Protein AF-0000000083511026 (afdb_homodimer)

Sequence (800 aa):
MAATLNYILPLWMIVLVFVGSARCKPVNGKTSGVQKQLQTSEDESTMEEDIHIDLNPFLENMKQEFLRSLNLSRVPHEHNKADPPQFMLELYNRYTTDKSSMPQSNIARSFNVEDTIMSKGTDSEKQHLLLFNISIPSHEEITMAELRLYTFLENDTNDVQARIKVYDVENNKDGSTLHFLASKEVNKKQNSWETFEVTKAIKRWVKSSQTTNTLQVQIDRMGGMPLEGGSLDVSVSFKNNSLPVLIIFSDDLRNEKKDELKEMTLHEEESVFMEEGNTDYNEDKPPSRRKRSTKPDFCQRRSLRVDFKEIGWDWIVAPKEYEAYECKGVCSYPLGDNLTPSKHALVQTLVHFKNPKKTAKPCCVPTKLDSISILYYDEKGQPTFQYKYEGMQVAKCGCRMAATLNYILPLWMIVLVFVGSARCKPVNGKTSGVQKQLQTSEDESTMEEDIHIDLNPFLENMKQEFLRSLNLSRVPHEHNKADPPQFMLELYNRYTTDKSSMPQSNIARSFNVEDTIMSKGTDSEKQHLLLFNISIPSHEEITMAELRLYTFLENDTNDVQARIKVYDVENNKDGSTLHFLASKEVNKKQNSWETFEVTKAIKRWVKSSQTTNTLQVQIDRMGGMPLEGGSLDVSVSFKNNSLPVLIIFSDDLRNEKKDELKEMTLHEEESVFMEEGNTDYNEDKPPSRRKRSTKPDFCQRRSLRVDFKEIGWDWIVAPKEYEAYECKGVCSYPLGDNLTPSKHALVQTLVHFKNPKKTAKPCCVPTKLDSISILYYDEKGQPTFQYKYEGMQVAKCGCR

Secondary structure (DSSP, 8-state):
-------------------------------------------------------HHHHHHHHHHHHHHTT-SS-------PPPPHHHHHHHHHHHH-TT---S-SEEEEEE-SEEEEEEEETTEEEEEEEEE----TTEEEEEEEEEEEEEESSSSS-EEEEEEEEEEEEETTEEEEEEEEEEEEEESS-EEEEEE-HHHHHHHHHHT-SEEEEEEEEEEESSS--SPPPEEE---GGGT---EEEEEEEEHHHHHHHHHHHHHHHHHHHHHHHHTT-------------------BSEEE--EEETTTTT-TTEEE-SEEE--EEESB--SS--GGG---HHHHHHHHHHHH-TTT-PPP-EEEEEEEEEEEEEE-TTS-EEEEEEEEEEEEEEEEE-/------------------------------------------------------HHHHHHHHHHHHHHHTT-SS-------PPPPHHHHHHHHHHHH-TT---S-SEEEEEE-SEEEEEEEETTEEEEEEEEE----TTEEEEEEEEEEEEEESSSSS-EEEEEEEEEEEEETTEEEEEEEEEEEEEESS-EEEEEE-HHHHHHHHHHT-SEEEEEEEEEEESSS--SPPPEEE---GGGT---EEEEEEEEHHHHHHHHHHHHHHHHHHHHHHHHTT-------------------BSEEE--EEETTTTT-TTEEE-SEEE--EEESB--SS--GGG---HHHHHHHHHHHH-TTT-PPP-EEEEEEEEEEEEEE-TTS-EEEEEEEEEEEEEEEEE-

Organism: Acipenser ruthenus (NCBI:txid7906)

Structure (mmCIF, N/CA/C/O backbone):
data_AF-0000000083511026-model_v1
#
loop_
_entity.id
_entity.type
_entity.pdbx_description
1 polymer Dorsalin-1
#
loop_
_atom_site.group_PDB
_atom_site.id
_atom_site.type_symbol
_atom_site.label_atom_id
_atom_site.label_alt_id
_atom_site.label_comp_id
_atom_site.label_asym_id
_atom_site.label_entity_id
_atom_site.label_seq_id
_atom_site.pdbx_PDB_ins_code
_atom_site.Cartn_x
_atom_site.Cartn_y
_atom_site.Cartn_z
_atom_site.occupancy
_atom_site.B_iso_or_equiv
_atom_site.auth_seq_id
_atom_site.auth_comp_id
_atom_site.auth_asym_id
_atom_site.auth_atom_id
_atom_site.pdbx_PDB_model_num
ATOM 1 N N . MET A 1 1 ? 0.386 -75 52.312 1 18.64 1 MET A N 1
ATOM 2 C CA . MET A 1 1 ? -0.903 -75.625 51.969 1 18.64 1 MET A CA 1
ATOM 3 C C . MET A 1 1 ? -1.78 -74.562 51.219 1 18.64 1 MET A C 1
ATOM 5 O O . MET A 1 1 ? -1.542 -73.375 51.312 1 18.64 1 MET A O 1
ATOM 9 N N . ALA A 1 2 ? -3.227 -74.75 50.938 1 19.52 2 ALA A N 1
ATOM 10 C CA . ALA A 1 2 ? -4.227 -74.688 49.875 1 19.52 2 ALA A CA 1
ATOM 11 C C . ALA A 1 2 ? -4.922 -73.375 49.812 1 19.52 2 ALA A C 1
ATOM 13 O O . ALA A 1 2 ? -5.238 -72.75 50.844 1 19.52 2 ALA A O 1
ATOM 14 N N . ALA A 1 3 ? -5.07 -72.5 48.562 1 21.03 3 ALA A N 1
ATOM 15 C CA . ALA A 1 3 ? -5.293 -71.25 47.875 1 21.03 3 ALA A CA 1
ATOM 16 C C . ALA A 1 3 ? -6.773 -70.875 47.844 1 21.03 3 ALA A C 1
ATOM 18 O O . ALA A 1 3 ? -7.16 -69.875 47.281 1 21.03 3 ALA A O 1
ATOM 19 N N . THR A 1 4 ? -7.836 -71.688 48.25 1 19.64 4 THR A N 1
ATOM 20 C CA . THR A 1 4 ? -9.008 -71.875 47.406 1 19.64 4 THR A CA 1
ATOM 21 C C . THR A 1 4 ? -9.938 -70.688 47.438 1 19.64 4 THR A C 1
ATOM 23 O O . THR A 1 4 ? -10.406 -70.25 46.375 1 19.64 4 THR A O 1
ATOM 26 N N . LEU A 1 5 ? -10.93 -70.375 48.375 1 20.48 5 LEU A N 1
ATOM 27 C CA . LEU A 1 5 ? -12.375 -70.438 48.219 1 20.48 5 LEU A CA 1
ATOM 28 C C . LEU A 1 5 ? -12.977 -69.125 47.875 1 20.48 5 LEU A C 1
ATOM 30 O O . LEU A 1 5 ? -12.664 -68.062 48.531 1 20.48 5 LEU A O 1
ATOM 34 N N . ASN A 1 6 ? -13.867 -68.812 46.719 1 21.48 6 ASN A N 1
ATOM 35 C CA . ASN A 1 6 ? -14.602 -68.062 45.688 1 21.48 6 ASN A CA 1
ATOM 36 C C . ASN A 1 6 ? -15.82 -67.375 46.281 1 21.48 6 ASN A C 1
ATOM 38 O O . ASN A 1 6 ? -16.641 -66.812 45.531 1 21.48 6 ASN A O 1
ATOM 42 N N . TYR A 1 7 ? -16.344 -67.25 47.562 1 20.69 7 TYR A N 1
ATOM 43 C CA . TYR A 1 7 ? -17.781 -67.312 47.75 1 20.69 7 TYR A CA 1
ATOM 44 C C . TYR A 1 7 ? -18.391 -65.938 47.375 1 20.69 7 TYR A C 1
ATOM 46 O O . TYR A 1 7 ? -17.891 -64.875 47.812 1 20.69 7 TYR A O 1
ATOM 54 N N . ILE A 1 8 ? -19.438 -65.75 46.344 1 22.94 8 ILE A N 1
ATOM 55 C CA . ILE A 1 8 ? -20.234 -64.938 45.406 1 22.94 8 ILE A CA 1
ATOM 56 C C . ILE A 1 8 ? -21.359 -64.25 46.156 1 22.94 8 ILE A C 1
ATOM 58 O O . ILE A 1 8 ? -22.109 -63.438 45.562 1 22.94 8 ILE A O 1
ATOM 62 N N . LEU A 1 9 ? -21.75 -64 47.438 1 23.06 9 LEU A N 1
ATOM 63 C CA . LEU A 1 9 ? -23.172 -63.938 47.781 1 23.06 9 LEU A CA 1
ATOM 64 C C . LEU A 1 9 ? -23.734 -62.562 47.406 1 23.06 9 LEU A C 1
ATOM 66 O O . LEU A 1 9 ? -23.047 -61.562 47.5 1 23.06 9 LEU A O 1
ATOM 70 N N . PRO A 1 10 ? -25.062 -62.406 46.75 1 25.3 10 PRO A N 1
ATOM 71 C CA . PRO A 1 10 ? -26.016 -61.594 46 1 25.3 10 PRO A CA 1
ATOM 72 C C . PRO A 1 10 ? -26.703 -60.531 46.844 1 25.3 10 PRO A C 1
ATOM 74 O O . PRO A 1 10 ? -27.422 -60.875 47.781 1 25.3 10 PRO A O 1
ATOM 77 N N . LEU A 1 11 ? -26.25 -59.344 47.156 1 21.39 11 LEU A N 1
ATOM 78 C CA . LEU A 1 11 ? -26.766 -58.438 48.219 1 21.39 11 LEU A CA 1
ATOM 79 C C . LEU A 1 11 ? -28.047 -57.781 47.75 1 21.39 11 LEU A C 1
ATOM 81 O O . LEU A 1 11 ? -28.156 -57.312 46.625 1 21.39 11 LEU A O 1
ATOM 85 N N . TRP A 1 12 ? -29.266 -57.781 48.469 1 21.7 12 TRP A N 1
ATOM 86 C CA . TRP A 1 12 ? -30.719 -57.656 48.625 1 21.7 12 TRP A CA 1
ATOM 87 C C . TRP A 1 12 ? -31.125 -56.188 48.656 1 21.7 12 TRP A C 1
ATOM 89 O O . TRP A 1 12 ? -32.281 -55.875 48.938 1 21.7 12 TRP A O 1
ATOM 99 N N . MET A 1 13 ? -30.469 -55.031 48.156 1 22.28 13 MET A N 1
ATOM 100 C CA . MET A 1 13 ? -30.844 -53.812 48.875 1 22.28 13 MET A CA 1
ATOM 101 C C . MET A 1 13 ? -32.219 -53.344 48.469 1 22.28 13 MET A C 1
ATOM 103 O O . MET A 1 13 ? -32.562 -53.344 47.281 1 22.28 13 MET A O 1
ATOM 107 N N . ILE A 1 14 ? -33.219 -52.875 49.312 1 22.56 14 ILE A N 1
ATOM 108 C CA . ILE A 1 14 ? -34.594 -52.688 49.719 1 22.56 14 ILE A CA 1
ATOM 109 C C . ILE A 1 14 ? -35.094 -51.312 49.281 1 22.56 14 ILE A C 1
ATOM 111 O O . ILE A 1 14 ? -35.188 -50.375 50.094 1 22.56 14 ILE A O 1
ATOM 115 N N . VAL A 1 15 ? -34.781 -50.531 48.125 1 23.17 15 VAL A N 1
ATOM 116 C CA . VAL A 1 15 ? -34.969 -49.094 48.188 1 23.17 15 VAL A CA 1
ATOM 117 C C . VAL A 1 15 ? -36.438 -48.75 48.125 1 23.17 15 VAL A C 1
ATOM 119 O O . VAL A 1 15 ? -37.156 -49.219 47.25 1 23.17 15 VAL A O 1
ATOM 122 N N . LEU A 1 16 ? -37 -47.938 49.062 1 21.08 16 LEU A N 1
ATOM 123 C CA . LEU A 1 16 ? -38.281 -47.531 49.656 1 21.08 16 LEU A CA 1
ATOM 124 C C . LEU A 1 16 ? -38.969 -46.469 48.781 1 21.08 16 LEU A C 1
ATOM 126 O O . LEU A 1 16 ? -38.469 -45.344 48.656 1 21.08 16 LEU A O 1
ATOM 130 N N . VAL A 1 17 ? -39.625 -46.719 47.656 1 24.34 17 VAL A N 1
ATOM 131 C CA . VAL A 1 17 ? -40.219 -45.844 46.656 1 24.34 17 VAL A CA 1
ATOM 132 C C . VAL A 1 17 ? -41.469 -45.156 47.25 1 24.34 17 VAL A C 1
ATOM 134 O O . VAL A 1 17 ? -42.438 -45.812 47.594 1 24.34 17 VAL A O 1
ATOM 137 N N . PHE A 1 18 ? -41.281 -43.938 47.938 1 22.88 18 PHE A N 1
ATOM 138 C CA . PHE A 1 18 ? -42.312 -43.188 48.656 1 22.88 18 PHE A CA 1
ATOM 139 C C . PHE A 1 18 ? -43.375 -42.625 47.719 1 22.88 18 PHE A C 1
ATOM 141 O O . PHE A 1 18 ? -43.031 -41.938 46.75 1 22.88 18 PHE A O 1
ATOM 148 N N . VAL A 1 19 ? -44.625 -43 47.625 1 23.97 19 VAL A N 1
ATOM 149 C CA . VAL A 1 19 ? -45.844 -42.938 46.812 1 23.97 19 VAL A CA 1
ATOM 150 C C . VAL A 1 19 ? -46.625 -41.656 47.125 1 23.97 19 VAL A C 1
ATOM 152 O O . VAL A 1 19 ? -47.75 -41.5 46.688 1 23.97 19 VAL A O 1
ATOM 155 N N . GLY A 1 20 ? -46 -40.406 47.531 1 21.25 20 GLY A N 1
ATOM 156 C CA . GLY A 1 20 ? -46.969 -39.562 48.25 1 21.25 20 G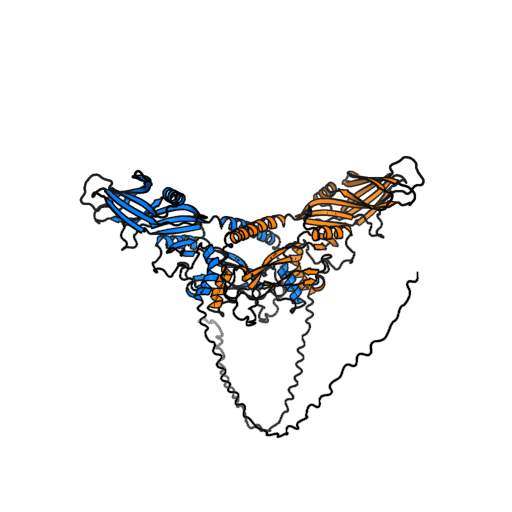LY A CA 1
ATOM 157 C C . GLY A 1 20 ? -48.062 -39.031 47.344 1 21.25 20 GLY A C 1
ATOM 158 O O . GLY A 1 20 ? -47.938 -39.031 46.125 1 21.25 20 GLY A O 1
ATOM 159 N N . SER A 1 21 ? -49.281 -38.562 47.875 1 22.66 21 SER A N 1
ATOM 160 C CA . SER A 1 21 ? -50.719 -38.469 47.75 1 22.66 21 SER A CA 1
ATOM 161 C C . SER A 1 21 ? -51.125 -37.125 47.188 1 22.66 21 SER A C 1
ATOM 163 O O . SER A 1 21 ? -52.281 -36.656 47.406 1 22.66 21 SER A O 1
ATOM 165 N N . ALA A 1 22 ? -50.375 -36.406 46.344 1 22.38 22 ALA A N 1
ATOM 166 C CA . ALA A 1 22 ? -50.688 -35 46.219 1 22.38 22 ALA A CA 1
ATOM 167 C C . ALA A 1 22 ? -52.094 -34.75 45.719 1 22.38 22 ALA A C 1
ATOM 169 O O . ALA A 1 22 ? -52.531 -35.406 44.75 1 22.38 22 ALA A O 1
ATOM 170 N N . ARG A 1 23 ? -52.875 -33.906 46.438 1 21.58 23 ARG A N 1
ATOM 171 C CA . ARG A 1 23 ? -54.281 -33.531 46.594 1 21.58 23 ARG A CA 1
ATOM 172 C C . ARG A 1 23 ? -54.75 -32.656 45.438 1 21.58 23 ARG A C 1
ATOM 174 O O . ARG A 1 23 ? -54.094 -31.656 45.125 1 21.58 23 ARG A O 1
ATOM 181 N N . CYS A 1 24 ? -55.719 -32.969 44.562 1 20.53 24 CYS A N 1
ATOM 182 C CA . CYS A 1 24 ? -56.312 -32.625 43.281 1 20.53 24 CYS A CA 1
ATOM 183 C C . CYS A 1 24 ? -57.25 -31.422 43.438 1 20.53 24 CYS A C 1
ATOM 185 O O . CYS A 1 24 ? -58.469 -31.578 43.281 1 20.53 24 CYS A O 1
ATOM 187 N N . LYS A 1 25 ? -56.875 -30.359 44.281 1 21 25 LYS A N 1
ATOM 188 C CA . LYS A 1 25 ? -58.094 -29.609 44.531 1 21 25 LYS A CA 1
ATOM 189 C C . LYS A 1 25 ? -58.688 -29.031 43.25 1 21 25 LYS A C 1
ATOM 191 O O . LYS A 1 25 ? -57.938 -28.688 42.344 1 21 25 LYS A O 1
ATOM 196 N N . PRO A 1 26 ? -60.031 -28.906 43.125 1 22.81 26 PRO A N 1
ATOM 197 C CA . PRO A 1 26 ? -61.031 -28.828 42.031 1 22.81 26 PRO A CA 1
ATOM 198 C C . PRO A 1 26 ? -61.25 -27.406 41.531 1 22.81 26 PRO A C 1
ATOM 200 O O . PRO A 1 26 ? -62.125 -27.156 40.75 1 22.81 26 PRO A O 1
ATOM 203 N N . VAL A 1 27 ? -60.188 -26.578 41.344 1 22.2 27 VAL A N 1
ATOM 204 C CA . VAL A 1 27 ? -60.469 -25.156 41.281 1 22.2 27 VAL A CA 1
ATOM 205 C C . VAL A 1 27 ? -61.469 -24.875 40.156 1 22.2 27 VAL A C 1
ATOM 207 O O . VAL A 1 27 ? -61.312 -25.375 39.031 1 22.2 27 VAL A O 1
ATOM 210 N N . ASN A 1 28 ? -62.531 -24.281 40.5 1 21.06 28 ASN A N 1
ATOM 211 C CA . ASN A 1 28 ? -63.812 -23.844 39.938 1 21.06 28 ASN A CA 1
ATOM 212 C C . ASN A 1 28 ? -63.656 -22.891 38.781 1 21.06 28 ASN A C 1
ATOM 214 O O . ASN A 1 28 ? -62.656 -22.156 38.719 1 21.06 28 ASN A O 1
ATOM 218 N N . GLY A 1 29 ? -64.5 -22.953 37.656 1 19.08 29 GLY A N 1
ATOM 219 C CA . GLY A 1 29 ? -64.688 -22.719 36.219 1 19.08 29 GLY A CA 1
ATOM 220 C C . GLY A 1 29 ? -64.938 -21.266 35.875 1 19.08 29 GLY A C 1
ATOM 221 O O . GLY A 1 29 ? -65.188 -20.938 34.719 1 19.08 29 GLY A O 1
ATOM 222 N N . LYS A 1 30 ? -65.25 -20.391 36.906 1 23.06 30 LYS A N 1
ATOM 223 C CA . LYS A 1 30 ? -66.25 -19.422 36.406 1 23.06 30 LYS A CA 1
ATOM 224 C C . LYS A 1 30 ? -65.625 -18.562 35.312 1 23.06 30 LYS A C 1
ATOM 226 O O . LYS A 1 30 ? -64.5 -18.141 35.375 1 23.06 30 LYS A O 1
ATOM 231 N N . THR A 1 31 ? -66.312 -18.453 34.125 1 20.62 31 THR A N 1
ATOM 232 C CA . THR A 1 31 ? -66.188 -18.078 32.719 1 20.62 31 THR A CA 1
ATOM 233 C C . THR A 1 31 ? -66.125 -16.562 32.562 1 20.62 31 THR A C 1
ATOM 235 O O . THR A 1 31 ? -66 -16.047 31.438 1 20.62 31 THR A O 1
ATOM 238 N N . SER A 1 32 ? -66.188 -15.734 33.688 1 22.12 32 SER A N 1
ATOM 239 C CA . SER A 1 32 ? -66.812 -14.453 33.375 1 22.12 32 SER A CA 1
ATOM 240 C C . SER A 1 32 ? -66 -13.719 32.281 1 22.12 32 SER A C 1
ATOM 242 O O . SER A 1 32 ? -64.812 -13.812 32.188 1 22.12 32 SER A O 1
ATOM 244 N N . GLY A 1 33 ? -66.75 -13.242 31.188 1 21.39 33 GLY A N 1
ATOM 245 C CA . GLY A 1 33 ? -66.562 -12.711 29.844 1 21.39 33 GLY A CA 1
ATOM 246 C C . GLY A 1 33 ? -65.938 -11.336 29.828 1 21.39 33 GLY A C 1
ATOM 247 O O . GLY A 1 33 ? -65.938 -10.664 28.797 1 21.39 33 GLY A O 1
ATOM 248 N N . VAL A 1 34 ? -65.062 -10.992 30.859 1 21.92 34 VAL A N 1
ATOM 249 C CA . VAL A 1 34 ? -64.812 -9.555 30.953 1 21.92 34 VAL A CA 1
ATOM 250 C C . VAL A 1 34 ? -64.25 -9.039 29.656 1 21.92 34 VAL A C 1
ATOM 252 O O . VAL A 1 34 ? -63.219 -9.531 29.188 1 21.92 34 VAL A O 1
ATOM 255 N N . GLN A 1 35 ? -65.062 -8.344 28.828 1 21.78 35 GLN A N 1
ATOM 256 C CA . GLN A 1 35 ? -64.938 -7.621 27.562 1 21.78 35 GLN A CA 1
ATOM 257 C C . GLN A 1 35 ? -63.875 -6.531 27.672 1 21.78 35 GLN A C 1
ATOM 259 O O . GLN A 1 35 ? -64.188 -5.398 28.062 1 21.78 35 GLN A O 1
ATOM 264 N N . LYS A 1 36 ? -62.781 -6.684 28.484 1 22.41 36 LYS A N 1
ATOM 265 C CA . LYS A 1 36 ? -62 -5.453 28.672 1 22.41 36 LYS A CA 1
ATOM 266 C C . LYS A 1 36 ? -61.562 -4.863 27.328 1 22.41 36 LYS A C 1
ATOM 268 O O . LYS A 1 36 ? -60.969 -5.562 26.516 1 22.41 36 LYS A O 1
ATOM 273 N N . GLN A 1 37 ? -62.219 -3.789 26.969 1 22.83 37 GLN A N 1
ATOM 274 C CA . GLN A 1 37 ? -62.062 -2.826 25.875 1 22.83 37 GLN A CA 1
ATOM 275 C C . GLN A 1 37 ? -60.594 -2.361 25.781 1 22.83 37 GLN A C 1
ATOM 277 O O . GLN A 1 37 ? -60.094 -1.715 26.703 1 22.83 37 GLN A O 1
ATOM 282 N N . LEU A 1 38 ? -59.688 -3.162 25.297 1 22.42 38 LEU A N 1
ATOM 283 C CA . LEU A 1 38 ? -58.281 -2.832 25.156 1 22.42 38 LEU A CA 1
ATOM 284 C C . LEU A 1 38 ? -58.094 -1.549 24.359 1 22.42 38 LEU A C 1
ATOM 286 O O . LEU A 1 38 ? -58.375 -1.521 23.156 1 22.42 38 LEU A O 1
ATOM 290 N N . GLN A 1 39 ? -58.5 -0.434 24.953 1 23.45 39 GLN A N 1
ATOM 291 C CA . GLN A 1 39 ? -58.188 0.817 24.281 1 23.45 39 GLN A CA 1
ATOM 292 C C . GLN A 1 39 ? -56.688 0.898 23.969 1 23.45 39 GLN A C 1
ATOM 294 O O . GLN A 1 39 ? -55.844 0.801 24.875 1 23.45 39 GLN A O 1
ATOM 299 N N . THR A 1 40 ? -56.219 0.356 22.891 1 25.14 40 THR A N 1
ATOM 300 C CA . THR A 1 40 ? -54.844 0.402 22.406 1 25.14 40 THR A CA 1
ATOM 301 C C . THR A 1 40 ? -54.344 1.841 22.344 1 25.14 40 THR A C 1
ATOM 303 O O . THR A 1 40 ? -54.844 2.654 21.578 1 25.14 40 THR A O 1
ATOM 306 N N . SER A 1 41 ? -54.156 2.482 23.516 1 25.25 41 SER A N 1
ATOM 307 C CA . SER A 1 41 ? -53.562 3.812 23.422 1 25.25 41 SER A CA 1
ATOM 308 C C . SER A 1 41 ? -52.312 3.797 22.547 1 25.25 41 SER A C 1
ATOM 310 O O . SER A 1 41 ? -51.406 2.994 22.781 1 25.25 41 SER A O 1
ATOM 312 N N . GLU A 1 42 ? -52.281 4.207 21.297 1 25.89 42 GLU A N 1
ATOM 313 C CA . GLU A 1 42 ? -51.344 4.445 20.203 1 25.89 42 GLU A CA 1
ATOM 314 C C . GLU A 1 42 ? -50.219 5.352 20.656 1 25.89 42 GLU A C 1
ATOM 316 O O . GLU A 1 42 ? -49.375 5.73 19.844 1 25.89 42 GLU A O 1
ATOM 321 N N . ASP A 1 43 ? -50.312 6 21.828 1 28.08 43 ASP A N 1
ATOM 322 C CA . ASP A 1 43 ? -49.375 7.109 21.906 1 28.08 43 ASP A CA 1
ATOM 323 C C . ASP A 1 43 ? -47.938 6.605 22.016 1 28.08 43 ASP A C 1
ATOM 325 O O . ASP A 1 43 ? -47.438 6.387 23.109 1 28.08 43 ASP A O 1
ATOM 329 N N . GLU A 1 44 ? -47.469 5.551 21.562 1 29.28 44 GLU A N 1
ATOM 330 C CA . GLU A 1 44 ? -46.062 5.301 21.812 1 29.28 44 GLU A CA 1
ATOM 331 C C . GLU A 1 44 ? -45.219 6.473 21.344 1 29.28 44 GLU A C 1
ATOM 333 O O . GLU A 1 44 ? -45.031 6.68 20.141 1 29.28 44 GLU A O 1
ATOM 338 N N . SER A 1 45 ? -45.25 7.602 22.047 1 31 45 SER A N 1
ATOM 339 C CA . SER A 1 45 ? -44.219 8.625 21.891 1 31 45 SER A CA 1
ATOM 340 C C . SER A 1 45 ? -42.812 8.008 21.953 1 31 45 SER A C 1
ATOM 342 O O . SER A 1 45 ? -42.406 7.461 22.984 1 31 45 SER A O 1
ATOM 344 N N . THR A 1 46 ? -42.344 7.363 20.969 1 30.7 46 THR A N 1
ATOM 345 C CA . THR A 1 46 ? -40.938 7.031 20.859 1 30.7 46 THR A CA 1
ATOM 346 C C . THR A 1 46 ? -40.062 8.188 21.344 1 30.7 46 THR A C 1
ATOM 348 O O . THR A 1 46 ? -40.031 9.25 20.734 1 30.7 46 THR A O 1
ATOM 351 N N . MET A 1 47 ? -40 8.453 22.656 1 29.48 47 MET A N 1
ATOM 352 C CA . MET A 1 47 ? -38.906 9.273 23.219 1 29.48 47 MET A CA 1
ATOM 353 C C . MET A 1 47 ? -37.594 8.969 22.547 1 29.48 47 MET A C 1
ATOM 355 O O . MET A 1 47 ? -37 7.91 22.766 1 29.48 47 MET A O 1
ATOM 359 N N . GLU A 1 48 ? -37.406 9.375 21.359 1 33.97 48 GLU A N 1
ATOM 360 C CA . GLU A 1 48 ? -36.031 9.609 20.922 1 33.97 48 GLU A CA 1
ATOM 361 C C . GLU A 1 48 ? -35.25 10.383 21.969 1 33.97 48 GLU A C 1
ATOM 363 O O . GLU A 1 48 ? -35.406 11.594 22.109 1 33.97 48 GLU A O 1
ATOM 368 N N . GLU A 1 49 ? -35.25 9.93 23.234 1 33.78 49 GLU A N 1
ATOM 369 C CA . GLU A 1 49 ? -34.219 10.547 24.078 1 33.78 49 GLU A CA 1
ATOM 370 C C . GLU A 1 49 ? -32.938 10.82 23.297 1 33.78 49 GLU A C 1
ATOM 372 O O . GLU A 1 49 ? -32.344 9.906 22.75 1 33.78 49 GLU A O 1
ATOM 377 N N . ASP A 1 50 ? -32.812 12.023 22.859 1 36.31 50 ASP A N 1
ATOM 378 C CA . ASP A 1 50 ? -31.562 12.633 22.453 1 36.31 50 ASP A CA 1
ATOM 379 C C . ASP A 1 50 ? -30.453 12.297 23.453 1 36.31 50 ASP A C 1
ATOM 381 O O . ASP A 1 50 ? -30.391 12.875 24.531 1 36.31 50 ASP A O 1
ATOM 385 N N . ILE A 1 51 ? -30.297 11.039 23.828 1 35.75 51 ILE A N 1
ATOM 386 C CA . ILE A 1 51 ? -29.031 10.82 24.531 1 35.75 51 ILE A CA 1
ATOM 387 C C . ILE A 1 51 ? -27.984 11.789 24 1 35.75 51 ILE A C 1
ATOM 389 O O . ILE A 1 51 ? -27.516 11.648 22.875 1 35.75 51 ILE A O 1
ATOM 393 N N . HIS A 1 52 ? -28.078 13.062 24.391 1 37.31 52 HIS A N 1
ATOM 394 C CA . HIS A 1 52 ? -26.906 13.914 24.281 1 37.31 52 HIS A CA 1
ATOM 395 C C . HIS A 1 52 ? -25.641 13.18 24.719 1 37.31 52 HIS A C 1
ATOM 397 O O . HIS A 1 52 ? -25.344 13.109 25.906 1 37.31 52 HIS A O 1
ATOM 403 N N . ILE A 1 53 ? -25.5 11.938 24.188 1 39.06 53 ILE A N 1
ATOM 404 C CA . ILE A 1 53 ? -24.156 11.398 24.391 1 39.06 53 ILE A CA 1
ATOM 405 C C . ILE A 1 53 ? -23.141 12.531 24.344 1 39.06 53 ILE A C 1
ATOM 407 O O . ILE A 1 53 ? -23.016 13.227 23.328 1 39.06 53 ILE A O 1
ATOM 411 N N . ASP A 1 54 ? -22.875 13.141 25.484 1 42 54 ASP A N 1
ATOM 412 C CA . ASP A 1 54 ? -21.703 14 25.562 1 42 54 ASP A CA 1
ATOM 413 C C . ASP A 1 54 ? -20.547 13.422 24.781 1 42 54 ASP A C 1
ATOM 415 O O . ASP A 1 54 ? -19.953 12.414 25.188 1 42 54 ASP A O 1
ATOM 419 N N . LEU A 1 55 ? -20.578 13.555 23.609 1 45.25 55 LEU A N 1
ATOM 420 C CA . LEU A 1 55 ? -19.656 13.086 22.578 1 45.25 55 LEU A CA 1
ATOM 421 C C . LEU A 1 55 ? -18.219 13.453 22.953 1 45.25 55 LEU A C 1
ATOM 423 O O . LEU A 1 55 ? -17.266 13.008 22.297 1 45.25 55 LEU A O 1
ATOM 427 N N . ASN A 1 56 ? -18.078 14.367 24.047 1 49.72 56 ASN A N 1
ATOM 428 C CA . ASN A 1 56 ? -16.781 14.992 24.312 1 49.72 56 ASN A CA 1
ATOM 429 C C . ASN A 1 56 ? -15.703 13.953 24.594 1 49.72 56 ASN A C 1
ATOM 431 O O . ASN A 1 56 ? -14.617 14.008 24.016 1 49.72 56 ASN A O 1
ATOM 435 N N . PRO A 1 57 ? -15.977 13.18 25.516 1 48.75 57 PRO A N 1
ATOM 436 C CA . PRO A 1 57 ? -14.883 12.25 25.797 1 48.75 57 PRO A CA 1
ATOM 437 C C . PRO A 1 57 ? -14.555 11.336 24.625 1 48.75 57 PRO A C 1
ATOM 439 O O . PRO A 1 57 ? -13.391 10.984 24.422 1 48.75 57 PRO A O 1
ATOM 442 N N . PHE A 1 58 ? -15.562 10.898 23.969 1 47.47 58 PHE A N 1
ATOM 443 C CA . PHE A 1 58 ? -15.469 9.906 22.906 1 47.47 58 PHE A CA 1
ATOM 444 C C . PHE A 1 58 ? -14.773 10.484 21.672 1 47.47 58 PHE A C 1
ATOM 446 O O . PHE A 1 58 ? -13.945 9.812 21.047 1 47.47 58 PHE A O 1
ATOM 453 N N . LEU A 1 59 ? -15.172 11.711 21.375 1 53.19 59 LEU A N 1
ATOM 454 C CA . LEU A 1 59 ? -14.469 12.414 20.312 1 53.19 59 LEU A CA 1
ATOM 455 C C . LEU A 1 59 ? -12.977 12.508 20.609 1 53.19 59 LEU A C 1
ATOM 457 O O . LEU A 1 59 ? -12.156 12.492 19.688 1 53.19 59 LEU A O 1
ATOM 461 N N . GLU A 1 60 ? -12.719 12.383 21.859 1 54.53 60 GLU A N 1
ATOM 462 C CA . GLU A 1 60 ? -11.336 12.539 22.281 1 54.53 60 GLU A CA 1
ATOM 463 C C . GLU A 1 60 ? -10.484 11.344 21.859 1 54.53 60 GLU A C 1
ATOM 465 O O . GLU A 1 60 ? -9.344 11.516 21.422 1 54.53 60 GLU A O 1
ATOM 470 N N . ASN A 1 61 ? -11.148 10.156 21.938 1 53.03 61 ASN A N 1
ATOM 471 C CA . ASN A 1 61 ? -10.32 8.992 21.609 1 53.03 61 ASN A CA 1
ATOM 472 C C . ASN A 1 61 ? -10.086 8.875 20.109 1 53.03 61 ASN A C 1
ATOM 474 O O . ASN A 1 61 ? -8.977 8.547 19.672 1 53.03 61 ASN A O 1
ATOM 478 N N . MET A 1 62 ? -11.117 8.906 19.359 1 54.34 62 MET A N 1
ATOM 479 C CA . MET A 1 62 ? -11 8.82 17.906 1 54.34 62 MET A CA 1
ATOM 480 C C . MET A 1 62 ? -10 9.836 17.375 1 54.34 62 MET A C 1
ATOM 482 O O . MET A 1 62 ? -9.25 9.547 16.438 1 54.34 62 MET A O 1
ATOM 486 N N . LYS A 1 63 ? -9.906 10.914 18.219 1 60.38 63 LYS A N 1
ATOM 487 C CA . LYS A 1 63 ? -9.055 12.039 17.844 1 60.38 63 LYS A CA 1
ATOM 488 C C . LYS A 1 63 ? -7.578 11.703 18.062 1 60.38 63 LYS A C 1
ATOM 490 O O . LYS A 1 63 ? -6.707 12.25 17.391 1 60.38 63 LYS A O 1
ATOM 495 N N . GLN A 1 64 ? -7.543 10.523 18.656 1 62.38 64 GLN A N 1
ATOM 496 C CA . GLN A 1 64 ? -6.16 10.391 19.109 1 62.38 64 GLN A CA 1
ATOM 497 C C . GLN A 1 64 ? -5.242 10.008 17.953 1 62.38 64 GLN A C 1
ATOM 499 O O . GLN A 1 64 ? -4.141 10.547 17.812 1 62.38 64 GLN A O 1
ATOM 504 N N . GLU A 1 65 ? -5.777 9.055 17.062 1 62.03 65 GLU A N 1
ATOM 505 C CA . GLU A 1 65 ? -4.902 8.695 15.945 1 62.03 65 GLU A CA 1
ATOM 506 C C . GLU A 1 65 ? -4.719 9.875 14.984 1 62.03 65 GLU A C 1
ATOM 508 O O . GLU A 1 65 ? -3.617 10.102 14.484 1 62.03 65 GLU A O 1
ATOM 513 N N . PHE A 1 66 ? -5.805 10.453 14.867 1 68.06 66 PHE A N 1
ATOM 514 C CA . PHE A 1 66 ? -5.734 11.648 14.031 1 68.06 66 PHE A CA 1
ATOM 515 C C . PHE A 1 66 ? -4.781 12.672 14.625 1 68.06 66 PHE A C 1
ATOM 517 O O . PHE A 1 66 ? -3.916 13.203 13.922 1 68.06 66 PHE A O 1
ATOM 524 N N . LEU A 1 67 ? -4.945 12.711 15.781 1 71.31 67 LEU A N 1
ATOM 525 C CA . LEU A 1 67 ? -4.148 13.703 16.5 1 71.31 67 LEU A CA 1
ATOM 526 C C . LEU A 1 67 ? -2.672 13.32 16.484 1 71.31 67 LEU A C 1
ATOM 528 O O . LEU A 1 67 ? -1.803 14.18 16.312 1 71.31 67 LEU A O 1
ATOM 532 N N . ARG A 1 68 ? -2.531 12.086 16.594 1 68.62 68 ARG A N 1
ATOM 533 C CA . ARG A 1 68 ? -1.15 11.625 16.641 1 68.62 68 ARG A CA 1
ATOM 534 C C . ARG A 1 68 ? -0.42 11.93 15.336 1 68.62 68 ARG A C 1
ATOM 536 O O . ARG A 1 68 ? 0.748 12.328 15.352 1 68.62 68 ARG A O 1
ATOM 543 N N . SER A 1 69 ? -1.138 11.852 14.266 1 68.5 69 SER A N 1
ATOM 544 C CA . SER A 1 69 ? -0.497 12.109 12.984 1 68.5 69 SER A CA 1
ATOM 545 C C . SER A 1 69 ? -0.198 13.602 12.805 1 68.5 69 SER A C 1
ATOM 547 O O . SER A 1 69 ? 0.624 13.977 11.969 1 68.5 69 SER A O 1
ATOM 549 N N . LEU A 1 70 ? -0.891 14.297 13.555 1 68.19 70 LEU A N 1
ATOM 550 C CA . LEU A 1 70 ? -0.632 15.734 13.547 1 68.19 70 LEU A CA 1
ATOM 551 C C . LEU A 1 70 ? 0.254 16.141 14.719 1 68.19 70 LEU A C 1
ATOM 553 O O . LEU A 1 70 ? 0.425 17.328 15 1 68.19 70 LEU A O 1
ATOM 557 N N . ASN A 1 71 ? 0.795 15.016 15.289 1 63.84 71 ASN A N 1
ATOM 558 C CA . ASN A 1 71 ? 1.654 15.203 16.453 1 63.84 71 ASN A CA 1
ATOM 559 C C . ASN A 1 71 ? 0.91 15.891 17.594 1 63.84 71 ASN A C 1
ATOM 561 O O . ASN A 1 71 ? 1.463 16.766 18.266 1 63.84 71 ASN A O 1
ATOM 565 N N . LEU A 1 72 ? -0.365 15.531 17.641 1 70.44 72 LEU A N 1
ATOM 566 C CA . LEU A 1 72 ? -1.188 16.047 18.719 1 70.44 72 LEU A CA 1
ATOM 567 C C . LEU A 1 72 ? -1.565 14.93 19.688 1 70.44 72 LEU A C 1
ATOM 569 O O . LEU A 1 72 ? -1.839 13.805 19.266 1 70.44 72 LEU A O 1
ATOM 573 N N . SER A 1 73 ? -1.307 15.211 20.875 1 67.06 73 SER A N 1
ATOM 574 C CA . SER A 1 73 ? -1.698 14.219 21.875 1 67.06 73 SER A CA 1
ATOM 575 C C . SER A 1 73 ? -3.123 14.461 22.359 1 67.06 73 SER A C 1
ATOM 577 O O . SER A 1 73 ? -3.777 13.547 22.859 1 67.06 73 SER A O 1
ATOM 579 N N . ARG A 1 74 ? -3.514 15.727 22.328 1 69.69 74 ARG A N 1
ATOM 580 C CA . ARG A 1 74 ? -4.859 16.125 22.734 1 69.69 74 ARG A CA 1
ATOM 581 C C . ARG A 1 74 ? -5.395 17.234 21.844 1 69.69 74 ARG A C 1
ATOM 583 O O . ARG A 1 74 ? -4.629 17.906 21.141 1 69.69 74 ARG A O 1
ATOM 590 N N . VAL A 1 75 ? -6.684 17.219 21.766 1 69.62 75 VAL A N 1
ATOM 591 C CA . VAL A 1 75 ? -7.316 18.312 21.031 1 69.62 75 VAL A CA 1
ATOM 592 C C . VAL A 1 75 ? -6.891 19.656 21.625 1 69.62 75 VAL A C 1
ATOM 594 O O . VAL A 1 75 ? -6.941 19.844 22.844 1 69.62 75 VAL A O 1
ATOM 597 N N . PRO A 1 76 ? -6.312 20.359 20.797 1 70.44 76 PRO A N 1
ATOM 598 C CA . PRO A 1 76 ? -5.926 21.672 21.312 1 70.44 76 PRO A CA 1
ATOM 599 C C . PRO A 1 76 ? -7.109 22.438 21.891 1 70.44 76 PRO A C 1
ATOM 601 O O . PRO A 1 76 ? -8.234 22.312 21.406 1 70.44 76 PRO A O 1
ATOM 604 N N . HIS A 1 77 ? -7.113 22.703 23.234 1 59.78 77 HIS A N 1
ATOM 605 C CA . HIS A 1 77 ? -8.172 23.453 23.906 1 59.78 77 HIS A CA 1
ATOM 606 C C . HIS A 1 77 ? -8.5 24.734 23.172 1 59.78 77 HIS A C 1
ATOM 608 O O . HIS A 1 77 ? -7.645 25.297 22.484 1 59.78 77 HIS A O 1
ATOM 614 N N . GLU A 1 78 ? -9.836 25 23 1 55.09 78 GLU A N 1
ATOM 615 C CA . GLU A 1 78 ? -10.352 26.234 22.422 1 55.09 78 GLU A CA 1
ATOM 616 C C . GLU A 1 78 ? -9.461 27.422 22.766 1 55.09 78 GLU A C 1
ATOM 618 O O . GLU A 1 78 ? -9.539 27.953 23.891 1 55.09 78 GLU A O 1
ATOM 623 N N . HIS A 1 79 ? -8.219 27.297 22.734 1 51.28 79 HIS A N 1
ATOM 624 C CA . HIS A 1 79 ? -7.562 28.547 23.094 1 51.28 79 HIS A CA 1
ATOM 625 C C . HIS A 1 79 ? -8.156 29.734 22.344 1 51.28 79 HIS A C 1
ATOM 627 O O . HIS A 1 79 ? -8.875 29.531 21.344 1 51.28 79 HIS A O 1
ATOM 633 N N . ASN A 1 80 ? -7.578 30.938 22.812 1 49.69 80 ASN A N 1
ATOM 634 C CA . ASN A 1 80 ? -7.797 32.312 22.375 1 49.69 80 ASN A CA 1
ATOM 635 C C . ASN A 1 80 ? -7.746 32.438 20.844 1 49.69 80 ASN A C 1
ATOM 637 O O . ASN A 1 80 ? -6.82 31.922 20.219 1 49.69 80 ASN A O 1
ATOM 641 N N . LYS A 1 81 ? -8.922 32.312 20.219 1 57.41 81 LYS A N 1
ATOM 642 C CA . LYS A 1 81 ? -9.359 32.688 18.875 1 57.41 81 LYS A CA 1
ATOM 643 C C . LYS A 1 81 ? -8.375 33.656 18.203 1 57.41 81 LYS A C 1
ATOM 645 O O . LYS A 1 81 ? -8.766 34.5 17.406 1 57.41 81 LYS A O 1
ATOM 650 N N . ALA A 1 82 ? -7.191 33.688 18.641 1 63.56 82 ALA A N 1
ATOM 651 C CA . ALA A 1 82 ? -6.445 34.656 17.859 1 63.56 82 ALA A CA 1
ATOM 652 C C . ALA A 1 82 ? -6.105 34.156 16.469 1 63.56 82 ALA A C 1
ATOM 654 O O . ALA A 1 82 ? -5.922 32.938 16.281 1 63.56 82 ALA A O 1
ATOM 655 N N . ASP A 1 83 ? -6.332 34.938 15.523 1 78.19 83 ASP A N 1
ATOM 656 C CA . ASP A 1 83 ? -5.992 34.656 14.133 1 78.19 83 ASP A CA 1
ATOM 657 C C . ASP A 1 83 ? -4.504 34.344 13.984 1 78.19 83 ASP A C 1
ATOM 659 O O . ASP A 1 83 ? -3.664 34.969 14.641 1 78.19 83 ASP A O 1
ATOM 663 N N . PRO A 1 84 ? -4.223 33.25 13.281 1 86.38 84 PRO A N 1
ATOM 664 C CA . PRO A 1 84 ? -2.807 33 13.023 1 86.38 84 PRO A CA 1
ATOM 665 C C . PRO A 1 84 ? -2.104 34.156 12.336 1 86.38 84 PRO A C 1
ATOM 667 O O . PRO A 1 84 ? -2.76 35 11.742 1 86.38 84 PRO A O 1
ATOM 670 N N . PRO A 1 85 ? -0.823 34.156 12.562 1 87.38 85 PRO A N 1
ATOM 671 C CA . PRO A 1 85 ? -0.083 35.188 11.844 1 87.38 85 PRO A CA 1
ATOM 672 C C . PRO A 1 85 ? -0.351 35.188 10.336 1 87.38 85 PRO A C 1
ATOM 674 O O . PRO A 1 85 ? -0.552 34.094 9.758 1 87.38 85 PRO A O 1
ATOM 677 N N . GLN A 1 86 ? -0.365 36.375 9.797 1 86 86 GLN A N 1
ATOM 678 C CA . GLN A 1 86 ? -0.685 36.531 8.383 1 86 86 GLN A CA 1
ATOM 679 C C . GLN A 1 86 ? 0.24 35.688 7.504 1 86 86 GLN A C 1
ATOM 681 O O . GLN A 1 86 ? -0.19 35.156 6.488 1 86 86 GLN A O 1
ATOM 686 N N . PHE A 1 87 ? 1.416 35.656 7.91 1 88.06 87 PHE A N 1
ATOM 687 C CA . PHE A 1 87 ? 2.387 34.906 7.121 1 88.06 87 PHE A CA 1
ATOM 688 C C . PHE A 1 87 ? 1.955 33.438 6.98 1 88.06 87 PHE A C 1
ATOM 690 O O . PHE A 1 87 ? 2.109 32.844 5.914 1 88.06 87 PHE A O 1
ATOM 697 N N . MET A 1 88 ? 1.477 32.875 8.016 1 92.81 88 MET A N 1
ATOM 698 C CA . MET A 1 88 ? 1.055 31.484 7.992 1 92.81 88 MET A CA 1
ATOM 699 C C . MET A 1 88 ? -0.116 31.281 7.035 1 92.81 88 MET A C 1
ATOM 701 O O . MET A 1 88 ? -0.183 30.266 6.328 1 92.81 88 MET A O 1
ATOM 705 N N . LEU A 1 89 ? -0.975 32.25 7.035 1 92.06 89 LEU A N 1
ATOM 706 C CA . LEU A 1 89 ? -2.104 32.188 6.113 1 92.06 89 LEU A CA 1
ATOM 707 C C . LEU A 1 89 ? -1.63 32.312 4.668 1 92.06 89 LEU A C 1
ATOM 709 O O . LEU A 1 89 ? -2.143 31.609 3.783 1 92.06 89 LEU A O 1
ATOM 713 N N . GLU A 1 90 ? -0.671 33.188 4.531 1 90.06 90 GLU A N 1
ATOM 714 C CA . GLU A 1 90 ? -0.098 33.312 3.197 1 90.06 90 GLU A CA 1
ATOM 715 C C . GLU A 1 90 ? 0.596 32.031 2.748 1 90.06 90 GLU A C 1
ATOM 717 O O . GLU A 1 90 ? 0.503 31.656 1.58 1 90.06 90 GLU A O 1
ATOM 722 N N . LEU A 1 91 ? 1.27 31.516 3.658 1 89.69 91 LEU A N 1
ATOM 723 C CA . LEU A 1 91 ? 1.941 30.25 3.377 1 89.69 91 LEU A CA 1
ATOM 724 C C . LEU A 1 91 ? 0.937 29.172 2.965 1 89.69 91 LEU A C 1
ATOM 726 O O . LEU A 1 91 ? 1.137 28.484 1.965 1 89.69 91 LEU A O 1
ATOM 730 N N . TYR A 1 92 ? -0.106 29.016 3.664 1 93.06 92 TYR A N 1
ATOM 731 C CA . TYR A 1 92 ? -1.167 28.062 3.359 1 93.06 92 TYR A CA 1
ATOM 732 C C . TYR A 1 92 ? -1.738 28.297 1.968 1 93.06 92 TYR A C 1
ATOM 734 O O . TYR A 1 92 ? -1.865 27.375 1.17 1 93.06 92 TYR A O 1
ATOM 742 N N . ASN A 1 93 ? -2.059 29.547 1.704 1 92.06 93 ASN A N 1
ATOM 743 C CA . ASN A 1 93 ? -2.664 29.891 0.424 1 92.06 93 ASN A CA 1
ATOM 744 C C . ASN A 1 93 ? -1.708 29.641 -0.737 1 92.06 93 ASN A C 1
ATOM 746 O O . ASN A 1 93 ? -2.125 29.172 -1.797 1 92.06 93 ASN A O 1
ATOM 750 N N . ARG A 1 94 ? -0.51 29.969 -0.474 1 89 94 ARG A N 1
ATOM 751 C CA . ARG A 1 94 ? 0.5 29.797 -1.514 1 89 94 ARG A CA 1
ATOM 752 C C . ARG A 1 94 ? 0.61 28.328 -1.935 1 89 94 ARG A C 1
ATOM 754 O O . ARG A 1 94 ? 0.596 28.016 -3.127 1 89 94 ARG A O 1
ATOM 761 N N . TYR A 1 95 ? 0.554 27.469 -0.966 1 88.62 95 TYR A N 1
ATOM 762 C CA . TYR A 1 95 ? 0.847 26.078 -1.275 1 88.62 95 TYR A CA 1
ATOM 763 C C . TYR A 1 95 ? -0.433 25.297 -1.555 1 88.62 95 TYR A C 1
ATOM 765 O O . TYR A 1 95 ? -0.385 24.156 -2.004 1 88.62 95 TYR A O 1
ATOM 773 N N . THR A 1 96 ? -1.48 25.766 -1.286 1 87.19 96 THR A N 1
ATOM 774 C CA . THR A 1 96 ? -2.744 25.125 -1.628 1 87.19 96 THR A CA 1
ATOM 775 C C . THR A 1 96 ? -3.211 25.547 -3.016 1 87.19 96 THR A C 1
ATOM 777 O O . THR A 1 96 ? -3.877 24.781 -3.717 1 87.19 96 THR A O 1
ATOM 780 N N . THR A 1 97 ? -2.986 26.828 -3.357 1 80 97 THR A N 1
ATOM 781 C CA . THR A 1 97 ? -3.447 27.359 -4.633 1 80 97 THR A CA 1
ATOM 782 C C . THR A 1 97 ? -2.484 26.984 -5.758 1 80 97 THR A C 1
ATOM 784 O O . THR A 1 97 ? -2.912 26.641 -6.859 1 80 97 THR A O 1
ATOM 787 N N . ASP A 1 98 ? -1.196 27.188 -5.453 1 71 98 ASP A N 1
ATOM 788 C CA . ASP A 1 98 ? -0.186 26.922 -6.477 1 71 98 ASP A CA 1
ATOM 789 C C . ASP A 1 98 ? 0.331 25.5 -6.379 1 71 98 ASP A C 1
ATOM 791 O O . ASP A 1 98 ? 1.214 25.203 -5.57 1 71 98 ASP A O 1
ATOM 795 N N . LYS A 1 99 ? -0.151 24.625 -7.199 1 68.44 99 LYS A N 1
ATOM 796 C CA . LYS A 1 99 ? 0.23 23.219 -7.164 1 68.44 99 LYS A CA 1
ATOM 797 C C . LYS A 1 99 ? 1.652 23.016 -7.684 1 68.44 99 LYS A C 1
ATOM 799 O O . LYS A 1 99 ? 2.266 21.984 -7.445 1 68.44 99 LYS A O 1
ATOM 804 N N . SER A 1 100 ? 2.191 24.078 -8.25 1 71.25 100 SER A N 1
ATOM 805 C CA . SER A 1 100 ? 3.52 23.938 -8.836 1 71.25 100 SER A CA 1
ATOM 806 C C . SER A 1 100 ? 4.609 24.266 -7.824 1 71.25 100 SER A C 1
ATOM 808 O O . SER A 1 100 ? 5.773 23.922 -8.023 1 71.25 100 SER A O 1
ATOM 810 N N . SER A 1 101 ? 4.184 24.781 -6.715 1 72.56 101 SER A N 1
ATOM 811 C CA . SER A 1 101 ? 5.164 25.156 -5.703 1 72.56 101 SER A CA 1
ATOM 812 C C . SER A 1 101 ? 5.219 24.125 -4.582 1 72.56 101 SER A C 1
ATOM 814 O O . SER A 1 101 ? 4.184 23.625 -4.141 1 72.56 101 SER A O 1
ATOM 816 N N . MET A 1 102 ? 6.355 23.516 -4.418 1 72.44 102 MET A N 1
ATOM 817 C CA . MET A 1 102 ? 6.543 22.594 -3.301 1 72.44 102 MET A CA 1
ATOM 818 C C . MET A 1 102 ? 7.414 23.219 -2.219 1 72.44 102 MET A C 1
ATOM 820 O O . MET A 1 102 ? 8.445 23.828 -2.516 1 72.44 102 MET A O 1
ATOM 824 N N . PRO A 1 103 ? 6.723 23.109 -1.047 1 79.69 103 PRO A N 1
ATOM 825 C CA . PRO A 1 103 ? 7.555 23.641 0.032 1 79.69 103 PRO A CA 1
ATOM 826 C C . PRO A 1 103 ? 8.812 22.828 0.275 1 79.69 103 PRO A C 1
ATOM 828 O O . PRO A 1 103 ? 8.867 21.641 -0.09 1 79.69 103 PRO A O 1
ATOM 831 N N . GLN A 1 104 ? 9.75 23.453 0.812 1 80 104 GLN A N 1
ATOM 832 C CA . GLN A 1 104 ? 11 22.781 1.146 1 80 104 GLN A CA 1
ATOM 833 C C . GLN A 1 104 ? 10.82 21.844 2.334 1 80 104 GLN A C 1
ATOM 835 O O . GLN A 1 104 ? 11.578 20.891 2.494 1 80 104 GLN A O 1
ATOM 840 N N . SER A 1 105 ? 9.828 22.203 3.107 1 89.5 105 SER A N 1
ATOM 841 C CA . SER A 1 105 ? 9.508 21.391 4.281 1 89.5 105 SER A CA 1
ATOM 842 C C . SER A 1 105 ? 8.008 21.125 4.379 1 89.5 105 SER A C 1
ATOM 844 O O . SER A 1 105 ? 7.199 21.938 3.928 1 89.5 105 SER A O 1
ATOM 846 N N . ASN A 1 106 ? 7.762 20.031 5.02 1 89.69 106 ASN A N 1
ATOM 847 C CA . ASN A 1 106 ? 6.352 19.656 5.043 1 89.69 106 ASN A CA 1
ATOM 848 C C . ASN A 1 106 ? 5.637 20.25 6.254 1 89.69 106 ASN A C 1
ATOM 850 O O . ASN A 1 106 ? 4.406 20.25 6.316 1 89.69 106 ASN A O 1
ATOM 854 N N . ILE A 1 107 ? 6.391 20.75 7.148 1 93.38 107 ILE A N 1
ATOM 855 C CA . ILE A 1 107 ? 5.785 21.344 8.336 1 93.38 107 ILE A CA 1
ATOM 856 C C . ILE A 1 107 ? 6.359 22.734 8.57 1 93.38 107 ILE A C 1
ATOM 858 O O . ILE A 1 107 ? 7.559 22.969 8.383 1 93.38 107 ILE A O 1
ATOM 862 N N . ALA A 1 108 ? 5.555 23.688 8.852 1 94.56 108 ALA A N 1
ATOM 863 C CA . ALA A 1 108 ? 5.941 25.031 9.266 1 94.56 108 ALA A CA 1
ATOM 864 C C . ALA A 1 108 ? 5.227 25.438 10.555 1 94.56 108 ALA A C 1
ATOM 866 O O . ALA A 1 108 ? 4.004 25.281 10.664 1 94.56 108 ALA A O 1
ATOM 867 N N . ARG A 1 109 ? 5.949 25.906 11.5 1 94.88 109 ARG A N 1
ATOM 868 C CA . ARG A 1 109 ? 5.387 26.312 12.781 1 94.88 109 ARG A CA 1
ATOM 869 C C . ARG A 1 109 ? 5.77 27.75 13.117 1 94.88 109 ARG A C 1
ATOM 871 O O . ARG A 1 109 ? 6.902 28.172 12.875 1 94.88 109 ARG A O 1
ATOM 878 N N . SER A 1 110 ? 4.773 28.406 13.617 1 94.81 110 SER A N 1
ATOM 879 C CA . SER A 1 110 ? 5.012 29.797 14.023 1 94.81 110 SER A CA 1
ATOM 880 C C . SER A 1 110 ? 5.066 29.922 15.547 1 94.81 110 SER A C 1
ATOM 882 O O . SER A 1 110 ? 4.199 29.391 16.25 1 94.81 110 SER A O 1
ATOM 884 N N . PHE A 1 111 ? 6.121 30.609 16.031 1 93.31 111 PHE A N 1
ATOM 885 C CA . PHE A 1 111 ? 6.277 30.859 17.453 1 93.31 111 PHE A CA 1
ATOM 886 C C . PHE A 1 111 ? 6.277 32.344 17.75 1 93.31 111 PHE A C 1
ATOM 888 O O . PHE A 1 111 ? 7.031 33.094 17.141 1 93.31 111 PHE A O 1
ATOM 895 N N . ASN A 1 112 ? 5.434 32.656 18.625 1 89.06 112 ASN A N 1
ATOM 896 C CA . ASN A 1 112 ? 5.422 34.062 19.062 1 89.06 112 ASN A CA 1
ATOM 897 C C . ASN A 1 112 ? 6.473 34.312 20.141 1 89.06 112 ASN A C 1
ATOM 899 O O . ASN A 1 112 ? 6.848 33.406 20.891 1 89.06 112 ASN A O 1
ATOM 903 N N . VAL A 1 113 ? 6.891 35.562 20.141 1 90.75 113 VAL A N 1
ATOM 904 C CA . VAL A 1 113 ? 7.844 35.969 21.172 1 90.75 113 VAL A CA 1
ATOM 905 C C . VAL A 1 113 ? 7.176 35.906 22.547 1 90.75 113 VAL A C 1
ATOM 907 O O . VAL A 1 113 ? 6.016 36.281 22.688 1 90.75 113 VAL A O 1
ATOM 910 N N . GLU A 1 114 ? 7.855 35.344 23.5 1 87.69 114 GLU A N 1
ATOM 911 C CA . GLU A 1 114 ? 7.312 35.219 24.859 1 87.69 114 GLU A CA 1
ATOM 912 C C . GLU A 1 114 ? 7.523 36.531 25.656 1 87.69 114 GLU A C 1
ATOM 914 O O . GLU A 1 114 ? 6.633 36.938 26.391 1 87.69 114 GLU A O 1
ATOM 919 N N . ASP A 1 115 ? 8.68 36.969 25.5 1 86.75 115 ASP A N 1
ATOM 920 C CA . ASP A 1 115 ? 9.039 38.156 26.234 1 86.75 115 ASP A CA 1
ATOM 921 C C . ASP A 1 115 ? 10.078 38.969 25.469 1 86.75 115 ASP A C 1
ATOM 923 O O . ASP A 1 115 ? 10.828 38.438 24.656 1 86.75 115 ASP A O 1
ATOM 927 N N . THR A 1 116 ? 9.875 40.281 25.609 1 82.69 116 THR A N 1
ATOM 928 C CA . THR A 1 116 ? 10.828 41.188 24.984 1 82.69 116 THR A CA 1
ATOM 929 C C . THR A 1 116 ? 11.438 42.125 26.031 1 82.69 116 THR A C 1
ATOM 931 O O . THR A 1 116 ? 10.734 42.625 26.906 1 82.69 116 THR A O 1
ATOM 934 N N . ILE A 1 117 ? 12.68 42.125 26.031 1 76.5 117 ILE A N 1
ATOM 935 C CA . ILE A 1 117 ? 13.375 43.031 26.922 1 76.5 117 ILE A CA 1
ATOM 936 C C . ILE A 1 117 ? 14.141 44.062 26.078 1 76.5 117 ILE A C 1
ATOM 938 O O . ILE A 1 117 ? 14.906 43.719 25.188 1 76.5 117 ILE A O 1
ATOM 942 N N . MET A 1 118 ? 13.516 45.312 26.141 1 69.56 118 MET A N 1
ATOM 943 C CA . MET A 1 118 ? 14.266 46.375 25.516 1 69.56 118 MET A CA 1
ATOM 944 C C . MET A 1 118 ? 15.445 46.812 26.375 1 69.56 118 MET A C 1
ATOM 946 O O . MET A 1 118 ? 15.281 47.062 27.578 1 69.56 118 MET A O 1
ATOM 950 N N . SER A 1 119 ? 16.594 46.375 26.109 1 63.62 119 SER A N 1
ATOM 951 C CA . SER A 1 119 ? 17.703 46.656 27.031 1 63.62 119 SER A CA 1
ATOM 952 C C . SER A 1 119 ? 18.141 48.094 26.938 1 63.62 119 SER A C 1
ATOM 954 O O . SER A 1 119 ? 18.312 48.781 27.969 1 63.62 119 SER A O 1
ATOM 956 N N . LYS A 1 120 ? 19.172 48.438 25.906 1 61.66 120 LYS A N 1
ATOM 957 C CA . LYS A 1 120 ? 20.062 49.594 25.938 1 61.66 120 LYS A CA 1
ATOM 958 C C . LYS A 1 120 ? 20.156 50.25 24.578 1 61.66 120 LYS A C 1
ATOM 960 O O . LYS A 1 120 ? 20.094 49.594 23.547 1 61.66 120 LYS A O 1
ATOM 965 N N . GLY A 1 121 ? 19.594 51.5 24.344 1 60.16 121 GLY A N 1
ATOM 966 C CA . GLY A 1 121 ? 20.125 52.062 23.125 1 60.16 121 GLY A CA 1
ATOM 967 C C . GLY A 1 121 ? 20.219 53.594 23.172 1 60.16 121 GLY A C 1
ATOM 968 O O . GLY A 1 121 ? 19.594 54.219 24.016 1 60.16 121 GLY A O 1
ATOM 969 N N . THR A 1 122 ? 21.359 54 22.766 1 63.88 122 THR A N 1
ATOM 970 C CA . THR A 1 122 ? 21.453 55.375 22.344 1 63.88 122 THR A CA 1
ATOM 971 C C . THR A 1 122 ? 20.594 55.625 21.109 1 63.88 122 THR A C 1
ATOM 973 O O . THR A 1 122 ? 20.062 54.688 20.516 1 63.88 122 THR A O 1
ATOM 976 N N . ASP A 1 123 ? 20.312 56.875 20.875 1 63.28 123 ASP A N 1
ATOM 977 C CA . ASP A 1 123 ? 19.531 57.25 19.719 1 63.28 123 ASP A CA 1
ATOM 978 C C . ASP A 1 123 ? 20.047 56.594 18.453 1 63.28 123 ASP A C 1
ATOM 980 O O . ASP A 1 123 ? 19.281 56.375 17.5 1 63.28 123 ASP A O 1
ATOM 984 N N . SER A 1 124 ? 21.297 56.156 18.453 1 74.31 124 SER A N 1
ATOM 985 C CA . SER A 1 124 ? 21.875 55.625 17.219 1 74.31 124 SER A CA 1
ATOM 986 C C . SER A 1 124 ? 21.891 54.094 17.234 1 74.31 124 SER A C 1
ATOM 988 O O . SER A 1 124 ? 22.016 53.469 16.172 1 74.31 124 SER A O 1
ATOM 990 N N . GLU A 1 125 ? 21.797 53.531 18.438 1 82.38 125 GLU A N 1
ATOM 991 C CA . GLU A 1 125 ? 21.844 52.094 18.531 1 82.38 125 GLU A CA 1
ATOM 992 C C . GLU A 1 125 ? 20.75 51.562 19.453 1 82.38 125 GLU A C 1
ATOM 994 O O . GLU A 1 125 ? 20.672 51.938 20.625 1 82.38 125 GLU A O 1
ATOM 999 N N . LYS A 1 126 ? 19.906 50.781 18.891 1 86.81 126 LYS A N 1
ATOM 1000 C CA . LYS A 1 126 ? 18.859 50.156 19.688 1 86.81 126 LYS A CA 1
ATOM 1001 C C . LYS A 1 126 ? 19.062 48.656 19.75 1 86.81 126 LYS A C 1
ATOM 1003 O O . LYS A 1 126 ? 19.516 48.031 18.781 1 86.81 126 LYS A O 1
ATOM 1008 N N . GLN A 1 127 ? 18.734 48.125 20.938 1 90.31 127 GLN A N 1
ATOM 1009 C CA . GLN A 1 127 ? 18.891 46.688 21.125 1 90.31 127 GLN A CA 1
ATOM 1010 C C . GLN A 1 127 ? 17.641 46.094 21.766 1 90.31 127 GLN A C 1
ATOM 1012 O O . GLN A 1 127 ? 17.062 46.656 22.688 1 90.31 127 GLN A O 1
ATOM 1017 N N . HIS A 1 128 ? 17.203 44.969 21.203 1 91.81 128 HIS A N 1
ATOM 1018 C CA . HIS A 1 128 ? 16.062 44.25 21.766 1 91.81 128 HIS A CA 1
ATOM 1019 C C . HIS A 1 128 ? 16.438 42.781 22 1 91.81 128 HIS A C 1
ATOM 1021 O O . HIS A 1 128 ? 17.094 42.156 21.172 1 91.81 128 HIS A O 1
ATOM 1027 N N . LEU A 1 129 ? 16.109 42.281 23.203 1 93.06 129 LEU A N 1
ATOM 1028 C CA . LEU A 1 129 ? 16.234 40.875 23.484 1 93.06 129 LEU A CA 1
ATOM 1029 C C . LEU A 1 129 ? 14.883 40.156 23.344 1 93.06 129 LEU A C 1
ATOM 1031 O O . LEU A 1 129 ? 13.891 40.562 23.953 1 93.06 129 LEU A O 1
ATOM 1035 N N . LEU A 1 130 ? 14.898 39.188 22.531 1 94.06 130 LEU A N 1
ATOM 1036 C CA . LEU A 1 130 ? 13.672 38.469 22.266 1 94.06 130 LEU A CA 1
ATOM 1037 C C . LEU A 1 130 ? 13.742 37.062 22.844 1 94.06 130 LEU A C 1
ATOM 1039 O O . LEU A 1 130 ? 14.609 36.25 22.469 1 94.06 130 LEU A O 1
ATOM 1043 N N . LEU A 1 131 ? 12.812 36.75 23.672 1 93.75 131 LEU A N 1
ATOM 1044 C CA . LEU A 1 131 ? 12.758 35.438 24.312 1 93.75 131 LEU A CA 1
ATOM 1045 C C . LEU A 1 131 ? 11.727 34.562 23.625 1 93.75 131 LEU A C 1
ATOM 1047 O O . LEU A 1 131 ? 10.57 34.938 23.469 1 93.75 131 LEU A O 1
ATOM 1051 N N . PHE A 1 132 ? 12.195 33.344 23.25 1 94 132 PHE A N 1
ATOM 1052 C CA . PHE A 1 132 ? 11.312 32.406 22.594 1 94 132 PHE A CA 1
ATOM 1053 C C . PHE A 1 132 ? 11.289 31.078 23.359 1 94 132 PHE A C 1
ATOM 1055 O O . PHE A 1 132 ? 12.32 30.625 23.859 1 94 132 PHE A O 1
ATOM 1062 N N . ASN A 1 133 ? 10.117 30.516 23.453 1 92 133 ASN A N 1
ATOM 1063 C CA . ASN A 1 133 ? 9.914 29.156 23.938 1 92 133 ASN A CA 1
ATOM 1064 C C . ASN A 1 133 ? 9.5 28.203 22.812 1 92 133 ASN A C 1
ATOM 1066 O O . ASN A 1 133 ? 8.367 28.25 22.344 1 92 133 ASN A O 1
ATOM 1070 N N . ILE A 1 134 ? 10.438 27.328 22.453 1 91.75 134 ILE A N 1
ATOM 1071 C CA . ILE A 1 134 ? 10.172 26.516 21.281 1 91.75 134 ILE A CA 1
ATOM 1072 C C . ILE A 1 134 ? 10.188 25.031 21.672 1 91.75 134 ILE A C 1
ATOM 1074 O O . ILE A 1 134 ? 10.977 24.625 22.516 1 91.75 134 ILE A O 1
ATOM 1078 N N . SER A 1 135 ? 9.234 24.328 21.141 1 86 135 SER A N 1
ATOM 1079 C CA . SER A 1 135 ? 9.156 22.875 21.297 1 86 135 SER A CA 1
ATOM 1080 C C . SER A 1 135 ? 8.898 22.188 19.969 1 86 135 SER A C 1
ATOM 1082 O O . SER A 1 135 ? 7.859 22.391 19.344 1 86 135 SER A O 1
ATOM 1084 N N . ILE A 1 136 ? 9.867 21.422 19.562 1 87.75 136 ILE A N 1
ATOM 1085 C CA . ILE A 1 136 ? 9.766 20.688 18.312 1 87.75 136 ILE A CA 1
ATOM 1086 C C . ILE A 1 136 ? 9.891 19.188 18.578 1 87.75 136 ILE A C 1
ATOM 1088 O O . ILE A 1 136 ? 10.781 18.75 19.297 1 87.75 136 ILE A O 1
ATOM 1092 N N . PRO A 1 137 ? 9 18.453 17.984 1 85.19 137 PRO A N 1
ATOM 1093 C CA . PRO A 1 137 ? 9.109 17 18.172 1 85.19 137 PRO A CA 1
ATOM 1094 C C . PRO A 1 137 ? 10.461 16.453 17.734 1 85.19 137 PRO A C 1
ATOM 1096 O O . PRO A 1 137 ? 11.023 16.906 16.734 1 85.19 137 PRO A O 1
ATOM 1099 N N . SER A 1 138 ? 10.875 15.438 18.328 1 83.44 138 SER A N 1
ATOM 1100 C CA . SER A 1 138 ? 12.219 14.906 18.141 1 83.44 138 SER A CA 1
ATOM 1101 C C . SER A 1 138 ? 12.352 14.211 16.781 1 83.44 138 SER A C 1
ATOM 1103 O O . SER A 1 138 ? 13.453 14.125 16.234 1 83.44 138 SER A O 1
ATOM 1105 N N . HIS A 1 139 ? 11.281 13.703 16.25 1 84.69 139 HIS A N 1
ATOM 1106 C CA . HIS A 1 139 ? 11.367 12.953 15 1 84.69 139 HIS A CA 1
ATOM 1107 C C . HIS A 1 139 ? 11.344 13.883 13.797 1 84.69 139 HIS A C 1
ATOM 1109 O O . HIS A 1 139 ? 11.43 13.43 12.656 1 84.69 139 HIS A O 1
ATOM 1115 N N . GLU A 1 140 ? 11.242 15.102 14.055 1 88.88 140 GLU A N 1
ATOM 1116 C CA . GLU A 1 140 ? 11.266 16.078 12.969 1 88.88 140 GLU A CA 1
ATOM 1117 C C . GLU A 1 140 ? 12.664 16.656 12.773 1 88.88 140 GLU A C 1
ATOM 1119 O O . GLU A 1 140 ? 13.406 16.859 13.742 1 88.88 140 GLU A O 1
ATOM 1124 N N . GLU A 1 141 ? 12.953 16.828 11.547 1 92.31 141 GLU A N 1
ATOM 1125 C CA . GLU A 1 141 ? 14.227 17.453 11.219 1 92.31 141 GLU A CA 1
ATOM 1126 C C . GLU A 1 141 ? 14.039 18.922 10.797 1 92.31 141 GLU A C 1
ATOM 1128 O O . GLU A 1 141 ? 13.32 19.203 9.836 1 92.31 141 GLU A O 1
ATOM 1133 N N . ILE A 1 142 ? 14.742 19.797 11.445 1 94.56 142 ILE A N 1
ATOM 1134 C CA . ILE A 1 142 ? 14.633 21.219 11.148 1 94.56 142 ILE A CA 1
ATOM 1135 C C . ILE A 1 142 ? 15.383 21.531 9.859 1 94.56 142 ILE A C 1
ATOM 1137 O O . ILE A 1 142 ? 16.562 21.188 9.719 1 94.56 142 ILE A O 1
ATOM 1141 N N . THR A 1 143 ? 14.75 22.141 8.953 1 95.12 143 THR A N 1
ATOM 1142 C CA . THR A 1 143 ? 15.359 22.469 7.672 1 95.12 143 THR A CA 1
ATOM 1143 C C . THR A 1 143 ? 15.719 23.938 7.594 1 95.12 143 THR A C 1
ATOM 1145 O O . THR A 1 143 ? 16.781 24.312 7.078 1 95.12 143 THR A O 1
ATOM 1148 N N . MET A 1 144 ? 14.875 24.734 8.078 1 95.94 144 MET A N 1
ATOM 1149 C CA . MET A 1 144 ? 15.07 26.188 8.008 1 95.94 144 MET A CA 1
ATOM 1150 C C . MET A 1 144 ? 14.305 26.891 9.117 1 95.94 144 MET A C 1
ATOM 1152 O O . MET A 1 144 ? 13.281 26.391 9.586 1 95.94 144 MET A O 1
ATOM 1156 N N . ALA A 1 145 ? 14.828 28 9.523 1 97.06 145 ALA A N 1
ATOM 1157 C CA . ALA A 1 145 ? 14.156 28.859 10.492 1 97.06 145 ALA A CA 1
ATOM 1158 C C . ALA A 1 145 ? 14.336 30.328 10.133 1 97.06 145 ALA A C 1
ATOM 1160 O O . ALA A 1 145 ? 15.414 30.75 9.711 1 97.06 145 ALA A O 1
ATOM 1161 N N . GLU A 1 146 ? 13.258 31.047 10.305 1 96.69 146 GLU A N 1
ATOM 1162 C CA . GLU A 1 146 ? 13.273 32.469 9.953 1 96.69 146 GLU A CA 1
ATOM 1163 C C . GLU A 1 146 ? 12.672 33.312 11.062 1 96.69 146 GLU A C 1
ATOM 1165 O O . GLU A 1 146 ? 11.664 32.938 11.664 1 96.69 146 GLU A O 1
ATOM 1170 N N . LEU A 1 147 ? 13.352 34.406 11.344 1 96.81 147 LEU A N 1
ATOM 1171 C CA . LEU A 1 147 ? 12.82 35.438 12.234 1 96.81 147 LEU A CA 1
ATOM 1172 C C . LEU A 1 147 ? 12.219 36.594 11.445 1 96.81 147 LEU A C 1
ATOM 1174 O O . LEU A 1 147 ? 12.875 37.156 10.555 1 96.81 147 LEU A O 1
ATOM 1178 N N . ARG A 1 148 ? 11.031 36.906 11.773 1 94.06 148 ARG A N 1
ATOM 1179 C CA . ARG A 1 148 ? 10.367 38 11.094 1 94.06 148 ARG A CA 1
ATOM 1180 C C . ARG A 1 148 ? 10.141 39.188 12.039 1 94.06 148 ARG A C 1
ATOM 1182 O O . ARG A 1 148 ? 9.555 39 13.109 1 94.06 148 ARG A O 1
ATOM 1189 N N . LEU A 1 149 ? 10.586 40.375 11.531 1 93.06 149 LEU A N 1
ATOM 1190 C CA . LEU A 1 149 ? 10.492 41.594 12.336 1 93.06 149 LEU A CA 1
ATOM 1191 C C . LEU A 1 149 ? 9.766 42.688 11.578 1 93.06 149 LEU A C 1
ATOM 1193 O O . LEU A 1 149 ? 10.023 42.906 10.391 1 93.06 149 LEU A O 1
ATOM 1197 N N . TYR A 1 150 ? 8.844 43.281 12.289 1 90.5 150 TYR A N 1
ATOM 1198 C CA . TYR A 1 150 ? 8.195 44.469 11.719 1 90.5 150 TYR A CA 1
ATOM 1199 C C . TYR A 1 150 ? 8.992 45.719 12.023 1 90.5 150 TYR A C 1
ATOM 1201 O O . TYR A 1 150 ? 9.133 46.094 13.188 1 90.5 150 TYR A O 1
ATOM 1209 N N . THR A 1 151 ? 9.508 46.344 10.984 1 88.75 151 THR A N 1
ATOM 1210 C CA . THR A 1 151 ? 10.305 47.562 11.148 1 88.75 151 THR A CA 1
ATOM 1211 C C . THR A 1 151 ? 9.469 48.812 10.852 1 88.75 151 THR A C 1
ATOM 1213 O O . THR A 1 151 ? 8.672 48.812 9.906 1 88.75 151 THR A O 1
ATOM 1216 N N . PHE A 1 152 ? 9.609 49.75 11.703 1 85.44 152 PHE A N 1
ATOM 1217 C CA . PHE A 1 152 ? 8.859 51 11.492 1 85.44 152 PHE A CA 1
ATOM 1218 C C . PHE A 1 152 ? 9.734 52.188 11.781 1 85.44 152 PHE A C 1
ATOM 1220 O O . PHE A 1 152 ? 10.727 52.094 12.508 1 85.44 152 PHE A O 1
ATOM 1227 N N . LEU A 1 153 ? 9.227 53.312 11.125 1 80.38 153 LEU A N 1
ATOM 1228 C CA . LEU A 1 153 ? 9.914 54.562 11.344 1 80.38 153 LEU A CA 1
ATOM 1229 C C . LEU A 1 153 ? 9.234 55.375 12.438 1 80.38 153 LEU A C 1
ATOM 1231 O O . LEU A 1 153 ? 8.008 55.531 12.445 1 80.38 153 LEU A O 1
ATOM 1235 N N . GLU A 1 154 ? 9.898 55.688 13.453 1 73.81 154 GLU A N 1
ATOM 1236 C CA . GLU A 1 154 ? 9.312 56.469 14.555 1 73.81 154 GLU A CA 1
ATOM 1237 C C . GLU A 1 154 ? 8.914 57.844 14.102 1 73.81 154 GLU A C 1
ATOM 1239 O O . GLU A 1 154 ? 7.887 58.375 14.531 1 73.81 154 GLU A O 1
ATOM 1244 N N . ASN A 1 155 ? 9.742 58.531 13.375 1 67.56 155 ASN A N 1
ATOM 1245 C CA . ASN A 1 155 ? 9.414 59.875 12.914 1 67.56 155 ASN A CA 1
ATOM 1246 C C . ASN A 1 155 ? 9.422 59.969 11.391 1 67.56 155 ASN A C 1
ATOM 1248 O O . ASN A 1 155 ? 10.203 59.281 10.727 1 67.56 155 ASN A O 1
ATOM 1252 N N . ASP A 1 156 ? 8.227 60.188 10.734 1 58.41 156 ASP A N 1
ATOM 1253 C CA . ASP A 1 156 ? 7.844 60.156 9.328 1 58.41 156 ASP A CA 1
ATOM 1254 C C . ASP A 1 156 ? 8.844 60.938 8.477 1 58.41 156 ASP A C 1
ATOM 1256 O O . ASP A 1 156 ? 8.641 61.125 7.277 1 58.41 156 ASP A O 1
ATOM 1260 N N . THR A 1 157 ? 9.727 61.562 9.062 1 58.75 157 THR A N 1
ATOM 1261 C CA . THR A 1 157 ? 10.133 62.625 8.18 1 58.75 157 THR A CA 1
ATOM 1262 C C . THR A 1 157 ? 11.141 62.125 7.148 1 58.75 157 THR A C 1
ATOM 1264 O O . THR A 1 157 ? 11.156 62.594 6.008 1 58.75 157 THR A O 1
ATOM 1267 N N . ASN A 1 158 ? 12.344 61.469 7.543 1 61.84 158 ASN A N 1
ATOM 1268 C CA . ASN A 1 158 ? 13.414 61.312 6.57 1 61.84 158 ASN A CA 1
ATOM 1269 C C . ASN A 1 158 ? 13.789 59.844 6.383 1 61.84 158 ASN A C 1
ATOM 1271 O O . ASN A 1 158 ? 13.453 59 7.215 1 61.84 158 ASN A O 1
ATOM 1275 N N . ASP A 1 159 ? 14.281 59.625 5.219 1 67.88 159 ASP A N 1
ATOM 1276 C CA . ASP A 1 159 ? 14.875 58.344 4.855 1 67.88 159 ASP A CA 1
ATOM 1277 C C . ASP A 1 159 ? 15.969 57.938 5.844 1 67.88 159 ASP A C 1
ATOM 1279 O O . ASP A 1 159 ? 16.828 58.75 6.184 1 67.88 159 ASP A O 1
ATOM 1283 N N . VAL A 1 160 ? 15.641 56.906 6.539 1 75.06 160 VAL A N 1
ATOM 1284 C CA . VAL A 1 160 ? 16.656 56.438 7.48 1 75.06 160 VAL A CA 1
ATOM 1285 C C . VAL A 1 160 ? 17.281 55.125 6.98 1 75.06 160 VAL A C 1
ATOM 1287 O O . VAL A 1 160 ? 16.578 54.25 6.473 1 75.06 160 VAL A O 1
ATOM 1290 N N . GLN A 1 161 ? 18.625 55.188 6.934 1 81.69 161 GLN A N 1
ATOM 1291 C CA . GLN A 1 161 ? 19.359 53.969 6.648 1 81.69 161 GLN A CA 1
ATOM 1292 C C . GLN A 1 161 ? 19.859 53.312 7.938 1 81.69 161 GLN A C 1
ATOM 1294 O O . GLN A 1 161 ? 20.438 53.969 8.797 1 81.69 161 GLN A O 1
ATOM 1299 N N . ALA A 1 162 ? 19.438 52.062 8.055 1 86.31 162 ALA A N 1
ATOM 1300 C CA . ALA A 1 162 ? 19.828 51.344 9.258 1 86.31 162 ALA A CA 1
ATOM 1301 C C . ALA A 1 162 ? 20.219 49.906 8.945 1 86.31 162 ALA A C 1
ATOM 1303 O O . ALA A 1 162 ? 19.859 49.375 7.895 1 86.31 162 ALA A O 1
ATOM 1304 N N . ARG A 1 163 ? 21.062 49.406 9.812 1 90.88 163 ARG A N 1
ATOM 1305 C CA . ARG A 1 163 ? 21.438 48 9.734 1 90.88 163 ARG A CA 1
ATOM 1306 C C . ARG A 1 163 ? 20.891 47.219 10.922 1 90.88 163 ARG A C 1
ATOM 1308 O O . ARG A 1 163 ? 21.062 47.625 12.078 1 90.88 163 ARG A O 1
ATOM 1315 N N . ILE A 1 164 ? 20.234 46.188 10.555 1 92.94 164 ILE A N 1
ATOM 1316 C CA . ILE A 1 164 ? 19.688 45.312 11.594 1 92.94 164 ILE A CA 1
ATOM 1317 C C . ILE A 1 164 ? 20.5 44.031 11.695 1 92.94 164 ILE A C 1
ATOM 1319 O O . ILE A 1 164 ? 20.719 43.344 10.688 1 92.94 164 ILE A O 1
ATOM 1323 N N . LYS A 1 165 ? 21 43.75 12.891 1 96 165 LYS A N 1
ATOM 1324 C CA . LYS A 1 165 ? 21.781 42.562 13.148 1 96 165 LYS A CA 1
ATOM 1325 C C . LYS A 1 165 ? 21.078 41.656 14.156 1 96 165 LYS A C 1
ATOM 1327 O O . LYS A 1 165 ? 20.484 42.125 15.125 1 96 165 LYS A O 1
ATOM 1332 N N . VAL A 1 166 ? 21.109 40.344 13.852 1 97.25 166 VAL A N 1
ATOM 1333 C CA . VAL A 1 166 ? 20.484 39.375 14.742 1 97.25 166 VAL A CA 1
ATOM 1334 C C . VAL A 1 166 ? 21.562 38.438 15.297 1 97.25 166 VAL A C 1
ATOM 1336 O O . VAL A 1 166 ? 22.406 37.906 14.547 1 97.25 166 VAL A O 1
ATOM 1339 N N . TYR A 1 167 ? 21.5 38.219 16.625 1 96.81 167 TYR A N 1
ATOM 1340 C CA . TYR A 1 167 ? 22.469 37.375 17.312 1 96.81 167 TYR A CA 1
ATOM 1341 C C . TYR A 1 167 ? 21.781 36.312 18.125 1 96.81 167 TYR A C 1
ATOM 1343 O O . TYR A 1 167 ? 20.703 36.531 18.672 1 96.81 167 TYR A O 1
ATOM 1351 N N . ASP A 1 168 ? 22.422 35.125 18.203 1 96.62 168 ASP A N 1
ATOM 1352 C CA . ASP A 1 168 ? 22.031 34.094 19.156 1 96.62 168 ASP A CA 1
ATOM 1353 C C . ASP A 1 168 ? 22.75 34.281 20.484 1 96.62 168 ASP A C 1
ATOM 1355 O O . ASP A 1 168 ? 23.969 34.344 20.547 1 96.62 168 ASP A O 1
ATOM 1359 N N . VAL A 1 169 ? 21.953 34.375 21.484 1 94.19 169 VAL A N 1
ATOM 1360 C CA . VAL A 1 169 ? 22.531 34.594 22.797 1 94.19 169 VAL A CA 1
ATOM 1361 C C . VAL A 1 169 ? 22.688 33.25 23.516 1 94.19 169 VAL A C 1
ATOM 1363 O O . VAL A 1 169 ? 21.703 32.594 23.812 1 94.19 169 VAL A O 1
ATOM 1366 N N . GLU A 1 170 ? 23.859 32.844 23.734 1 91.38 170 GLU A N 1
ATOM 1367 C CA . GLU A 1 170 ? 24.141 31.625 24.484 1 91.38 170 GLU A CA 1
ATOM 1368 C C . GLU A 1 170 ? 24.594 31.938 25.922 1 91.38 170 GLU A C 1
ATOM 1370 O O . GLU A 1 170 ? 25.625 32.594 26.109 1 91.38 170 GLU A O 1
ATOM 1375 N N . ASN A 1 171 ? 23.797 31.531 26.828 1 84.69 171 ASN A N 1
ATOM 1376 C CA . ASN A 1 171 ? 24.141 31.75 28.219 1 84.69 171 ASN A CA 1
ATOM 1377 C C . ASN A 1 171 ? 24.969 30.594 28.781 1 84.69 171 ASN A C 1
ATOM 1379 O O . ASN A 1 171 ? 24.531 29.453 28.734 1 84.69 171 ASN A O 1
ATOM 1383 N N . ASN A 1 172 ? 26.172 30.922 29.031 1 78.5 172 ASN A N 1
ATOM 1384 C CA . ASN A 1 172 ? 27.047 29.953 29.672 1 78.5 172 ASN A CA 1
ATOM 1385 C C . ASN A 1 172 ? 27.359 30.359 31.109 1 78.5 172 ASN A C 1
ATOM 1387 O O . ASN A 1 172 ? 26.891 31.391 31.594 1 78.5 172 ASN A O 1
ATOM 1391 N N . LYS A 1 173 ? 28.062 29.531 31.938 1 81.19 173 LYS A N 1
ATOM 1392 C CA . LYS A 1 173 ? 28.422 29.781 33.344 1 81.19 173 LYS A CA 1
ATOM 1393 C C . LYS A 1 173 ? 29.219 31.062 33.469 1 81.19 173 LYS A C 1
ATOM 1395 O O . LYS A 1 173 ? 29.078 31.797 34.469 1 81.19 173 LYS A O 1
ATOM 1400 N N . ASP A 1 174 ? 30 31.406 32.5 1 79.06 174 ASP A N 1
ATOM 1401 C CA . ASP A 1 174 ? 30.922 32.531 32.562 1 79.06 174 ASP A CA 1
ATOM 1402 C C . ASP A 1 174 ? 30.328 33.781 31.953 1 79.06 174 ASP A C 1
ATOM 1404 O O . ASP A 1 174 ? 30.969 34.812 31.891 1 79.06 174 ASP A O 1
ATOM 1408 N N . GLY A 1 175 ? 29.078 33.656 31.453 1 83.25 175 GLY A N 1
ATOM 1409 C CA . GLY A 1 175 ? 28.453 34.812 30.844 1 83.25 175 GLY A CA 1
ATOM 1410 C C . GLY A 1 175 ? 27.688 34.469 29.578 1 83.25 175 GLY A C 1
ATOM 1411 O O . GLY A 1 175 ? 27.391 33.312 29.312 1 83.25 175 GLY A O 1
ATOM 1412 N N . SER A 1 176 ? 27.266 35.656 28.922 1 87.44 176 SER A N 1
ATOM 1413 C CA . SER A 1 176 ? 26.5 35.5 27.688 1 87.44 176 SER A CA 1
ATOM 1414 C C . SER A 1 176 ? 27.375 35.656 26.453 1 87.44 176 SER A C 1
ATOM 1416 O O . SER A 1 176 ? 28.219 36.562 26.406 1 87.44 176 SER A O 1
ATOM 1418 N N . THR A 1 177 ? 27.438 34.625 25.578 1 91.12 177 THR A N 1
ATOM 1419 C CA . THR A 1 177 ? 28.141 34.688 24.297 1 91.12 177 THR A CA 1
ATOM 1420 C C . THR A 1 177 ? 27.172 34.969 23.156 1 91.12 177 THR A C 1
ATOM 1422 O O . THR A 1 177 ? 26.109 34.344 23.062 1 91.12 177 THR A O 1
ATOM 1425 N N . LEU A 1 178 ? 27.531 36 22.328 1 93.38 178 LEU A N 1
ATOM 1426 C CA . LEU A 1 178 ? 26.719 36.344 21.188 1 93.38 178 LEU A CA 1
ATOM 1427 C C . LEU A 1 178 ? 27.234 35.688 19.906 1 93.38 178 LEU A C 1
ATOM 1429 O O . LEU A 1 178 ? 28.422 35.781 19.594 1 93.38 178 LEU A O 1
ATOM 1433 N N . HIS A 1 179 ? 26.406 34.969 19.234 1 95.44 179 HIS A N 1
ATOM 1434 C CA . HIS A 1 179 ? 26.734 34.375 17.938 1 95.44 179 HIS A CA 1
ATOM 1435 C C . HIS A 1 179 ? 26 35.094 16.812 1 95.44 179 HIS A C 1
ATOM 1437 O O . HIS A 1 179 ? 24.766 35.125 16.781 1 95.44 179 HIS A O 1
ATOM 1443 N N . PHE A 1 180 ? 26.75 35.688 15.859 1 96.5 180 PHE A N 1
ATOM 1444 C CA . PHE A 1 180 ? 26.172 36.406 14.742 1 96.5 180 PHE A CA 1
ATOM 1445 C C . PHE A 1 180 ? 25.391 35.469 13.836 1 96.5 180 PHE A C 1
ATOM 1447 O O . PHE A 1 180 ? 25.891 34.406 13.477 1 96.5 180 PHE A O 1
ATOM 1454 N N . LEU A 1 181 ? 24.219 35.812 13.461 1 97.25 181 LEU A N 1
ATOM 1455 C CA . LEU A 1 181 ? 23.391 34.969 12.617 1 97.25 181 LEU A CA 1
ATOM 1456 C C . LEU A 1 181 ? 23.156 35.625 11.25 1 97.25 181 LEU A C 1
ATOM 1458 O O . LEU A 1 181 ? 23.453 35 10.219 1 97.25 181 LEU A O 1
ATOM 1462 N N . ALA A 1 182 ? 22.594 36.781 11.242 1 96.62 182 ALA A N 1
ATOM 1463 C CA . ALA A 1 182 ? 22.266 37.438 9.984 1 96.62 182 ALA A CA 1
ATOM 1464 C C . ALA A 1 182 ? 22.219 38.969 10.156 1 96.62 182 ALA A C 1
ATOM 1466 O O . ALA A 1 182 ? 22.078 39.469 11.281 1 96.62 182 ALA A O 1
ATOM 1467 N N . SER A 1 183 ? 22.391 39.688 9.047 1 95.12 183 SER A N 1
ATOM 1468 C CA . SER A 1 183 ? 22.297 41.156 9.023 1 95.12 183 SER A CA 1
ATOM 1469 C C . SER A 1 183 ? 21.688 41.656 7.719 1 95.12 183 SER A C 1
ATOM 1471 O O . SER A 1 183 ? 21.844 41.031 6.672 1 95.12 183 SER A O 1
ATOM 1473 N N . LYS A 1 184 ? 20.906 42.656 7.84 1 92.88 184 LYS A N 1
ATOM 1474 C CA . LYS A 1 184 ? 20.281 43.281 6.668 1 92.88 184 LYS A CA 1
ATOM 1475 C C . LYS A 1 184 ? 20.312 44.812 6.762 1 92.88 184 LYS A C 1
ATOM 1477 O O . LYS A 1 184 ? 20.109 45.375 7.84 1 92.88 184 LYS A O 1
ATOM 1482 N N . GLU A 1 185 ? 20.641 45.375 5.602 1 89 185 GLU A N 1
ATOM 1483 C CA . GLU A 1 185 ? 20.547 46.844 5.52 1 89 185 GLU A CA 1
ATOM 1484 C C . GLU A 1 185 ? 19.172 47.281 5.02 1 89 185 GLU A C 1
ATOM 1486 O O . GLU A 1 185 ? 18.688 46.781 4.004 1 89 185 GLU A O 1
ATOM 1491 N N . VAL A 1 186 ? 18.562 48.031 5.848 1 82.94 186 VAL A N 1
ATOM 1492 C CA . VAL A 1 186 ? 17.219 48.469 5.492 1 82.94 186 VAL A CA 1
ATOM 1493 C C . VAL A 1 186 ? 17.203 49.969 5.219 1 82.94 186 VAL A C 1
ATOM 1495 O O . VAL A 1 186 ? 17.797 50.75 5.965 1 82.94 186 VAL A O 1
ATOM 1498 N N . ASN A 1 187 ? 16.891 50.281 3.961 1 74 187 ASN A N 1
ATOM 1499 C CA . ASN A 1 187 ? 16.656 51.688 3.602 1 74 187 ASN A CA 1
ATOM 1500 C C . ASN A 1 187 ? 15.172 52 3.51 1 74 187 ASN A C 1
ATOM 1502 O O . ASN A 1 187 ? 14.469 51.5 2.637 1 74 187 ASN A O 1
ATOM 1506 N N . LYS A 1 188 ? 14.648 52.375 4.664 1 66.19 188 LYS A N 1
ATOM 1507 C CA . LYS A 1 188 ? 13.219 52.219 4.43 1 66.19 188 LYS A CA 1
ATOM 1508 C C . LYS A 1 188 ? 12.484 53.531 4.656 1 66.19 188 LYS A C 1
ATOM 1510 O O . LYS A 1 188 ? 12.812 54.281 5.582 1 66.19 188 LYS A O 1
ATOM 1515 N N . LYS A 1 189 ? 11.742 53.906 3.682 1 65.31 189 LYS A N 1
ATOM 1516 C CA . LYS A 1 189 ? 10.75 54.969 3.736 1 65.31 189 LYS A CA 1
ATOM 1517 C C . LYS A 1 189 ? 9.438 54.469 4.332 1 65.31 189 LYS A C 1
ATOM 1519 O O . LYS A 1 189 ? 8.602 55.25 4.77 1 65.31 189 LYS A O 1
ATOM 1524 N N . GLN A 1 190 ? 9.344 53.125 4.449 1 72.25 190 GLN A N 1
ATOM 1525 C CA . GLN A 1 190 ? 8.039 52.656 4.887 1 72.25 190 GLN A CA 1
ATOM 1526 C C . GLN A 1 190 ? 8.18 51.438 5.824 1 72.25 190 GLN A C 1
ATOM 1528 O O . GLN A 1 190 ? 9.219 50.781 5.84 1 72.25 190 GLN A O 1
ATOM 1533 N N . ASN A 1 191 ? 7.109 51.281 6.637 1 80.25 191 ASN A N 1
ATOM 1534 C CA . ASN A 1 191 ? 6.984 50.125 7.52 1 80.25 191 ASN A CA 1
ATOM 1535 C C . ASN A 1 191 ? 6.887 48.844 6.727 1 80.25 191 ASN A C 1
ATOM 1537 O O . ASN A 1 191 ? 6.219 48.781 5.695 1 80.25 191 ASN A O 1
ATOM 1541 N N . SER A 1 192 ? 7.75 47.875 7.117 1 86.06 192 SER A N 1
ATOM 1542 C CA . SER A 1 192 ? 7.715 46.625 6.395 1 86.06 192 SER A CA 1
ATOM 1543 C C . SER A 1 192 ? 8.195 45.469 7.273 1 86.06 192 SER A C 1
ATOM 1545 O O . SER A 1 192 ? 8.836 45.688 8.305 1 86.06 192 SER A O 1
ATOM 1547 N N . TRP A 1 193 ? 7.812 44.312 6.797 1 88.94 193 TRP A N 1
ATOM 1548 C CA . TRP A 1 193 ? 8.32 43.094 7.43 1 88.94 193 TRP A CA 1
ATOM 1549 C C . TRP A 1 193 ? 9.664 42.688 6.836 1 88.94 193 TRP A C 1
ATOM 1551 O O . TRP A 1 193 ? 9.859 42.75 5.617 1 88.94 193 TRP A O 1
ATOM 1561 N N . GLU A 1 194 ? 10.602 42.438 7.793 1 92.44 194 GLU A N 1
ATOM 1562 C CA . GLU A 1 194 ? 11.906 41.938 7.383 1 92.44 194 GLU A CA 1
ATOM 1563 C C . GLU A 1 194 ? 12.156 40.531 7.926 1 92.44 194 GLU A C 1
ATOM 1565 O O . GLU A 1 194 ? 11.812 40.219 9.07 1 92.44 194 GLU A O 1
ATOM 1570 N N . THR A 1 195 ? 12.711 39.688 7.074 1 94.62 195 THR A N 1
ATOM 1571 C CA . THR A 1 195 ? 12.945 38.281 7.449 1 94.62 195 THR A CA 1
ATOM 1572 C C . THR A 1 195 ? 14.438 38 7.59 1 94.62 195 THR A C 1
ATOM 1574 O O . THR A 1 195 ? 15.242 38.469 6.773 1 94.62 195 THR A O 1
ATOM 1577 N N . PHE A 1 196 ? 14.836 37.312 8.633 1 96.94 196 PHE A N 1
ATOM 1578 C CA . PHE A 1 196 ? 16.219 36.938 8.891 1 96.94 196 PHE A CA 1
ATOM 1579 C C . PHE A 1 196 ? 16.359 35.438 9.078 1 96.94 196 PHE A C 1
ATOM 1581 O O . PHE A 1 196 ? 15.555 34.812 9.789 1 96.94 196 PHE A O 1
ATOM 1588 N N . GLU A 1 197 ? 17.312 34.812 8.484 1 96.88 197 GLU A N 1
ATOM 1589 C CA . GLU A 1 197 ? 17.562 33.375 8.648 1 96.88 197 GLU A CA 1
ATOM 1590 C C . GLU A 1 197 ? 18.281 33.094 9.969 1 96.88 197 GLU A C 1
ATOM 1592 O O . GLU A 1 197 ? 19.344 33.656 10.234 1 96.88 197 GLU A O 1
ATOM 1597 N N . VAL A 1 198 ? 17.688 32.281 10.75 1 97.56 198 VAL A N 1
ATOM 1598 C CA . VAL A 1 198 ? 18.266 32 12.062 1 97.56 198 VAL A CA 1
ATOM 1599 C C . VAL A 1 198 ? 18.328 30.5 12.289 1 97.56 198 VAL A C 1
ATOM 1601 O O . VAL A 1 198 ? 18.172 30.016 13.414 1 97.56 198 VAL A O 1
ATOM 1604 N N . THR A 1 199 ? 18.5 29.672 11.297 1 97.06 199 THR A N 1
ATOM 1605 C CA . THR A 1 199 ? 18.5 28.203 11.336 1 97.06 199 THR A CA 1
ATOM 1606 C C . THR A 1 199 ? 19.547 27.672 12.297 1 97.06 199 THR A C 1
ATOM 1608 O O . THR A 1 199 ? 19.297 26.766 13.07 1 97.06 199 THR A O 1
ATOM 1611 N N . LYS A 1 200 ? 20.703 28.25 12.266 1 96.25 200 LYS A N 1
ATOM 1612 C CA . LYS A 1 200 ? 21.812 27.797 13.102 1 96.25 200 LYS A CA 1
ATOM 1613 C C . LYS A 1 200 ? 21.469 27.906 14.586 1 96.25 200 LYS A C 1
ATOM 1615 O O . LYS A 1 200 ? 21.766 27 15.367 1 96.25 200 LYS A O 1
ATOM 1620 N N . ALA A 1 201 ? 20.844 28.969 14.914 1 96.31 201 ALA A N 1
ATOM 1621 C CA . ALA A 1 201 ? 20.469 29.156 16.312 1 96.31 201 ALA A CA 1
ATOM 1622 C C . ALA A 1 201 ? 19.453 28.109 16.766 1 96.31 201 ALA A C 1
ATOM 1624 O O . ALA A 1 201 ? 19.609 27.516 17.828 1 96.31 201 ALA A O 1
ATOM 1625 N N . ILE A 1 202 ? 18.484 27.891 15.945 1 95.62 202 ILE A N 1
ATOM 1626 C CA . ILE A 1 202 ? 17.406 26.969 16.312 1 95.62 202 ILE A CA 1
ATOM 1627 C C . ILE A 1 202 ? 17.969 25.547 16.438 1 95.62 202 ILE A C 1
ATOM 1629 O O . ILE A 1 202 ? 17.594 24.828 17.359 1 95.62 202 ILE A O 1
ATOM 1633 N N . LYS A 1 203 ? 18.781 25.156 15.578 1 94.56 203 LYS A N 1
ATOM 1634 C CA . LYS A 1 203 ? 19.391 23.828 15.648 1 94.56 203 LYS A CA 1
ATOM 1635 C C . LYS A 1 203 ? 20.203 23.672 16.938 1 94.56 203 LYS A C 1
ATOM 1637 O O . LYS A 1 203 ? 20.156 22.625 17.578 1 94.56 203 LYS A O 1
ATOM 1642 N N . ARG A 1 204 ? 20.875 24.688 17.25 1 93.19 204 ARG A N 1
ATOM 1643 C CA . ARG A 1 204 ? 21.625 24.656 18.516 1 93.19 204 ARG A CA 1
ATOM 1644 C C . ARG A 1 204 ? 20.672 24.531 19.703 1 93.19 204 ARG A C 1
ATOM 1646 O O . ARG A 1 204 ? 20.922 23.781 20.641 1 93.19 204 ARG A O 1
ATOM 1653 N N . TRP A 1 205 ? 19.609 25.344 19.703 1 93.75 205 TRP A N 1
ATOM 1654 C CA . TRP A 1 205 ? 18.641 25.344 20.781 1 93.75 205 TRP A CA 1
ATOM 1655 C C . TRP A 1 205 ? 18.094 23.938 21.016 1 93.75 205 TRP A C 1
ATOM 1657 O O . TRP A 1 205 ? 18 23.484 22.156 1 93.75 205 TRP A O 1
ATOM 1667 N N . VAL A 1 206 ? 17.703 23.25 19.953 1 91.56 206 VAL A N 1
ATOM 1668 C CA . VAL A 1 206 ? 17.078 21.938 20.031 1 91.56 206 VAL A CA 1
ATOM 1669 C C . VAL A 1 206 ? 18.078 20.922 20.547 1 91.56 206 VAL A C 1
ATOM 1671 O O . VAL A 1 206 ? 17.734 20.031 21.328 1 91.56 206 VAL A O 1
ATOM 1674 N N . LYS A 1 207 ? 19.266 21.031 20.078 1 88.25 207 LYS A N 1
ATOM 1675 C CA . LYS A 1 207 ? 20.312 20.125 20.531 1 88.25 207 LYS A CA 1
ATOM 1676 C C . LYS A 1 207 ? 20.609 20.297 22.016 1 88.25 207 LYS A C 1
ATOM 1678 O O . LYS A 1 207 ? 20.906 19.328 22.703 1 88.25 207 LYS A O 1
ATOM 1683 N N . SER A 1 208 ? 20.5 21.469 22.453 1 85.81 208 SER A N 1
ATOM 1684 C CA . SER A 1 208 ? 20.812 21.766 23.844 1 85.81 208 SER A CA 1
ATOM 1685 C C . SER A 1 208 ? 19.656 21.391 24.766 1 85.81 208 SER A C 1
ATOM 1687 O O . SER A 1 208 ? 19.812 21.391 26 1 85.81 208 SER A O 1
ATOM 1689 N N . SER A 1 209 ? 18.5 21.047 24.266 1 79.75 209 SER A N 1
ATOM 1690 C CA . SER A 1 209 ? 17.297 20.656 24.984 1 79.75 209 SER A CA 1
ATOM 1691 C C . SER A 1 209 ? 16.781 21.797 25.844 1 79.75 209 SER A C 1
ATOM 1693 O O . SER A 1 209 ? 16.031 21.578 26.797 1 79.75 209 SER A O 1
ATOM 1695 N N . GLN A 1 210 ? 17.297 22.984 25.531 1 78.56 210 GLN A N 1
ATOM 1696 C CA . GLN A 1 210 ? 16.75 24.156 26.219 1 78.56 210 GLN A CA 1
ATOM 1697 C C . GLN A 1 210 ? 15.445 24.609 25.562 1 78.56 210 GLN A C 1
ATOM 1699 O O . GLN A 1 210 ? 15.367 24.734 24.344 1 78.56 210 GLN A O 1
ATOM 1704 N N . THR A 1 211 ? 14.438 24.875 26.312 1 77.25 211 THR A N 1
ATOM 1705 C CA . THR A 1 211 ? 13.141 25.25 25.766 1 77.25 211 THR A CA 1
ATOM 1706 C C . THR A 1 211 ? 13.07 26.766 25.531 1 77.25 211 THR A C 1
ATOM 1708 O O . THR A 1 211 ? 12.453 27.219 24.562 1 77.25 211 THR A O 1
ATOM 1711 N N . THR A 1 212 ? 13.734 27.469 26.453 1 86.31 212 THR A N 1
ATOM 1712 C CA . THR A 1 212 ? 13.695 28.922 26.312 1 86.31 212 THR A CA 1
ATOM 1713 C C . THR A 1 212 ? 15.047 29.453 25.859 1 86.31 212 THR A C 1
ATOM 1715 O O . THR A 1 212 ? 16.078 29.125 26.453 1 86.31 212 THR A O 1
ATOM 1718 N N . ASN A 1 213 ? 14.992 30.141 24.781 1 92.06 213 ASN A N 1
ATOM 1719 C CA . ASN A 1 213 ? 16.203 30.703 24.188 1 92.06 213 ASN A CA 1
ATOM 1720 C C . ASN A 1 213 ? 16 32.156 23.781 1 92.06 213 ASN A C 1
ATOM 1722 O O . ASN A 1 213 ? 14.875 32.656 23.734 1 92.06 213 ASN A O 1
ATOM 1726 N N . THR A 1 214 ? 17.109 32.812 23.594 1 94 214 THR A N 1
ATOM 1727 C CA . THR A 1 214 ? 17.031 34.25 23.391 1 94 214 THR A CA 1
ATOM 1728 C C . THR A 1 214 ? 17.75 34.656 22.109 1 94 214 THR A C 1
ATOM 1730 O O . THR A 1 214 ? 18.828 34.156 21.812 1 94 214 THR A O 1
ATOM 1733 N N . LEU A 1 215 ? 17.062 35.5 21.375 1 95.75 215 LEU A N 1
ATOM 1734 C CA . LEU A 1 215 ? 17.688 36.188 20.25 1 95.75 215 LEU A CA 1
ATOM 1735 C C . LEU A 1 215 ? 17.859 37.656 20.547 1 95.75 215 LEU A C 1
ATOM 1737 O O . LEU A 1 215 ? 16.984 38.281 21.156 1 95.75 215 LEU A O 1
ATOM 1741 N N . GLN A 1 216 ? 18.953 38.219 20.109 1 95.31 216 GLN A N 1
ATOM 1742 C CA . GLN A 1 216 ? 19.188 39.656 20.25 1 95.31 216 GLN A CA 1
ATOM 1743 C C . GLN A 1 216 ? 19.125 40.344 18.891 1 95.31 216 GLN A C 1
ATOM 1745 O O . GLN A 1 216 ? 19.75 39.906 17.922 1 95.31 216 GLN A O 1
ATOM 1750 N N . VAL A 1 217 ? 18.406 41.406 18.828 1 94.88 217 VAL A N 1
ATOM 1751 C CA . VAL A 1 217 ? 18.297 42.219 17.641 1 94.88 217 VAL A CA 1
ATOM 1752 C C . VAL A 1 217 ? 18.938 43.594 17.891 1 94.88 217 VAL A C 1
ATOM 1754 O O . VAL A 1 217 ? 18.578 44.281 18.844 1 94.88 217 VAL A O 1
ATOM 1757 N N . GLN A 1 218 ? 19.844 43.875 17.031 1 93.06 218 GLN A N 1
ATOM 1758 C CA . GLN A 1 218 ? 20.531 45.188 17.125 1 93.06 218 GLN A CA 1
ATOM 1759 C C . GLN A 1 218 ? 20.25 46.031 15.891 1 93.06 218 GLN A C 1
ATOM 1761 O O . GLN A 1 218 ? 20.375 45.562 14.758 1 93.06 218 GLN A O 1
ATOM 1766 N N . ILE A 1 219 ? 19.891 47.25 16.125 1 90.31 219 ILE A N 1
ATOM 1767 C CA . ILE A 1 219 ? 19.641 48.188 15.047 1 90.31 219 ILE A CA 1
ATOM 1768 C C . ILE A 1 219 ? 20.672 49.312 15.109 1 90.31 219 ILE A C 1
ATOM 1770 O O . ILE A 1 219 ? 20.719 50.062 16.078 1 90.31 219 ILE A O 1
ATOM 1774 N N . ASP A 1 220 ? 21.438 49.375 14.016 1 87.56 220 ASP A N 1
ATOM 1775 C CA . ASP A 1 220 ? 22.453 50.438 13.914 1 87.56 220 ASP A CA 1
ATOM 1776 C C . ASP A 1 220 ? 22.109 51.438 12.82 1 87.56 220 ASP A C 1
ATOM 1778 O O . ASP A 1 220 ? 21.953 51.062 11.656 1 87.56 220 ASP A O 1
ATOM 1782 N N . ARG A 1 221 ? 21.953 52.594 13.148 1 82.62 221 ARG A N 1
ATOM 1783 C CA . ARG A 1 221 ? 21.734 53.625 12.156 1 82.62 221 ARG A CA 1
ATOM 1784 C C . ARG A 1 221 ? 23 53.906 11.367 1 82.62 221 ARG A C 1
ATOM 1786 O O . ARG A 1 221 ? 24.094 53.969 11.938 1 82.62 221 ARG A O 1
ATOM 1793 N N . MET A 1 222 ? 22.703 53.719 10.008 1 75.88 222 MET A N 1
ATOM 1794 C CA . MET A 1 222 ? 23.828 54 9.125 1 75.88 222 MET A CA 1
ATOM 1795 C C . MET A 1 222 ? 23.812 55.469 8.672 1 75.88 222 MET A C 1
ATOM 1797 O O . MET A 1 222 ? 22.75 56.031 8.43 1 75.88 222 MET A O 1
ATOM 1801 N N . GLY A 1 223 ? 24.953 56.312 8.867 1 66.12 223 GLY A N 1
ATOM 1802 C CA . GLY A 1 223 ? 25.109 57.688 8.414 1 66.12 223 GLY A CA 1
ATOM 1803 C C . GLY A 1 223 ? 25.219 58.656 9.555 1 66.12 223 GLY A C 1
ATOM 1804 O O . GLY A 1 223 ? 24.797 58.375 10.68 1 66.12 223 GLY A O 1
ATOM 1805 N N . GLY A 1 224 ? 26.281 59.344 9.766 1 56.06 224 GLY A N 1
ATOM 1806 C CA . GLY A 1 224 ? 26.938 60.281 10.672 1 56.06 224 GLY A CA 1
ATOM 1807 C C . GLY A 1 224 ? 25.984 61.281 11.289 1 56.06 224 GLY A C 1
ATOM 1808 O O . GLY A 1 224 ? 26.297 61.875 12.32 1 56.06 224 GLY A O 1
ATOM 1809 N N . MET A 1 225 ? 25.234 62.094 10.5 1 51.78 225 MET A N 1
ATOM 1810 C CA . MET A 1 225 ? 24.75 63.312 11.148 1 51.78 225 MET A CA 1
ATOM 1811 C C . MET A 1 225 ? 23.578 63 12.078 1 51.78 225 MET A C 1
ATOM 1813 O O . MET A 1 225 ? 22.672 62.25 11.719 1 51.78 225 MET A O 1
ATOM 1817 N N . PRO A 1 226 ? 23.781 63.156 13.375 1 50.22 226 PRO A N 1
ATOM 1818 C CA . PRO A 1 226 ? 22.656 63.156 14.305 1 50.22 226 PRO A CA 1
ATOM 1819 C C . PRO A 1 226 ? 21.375 63.719 13.68 1 50.22 226 PRO A C 1
ATOM 1821 O O . PRO A 1 226 ? 21.188 64.938 13.664 1 50.22 226 PRO A O 1
ATOM 1824 N N . LEU A 1 227 ? 21.188 63.562 12.445 1 48.25 227 LEU A N 1
ATOM 1825 C CA . LEU A 1 227 ? 20.047 64.375 11.961 1 48.25 227 LEU A CA 1
ATOM 1826 C C . LEU A 1 227 ? 18.812 64.062 12.789 1 48.25 227 LEU A C 1
ATOM 1828 O O . LEU A 1 227 ? 18.688 62.969 13.367 1 48.25 227 LEU A O 1
ATOM 1832 N N . GLU A 1 228 ? 18.078 65.062 13.25 1 50.25 228 GLU A N 1
ATOM 1833 C CA . GLU A 1 228 ? 16.734 65.188 13.82 1 50.25 228 GLU A CA 1
ATOM 1834 C C . GLU A 1 228 ? 15.836 64.062 13.328 1 50.25 228 GLU A C 1
ATOM 1836 O O . GLU A 1 228 ? 14.625 64.062 13.57 1 50.25 228 GLU A O 1
ATOM 1841 N N . GLY A 1 229 ? 16.344 63.219 12.406 1 51.91 229 GLY A N 1
ATOM 1842 C CA . GLY A 1 229 ? 15.383 62.375 11.711 1 51.91 229 GLY A CA 1
ATOM 1843 C C . GLY A 1 229 ? 14.977 61.156 12.516 1 51.91 229 GLY A C 1
ATOM 1844 O O . GLY A 1 229 ? 15.477 60.938 13.617 1 51.91 229 GLY A O 1
ATOM 1845 N N . GLY A 1 230 ? 13.875 60.469 12.062 1 59.97 230 GLY A N 1
ATOM 1846 C CA . GLY A 1 230 ? 13.125 59.375 12.633 1 59.97 230 GLY A CA 1
ATOM 1847 C C . GLY A 1 230 ? 13.961 58.094 12.812 1 59.97 230 GLY A C 1
ATOM 1848 O O . GLY A 1 230 ? 15.016 57.969 12.18 1 59.97 230 GLY A O 1
ATOM 1849 N N . SER A 1 231 ? 14.156 57.5 14 1 73.5 231 SER A N 1
ATOM 1850 C CA . SER A 1 231 ? 14.859 56.281 14.328 1 73.5 231 SER A CA 1
ATOM 1851 C C . SER A 1 231 ? 14.055 55.062 13.906 1 73.5 231 SER A C 1
ATOM 1853 O O . SER A 1 231 ? 12.82 55.062 13.898 1 73.5 231 SER A O 1
ATOM 1855 N N . LEU A 1 232 ? 14.836 54.188 13.141 1 81.75 232 LEU A N 1
ATOM 1856 C CA . LEU A 1 232 ? 14.25 52.875 12.805 1 81.75 232 LEU A CA 1
ATOM 1857 C C . LEU A 1 232 ? 14.18 51.969 14.039 1 81.75 232 LEU A C 1
ATOM 1859 O O . LEU A 1 232 ? 15.117 51.938 14.836 1 81.75 232 LEU A O 1
ATOM 1863 N N . ASP A 1 233 ? 13.008 51.406 14.172 1 86.38 233 ASP A N 1
ATOM 1864 C CA . ASP A 1 233 ? 12.859 50.438 15.266 1 86.38 233 ASP A CA 1
ATOM 1865 C C . ASP A 1 233 ? 12.031 49.219 14.828 1 86.38 233 ASP A C 1
ATOM 1867 O O . ASP A 1 233 ? 11.484 49.219 13.727 1 86.38 233 ASP A O 1
ATOM 1871 N N . VAL A 1 234 ? 12.172 48.25 15.641 1 87.25 234 VAL A N 1
ATOM 1872 C CA . VAL A 1 234 ? 11.367 47.062 15.422 1 87.25 234 VAL A CA 1
ATOM 1873 C C . VAL A 1 234 ? 10.211 47 16.422 1 87.25 234 VAL A C 1
ATOM 1875 O O . VAL A 1 234 ? 10.375 47.375 17.578 1 87.25 234 VAL A O 1
ATOM 1878 N N . SER A 1 235 ? 9.141 46.562 15.859 1 85.56 235 SER A N 1
ATOM 1879 C CA . SER A 1 235 ? 7.961 46.5 16.719 1 85.56 235 SER A CA 1
ATOM 1880 C C . SER A 1 235 ? 8.062 45.344 17.703 1 85.56 235 SER A C 1
ATOM 1882 O O . SER A 1 235 ? 8.234 44.188 17.297 1 85.56 235 SER A O 1
ATOM 1884 N N . VAL A 1 236 ? 8.016 45.688 18.953 1 80.06 236 VAL A N 1
ATOM 1885 C CA . VAL A 1 236 ? 8.055 44.656 20 1 80.06 236 VAL A CA 1
ATOM 1886 C C . VAL A 1 236 ? 6.824 44.781 20.891 1 80.06 236 VAL A C 1
ATOM 1888 O O . VAL A 1 236 ? 6.766 44.156 21.953 1 80.06 236 VAL A O 1
ATOM 1891 N N . SER A 1 237 ? 5.836 45.594 20.406 1 73.44 237 SER A N 1
ATOM 1892 C CA . SER A 1 237 ? 4.645 45.781 21.219 1 73.44 237 SER A CA 1
ATOM 1893 C C . SER A 1 237 ? 3.549 44.781 20.875 1 73.44 237 SER A C 1
ATOM 1895 O O . SER A 1 237 ? 3.42 44.375 19.719 1 73.44 237 SER A O 1
ATOM 1897 N N . PHE A 1 238 ? 2.889 44.375 21.859 1 65.12 238 PHE A N 1
ATOM 1898 C CA . PHE A 1 238 ? 1.824 43.375 21.734 1 65.12 238 PHE A CA 1
ATOM 1899 C C . PHE A 1 238 ? 0.588 44 21.078 1 65.12 238 PHE A C 1
ATOM 1901 O O . PHE A 1 238 ? -0.297 43.281 20.625 1 65.12 238 PHE A O 1
ATOM 1908 N N . LYS A 1 239 ? 0.531 45.281 20.938 1 61.22 239 LYS A N 1
ATOM 1909 C CA . LYS A 1 239 ? -0.707 45.969 20.578 1 61.22 239 LYS A CA 1
ATOM 1910 C C . LYS A 1 239 ? -1.036 45.75 19.094 1 61.22 239 LYS A C 1
ATOM 1912 O O . LYS A 1 239 ? -2.207 45.688 18.719 1 61.22 239 LYS A O 1
ATOM 1917 N N . ASN A 1 240 ? -0.038 45.719 18.219 1 60.97 240 ASN A N 1
ATOM 1918 C CA . ASN A 1 240 ? -0.4 45.812 16.812 1 60.97 240 ASN A CA 1
ATOM 1919 C C . ASN A 1 240 ? -0.063 44.562 16.047 1 60.97 240 ASN A C 1
ATOM 1921 O O . ASN A 1 240 ? 0.162 44.594 14.828 1 60.97 240 ASN A O 1
ATOM 1925 N N . ASN A 1 241 ? -0.285 43.375 16.578 1 71.38 241 ASN A N 1
ATOM 1926 C CA . ASN A 1 241 ? 0.024 42.156 15.859 1 71.38 241 ASN A CA 1
ATOM 1927 C C . ASN A 1 241 ? 1.33 42.281 15.086 1 71.38 241 ASN A C 1
ATOM 1929 O O . ASN A 1 241 ? 1.434 41.781 13.961 1 71.38 241 ASN A O 1
ATOM 1933 N N . SER A 1 242 ? 2.143 43.031 15.422 1 81.44 242 SER A N 1
ATOM 1934 C CA . SER A 1 242 ? 3.418 43.25 14.75 1 81.44 242 SER A CA 1
ATOM 1935 C C . SER A 1 242 ? 4.582 42.719 15.586 1 81.44 242 SER A C 1
ATOM 1937 O O . SER A 1 242 ? 5.699 43.219 15.484 1 81.44 242 SER A O 1
ATOM 1939 N N . LEU A 1 243 ? 4.176 41.75 16.391 1 87.06 243 LEU A N 1
ATOM 1940 C CA . LEU A 1 243 ? 5.223 41.156 17.219 1 87.06 243 LEU A CA 1
ATOM 1941 C C . LEU A 1 243 ? 6.16 40.281 16.375 1 87.06 243 LEU A C 1
ATOM 1943 O O . LEU A 1 243 ? 5.758 39.75 15.344 1 87.06 243 LEU A O 1
ATOM 1947 N N . PRO A 1 244 ? 7.406 40.25 16.859 1 92.19 244 PRO A N 1
ATOM 1948 C CA . PRO A 1 244 ? 8.328 39.344 16.172 1 92.19 244 PRO A CA 1
ATOM 1949 C C . PRO A 1 244 ? 7.848 37.906 16.156 1 92.19 244 PRO A C 1
ATOM 1951 O O . PRO A 1 244 ? 7.285 37.406 17.156 1 92.19 244 PRO A O 1
ATOM 1954 N N . VAL A 1 245 ? 8.055 37.281 15.062 1 93 245 VAL A N 1
ATOM 1955 C CA . VAL A 1 245 ? 7.594 35.906 14.914 1 93 245 VAL A CA 1
ATOM 1956 C C . VAL A 1 245 ? 8.734 35.031 14.398 1 93 245 VAL A C 1
ATOM 1958 O O . VAL A 1 245 ? 9.492 35.438 13.516 1 93 245 VAL A O 1
ATOM 1961 N N . LEU A 1 246 ? 8.828 33.906 15.055 1 95.81 246 LEU A N 1
ATOM 1962 C CA . LEU A 1 246 ? 9.789 32.906 14.617 1 95.81 246 LEU A CA 1
ATOM 1963 C C . LEU A 1 246 ? 9.102 31.781 13.852 1 95.81 246 LEU A C 1
ATOM 1965 O O . LEU A 1 246 ? 8.195 31.141 14.375 1 95.81 246 LEU A O 1
ATOM 1969 N N . ILE A 1 247 ? 9.492 31.578 12.602 1 95.69 247 ILE A N 1
ATOM 1970 C CA . ILE A 1 247 ? 8.938 30.516 11.781 1 95.69 247 ILE A CA 1
ATOM 1971 C C . ILE A 1 247 ? 9.961 29.391 11.633 1 95.69 247 ILE A C 1
ATOM 1973 O O . ILE A 1 247 ? 11.086 29.625 11.18 1 95.69 247 ILE A O 1
ATOM 1977 N N . ILE A 1 248 ? 9.531 28.219 11.992 1 96.31 248 ILE A N 1
ATOM 1978 C CA . ILE A 1 248 ? 10.422 27.062 11.898 1 96.31 248 ILE A CA 1
ATOM 1979 C C . ILE A 1 248 ? 9.875 26.062 10.891 1 96.31 248 ILE A C 1
ATOM 1981 O O . ILE A 1 248 ? 8.711 25.672 10.969 1 96.31 248 ILE A O 1
ATOM 1985 N N . PHE A 1 249 ? 10.727 25.719 9.945 1 95.31 249 PHE A N 1
ATOM 1986 C CA . PHE A 1 249 ? 10.398 24.719 8.93 1 95.31 249 PHE A CA 1
ATOM 1987 C C . PHE A 1 249 ? 11.078 23.391 9.242 1 95.31 249 PHE A C 1
ATOM 1989 O O . PHE A 1 249 ? 12.281 23.344 9.484 1 95.31 249 PHE A O 1
ATOM 1996 N N . SER A 1 250 ? 10.242 22.359 9.266 1 93.88 250 SER A N 1
ATOM 1997 C CA . SER A 1 250 ? 10.773 21.047 9.594 1 93.88 250 SER A CA 1
ATOM 1998 C C . SER A 1 250 ? 10.133 19.953 8.742 1 93.88 250 SER A C 1
ATOM 2000 O O . SER A 1 250 ? 9.133 20.203 8.062 1 93.88 250 SER A O 1
ATOM 2002 N N . ASP A 1 251 ? 10.789 18.719 8.68 1 91.19 251 ASP A N 1
ATOM 2003 C CA . ASP A 1 251 ? 10.273 17.562 7.973 1 91.19 251 ASP A CA 1
ATOM 2004 C C . ASP A 1 251 ? 10.07 16.375 8.922 1 91.19 251 ASP A C 1
ATOM 2006 O O . ASP A 1 251 ? 10.938 16.078 9.742 1 91.19 251 ASP A O 1
ATOM 2010 N N . ASP A 1 252 ? 8.891 15.969 8.766 1 82.56 252 ASP A N 1
ATOM 2011 C CA . ASP A 1 252 ? 8.625 14.75 9.523 1 82.56 252 ASP A CA 1
ATOM 2012 C C . ASP A 1 252 ? 9.242 13.531 8.844 1 82.56 252 ASP A C 1
ATOM 2014 O O . ASP A 1 252 ? 8.828 13.148 7.742 1 82.56 252 ASP A O 1
ATOM 2018 N N . LEU A 1 253 ? 10.133 12.914 9.328 1 73.5 253 LEU A N 1
ATOM 2019 C CA . LEU A 1 253 ? 10.883 11.812 8.742 1 73.5 253 LEU A CA 1
ATOM 2020 C C . LEU A 1 253 ? 10.055 10.531 8.727 1 73.5 253 LEU A C 1
ATOM 2022 O O . LEU A 1 253 ? 10.359 9.594 7.984 1 73.5 253 LEU A O 1
ATOM 2026 N N . ARG A 1 254 ? 9.047 10.547 9.359 1 63.59 254 ARG A N 1
ATOM 2027 C CA . ARG A 1 254 ? 8.219 9.344 9.406 1 63.59 254 ARG A CA 1
ATOM 2028 C C . ARG A 1 254 ? 7.398 9.203 8.125 1 63.59 254 ARG A C 1
ATOM 2030 O O . ARG A 1 254 ? 7.141 8.086 7.668 1 63.59 254 ARG A O 1
ATOM 2037 N N . ASN A 1 255 ? 6.902 10.289 7.547 1 58.75 255 ASN A N 1
ATOM 2038 C CA . ASN A 1 255 ? 6.027 10.328 6.379 1 58.75 255 ASN A CA 1
ATOM 2039 C C . ASN A 1 255 ? 6.801 10.086 5.086 1 58.75 255 ASN A C 1
ATOM 2041 O O . ASN A 1 255 ? 6.266 9.516 4.137 1 58.75 255 ASN A O 1
ATOM 2045 N N . GLU A 1 256 ? 7.926 10.688 4.848 1 52.41 256 GLU A N 1
ATOM 2046 C CA . GLU A 1 256 ? 8.688 10.555 3.609 1 52.41 256 GLU A CA 1
ATOM 2047 C C . GLU A 1 256 ? 8.906 9.094 3.252 1 52.41 256 GLU A C 1
ATOM 2049 O O . GLU A 1 256 ? 8.828 8.711 2.082 1 52.41 256 GLU A O 1
ATOM 2054 N N . LYS A 1 257 ? 9.047 8.414 4.062 1 47.59 257 LYS A N 1
ATOM 2055 C CA . LYS A 1 257 ? 9.266 6.996 3.768 1 47.59 257 LYS A CA 1
ATOM 2056 C C . LYS A 1 257 ? 7.977 6.332 3.297 1 47.59 257 LYS A C 1
ATOM 2058 O O . LYS A 1 257 ? 8 5.469 2.418 1 47.59 257 LYS A O 1
ATOM 2063 N N . LYS A 1 258 ? 6.953 6.926 3.801 1 51.59 258 LYS A N 1
ATOM 2064 C CA . LYS A 1 258 ? 5.648 6.398 3.418 1 51.59 258 LYS A CA 1
ATOM 2065 C C . LYS A 1 258 ? 5.332 6.723 1.959 1 51.59 258 LYS A C 1
ATOM 2067 O O . LYS A 1 258 ? 4.812 5.875 1.229 1 51.59 258 LYS A O 1
ATOM 2072 N N . ASP A 1 259 ? 5.535 7.949 1.494 1 50 259 ASP A N 1
ATOM 2073 C CA . ASP A 1 259 ? 5.27 8.398 0.131 1 50 259 ASP A CA 1
ATOM 2074 C C . ASP A 1 259 ? 6.113 7.617 -0.877 1 50 259 ASP A C 1
ATOM 2076 O O . ASP A 1 259 ? 5.621 7.238 -1.942 1 50 259 ASP A O 1
ATOM 2080 N N . GLU A 1 260 ? 7.254 7.578 -0.569 1 43.94 260 GLU A N 1
ATOM 2081 C CA . GLU A 1 260 ? 8.125 6.84 -1.476 1 43.94 260 GLU A CA 1
ATOM 2082 C C . GLU A 1 260 ? 7.656 5.398 -1.647 1 43.94 260 GLU A C 1
ATOM 2084 O O . GLU A 1 260 ? 7.691 4.855 -2.754 1 43.94 260 GLU A O 1
ATOM 2089 N N . LEU A 1 261 ? 7.211 4.992 -0.655 1 44.78 261 LEU A N 1
ATOM 2090 C CA . LEU A 1 261 ? 6.754 3.605 -0.68 1 44.78 261 LEU A CA 1
ATOM 2091 C C . LEU A 1 261 ? 5.426 3.482 -1.421 1 44.78 261 LEU A C 1
ATOM 2093 O O . LEU A 1 261 ? 5.227 2.543 -2.195 1 44.78 261 LEU A O 1
ATOM 2097 N N . LYS A 1 262 ? 4.5 4.492 -1.122 1 48.44 262 LYS A N 1
ATOM 2098 C CA . LYS A 1 262 ? 3.221 4.531 -1.821 1 48.44 262 LYS A CA 1
ATOM 2099 C C . LYS A 1 262 ? 3.416 4.762 -3.316 1 48.44 262 LYS A C 1
ATOM 2101 O O . LYS A 1 262 ? 2.744 4.141 -4.141 1 48.44 262 LYS A O 1
ATOM 2106 N N . GLU A 1 263 ? 4.164 5.777 -3.666 1 44.69 263 GLU A N 1
ATOM 2107 C CA . GLU A 1 263 ? 4.438 6.047 -5.074 1 44.69 263 GLU A CA 1
ATOM 2108 C C . GLU A 1 263 ? 4.992 4.809 -5.773 1 44.69 263 GLU A C 1
ATOM 2110 O O . GLU A 1 263 ? 4.641 4.527 -6.922 1 44.69 263 GLU A O 1
ATOM 2115 N N . MET A 1 264 ? 5.727 4.207 -5.109 1 40.94 264 MET A N 1
ATOM 2116 C CA . MET A 1 264 ? 6.309 3.01 -5.715 1 40.94 264 MET A CA 1
ATOM 2117 C C . MET A 1 264 ? 5.266 1.908 -5.859 1 40.94 264 MET A C 1
ATOM 2119 O O . MET A 1 264 ? 5.258 1.18 -6.852 1 40.94 264 MET A O 1
ATOM 2123 N N . THR A 1 265 ? 4.332 1.861 -4.953 1 40.97 265 THR A N 1
ATOM 2124 C CA . THR A 1 265 ? 3.273 0.86 -5.031 1 40.97 265 THR A CA 1
ATOM 2125 C C . THR A 1 265 ? 2.242 1.243 -6.09 1 40.97 265 THR A C 1
ATOM 2127 O O . THR A 1 265 ? 1.756 0.385 -6.828 1 40.97 265 THR A O 1
ATOM 2130 N N . LEU A 1 266 ? 1.808 2.57 -6.121 1 41.19 266 LEU A N 1
ATOM 2131 C CA . LEU A 1 266 ? 0.848 3.053 -7.105 1 41.19 266 LEU A CA 1
ATOM 2132 C C . LEU A 1 266 ? 1.396 2.895 -8.523 1 41.19 266 LEU A C 1
ATOM 2134 O O . LEU A 1 266 ? 0.662 2.512 -9.438 1 41.19 266 LEU A O 1
ATOM 2138 N N . HIS A 1 267 ? 2.541 3.348 -8.797 1 40.31 267 HIS A N 1
ATOM 2139 C CA . HIS A 1 267 ? 3.092 3.229 -10.141 1 40.31 267 HIS A CA 1
ATOM 2140 C C . HIS A 1 267 ? 3.135 1.771 -10.594 1 40.31 267 HIS A C 1
ATOM 2142 O O . HIS A 1 267 ? 2.9 1.473 -11.766 1 40.31 267 HIS A O 1
ATOM 2148 N N . GLU A 1 268 ? 3.375 1.022 -9.805 1 38.19 268 GLU A N 1
ATOM 2149 C CA . GLU A 1 268 ? 3.494 -0.368 -10.234 1 38.19 268 GLU A CA 1
ATOM 2150 C C . GLU A 1 268 ? 2.121 -0.993 -10.469 1 38.19 268 GLU A C 1
ATOM 2152 O O . GLU A 1 268 ? 1.951 -1.803 -11.383 1 38.19 268 GLU A O 1
ATOM 2157 N N . GLU A 1 269 ? 1.147 -0.568 -9.727 1 40.66 269 GLU A N 1
ATOM 2158 C CA . GLU A 1 269 ? -0.214 -1.001 -10.031 1 40.66 269 GLU A CA 1
ATOM 2159 C C . GLU A 1 269 ? -0.705 -0.396 -11.344 1 40.66 269 GLU A C 1
ATOM 2161 O O . GLU A 1 269 ? -1.382 -1.065 -12.133 1 40.66 269 GLU A O 1
ATOM 2166 N N . GLU A 1 270 ? -0.514 0.878 -11.555 1 38.22 270 GLU A N 1
ATOM 2167 C CA . GLU A 1 270 ? -0.945 1.525 -12.789 1 38.22 270 GLU A CA 1
ATOM 2168 C C . GLU A 1 270 ? -0.214 0.949 -14 1 38.22 270 GLU A C 1
ATOM 2170 O O . GLU A 1 270 ? -0.788 0.843 -15.086 1 38.22 270 GLU A O 1
ATOM 2175 N N . SER A 1 271 ? 1.007 0.751 -13.984 1 35.47 271 SER A N 1
ATOM 2176 C CA . SER A 1 271 ? 1.716 0.28 -15.164 1 35.47 271 SER A CA 1
ATOM 2177 C C . SER A 1 271 ? 1.184 -1.073 -15.625 1 35.47 271 SER A C 1
ATOM 2179 O O . SER A 1 271 ? 1.115 -1.344 -16.828 1 35.47 271 SER A O 1
ATOM 2181 N N . VAL A 1 272 ? 0.777 -1.877 -14.711 1 35.56 272 VAL A N 1
ATOM 2182 C CA . VAL A 1 272 ? 0.264 -3.158 -15.188 1 35.56 272 VAL A CA 1
ATOM 2183 C C . VAL A 1 272 ? -1.104 -2.957 -15.836 1 35.56 272 VAL A C 1
ATOM 2185 O O . VAL A 1 272 ? -1.443 -3.641 -16.797 1 35.56 272 VAL A O 1
ATOM 2188 N N . PHE A 1 273 ? -1.884 -1.915 -15.367 1 32.56 273 PHE A N 1
ATOM 2189 C CA . PHE A 1 273 ? -3.193 -1.674 -15.961 1 32.56 273 PHE A CA 1
ATOM 2190 C C . PHE A 1 273 ? -3.059 -0.967 -17.297 1 32.56 273 PHE A C 1
ATOM 2192 O O . PHE A 1 273 ? -3.834 -1.222 -18.219 1 32.56 273 PHE A O 1
ATOM 2199 N N . MET A 1 274 ? -2.137 0.01 -17.484 1 31.44 274 MET A N 1
ATOM 2200 C CA . MET A 1 274 ? -2.182 0.831 -18.688 1 31.44 274 MET A CA 1
ATOM 2201 C C . MET A 1 274 ? -1.888 -0.007 -19.922 1 31.44 274 MET A C 1
ATOM 2203 O O . MET A 1 274 ? -2.104 0.445 -21.047 1 31.44 274 MET A O 1
ATOM 2207 N N . GLU A 1 275 ? -1.057 -0.979 -19.781 1 30.62 275 GLU A N 1
ATOM 2208 C CA . GLU A 1 275 ? -0.693 -1.437 -21.125 1 30.62 275 GLU A CA 1
ATOM 2209 C C . GLU A 1 275 ? -1.887 -2.066 -21.828 1 30.62 275 GLU A C 1
ATOM 2211 O O . GLU A 1 275 ? -2.029 -1.938 -23.047 1 30.62 275 GLU A O 1
ATOM 2216 N N . GLU A 1 276 ? -2.666 -2.947 -21.234 1 32.12 276 GLU A N 1
ATOM 2217 C CA . GLU A 1 276 ? -3.391 -3.816 -22.156 1 32.12 276 GLU A CA 1
ATOM 2218 C C . GLU A 1 276 ? -4.734 -3.209 -22.547 1 32.12 276 GLU A C 1
ATOM 2220 O O . GLU A 1 276 ? -5.547 -3.857 -23.203 1 32.12 276 GLU A O 1
ATOM 2225 N N . GLY A 1 277 ? -5.168 -2.088 -21.922 1 29.09 277 GLY A N 1
ATOM 2226 C CA . GLY A 1 277 ? -6.578 -1.802 -22.141 1 29.09 277 GLY A CA 1
ATOM 2227 C C . GLY A 1 277 ? -6.875 -1.272 -23.531 1 29.09 277 GLY A C 1
ATOM 2228 O O . GLY A 1 277 ? -7.977 -0.782 -23.797 1 29.09 277 GLY A O 1
ATOM 2229 N N . ASN A 1 278 ? -5.891 -1.057 -24.391 1 27.17 278 ASN A N 1
ATOM 2230 C CA . ASN A 1 278 ? -6.438 -0.269 -25.5 1 27.17 278 ASN A CA 1
ATOM 2231 C C . ASN A 1 278 ? -7.336 -1.113 -26.391 1 27.17 278 ASN A C 1
ATOM 2233 O O . ASN A 1 278 ? -7.465 -0.83 -27.594 1 27.17 278 ASN A O 1
ATOM 2237 N N . THR A 1 279 ? -7.617 -2.383 -26.125 1 25.52 279 THR A N 1
ATOM 2238 C CA . THR A 1 279 ? -8.32 -2.865 -27.312 1 25.52 279 THR A CA 1
ATOM 2239 C C . THR A 1 279 ? -9.727 -2.268 -27.391 1 25.52 279 THR A C 1
ATOM 2241 O O . THR A 1 279 ? -10.492 -2.352 -26.422 1 25.52 279 THR A O 1
ATOM 2244 N N . ASP A 1 280 ? -9.984 -1.304 -28.266 1 26.86 280 ASP A N 1
ATOM 2245 C CA . ASP A 1 280 ? -11.156 -0.592 -28.766 1 26.86 280 ASP A CA 1
ATOM 2246 C C . ASP A 1 280 ? -12.227 -1.568 -29.25 1 26.86 280 ASP A C 1
ATOM 2248 O O . ASP A 1 280 ? -12.125 -2.098 -30.359 1 26.86 280 ASP A O 1
ATOM 2252 N N . TYR A 1 281 ? -12.688 -2.564 -28.484 1 25.52 281 TYR A N 1
ATOM 2253 C CA . TYR A 1 281 ? -13.805 -3.258 -29.109 1 25.52 281 TYR A CA 1
ATOM 2254 C C . TYR A 1 281 ? -14.977 -2.311 -29.344 1 25.52 281 TYR A C 1
ATOM 2256 O O . TYR A 1 281 ? -15.492 -1.715 -28.391 1 25.52 281 TYR A O 1
ATOM 2264 N N . ASN A 1 282 ? -15.008 -1.663 -30.516 1 26.06 282 ASN A N 1
ATOM 2265 C CA . ASN A 1 282 ? -16.078 -0.884 -31.125 1 26.06 282 ASN A CA 1
ATOM 2266 C C . ASN A 1 282 ? -17.359 -1.696 -31.25 1 26.06 282 ASN A C 1
ATOM 2268 O O . ASN A 1 282 ? -17.562 -2.404 -32.25 1 26.06 282 ASN A O 1
ATOM 2272 N N . GLU A 1 283 ? -17.812 -2.529 -30.344 1 28.41 283 GLU A N 1
ATOM 2273 C CA . GLU A 1 283 ? -19.094 -3.119 -30.75 1 28.41 283 GLU A CA 1
ATOM 2274 C C . GLU A 1 283 ? -20.172 -2.055 -30.891 1 28.41 283 GLU A C 1
ATOM 2276 O O . GLU A 1 283 ? -20.375 -1.241 -29.984 1 28.41 283 GLU A O 1
ATOM 2281 N N . ASP A 1 284 ? -20.531 -1.747 -32.094 1 29.06 284 ASP A N 1
ATOM 2282 C CA . ASP A 1 284 ? -21.703 -1.022 -32.562 1 29.06 284 ASP A CA 1
ATOM 2283 C C . ASP A 1 284 ? -23 -1.593 -31.984 1 29.06 284 ASP A C 1
ATOM 2285 O O . ASP A 1 284 ? -23.516 -2.588 -32.5 1 29.06 284 ASP A O 1
ATOM 2289 N N . LYS A 1 285 ? -23.219 -1.739 -30.719 1 30.27 285 LYS A N 1
ATOM 2290 C CA . LYS A 1 285 ? -24.547 -2.205 -30.328 1 30.27 285 LYS A CA 1
ATOM 2291 C C . LYS A 1 285 ? -25.609 -1.191 -30.703 1 30.27 285 LYS A C 1
ATOM 2293 O O . LYS A 1 285 ? -25.438 0.014 -30.516 1 30.27 285 LYS A O 1
ATOM 2298 N N . PRO A 1 286 ? -26.656 -1.676 -31.391 1 30.91 286 PRO A N 1
ATOM 2299 C CA . PRO A 1 286 ? -27.781 -0.838 -31.828 1 30.91 286 PRO A CA 1
ATOM 2300 C C . PRO A 1 286 ? -28.484 -0.142 -30.656 1 30.91 286 PRO A C 1
ATOM 2302 O O . PRO A 1 286 ? -28.422 -0.615 -29.531 1 30.91 286 PRO A O 1
ATOM 2305 N N . PRO A 1 287 ? -29.031 1.142 -30.859 1 29.89 287 PRO A N 1
ATOM 2306 C CA . PRO A 1 287 ? -29.625 2.055 -29.875 1 29.89 287 PRO A CA 1
ATOM 2307 C C . PRO A 1 287 ? -30.875 1.475 -29.203 1 29.89 287 PRO A C 1
ATOM 2309 O O . PRO A 1 287 ? -31.969 1.603 -29.734 1 29.89 287 PRO A O 1
ATOM 2312 N N . SER A 1 288 ? -31.031 0.19 -28.812 1 29.08 288 SER A N 1
ATOM 2313 C CA . SER A 1 288 ? -32.406 -0.142 -28.391 1 29.08 288 SER A CA 1
ATOM 2314 C C . SER A 1 288 ? -32.906 0.858 -27.359 1 29.08 288 SER A C 1
ATOM 2316 O O . SER A 1 288 ? -32.125 1.535 -26.688 1 29.08 288 SER A O 1
ATOM 2318 N N . ARG A 1 289 ? -34.25 1.021 -27.203 1 32.72 289 ARG A N 1
ATOM 2319 C CA . ARG A 1 289 ? -35.094 1.918 -26.422 1 32.72 289 ARG A CA 1
ATOM 2320 C C . ARG A 1 289 ? -34.688 1.909 -24.953 1 32.72 289 ARG A C 1
ATOM 2322 O O . ARG A 1 289 ? -34.562 0.843 -24.344 1 32.72 289 ARG A O 1
ATOM 2329 N N . ARG A 1 290 ? -34.25 3.039 -24.453 1 30.95 290 ARG A N 1
ATOM 2330 C CA . ARG A 1 290 ? -33.656 3.406 -23.172 1 30.95 290 ARG A CA 1
ATOM 2331 C C . ARG A 1 290 ? -34.625 3.127 -22.016 1 30.95 290 ARG A C 1
ATOM 2333 O O . ARG A 1 290 ? -35.562 3.883 -21.781 1 30.95 290 ARG A O 1
ATOM 2340 N N . LYS A 1 291 ? -35.312 1.973 -21.953 1 33.19 291 LYS A N 1
ATOM 2341 C CA . LYS A 1 291 ? -36.094 1.868 -20.703 1 33.19 291 LYS A CA 1
ATOM 2342 C C . LYS A 1 291 ? -35.281 2.445 -19.531 1 3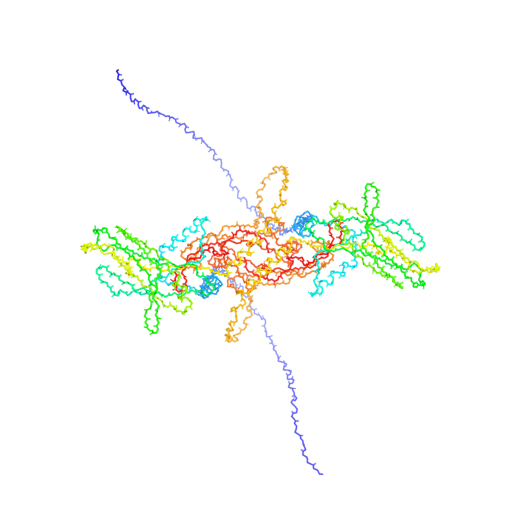3.19 291 LYS A C 1
ATOM 2344 O O . LYS A 1 291 ? -34.094 2.238 -19.422 1 33.19 291 LYS A O 1
ATOM 2349 N N . ARG A 1 292 ? -35.719 3.498 -18.922 1 35.72 292 ARG A N 1
ATOM 2350 C CA . ARG A 1 292 ? -35.219 4.27 -17.781 1 35.72 292 ARG A CA 1
ATOM 2351 C C . ARG A 1 292 ? -34.812 3.355 -16.641 1 35.72 292 ARG A C 1
ATOM 2353 O O . ARG A 1 292 ? -35.594 3.121 -15.711 1 35.72 292 ARG A O 1
ATOM 2360 N N . SER A 1 293 ? -34.562 2.068 -16.797 1 37.66 293 SER A N 1
ATOM 2361 C CA . SER A 1 293 ? -34.25 1.146 -15.711 1 37.66 293 SER A CA 1
ATOM 2362 C C . SER A 1 293 ? -33.188 1.73 -14.781 1 37.66 293 SER A C 1
ATOM 2364 O O . SER A 1 293 ? -32.219 2.309 -15.242 1 37.66 293 SER A O 1
ATOM 2366 N N . THR A 1 294 ? -33.594 2.146 -13.531 1 44.5 294 THR A N 1
ATOM 2367 C CA . THR A 1 294 ? -32.719 2.637 -12.477 1 44.5 294 THR A CA 1
ATOM 2368 C C . THR A 1 294 ? -31.375 1.879 -12.469 1 44.5 294 THR A C 1
ATOM 2370 O O . THR A 1 294 ? -31.359 0.662 -12.273 1 44.5 294 THR A O 1
ATOM 2373 N N . LYS A 1 295 ? -30.641 2.045 -13.227 1 49.47 295 LYS A N 1
ATOM 2374 C CA . LYS A 1 295 ? -29.266 1.521 -13.281 1 49.47 295 LYS A CA 1
ATOM 2375 C C . LYS A 1 295 ? -28.703 1.297 -11.883 1 49.47 295 LYS A C 1
ATOM 2377 O O . LYS A 1 295 ? -28.797 2.18 -11.023 1 49.47 295 LYS A O 1
ATOM 2382 N N . PRO A 1 296 ? -28.594 0.005 -11.398 1 60.81 296 PRO A N 1
ATOM 2383 C CA . PRO A 1 296 ? -28.016 -0.204 -10.062 1 60.81 296 PRO A CA 1
ATOM 2384 C C . PRO A 1 296 ? -26.844 0.73 -9.773 1 60.81 296 PRO A C 1
ATOM 2386 O O . PRO A 1 296 ? -26.047 1.006 -10.656 1 60.81 296 PRO A O 1
ATOM 2389 N N . ASP A 1 297 ? -26.922 1.57 -8.766 1 81.12 297 ASP A N 1
ATOM 2390 C CA . ASP A 1 297 ? -25.906 2.504 -8.273 1 81.12 297 ASP A CA 1
ATOM 2391 C C . ASP A 1 297 ? -24.641 1.766 -7.848 1 81.12 297 ASP A C 1
ATOM 2393 O O . ASP A 1 297 ? -24.5 1.399 -6.68 1 81.12 297 ASP A O 1
ATOM 2397 N N . PHE A 1 298 ? -23.812 1.479 -8.82 1 88.38 298 PHE A N 1
ATOM 2398 C CA . PHE A 1 298 ? -22.562 0.771 -8.562 1 88.38 298 PHE A CA 1
ATOM 2399 C C . PHE A 1 298 ? -21.594 1.649 -7.773 1 88.38 298 PHE A C 1
ATOM 2401 O O . PHE A 1 298 ? -21.766 2.869 -7.719 1 88.38 298 PHE A O 1
ATOM 2408 N N . CYS A 1 299 ? -20.719 1.012 -7.191 1 93.69 299 CYS A N 1
ATOM 2409 C CA . CYS A 1 299 ? -19.688 1.655 -6.367 1 93.69 299 CYS A CA 1
ATOM 2410 C C . CYS A 1 299 ? -19.016 2.795 -7.125 1 93.69 299 CYS A C 1
ATOM 2412 O O . CYS A 1 299 ? -18.5 2.594 -8.219 1 93.69 299 CYS A O 1
ATOM 2414 N N . GLN A 1 300 ? -19.125 3.949 -6.535 1 93.88 300 GLN A N 1
ATOM 2415 C CA . GLN A 1 300 ? -18.516 5.117 -7.172 1 93.88 300 GLN A CA 1
ATOM 2416 C C . GLN A 1 300 ? -18.203 6.203 -6.145 1 93.88 300 GLN A C 1
ATOM 2418 O O . GLN A 1 300 ? -18.719 6.168 -5.02 1 93.88 300 GLN A O 1
ATOM 2423 N N . ARG A 1 301 ? -17.375 7.109 -6.59 1 95.62 301 ARG A N 1
ATOM 2424 C CA . ARG A 1 301 ? -17.031 8.258 -5.766 1 95.62 301 ARG A CA 1
ATOM 2425 C C . ARG A 1 301 ? -18.125 9.32 -5.816 1 95.62 301 ARG A C 1
ATOM 2427 O O . ARG A 1 301 ? -18.609 9.672 -6.895 1 95.62 301 ARG A O 1
ATOM 2434 N N . ARG A 1 302 ? -18.578 9.781 -4.695 1 96.75 302 ARG A N 1
ATOM 2435 C CA . ARG A 1 302 ? -19.609 10.812 -4.578 1 96.75 302 ARG A CA 1
ATOM 2436 C C . ARG A 1 302 ? -19.125 11.961 -3.701 1 96.75 302 ARG A C 1
ATOM 2438 O O . ARG A 1 302 ? -18.172 11.812 -2.938 1 96.75 302 ARG A O 1
ATOM 2445 N N . SER A 1 303 ? -19.812 13.047 -3.803 1 97.19 303 SER A N 1
ATOM 2446 C CA . SER A 1 303 ? -19.422 14.242 -3.053 1 97.19 303 SER A CA 1
ATOM 2447 C C . SER A 1 303 ? -19.781 14.102 -1.577 1 97.19 303 SER A C 1
ATOM 2449 O O . SER A 1 303 ? -20.844 13.555 -1.238 1 97.19 303 SER A O 1
ATOM 2451 N N . LEU A 1 304 ? -18.859 14.539 -0.742 1 97.75 304 LEU A N 1
ATOM 2452 C CA . LEU A 1 304 ? -19.062 14.68 0.696 1 97.75 304 LEU A CA 1
ATOM 2453 C C . LEU A 1 304 ? -18.328 15.898 1.235 1 97.75 304 LEU A C 1
ATOM 2455 O O . LEU A 1 304 ? -17.125 15.836 1.5 1 97.75 304 LEU A O 1
ATOM 2459 N N . ARG A 1 305 ? -19.031 16.875 1.411 1 97.25 305 ARG A N 1
ATOM 2460 C CA . ARG A 1 305 ? -18.438 18.094 1.947 1 97.25 305 ARG A CA 1
ATOM 2461 C C . ARG A 1 305 ? -18.375 18.062 3.471 1 97.25 305 ARG A C 1
ATOM 2463 O O . ARG A 1 305 ? -19.391 17.812 4.129 1 97.25 305 ARG A O 1
ATOM 2470 N N . VAL A 1 306 ? -17.188 18.328 3.994 1 96.5 306 VAL A N 1
ATOM 2471 C CA . VAL A 1 306 ? -16.984 18.234 5.434 1 96.5 306 VAL A CA 1
ATOM 2472 C C . VAL A 1 306 ? -16.625 19.609 5.996 1 96.5 306 VAL A C 1
ATOM 2474 O O . VAL A 1 306 ? -15.727 20.281 5.48 1 96.5 306 VAL A O 1
ATOM 2477 N N . ASP A 1 307 ? -17.328 19.938 6.996 1 94.88 307 ASP A N 1
ATOM 2478 C CA . ASP A 1 307 ? -17.031 21.141 7.785 1 94.88 307 ASP A CA 1
ATOM 2479 C C . ASP A 1 307 ? -16.359 20.766 9.109 1 94.88 307 ASP A C 1
ATOM 2481 O O . ASP A 1 307 ? -16.969 20.109 9.953 1 94.88 307 ASP A O 1
ATOM 2485 N N . PHE A 1 308 ? -15.164 21.25 9.328 1 90.5 308 PHE A N 1
ATOM 2486 C CA . PHE A 1 308 ? -14.406 20.875 10.508 1 90.5 308 PHE A CA 1
ATOM 2487 C C . PHE A 1 308 ? -15.102 21.344 11.781 1 90.5 308 PHE A C 1
ATOM 2489 O O . PHE A 1 308 ? -15.047 20.688 12.812 1 90.5 308 PHE A O 1
ATOM 2496 N N . LYS A 1 309 ? -15.727 22.406 11.703 1 87.81 309 LYS A N 1
ATOM 2497 C CA . LYS A 1 309 ? -16.453 22.922 12.859 1 87.81 309 LYS A CA 1
ATOM 2498 C C . LYS A 1 309 ? -17.609 22 13.242 1 87.81 309 LYS A C 1
ATOM 2500 O O . LYS A 1 309 ? -17.844 21.766 14.43 1 87.81 309 LYS A O 1
ATOM 2505 N N . GLU A 1 310 ? -18.266 21.531 12.266 1 87.56 310 GLU A N 1
ATOM 2506 C CA . GLU A 1 310 ? -19.438 20.672 12.492 1 87.56 310 GLU A CA 1
ATOM 2507 C C . GLU A 1 310 ? -19.031 19.375 13.188 1 87.56 310 GLU A C 1
ATOM 2509 O O . GLU A 1 310 ? -19.812 18.812 13.945 1 87.56 310 GLU A O 1
ATOM 2514 N N . ILE A 1 311 ? -17.828 18.984 12.961 1 86 311 ILE A N 1
ATOM 2515 C CA . ILE A 1 311 ? -17.422 17.719 13.562 1 86 311 ILE A CA 1
ATOM 2516 C C . ILE A 1 311 ? -16.594 17.984 14.82 1 86 311 ILE A C 1
ATOM 2518 O O . ILE A 1 311 ? -15.93 17.078 15.336 1 86 311 ILE A O 1
ATOM 2522 N N . GLY A 1 312 ? -16.469 19.172 15.156 1 80.81 312 GLY A N 1
ATOM 2523 C CA . GLY A 1 312 ? -15.852 19.547 16.422 1 80.81 312 GLY A CA 1
ATOM 2524 C C . GLY A 1 312 ? -14.367 19.828 16.297 1 80.81 312 GLY A C 1
ATOM 2525 O O . GLY A 1 312 ? -13.648 19.828 17.297 1 80.81 312 GLY A O 1
ATOM 2526 N N . TRP A 1 313 ? -13.906 19.938 15.086 1 82.31 313 TRP A N 1
ATOM 2527 C CA . TRP A 1 313 ? -12.492 20.219 14.867 1 82.31 313 TRP A CA 1
ATOM 2528 C C . TRP A 1 313 ? -12.273 21.719 14.609 1 82.31 313 TRP A C 1
ATOM 2530 O O . TRP A 1 313 ? -11.695 22.094 13.586 1 82.31 313 TRP A O 1
ATOM 2540 N N . ASP A 1 314 ? -12.562 22.453 15.586 1 83.25 314 ASP A N 1
ATOM 2541 C CA . ASP A 1 314 ? -12.477 23.906 15.477 1 83.25 314 ASP A CA 1
ATOM 2542 C C . ASP A 1 314 ? -11.023 24.375 15.547 1 83.25 314 ASP A C 1
ATOM 2544 O O . ASP A 1 314 ? -10.727 25.531 15.234 1 83.25 314 ASP A O 1
ATOM 2548 N N . TRP A 1 315 ? -10.219 23.531 15.891 1 83.38 315 TRP A N 1
ATOM 2549 C CA . TRP A 1 315 ? -8.797 23.844 16 1 83.38 315 TRP A CA 1
ATOM 2550 C C . TRP A 1 315 ? -8.148 23.891 14.625 1 83.38 315 TRP A C 1
ATOM 2552 O O . TRP A 1 315 ? -7.012 24.344 14.477 1 83.38 315 TRP A O 1
ATOM 2562 N N . ILE A 1 316 ? -8.789 23.406 13.641 1 89.38 316 ILE A N 1
ATOM 2563 C CA . ILE A 1 316 ? -8.32 23.562 12.266 1 89.38 316 ILE A CA 1
ATOM 2564 C C . ILE A 1 316 ? -8.68 24.953 11.75 1 89.38 316 ILE A C 1
ATOM 2566 O O . ILE A 1 316 ? -9.852 25.328 11.711 1 89.38 316 ILE A O 1
ATOM 2570 N N . VAL A 1 317 ? -7.676 25.719 11.406 1 92.19 317 VAL A N 1
ATOM 2571 C CA . VAL A 1 317 ? -7.859 27.094 10.953 1 92.19 317 VAL A CA 1
ATOM 2572 C C . VAL A 1 317 ? -8.242 27.109 9.477 1 92.19 317 VAL A C 1
ATOM 2574 O O . VAL A 1 317 ? -9.172 27.812 9.078 1 92.19 317 VAL A O 1
ATOM 2577 N N . ALA A 1 318 ? -7.441 26.406 8.727 1 93.12 318 ALA A N 1
ATOM 2578 C CA . ALA A 1 318 ? -7.691 26.312 7.289 1 93.12 318 ALA A CA 1
ATOM 2579 C C . ALA A 1 318 ? -7.312 24.922 6.758 1 93.12 318 ALA A C 1
ATOM 2581 O O . ALA A 1 318 ? -6.277 24.375 7.141 1 93.12 318 ALA A O 1
ATOM 2582 N N . PRO A 1 319 ? -8.117 24.344 5.855 1 94.69 319 PRO A N 1
ATOM 2583 C CA . PRO A 1 319 ? -9.383 24.922 5.41 1 94.69 319 PRO A CA 1
ATOM 2584 C C . PRO A 1 319 ? -10.508 24.75 6.438 1 94.69 319 PRO A C 1
ATOM 2586 O O . PRO A 1 319 ? -10.43 23.875 7.301 1 94.69 319 PRO A O 1
ATOM 2589 N N . LYS A 1 320 ? -11.539 25.625 6.316 1 94 320 LYS A N 1
ATOM 2590 C CA . LYS A 1 320 ? -12.703 25.469 7.176 1 94 320 LYS A CA 1
ATOM 2591 C C . LYS A 1 320 ? -13.562 24.297 6.723 1 94 320 LYS A C 1
ATOM 2593 O O . LYS A 1 320 ? -14.125 23.578 7.551 1 94 320 LYS A O 1
ATOM 2598 N N . GLU A 1 321 ? -13.648 24.203 5.434 1 96.31 321 GLU A N 1
ATOM 2599 C CA . GLU A 1 321 ? -14.367 23.109 4.805 1 96.31 321 GLU A CA 1
ATOM 2600 C C . GLU A 1 321 ? -13.578 22.516 3.635 1 96.31 321 GLU A C 1
ATOM 2602 O O . GLU A 1 321 ? -12.742 23.203 3.045 1 96.31 321 GLU A O 1
ATOM 2607 N N . TYR A 1 322 ? -13.844 21.266 3.393 1 96.06 322 TYR A N 1
ATOM 2608 C CA . TYR A 1 322 ? -13.18 20.641 2.248 1 96.06 322 TYR A CA 1
ATOM 2609 C C . TYR A 1 322 ? -14.008 19.5 1.679 1 96.06 322 TYR A C 1
ATOM 2611 O O . TYR A 1 322 ? -14.969 19.047 2.312 1 96.06 322 TYR A O 1
ATOM 2619 N N . GLU A 1 323 ? -13.719 19.234 0.47 1 97.5 323 GLU A N 1
ATOM 2620 C CA . GLU A 1 323 ? -14.383 18.109 -0.189 1 97.5 323 GLU A CA 1
ATOM 2621 C C . GLU A 1 323 ? -13.672 16.797 0.111 1 97.5 323 GLU A C 1
ATOM 2623 O O . GLU A 1 323 ? -12.633 16.5 -0.484 1 97.5 323 GLU A O 1
ATOM 2628 N N . ALA A 1 324 ? -14.25 15.992 0.955 1 97.62 324 ALA A N 1
ATOM 2629 C CA . ALA A 1 324 ? -13.656 14.719 1.345 1 97.62 324 ALA A CA 1
ATOM 2630 C C . ALA A 1 324 ? -14.039 13.609 0.37 1 97.62 324 ALA A C 1
ATOM 2632 O O . ALA A 1 324 ? -13.328 12.617 0.235 1 97.62 324 ALA A O 1
ATOM 2633 N N . TYR A 1 325 ? -15.172 13.734 -0.273 1 98.19 325 TYR A N 1
ATOM 2634 C CA . TYR A 1 325 ? -15.781 12.703 -1.104 1 98.19 325 TYR A CA 1
ATOM 2635 C C . TYR A 1 325 ? -16.062 11.438 -0.292 1 98.19 325 TYR A C 1
ATOM 2637 O O . TYR A 1 325 ? -15.68 11.344 0.874 1 98.19 325 TYR A O 1
ATOM 2645 N N . GLU A 1 326 ? -16.859 10.609 -0.768 1 97.75 326 GLU A N 1
ATOM 2646 C CA . GLU A 1 326 ? -17.172 9.32 -0.158 1 97.75 326 GLU A CA 1
ATOM 2647 C C . GLU A 1 326 ? -17.422 8.25 -1.221 1 97.75 326 GLU A C 1
ATOM 2649 O O . GLU A 1 326 ? -17.641 8.57 -2.389 1 97.75 326 GLU A O 1
ATOM 2654 N N . CYS A 1 327 ? -17.188 7.012 -0.87 1 96.25 327 CYS A N 1
ATOM 2655 C CA . CYS A 1 327 ? -17.469 5.883 -1.746 1 96.25 327 CYS A CA 1
ATOM 2656 C C . CYS A 1 327 ? -18.828 5.277 -1.42 1 96.25 327 CYS A C 1
ATOM 2658 O O . CYS A 1 327 ? -19.078 4.844 -0.29 1 96.25 327 CYS A O 1
ATOM 2660 N N . LYS A 1 328 ? -19.688 5.316 -2.43 1 93.5 328 LYS A N 1
ATOM 2661 C CA . LYS A 1 328 ? -21.062 4.816 -2.262 1 93.5 328 LYS A CA 1
ATOM 2662 C C . LYS A 1 328 ? -21.469 3.941 -3.441 1 93.5 328 LYS A C 1
ATOM 2664 O O . LYS A 1 328 ? -20.984 4.125 -4.559 1 93.5 328 LYS A O 1
ATOM 2669 N N . GLY A 1 329 ? -22.406 3.01 -3.098 1 92.38 329 GLY A N 1
ATOM 2670 C CA . GLY A 1 329 ? -22.922 2.127 -4.137 1 92.38 329 GLY A CA 1
ATOM 2671 C C . GLY A 1 329 ? -22.766 0.657 -3.795 1 92.38 329 GLY A C 1
ATOM 2672 O O . GLY A 1 329 ? -22.266 0.309 -2.729 1 92.38 329 GLY A O 1
ATOM 2673 N N . VAL A 1 330 ? -23.203 -0.183 -4.734 1 90.62 330 VAL A N 1
ATOM 2674 C CA . VAL A 1 330 ? -23.234 -1.615 -4.457 1 90.62 330 VAL A CA 1
ATOM 2675 C C . VAL A 1 330 ? -22.109 -2.318 -5.223 1 90.62 330 VAL A C 1
ATOM 2677 O O . VAL A 1 330 ? -21.797 -1.94 -6.352 1 90.62 330 VAL A O 1
ATOM 2680 N N . CYS A 1 331 ? -21.5 -3.246 -4.473 1 90.5 331 CYS A N 1
ATOM 2681 C CA . CYS A 1 331 ? -20.531 -4.152 -5.082 1 90.5 331 CYS A CA 1
ATOM 2682 C C . CYS A 1 331 ? -21.172 -5.512 -5.363 1 90.5 331 CYS A C 1
ATOM 2684 O O . CYS A 1 331 ? -21.156 -6.395 -4.508 1 90.5 331 CYS A O 1
ATOM 2686 N N . SER A 1 332 ? -21.859 -5.555 -6.395 1 82.56 332 SER A N 1
ATOM 2687 C CA . SER A 1 332 ? -22.562 -6.789 -6.746 1 82.56 332 SER A CA 1
ATOM 2688 C C . SER A 1 332 ? -22.078 -7.332 -8.086 1 82.56 332 SER A C 1
ATOM 2690 O O . SER A 1 332 ? -21.516 -6.59 -8.906 1 82.56 332 SER A O 1
ATOM 2692 N N . TYR A 1 333 ? -22.312 -8.531 -8.164 1 76.12 333 TYR A N 1
ATOM 2693 C CA . TYR A 1 333 ? -21.938 -9.211 -9.398 1 76.12 333 TYR A CA 1
ATOM 2694 C C . TYR A 1 333 ? -22.766 -8.703 -10.57 1 76.12 333 TYR A C 1
ATOM 2696 O O . TYR A 1 333 ? -23.984 -8.508 -10.445 1 76.12 333 TYR A O 1
ATOM 2704 N N . PRO A 1 334 ? -22.109 -8.328 -11.711 1 73.62 334 PRO A N 1
ATOM 2705 C CA . PRO A 1 334 ? -20.672 -8.438 -12.023 1 73.62 334 PRO A CA 1
ATOM 2706 C C . PRO A 1 334 ? -19.891 -7.191 -11.625 1 73.62 334 PRO A C 1
ATOM 2708 O O . PRO A 1 334 ? -20.375 -6.07 -11.805 1 73.62 334 PRO A O 1
ATOM 2711 N N . LEU A 1 335 ? -18.766 -7.555 -11.023 1 74.25 335 LEU A N 1
ATOM 2712 C CA . LEU A 1 335 ? -17.891 -6.434 -10.68 1 74.25 335 LEU A CA 1
ATOM 2713 C C . LEU A 1 335 ? -17.109 -5.969 -11.898 1 74.25 335 LEU A C 1
ATOM 2715 O O . LEU A 1 335 ? -16.359 -6.75 -12.484 1 74.25 335 LEU A O 1
ATOM 2719 N N . GLY A 1 336 ? -17.422 -4.816 -12.43 1 65.75 336 GLY A N 1
ATOM 2720 C CA . GLY A 1 336 ? -16.641 -4.293 -13.539 1 65.75 336 GLY A CA 1
ATOM 2721 C C . GLY A 1 336 ? -15.211 -3.936 -13.156 1 65.75 336 GLY A C 1
ATOM 2722 O O . GLY A 1 336 ? -14.906 -3.77 -11.969 1 65.75 336 GLY A O 1
ATOM 2723 N N . ASP A 1 337 ? -14.328 -3.895 -14.188 1 66.62 337 ASP A N 1
ATOM 2724 C CA . ASP A 1 337 ? -12.914 -3.586 -14.008 1 66.62 337 ASP A CA 1
ATOM 2725 C C . ASP A 1 337 ? -12.727 -2.213 -13.367 1 66.62 337 ASP A C 1
ATOM 2727 O O . ASP A 1 337 ? -11.742 -1.981 -12.664 1 66.62 337 ASP A O 1
ATOM 2731 N N . ASN A 1 338 ? -13.672 -1.441 -13.523 1 73 338 ASN A N 1
ATOM 2732 C CA . ASN A 1 338 ? -13.555 -0.088 -12.992 1 73 338 ASN A CA 1
ATOM 2733 C C . ASN A 1 338 ? -13.633 -0.077 -11.469 1 73 338 ASN A C 1
ATOM 2735 O O . ASN A 1 338 ? -13.227 0.898 -10.828 1 73 338 ASN A O 1
ATOM 2739 N N . LEU A 1 339 ? -14.062 -1.267 -10.969 1 81.5 339 LEU A N 1
ATOM 2740 C CA . LEU A 1 339 ? -14.227 -1.348 -9.516 1 81.5 339 LEU A CA 1
ATOM 2741 C C . LEU A 1 339 ? -12.984 -1.945 -8.867 1 81.5 339 LEU A C 1
ATOM 2743 O O . LEU A 1 339 ? -12.891 -2.004 -7.637 1 81.5 339 LEU A O 1
ATOM 2747 N N . THR A 1 340 ? -12.055 -2.316 -9.648 1 78.75 340 THR A N 1
ATOM 2748 C CA . THR A 1 340 ? -10.758 -2.83 -9.211 1 78.75 340 THR A CA 1
ATOM 2749 C C . THR A 1 340 ? -10.914 -3.717 -7.98 1 78.75 340 THR A C 1
ATOM 2751 O O . THR A 1 340 ? -10.289 -3.467 -6.949 1 78.75 340 THR A O 1
ATOM 2754 N N . PRO A 1 341 ? -11.695 -4.734 -8.094 1 86.31 341 PRO A N 1
ATOM 2755 C CA . PRO A 1 341 ? -11.891 -5.602 -6.926 1 86.31 341 PRO A CA 1
ATOM 2756 C C . PRO A 1 341 ? -10.633 -6.387 -6.562 1 86.31 341 PRO A C 1
ATOM 2758 O O . PRO A 1 341 ? -9.859 -6.77 -7.449 1 86.31 341 PRO A O 1
ATOM 2761 N N . SER A 1 342 ? -10.414 -6.516 -5.242 1 86.88 342 SER A N 1
ATOM 2762 C CA . SER A 1 342 ? -9.375 -7.453 -4.824 1 86.88 342 SER A CA 1
ATOM 2763 C C . SER A 1 342 ? -9.742 -8.883 -5.188 1 86.88 342 SER A C 1
ATOM 2765 O O . SER A 1 342 ? -10.906 -9.18 -5.473 1 86.88 342 SER A O 1
ATOM 2767 N N . LYS A 1 343 ? -8.781 -9.742 -5.219 1 86.25 343 LYS A N 1
ATOM 2768 C CA . LYS A 1 343 ? -9.047 -11.156 -5.477 1 86.25 343 LYS A CA 1
ATOM 2769 C C . LYS A 1 343 ? -10.016 -11.727 -4.449 1 86.25 343 LYS A C 1
ATOM 2771 O O . LYS A 1 343 ? -10.938 -12.477 -4.801 1 86.25 343 LYS A O 1
ATOM 2776 N N . HIS A 1 344 ? -9.781 -11.359 -3.232 1 93.31 344 HIS A N 1
ATOM 2777 C CA . HIS A 1 344 ? -10.695 -11.797 -2.182 1 93.31 344 HIS A CA 1
ATOM 2778 C C . HIS A 1 344 ? -12.109 -11.297 -2.441 1 93.31 344 HIS A C 1
ATOM 2780 O O . HIS A 1 344 ? -13.078 -12.031 -2.248 1 93.31 344 HIS A O 1
ATOM 2786 N N . ALA A 1 345 ? -12.195 -10.031 -2.85 1 92.25 345 ALA A N 1
ATOM 2787 C CA . ALA A 1 345 ? -13.508 -9.445 -3.123 1 92.25 345 ALA A CA 1
ATOM 2788 C C . ALA A 1 345 ? -14.211 -10.188 -4.258 1 92.25 345 ALA A C 1
ATOM 2790 O O . ALA A 1 345 ? -15.43 -10.359 -4.23 1 92.25 345 ALA A O 1
ATOM 2791 N N . LEU A 1 346 ? -13.5 -10.57 -5.219 1 87.88 346 LEU A N 1
ATOM 2792 C CA . LEU A 1 346 ? -14.062 -11.336 -6.328 1 87.88 346 LEU A CA 1
ATOM 2793 C C . LEU A 1 346 ? -14.633 -12.664 -5.84 1 87.88 346 LEU A C 1
ATOM 2795 O O . LEU A 1 346 ? -15.758 -13.031 -6.191 1 87.88 346 LEU A O 1
ATOM 2799 N N . VAL A 1 347 ? -13.844 -13.352 -5.035 1 90.5 347 VAL A N 1
ATOM 2800 C CA . VAL A 1 347 ? -14.273 -14.633 -4.492 1 90.5 347 VAL A CA 1
ATOM 2801 C C . VAL A 1 347 ? -15.516 -14.438 -3.629 1 90.5 347 VAL A C 1
ATOM 2803 O O . VAL A 1 347 ? -16.484 -15.195 -3.748 1 90.5 347 VAL A O 1
ATOM 2806 N N . GLN A 1 348 ? -15.438 -13.453 -2.807 1 93 348 GLN A N 1
ATOM 2807 C CA . GLN A 1 348 ? -16.562 -13.156 -1.93 1 93 348 GLN A CA 1
ATOM 2808 C C . GLN A 1 348 ? -17.828 -12.875 -2.734 1 93 348 GLN A C 1
ATOM 2810 O O . GLN A 1 348 ? -18.922 -13.289 -2.348 1 93 348 GLN A O 1
ATOM 2815 N N . THR A 1 349 ? -17.672 -12.117 -3.779 1 90.31 349 THR A N 1
ATOM 2816 C CA . THR A 1 349 ? -18.812 -11.805 -4.648 1 90.31 349 THR A CA 1
ATOM 2817 C C . THR A 1 349 ? -19.406 -13.078 -5.238 1 90.31 349 THR A C 1
ATOM 2819 O O . THR A 1 349 ? -20.625 -13.227 -5.285 1 90.31 349 THR A O 1
ATOM 2822 N N . LEU A 1 350 ? -18.547 -13.961 -5.648 1 88 350 LEU A N 1
ATOM 2823 C CA . LEU A 1 350 ? -19.016 -15.211 -6.242 1 88 350 LEU A CA 1
ATOM 2824 C C . LEU A 1 350 ? -19.719 -16.078 -5.203 1 88 350 LEU A C 1
ATOM 2826 O O . LEU A 1 350 ? -20.734 -16.703 -5.5 1 88 350 LEU A O 1
ATOM 2830 N N . VAL A 1 351 ? -19.156 -16.109 -4.066 1 92.38 351 VAL A N 1
ATOM 2831 C CA . VAL A 1 351 ? -19.766 -16.891 -2.992 1 92.38 351 VAL A CA 1
ATOM 2832 C C . VAL A 1 351 ? -21.156 -16.312 -2.676 1 92.38 351 VAL A C 1
ATOM 2834 O O . VAL A 1 351 ? -22.125 -17.062 -2.537 1 92.38 351 VAL A O 1
ATOM 2837 N N . HIS A 1 352 ? -21.203 -15 -2.535 1 92.12 352 HIS A N 1
ATOM 2838 C CA . HIS A 1 352 ? -22.469 -14.352 -2.256 1 92.12 352 HIS A CA 1
ATOM 2839 C C . HIS A 1 352 ? -23.484 -14.617 -3.363 1 92.12 352 HIS A C 1
ATOM 2841 O O . HIS A 1 352 ? -24.672 -14.812 -3.09 1 92.12 352 HIS A O 1
ATOM 2847 N N . PHE A 1 353 ? -23.062 -14.578 -4.531 1 87.25 353 PHE A N 1
ATOM 2848 C CA . PHE A 1 353 ? -23.938 -14.805 -5.68 1 87.25 353 PHE A CA 1
ATOM 2849 C C . PHE A 1 353 ? -24.547 -16.203 -5.621 1 87.25 353 PHE A C 1
ATOM 2851 O O . PHE A 1 353 ? -25.734 -16.375 -5.91 1 87.25 353 PHE A O 1
ATOM 2858 N N . LYS A 1 354 ? -23.75 -17.156 -5.234 1 86.56 354 LYS A N 1
ATOM 2859 C CA . LYS A 1 354 ? -24.219 -18.531 -5.141 1 86.56 354 LYS A CA 1
ATOM 2860 C C . LYS A 1 354 ? -25.078 -18.75 -3.895 1 86.56 354 LYS A C 1
ATOM 2862 O O . LYS A 1 354 ? -26.062 -19.469 -3.932 1 86.56 354 LYS A O 1
ATOM 2867 N N . ASN A 1 355 ? -24.609 -18.141 -2.83 1 90.75 355 ASN A N 1
ATOM 2868 C CA . ASN A 1 355 ? -25.297 -18.266 -1.551 1 90.75 355 ASN A CA 1
ATOM 2869 C C . ASN A 1 355 ? -25.25 -16.953 -0.758 1 90.75 355 ASN A C 1
ATOM 2871 O O . ASN A 1 355 ? -24.344 -16.75 0.05 1 90.75 355 ASN A O 1
ATOM 2875 N N . PRO A 1 356 ? -26.297 -16.188 -0.867 1 91.88 356 PRO A N 1
ATOM 2876 C CA . PRO A 1 356 ? -26.297 -14.875 -0.224 1 91.88 356 PRO A CA 1
ATOM 2877 C C . PRO A 1 356 ? -26.312 -14.961 1.301 1 91.88 356 PRO A C 1
ATOM 2879 O O . PRO A 1 356 ? -25.984 -13.984 1.98 1 91.88 356 PRO A O 1
ATOM 2882 N N . LYS A 1 357 ? -26.625 -16.062 1.864 1 93.06 357 LYS A N 1
ATOM 2883 C CA . LYS A 1 357 ? -26.688 -16.234 3.314 1 93.06 357 LYS A CA 1
ATOM 2884 C C . LYS A 1 357 ? -25.297 -16.547 3.883 1 93.06 357 LYS A C 1
ATOM 2886 O O . LYS A 1 357 ? -25.062 -16.391 5.082 1 93.06 357 LYS A O 1
ATOM 2891 N N . LYS A 1 358 ? -24.484 -16.906 3.006 1 93.12 358 LYS A N 1
ATOM 2892 C CA . LYS A 1 358 ? -23.156 -17.359 3.447 1 93.12 358 LYS A CA 1
ATOM 2893 C C . LYS A 1 358 ? -22.25 -16.172 3.74 1 93.12 358 LYS A C 1
ATOM 2895 O O . LYS A 1 358 ? -21.422 -16.234 4.656 1 93.12 358 LYS A O 1
ATOM 2900 N N . THR A 1 359 ? -22.359 -15.164 2.902 1 94.19 359 THR A N 1
ATOM 2901 C CA . THR A 1 359 ? -21.516 -13.992 3.094 1 94.19 359 THR A CA 1
ATOM 2902 C C . THR A 1 359 ? -22.172 -12.75 2.492 1 94.19 359 THR A C 1
ATOM 2904 O O . THR A 1 359 ? -23.016 -12.859 1.597 1 94.19 359 THR A O 1
ATOM 2907 N N . ALA A 1 360 ? -21.812 -11.633 3.055 1 92.44 360 ALA A N 1
ATOM 2908 C CA . ALA A 1 360 ? -22.297 -10.367 2.5 1 92.44 360 ALA A CA 1
ATOM 2909 C C . ALA A 1 360 ? -21.5 -9.977 1.258 1 92.44 360 ALA A C 1
ATOM 2911 O O . ALA A 1 360 ? -20.453 -10.57 0.967 1 92.44 360 ALA A O 1
ATOM 2912 N N . LYS A 1 361 ? -22.016 -9.039 0.522 1 92.62 361 LYS A N 1
ATOM 2913 C CA . LYS A 1 361 ? -21.297 -8.461 -0.612 1 92.62 361 LYS A CA 1
ATOM 2914 C C . LYS A 1 361 ? -20.094 -7.648 -0.144 1 92.62 361 LYS A C 1
ATOM 2916 O O . LYS A 1 361 ? -20.094 -7.125 0.972 1 92.62 361 LYS A O 1
ATOM 2921 N N . PRO A 1 362 ? -19.109 -7.664 -1.046 1 94.19 362 PRO A N 1
ATOM 2922 C CA . PRO A 1 362 ? -18.031 -6.727 -0.731 1 94.19 362 PRO A CA 1
ATOM 2923 C C . PRO A 1 362 ? -18.516 -5.285 -0.601 1 94.19 362 PRO A C 1
ATOM 2925 O O . PRO A 1 362 ? -19.609 -4.957 -1.068 1 94.19 362 PRO A O 1
ATOM 2928 N N . CYS A 1 363 ? -17.688 -4.484 -0.013 1 94.88 363 CYS A N 1
ATOM 2929 C CA . CYS A 1 363 ? -18.094 -3.111 0.272 1 94.88 363 CYS A CA 1
ATOM 2930 C C . CYS A 1 363 ? -17.391 -2.133 -0.658 1 94.88 363 CYS A C 1
ATOM 2932 O O . CYS A 1 363 ? -16.25 -2.379 -1.084 1 94.88 363 CYS A O 1
ATOM 2934 N N . CYS A 1 364 ? -18.078 -1.119 -0.893 1 95.5 364 CYS A N 1
ATOM 2935 C CA . CYS A 1 364 ? -17.5 -0.014 -1.651 1 95.5 364 CYS A CA 1
ATOM 2936 C C . CYS A 1 364 ? -16.672 0.899 -0.749 1 95.5 364 CYS A C 1
ATOM 2938 O O . CYS A 1 364 ? -17.219 1.561 0.136 1 95.5 364 CYS A O 1
ATOM 2940 N N . VAL A 1 365 ? -15.375 0.931 -0.978 1 96.31 365 VAL A N 1
ATOM 2941 C CA . VAL A 1 365 ? -14.516 1.67 -0.059 1 96.31 365 VAL A CA 1
ATOM 2942 C C . VAL A 1 365 ? -13.438 2.416 -0.845 1 96.31 365 VAL A C 1
ATOM 2944 O O . VAL A 1 365 ? -13.195 2.113 -2.014 1 96.31 365 VAL A O 1
ATOM 2947 N N . PRO A 1 366 ? -12.805 3.428 -0.188 1 95.31 366 PRO A N 1
ATOM 2948 C CA . PRO A 1 366 ? -11.68 4.09 -0.855 1 95.31 366 PRO A CA 1
ATOM 2949 C C . PRO A 1 366 ? -10.484 3.154 -1.07 1 95.31 366 PRO A C 1
ATOM 2951 O O . PRO A 1 366 ? -10.086 2.439 -0.15 1 95.31 366 PRO A O 1
ATOM 2954 N N . THR A 1 367 ? -10 3.137 -2.289 1 91.69 367 THR A N 1
ATOM 2955 C CA . THR A 1 367 ? -8.805 2.348 -2.582 1 91.69 367 THR A CA 1
ATOM 2956 C C . THR A 1 367 ? -7.578 3.246 -2.688 1 91.69 367 THR A C 1
ATOM 2958 O O . THR A 1 367 ? -6.445 2.77 -2.592 1 91.69 367 THR A O 1
ATOM 2961 N N . LYS A 1 368 ? -7.812 4.484 -2.928 1 92.19 368 LYS A N 1
ATOM 2962 C CA . LYS A 1 368 ? -6.777 5.516 -2.953 1 92.19 368 LYS A CA 1
ATOM 2963 C C . LYS A 1 368 ? -7.266 6.801 -2.291 1 92.19 368 LYS A C 1
ATOM 2965 O O . LYS A 1 368 ? -8.406 7.223 -2.504 1 92.19 368 LYS A O 1
ATOM 2970 N N . LEU A 1 369 ? -6.348 7.375 -1.489 1 93.62 369 LEU A N 1
ATOM 2971 C CA . LEU A 1 369 ? -6.699 8.602 -0.788 1 93.62 369 LEU A CA 1
ATOM 2972 C C . LEU A 1 369 ? -5.719 9.727 -1.129 1 93.62 369 LEU A C 1
ATOM 2974 O O . LEU A 1 369 ? -4.531 9.477 -1.33 1 93.62 369 LEU A O 1
ATOM 2978 N N . ASP A 1 370 ? -6.27 10.922 -1.142 1 93.69 370 ASP A N 1
ATOM 2979 C CA . ASP A 1 370 ? -5.453 12.102 -1.409 1 93.69 370 ASP A CA 1
ATOM 2980 C C . ASP A 1 370 ? -5.227 12.914 -0.136 1 93.69 370 ASP A C 1
ATOM 2982 O O . ASP A 1 370 ? -5.895 12.688 0.876 1 93.69 370 ASP A O 1
ATOM 2986 N N . SER A 1 371 ? -4.23 13.758 -0.294 1 91.88 371 SER A N 1
ATOM 2987 C CA . SER A 1 371 ? -3.859 14.594 0.838 1 91.88 371 SER A CA 1
ATOM 2988 C C . SER A 1 371 ? -4.496 15.977 0.731 1 91.88 371 SER A C 1
ATOM 2990 O O . SER A 1 371 ? -5.004 16.359 -0.329 1 91.88 371 SER A O 1
ATOM 2992 N N . ILE A 1 372 ? -4.547 16.656 1.835 1 92.19 372 ILE A N 1
ATOM 2993 C CA . ILE A 1 372 ? -4.863 18.078 1.877 1 92.19 372 ILE A CA 1
ATOM 2994 C C . ILE A 1 372 ? -3.908 18.781 2.834 1 92.19 372 ILE A C 1
ATOM 2996 O O . ILE A 1 372 ? -3.328 18.156 3.723 1 92.19 372 ILE A O 1
ATOM 3000 N N . SER A 1 373 ? -3.666 20.031 2.51 1 92.44 373 SER A N 1
ATOM 3001 C CA . SER A 1 373 ? -2.875 20.828 3.439 1 92.44 373 SER A CA 1
ATOM 3002 C C . SER A 1 373 ? -3.754 21.453 4.52 1 92.44 373 SER A C 1
ATOM 3004 O O . SER A 1 373 ? -4.875 21.875 4.246 1 92.44 373 SER A O 1
ATOM 3006 N N . ILE A 1 374 ? -3.17 21.5 5.746 1 92.81 374 ILE A N 1
ATOM 3007 C CA . ILE A 1 374 ? -3.986 21.984 6.852 1 92.81 374 ILE A CA 1
ATOM 3008 C C . ILE A 1 374 ? -3.182 22.984 7.691 1 92.81 374 ILE A C 1
ATOM 3010 O O . ILE A 1 374 ? -1.984 22.781 7.914 1 92.81 374 ILE A O 1
ATOM 3014 N N . LEU A 1 375 ? -3.795 24.047 8 1 93.94 375 LEU A N 1
ATOM 3015 C CA . LEU A 1 375 ? -3.303 25 8.992 1 93.94 375 LEU A CA 1
ATOM 3016 C C . LEU A 1 375 ? -4.082 24.859 10.297 1 93.94 375 LEU A C 1
ATOM 3018 O O . LEU A 1 375 ? -5.312 24.922 10.305 1 93.94 375 LEU A O 1
ATOM 3022 N N . TYR A 1 376 ? -3.371 24.547 11.422 1 90.88 376 TYR A N 1
ATOM 3023 C CA . TYR A 1 376 ? -4.059 24.281 12.68 1 90.88 376 TYR A CA 1
ATOM 3024 C C . TYR A 1 376 ? -3.244 24.797 13.859 1 90.88 376 TYR A C 1
ATOM 3026 O O . TYR A 1 376 ? -2.092 25.203 13.703 1 90.88 376 TYR A O 1
ATOM 3034 N N . TYR A 1 377 ? -3.902 24.891 14.984 1 88.25 377 TYR A N 1
ATOM 3035 C CA . TYR A 1 377 ? -3.201 25.172 16.234 1 88.25 377 TYR A CA 1
ATOM 3036 C C . TYR A 1 377 ? -2.816 23.875 16.938 1 88.25 377 TYR A C 1
ATOM 3038 O O . TYR A 1 377 ? -3.66 23 17.141 1 88.25 377 TYR A O 1
ATOM 3046 N N . ASP A 1 378 ? -1.59 23.781 17.266 1 83.69 378 ASP A N 1
ATOM 3047 C CA . ASP A 1 378 ? -1.151 22.562 17.938 1 83.69 378 ASP A CA 1
ATOM 3048 C C . ASP A 1 378 ? -1.497 22.594 19.422 1 83.69 378 ASP A C 1
ATOM 3050 O O . ASP A 1 378 ? -2.199 23.5 19.875 1 83.69 378 ASP A O 1
ATOM 3054 N N . GLU A 1 379 ? -1.079 21.578 20.156 1 77.25 379 GLU A N 1
ATOM 3055 C CA . GLU A 1 379 ? -1.435 21.406 21.562 1 77.25 379 GLU A CA 1
ATOM 3056 C C . GLU A 1 379 ? -0.902 22.562 22.406 1 77.25 379 GLU A C 1
ATOM 3058 O O . GLU A 1 379 ? -1.496 22.922 23.422 1 77.25 379 GLU A O 1
ATOM 3063 N N . LYS A 1 380 ? 0.126 23.109 21.953 1 78.88 380 LYS A N 1
ATOM 3064 C CA . LYS A 1 380 ? 0.734 24.203 22.703 1 78.88 380 LYS A CA 1
ATOM 3065 C C . LYS A 1 380 ? 0.206 25.562 22.219 1 78.88 380 LYS A C 1
ATOM 3067 O O . LYS A 1 380 ? 0.671 26.609 22.672 1 78.88 380 LYS A O 1
ATOM 3072 N N . GLY A 1 381 ? -0.641 25.516 21.266 1 82.25 381 GLY A N 1
ATOM 3073 C CA . GLY A 1 381 ? -1.272 26.719 20.766 1 82.25 381 GLY A CA 1
ATOM 3074 C C . GLY A 1 381 ? -0.481 27.406 19.672 1 82.25 381 GLY A C 1
ATOM 3075 O O . GLY A 1 381 ? -0.688 28.578 19.391 1 82.25 381 GLY A O 1
ATOM 3076 N N . GLN A 1 382 ? 0.403 26.734 19.156 1 88.5 382 GLN A N 1
ATOM 3077 C CA . GLN A 1 382 ? 1.201 27.281 18.062 1 88.5 382 GLN A CA 1
ATOM 3078 C C . GLN A 1 382 ? 0.556 27.016 16.719 1 88.5 382 GLN A C 1
ATOM 3080 O O . GLN A 1 382 ? 0.166 25.875 16.422 1 88.5 382 GLN A O 1
ATOM 3085 N N . PRO A 1 383 ? 0.427 28.109 15.914 1 92.19 383 PRO A N 1
ATOM 3086 C CA . PRO A 1 383 ? -0.035 27.844 14.547 1 92.19 383 PRO A CA 1
ATOM 3087 C C . PRO A 1 383 ? 0.921 26.953 13.766 1 92.19 383 PRO A C 1
ATOM 3089 O O . PRO A 1 383 ? 2.117 27.25 13.68 1 92.19 383 PRO A O 1
ATOM 3092 N N . THR A 1 384 ? 0.353 25.891 13.219 1 92.81 384 THR A N 1
ATOM 3093 C CA . THR A 1 384 ? 1.164 24.906 12.523 1 92.81 384 THR A CA 1
ATOM 3094 C C . THR A 1 384 ? 0.56 24.578 11.156 1 92.81 384 THR A C 1
ATOM 3096 O O . THR A 1 384 ? -0.643 24.328 11.047 1 92.81 384 THR A O 1
ATOM 3099 N N . PHE A 1 385 ? 1.436 24.688 10.188 1 93.5 385 PHE A N 1
ATOM 3100 C CA . PHE A 1 385 ? 1.044 24.344 8.828 1 93.5 385 PHE A CA 1
ATOM 3101 C C . PHE A 1 385 ? 1.591 22.984 8.438 1 93.5 385 PHE A C 1
ATOM 3103 O O . PHE A 1 385 ? 2.789 22.719 8.57 1 93.5 385 PHE A O 1
ATOM 3110 N N . GLN A 1 386 ? 0.673 22.094 8.023 1 91.94 386 GLN A N 1
ATOM 3111 C CA . GLN A 1 386 ? 1.046 20.781 7.523 1 91.94 386 GLN A CA 1
ATOM 3112 C C . GLN A 1 386 ? 0.724 20.641 6.035 1 91.94 386 GLN A C 1
ATOM 3114 O O . GLN A 1 386 ? -0.443 20.688 5.645 1 91.94 386 GLN A O 1
ATOM 3119 N N . TYR A 1 387 ? 1.837 20.453 5.305 1 91.25 387 TYR A N 1
ATOM 3120 C CA . TYR A 1 387 ? 1.689 20.297 3.861 1 91.25 387 TYR A CA 1
ATOM 3121 C C . TYR A 1 387 ? 1.343 18.859 3.5 1 91.25 387 TYR A C 1
ATOM 3123 O O . TYR A 1 387 ? 1.979 17.922 3.984 1 91.25 387 TYR A O 1
ATOM 3131 N N . LYS A 1 388 ? 0.284 18.719 2.781 1 88.75 388 LYS A N 1
ATOM 3132 C CA . LYS A 1 388 ? -0.142 17.438 2.223 1 88.75 388 LYS A CA 1
ATOM 3133 C C . LYS A 1 388 ? -0.331 16.391 3.322 1 88.75 388 LYS A C 1
ATOM 3135 O O . LYS A 1 388 ? 0.372 15.383 3.354 1 88.75 388 LYS A O 1
ATOM 3140 N N . TYR A 1 389 ? -1.244 16.688 4.133 1 88.69 389 TYR A N 1
ATOM 3141 C CA . TYR A 1 389 ? -1.688 15.734 5.137 1 88.69 389 TYR A CA 1
ATOM 3142 C C . TYR A 1 389 ? -2.467 14.594 4.492 1 88.69 389 TYR A C 1
ATOM 3144 O O . TYR A 1 389 ? -3.598 14.781 4.035 1 88.69 389 TYR A O 1
ATOM 3152 N N . GLU A 1 390 ? -1.94 13.422 4.586 1 87.94 390 GLU A N 1
ATOM 3153 C CA . GLU A 1 390 ? -2.4 12.32 3.744 1 87.94 390 GLU A CA 1
ATOM 3154 C C . GLU A 1 390 ? -3.689 11.711 4.289 1 87.94 390 GLU A C 1
ATOM 3156 O O . GLU A 1 390 ? -4 11.859 5.473 1 87.94 390 GLU A O 1
ATOM 3161 N N . GLY A 1 391 ? -4.414 11.109 3.312 1 91.19 391 GLY A N 1
ATOM 3162 C CA . GLY A 1 391 ? -5.516 10.234 3.686 1 91.19 391 GLY A CA 1
ATOM 3163 C C . GLY A 1 391 ? -6.797 10.984 3.994 1 91.19 391 GLY A C 1
ATOM 3164 O O . GLY A 1 391 ? -7.637 10.5 4.754 1 91.19 391 GLY A O 1
ATOM 3165 N N . MET A 1 392 ? -6.961 12.172 3.402 1 92.62 392 MET A N 1
ATOM 3166 C CA . MET A 1 392 ? -8.07 13.008 3.84 1 92.62 392 MET A CA 1
ATOM 3167 C C . MET A 1 392 ? -9.195 13.016 2.805 1 92.62 392 MET A C 1
ATOM 3169 O O . MET A 1 392 ? -10.352 13.273 3.135 1 92.62 392 MET A O 1
ATOM 3173 N N . GLN A 1 393 ? -8.828 12.703 1.608 1 96.38 393 GLN A N 1
ATOM 3174 C CA . GLN A 1 393 ? -9.773 12.82 0.507 1 96.38 393 GLN A CA 1
ATOM 3175 C C . GLN A 1 393 ? -9.789 11.547 -0.337 1 96.38 393 GLN A C 1
ATOM 3177 O O . GLN A 1 393 ? -8.742 10.977 -0.624 1 96.38 393 GLN A O 1
ATOM 3182 N N . VAL A 1 394 ? -11.031 11.172 -0.752 1 97.5 394 VAL A N 1
ATOM 3183 C CA . VAL A 1 394 ? -11.133 9.984 -1.593 1 97.5 394 VAL A CA 1
ATOM 3184 C C . VAL A 1 394 ? -10.688 10.32 -3.016 1 97.5 394 VAL A C 1
ATOM 3186 O O . VAL A 1 394 ? -11.203 11.258 -3.629 1 97.5 394 VAL A O 1
ATOM 3189 N N . ALA A 1 395 ? -9.734 9.508 -3.473 1 95.81 395 ALA A N 1
ATOM 3190 C CA . ALA A 1 395 ? -9.289 9.656 -4.855 1 95.81 395 ALA A CA 1
ATOM 3191 C C . ALA A 1 395 ? -9.961 8.617 -5.758 1 95.81 395 ALA A C 1
ATOM 3193 O O . ALA A 1 395 ? -10.414 8.945 -6.859 1 95.81 395 ALA A O 1
ATOM 3194 N N . LYS A 1 396 ? -9.977 7.402 -5.309 1 95.06 396 LYS A N 1
ATOM 3195 C CA . LYS A 1 396 ? -10.562 6.297 -6.062 1 95.06 396 LYS A CA 1
ATOM 3196 C C . LYS A 1 396 ? -11.328 5.352 -5.145 1 95.06 396 LYS A C 1
ATOM 3198 O O . LYS A 1 396 ? -10.961 5.172 -3.98 1 95.06 396 LYS A O 1
ATOM 3203 N N . CYS A 1 397 ? -12.406 4.859 -5.711 1 94.19 397 CYS A N 1
ATOM 3204 C CA . CYS A 1 397 ? -13.203 3.875 -4.984 1 94.19 397 CYS A CA 1
ATOM 3205 C C . CYS A 1 397 ? -13.07 2.492 -5.609 1 94.19 397 CYS A C 1
ATOM 3207 O O . CYS A 1 397 ? -12.727 2.371 -6.789 1 94.19 397 CYS A O 1
ATOM 3209 N N . GLY A 1 398 ? -13.289 1.49 -4.852 1 93.62 398 GLY A N 1
ATOM 3210 C CA . GLY A 1 398 ? -13.273 0.109 -5.309 1 93.62 398 GLY A CA 1
ATOM 3211 C C . GLY A 1 398 ? -13.969 -0.842 -4.352 1 93.62 398 GLY A C 1
ATOM 3212 O O . GLY A 1 398 ? -14.391 -0.439 -3.266 1 93.62 398 GLY A O 1
ATOM 3213 N N . CYS A 1 399 ? -14.078 -2.111 -4.766 1 92.38 399 CYS A N 1
ATOM 3214 C CA . CYS A 1 399 ? -14.789 -3.109 -3.969 1 92.38 399 CYS A CA 1
ATOM 3215 C C . CYS A 1 399 ? -13.805 -3.98 -3.193 1 92.38 399 CYS A C 1
ATOM 3217 O O . CYS A 1 399 ? -12.82 -4.465 -3.754 1 92.38 399 CYS A O 1
ATOM 3219 N N . ARG A 1 400 ? -14.102 -4.039 -1.862 1 93.38 400 ARG A N 1
ATOM 3220 C CA . ARG A 1 400 ? -13.242 -4.82 -0.978 1 93.38 400 ARG A CA 1
ATOM 3221 C C . ARG A 1 400 ? -14.07 -5.652 -0.007 1 93.38 400 ARG A C 1
ATOM 3223 O O . ARG A 1 400 ? -15.188 -5.273 0.348 1 93.38 400 ARG A O 1
ATOM 3230 N N . MET B 1 1 ? -47.406 51.594 -68.875 1 19.47 1 MET B N 1
ATOM 3231 C CA . MET B 1 1 ? -48.344 50.469 -69.125 1 19.47 1 MET B CA 1
ATOM 3232 C C . MET B 1 1 ? -48.125 49.375 -68.062 1 19.47 1 MET B C 1
ATOM 3234 O O . MET B 1 1 ? -49.094 48.688 -67.688 1 19.47 1 MET B O 1
ATOM 3238 N N . ALA B 1 2 ? -46.812 48.875 -67.938 1 18.62 2 ALA B N 1
ATOM 3239 C CA . ALA B 1 2 ? -46.656 47.438 -67.875 1 18.62 2 ALA B CA 1
ATOM 3240 C C . ALA B 1 2 ? -47.25 46.906 -66.562 1 18.62 2 ALA B C 1
ATOM 3242 O O . ALA B 1 2 ? -47.344 47.656 -65.562 1 18.62 2 ALA B O 1
ATOM 3243 N N . ALA B 1 3 ? -47.25 45.531 -66.438 1 19.92 3 ALA B N 1
ATOM 3244 C CA . ALA B 1 3 ? -47.969 44.281 -66.25 1 19.92 3 ALA B CA 1
ATOM 3245 C C . ALA B 1 3 ? -47.969 43.875 -64.812 1 19.92 3 ALA B C 1
ATOM 3247 O O . ALA B 1 3 ? -49.031 43.594 -64.188 1 19.92 3 ALA B O 1
ATOM 3248 N N . THR B 1 4 ? -47 43.031 -64.25 1 19.34 4 THR B N 1
ATOM 3249 C CA . THR B 1 4 ? -47.031 41.594 -64 1 19.34 4 THR B CA 1
ATOM 3250 C C . THR B 1 4 ? -47.188 41.312 -62.531 1 19.34 4 THR B C 1
ATOM 3252 O O . THR B 1 4 ? -47.688 40.25 -62.156 1 19.34 4 THR B O 1
ATOM 3255 N N . LEU B 1 5 ? -46.375 42 -61.656 1 20.06 5 LEU B N 1
ATOM 3256 C CA . LEU B 1 5 ? -45.625 41.125 -60.781 1 20.06 5 LEU B CA 1
ATOM 3257 C C . LEU B 1 5 ? -46.531 40.344 -59.844 1 20.06 5 LEU B C 1
ATOM 3259 O O . LEU B 1 5 ? -47.656 40.781 -59.594 1 20.06 5 LEU B O 1
ATOM 3263 N N . ASN B 1 6 ? -46.031 39.812 -58.719 1 21.44 6 ASN B N 1
ATOM 3264 C CA . ASN B 1 6 ? -45.719 38.594 -57.969 1 21.44 6 ASN B CA 1
ATOM 3265 C C . ASN B 1 6 ? -46.844 38.25 -56.969 1 21.44 6 ASN B C 1
ATOM 3267 O O . ASN B 1 6 ? -47.531 39.125 -56.5 1 21.44 6 ASN B O 1
ATOM 3271 N N . TYR B 1 7 ? -47 37 -56.594 1 20.62 7 TYR B N 1
ATOM 3272 C CA . TYR B 1 7 ? -47.781 35.781 -56.25 1 20.62 7 TYR B CA 1
ATOM 3273 C C . TYR B 1 7 ? -48.281 35.844 -54.812 1 20.62 7 TYR B C 1
ATOM 3275 O O . TYR B 1 7 ? -49.469 35.656 -54.562 1 20.62 7 TYR B O 1
ATOM 3283 N N . ILE B 1 8 ? -47.281 35.594 -53.719 1 23.09 8 ILE B N 1
ATOM 3284 C CA . ILE B 1 8 ? -47.438 34.406 -52.906 1 23.09 8 ILE B CA 1
ATOM 3285 C C . ILE B 1 8 ? -48.469 34.625 -51.812 1 23.09 8 ILE B C 1
ATOM 3287 O O . ILE B 1 8 ? -48.75 35.75 -51.406 1 23.09 8 ILE B O 1
ATOM 3291 N N . LEU B 1 9 ? -48.906 33.469 -51 1 22.78 9 LEU B N 1
ATOM 3292 C CA . LEU B 1 9 ? -49.906 32.562 -50.469 1 22.78 9 LEU B CA 1
ATOM 3293 C C . LEU B 1 9 ? -50.094 32.75 -48.969 1 22.78 9 LEU B C 1
ATOM 3295 O O . LEU B 1 9 ? -50.781 32 -48.312 1 22.78 9 LEU B O 1
ATOM 3299 N N . PRO B 1 10 ? -49.844 33.969 -48.344 1 22.59 10 PRO B N 1
ATOM 3300 C CA . PRO B 1 10 ? -49.656 33.75 -46.906 1 22.59 10 PRO B CA 1
ATOM 3301 C C . PRO B 1 10 ? -50.844 33.031 -46.25 1 22.59 10 PRO B C 1
ATOM 3303 O O . PRO B 1 10 ? -52 33.281 -46.594 1 22.59 10 PRO B O 1
ATOM 3306 N N . LEU B 1 11 ? -50.562 31.844 -45.656 1 22.58 11 LEU B N 1
ATOM 3307 C CA . LEU B 1 11 ? -51 30.625 -44.969 1 22.58 11 LEU B CA 1
ATOM 3308 C C . LEU B 1 11 ? -51.719 30.969 -43.656 1 22.58 11 LEU B C 1
ATOM 3310 O O . LEU B 1 11 ? -51.094 31.297 -42.656 1 22.58 11 LEU B O 1
ATOM 3314 N N . TRP B 1 12 ? -52.594 31.938 -43.625 1 23.7 12 TRP B N 1
ATOM 3315 C CA . TRP B 1 12 ? -53.188 32.344 -42.344 1 23.7 12 TRP B CA 1
ATOM 3316 C C . TRP B 1 12 ? -53.75 31.125 -41.625 1 23.7 12 TRP B C 1
ATOM 3318 O O . TRP B 1 12 ? -54.5 30.328 -42.219 1 23.7 12 TRP B O 1
ATOM 3328 N N . MET B 1 13 ? -53 30.625 -40.625 1 23.2 13 MET B N 1
ATOM 3329 C CA . MET B 1 13 ? -53.125 29.609 -39.594 1 23.2 13 MET B CA 1
ATOM 3330 C C . MET B 1 13 ? -54.5 29.641 -38.938 1 23.2 13 MET B C 1
ATOM 3332 O O . MET B 1 13 ? -55 30.703 -38.594 1 23.2 13 MET B O 1
ATOM 3336 N N . ILE B 1 14 ? -55.219 28.469 -39.031 1 22.64 14 ILE B N 1
ATOM 3337 C CA . ILE B 1 14 ? -56.5 27.828 -38.812 1 22.64 14 ILE B CA 1
ATOM 3338 C C . ILE B 1 14 ? -56.844 27.812 -37.344 1 22.64 14 ILE B C 1
ATOM 3340 O O . ILE B 1 14 ? -56.156 27.156 -36.562 1 22.64 14 ILE B O 1
ATOM 3344 N N . VAL B 1 15 ? -57.219 28.875 -36.656 1 23.69 15 VAL B N 1
ATOM 3345 C CA . VAL B 1 15 ? -57.531 29.047 -35.25 1 23.69 15 VAL B CA 1
ATOM 3346 C C . VAL B 1 15 ? -58.719 28.141 -34.875 1 23.69 15 VAL B C 1
ATOM 3348 O O . VAL B 1 15 ? -59.219 28.203 -33.75 1 23.69 15 VAL B O 1
ATOM 3351 N N . LEU B 1 16 ? -58.938 26.922 -35.531 1 20.91 16 LEU B N 1
ATOM 3352 C CA . LEU B 1 16 ? -60.281 26.406 -35.344 1 20.91 16 LEU B CA 1
ATOM 3353 C C . LEU B 1 16 ? -60.531 26.031 -33.906 1 20.91 16 LEU B C 1
ATOM 3355 O O . LEU B 1 16 ? -59.844 25.188 -33.344 1 20.91 16 LEU B O 1
ATOM 3359 N N . VAL B 1 17 ? -61 26.938 -33.031 1 26.08 17 VAL B N 1
ATOM 3360 C CA . VAL B 1 17 ? -61.406 26.906 -31.641 1 26.08 17 VAL B CA 1
ATOM 3361 C C . VAL B 1 17 ? -62.562 25.922 -31.453 1 26.08 17 VAL B C 1
ATOM 3363 O O . VAL B 1 17 ? -63.688 26.188 -31.859 1 26.08 17 VAL B O 1
ATOM 3366 N N . PHE B 1 18 ? -62.469 24.562 -31.906 1 22.45 18 PHE B N 1
ATOM 3367 C CA . PHE B 1 18 ? -63.656 23.719 -31.891 1 22.45 18 PHE B CA 1
ATOM 3368 C C . PHE B 1 18 ? -64.188 23.562 -30.469 1 22.45 18 PHE B C 1
ATOM 3370 O O . PHE B 1 18 ? -63.438 23.234 -29.547 1 22.45 18 PHE B O 1
ATOM 3377 N N . VAL B 1 19 ? -65.25 24.109 -30.094 1 25.2 19 VAL B N 1
ATOM 3378 C CA . VAL B 1 19 ? -66.188 24.297 -28.969 1 25.2 19 VAL B CA 1
ATOM 3379 C C . VAL B 1 19 ? -66.812 22.953 -28.578 1 25.2 19 VAL B C 1
ATOM 3381 O O . VAL B 1 19 ? -67.688 22.906 -27.719 1 25.2 19 VAL B O 1
ATOM 3384 N N . GLY B 1 20 ? -66.25 21.672 -28.766 1 20.61 20 GLY B N 1
ATOM 3385 C CA . GLY B 1 20 ? -67.125 20.531 -28.719 1 20.61 20 GLY B CA 1
ATOM 3386 C C . GLY B 1 20 ? -67.875 20.391 -27.391 1 20.61 20 GLY B C 1
ATOM 3387 O O . GLY B 1 20 ? -67.375 20.859 -26.359 1 20.61 20 GLY B O 1
ATOM 3388 N N . SER B 1 21 ? -69.062 20.078 -27.281 1 23.88 21 SER B N 1
ATOM 3389 C CA . SER B 1 21 ? -70.375 19.984 -26.578 1 23.88 21 SER B CA 1
ATOM 3390 C C . SER B 1 21 ? -70.375 18.844 -25.562 1 23.88 21 SER B C 1
ATOM 3392 O O . SER B 1 21 ? -71.438 18.469 -25.047 1 23.88 21 SER B O 1
ATOM 3394 N N . ALA B 1 22 ? -69.312 18.359 -24.906 1 22.64 22 ALA B N 1
ATOM 3395 C CA . ALA B 1 22 ? -69.5 17.031 -24.328 1 22.64 22 ALA B CA 1
ATOM 3396 C C . ALA B 1 22 ? -70.5 17.047 -23.219 1 22.64 22 ALA B C 1
ATOM 3398 O O . ALA B 1 22 ? -70.375 17.719 -22.203 1 22.64 22 ALA B O 1
ATOM 3399 N N . ARG B 1 23 ? -71.688 16.953 -23.469 1 23.53 23 ARG B N 1
ATOM 3400 C CA . ARG B 1 23 ? -72.875 16.969 -22.594 1 23.53 23 ARG B CA 1
ATOM 3401 C C . ARG B 1 23 ? -72.875 15.742 -21.672 1 23.53 23 ARG B C 1
ATOM 3403 O O . ARG B 1 23 ? -73.125 14.625 -22.125 1 23.53 23 ARG B O 1
ATOM 3410 N N . CYS B 1 24 ? -71.875 15.414 -20.828 1 21.06 24 CYS B N 1
ATOM 3411 C CA . CYS B 1 24 ? -71.812 14.148 -20.109 1 21.06 24 CYS B CA 1
ATOM 3412 C C . CYS B 1 24 ? -73 13.945 -19.219 1 21.06 24 CYS B C 1
ATOM 3414 O O . CYS B 1 24 ? -73.438 14.844 -18.484 1 21.06 24 CYS B O 1
ATOM 3416 N N . LYS B 1 25 ? -73.812 13.047 -19.641 1 20.73 25 LYS B N 1
ATOM 3417 C CA . LYS B 1 25 ? -75.062 12.438 -19.25 1 20.73 25 LYS B CA 1
ATOM 3418 C C . LYS B 1 25 ? -75.062 12.047 -17.766 1 20.73 25 LYS B C 1
ATOM 3420 O O . LYS B 1 25 ? -74 11.883 -17.172 1 20.73 25 LYS B O 1
ATOM 3425 N N . PRO B 1 26 ? -76.062 11.336 -17.375 1 25.34 26 PRO B N 1
ATOM 3426 C CA . PRO B 1 26 ? -77 11.211 -16.234 1 25.34 26 PRO B CA 1
ATOM 3427 C C . PRO B 1 26 ? -76.5 10.203 -15.195 1 25.34 26 PRO B C 1
ATOM 3429 O O . PRO B 1 26 ? -75.875 9.219 -15.547 1 25.34 26 PRO B O 1
ATOM 3432 N N . VAL B 1 27 ? -76.188 10.414 -13.953 1 23.48 27 VAL B N 1
ATOM 3433 C CA . VAL B 1 27 ? -75.562 9.867 -12.789 1 23.48 27 VAL B CA 1
ATOM 3434 C C . VAL B 1 27 ? -76.375 8.734 -12.188 1 23.48 27 VAL B C 1
ATOM 3436 O O . VAL B 1 27 ? -76 8.188 -11.133 1 23.48 27 VAL B O 1
ATOM 3439 N N . ASN B 1 28 ? -77.375 8.258 -12.828 1 21.92 28 ASN B N 1
ATOM 3440 C CA . ASN B 1 28 ? -78.375 7.766 -11.852 1 21.92 28 ASN B CA 1
ATOM 3441 C C . ASN B 1 28 ? -77.812 6.539 -11.109 1 21.92 28 ASN B C 1
ATOM 3443 O O . ASN B 1 28 ? -78.5 5.969 -10.273 1 21.92 28 ASN B O 1
ATOM 3447 N N . GLY B 1 29 ? -76.75 5.867 -11.516 1 19.64 29 GLY B N 1
ATOM 3448 C CA . GLY B 1 29 ? -76.812 4.422 -11.359 1 19.64 29 GLY B CA 1
ATOM 3449 C C . GLY B 1 29 ? -77.062 3.988 -9.914 1 19.64 29 GLY B C 1
ATOM 3450 O O . GLY B 1 29 ? -76.812 4.762 -8.992 1 19.64 29 GLY B O 1
ATOM 3451 N N . LYS B 1 30 ? -77.75 2.773 -9.703 1 21.25 30 LYS B N 1
ATOM 3452 C CA . LYS B 1 30 ? -78.312 1.797 -8.797 1 21.25 30 LYS B CA 1
ATOM 3453 C C . LYS B 1 30 ? -77.312 1.254 -7.82 1 21.25 30 LYS B C 1
ATOM 3455 O O . LYS B 1 30 ? -76.125 0.949 -8.219 1 21.25 30 LYS B O 1
ATOM 3460 N N . THR B 1 31 ? -77.438 1.414 -6.512 1 22.03 31 THR B N 1
ATOM 3461 C CA . THR B 1 31 ? -76.75 1.278 -5.25 1 22.03 31 THR B CA 1
ATOM 3462 C C . THR B 1 31 ? -76.438 -0.188 -4.957 1 22.03 31 THR B C 1
ATOM 3464 O O . THR B 1 31 ? -75.75 -0.503 -3.961 1 22.03 31 THR B O 1
ATOM 3467 N N . SER B 1 32 ? -76.812 -1.12 -5.875 1 22.28 32 SER B N 1
ATOM 3468 C CA . SER B 1 32 ? -77 -2.381 -5.172 1 22.28 32 SER B CA 1
ATOM 3469 C C . SER B 1 32 ? -75.75 -2.84 -4.465 1 22.28 32 SER B C 1
ATOM 3471 O O . SER B 1 32 ? -74.625 -2.484 -4.875 1 22.28 32 SER B O 1
ATOM 3473 N N . GLY B 1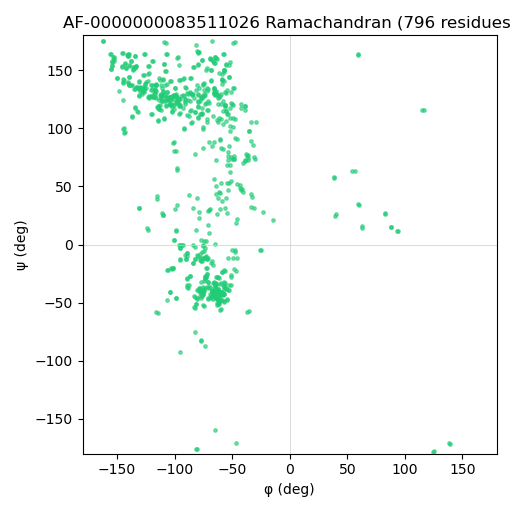 33 ? -75.812 -3.463 -3.205 1 22.77 33 GLY B N 1
ATOM 3474 C CA . GLY B 1 33 ? -75.125 -3.844 -2.004 1 22.77 33 GLY B CA 1
ATOM 3475 C C . GLY B 1 33 ? -74.125 -4.977 -2.234 1 22.77 33 GLY B C 1
ATOM 3476 O O . GLY B 1 33 ? -73.562 -5.523 -1.282 1 22.77 33 GLY B O 1
ATOM 3477 N N . VAL B 1 34 ? -73.75 -5.242 -3.504 1 22.05 34 VAL B N 1
ATOM 3478 C CA . VAL B 1 34 ? -73.25 -6.605 -3.643 1 22.05 34 VAL B CA 1
ATOM 3479 C C . VAL B 1 34 ? -72.062 -6.82 -2.697 1 22.05 34 VAL B C 1
ATOM 3481 O O . VAL B 1 34 ? -71.125 -6.035 -2.691 1 22.05 34 VAL B O 1
ATOM 3484 N N . GLN B 1 35 ? -72.188 -7.707 -1.68 1 23.45 35 GLN B N 1
ATOM 3485 C CA . GLN B 1 35 ? -71.438 -8.305 -0.607 1 23.45 35 GLN B CA 1
ATOM 3486 C C . GLN B 1 35 ? -70.125 -8.969 -1.154 1 23.45 35 GLN B C 1
ATOM 3488 O O . GLN B 1 35 ? -70.125 -10.164 -1.458 1 23.45 35 GLN B O 1
ATOM 3493 N N . LYS B 1 36 ? -69.562 -8.492 -2.277 1 21.41 36 LYS B N 1
ATOM 3494 C CA . LYS B 1 36 ? -68.562 -9.43 -2.826 1 21.41 36 LYS B CA 1
ATOM 3495 C C . LYS B 1 36 ? -67.562 -9.836 -1.771 1 21.41 36 LYS B C 1
ATOM 3497 O O . LYS B 1 36 ? -66.938 -8.984 -1.121 1 21.41 36 LYS B O 1
ATOM 3502 N N . GLN B 1 37 ? -67.625 -11.039 -1.338 1 23 37 GLN B N 1
ATOM 3503 C CA . GLN B 1 37 ? -66.812 -11.891 -0.499 1 23 37 GLN B CA 1
ATOM 3504 C C . GLN B 1 37 ? -65.375 -11.898 -0.995 1 23 37 GLN B C 1
ATOM 3506 O O . GLN B 1 37 ? -65.062 -12.43 -2.068 1 23 37 GLN B O 1
ATOM 3511 N N . LEU B 1 38 ? -64.688 -10.844 -1.004 1 23.12 38 LEU B N 1
ATOM 3512 C CA . LEU B 1 38 ? -63.312 -10.82 -1.504 1 23.12 38 LEU B CA 1
ATOM 3513 C C . LEU B 1 38 ? -62.469 -11.875 -0.811 1 23.12 38 LEU B C 1
ATOM 3515 O O . LEU B 1 38 ? -62.219 -11.781 0.391 1 23.12 38 LEU B O 1
ATOM 3519 N N . GLN B 1 39 ? -62.656 -13.117 -1.211 1 23.81 39 GLN B N 1
ATOM 3520 C CA . GLN B 1 39 ? -61.719 -14.141 -0.75 1 23.81 39 GLN B CA 1
ATOM 3521 C C . GLN B 1 39 ? -60.281 -13.758 -1.059 1 23.81 39 GLN B C 1
ATOM 3523 O O . GLN B 1 39 ? -59.906 -13.555 -2.221 1 23.81 39 GLN B O 1
ATOM 3528 N N . THR B 1 40 ? -59.656 -12.953 -0.346 1 26.19 40 THR B N 1
ATOM 3529 C CA . THR B 1 40 ? -58.25 -12.586 -0.498 1 26.19 40 THR B CA 1
ATOM 3530 C C . THR B 1 40 ? -57.375 -13.836 -0.645 1 26.19 40 THR B C 1
ATOM 3532 O O . THR B 1 40 ? -57.281 -14.641 0.281 1 26.19 40 THR B O 1
ATOM 3535 N N . SER B 1 41 ? -57.438 -14.5 -1.844 1 26.11 41 SER B N 1
ATOM 3536 C CA . SER B 1 41 ? -56.5 -15.609 -2.031 1 26.11 41 SER B CA 1
ATOM 3537 C C . SER B 1 41 ? -55.094 -15.188 -1.732 1 26.11 41 SER B C 1
ATOM 3539 O O . SER B 1 41 ? -54.594 -14.211 -2.299 1 26.11 41 SER B O 1
ATOM 3541 N N . GLU B 1 42 ? -54.469 -15.383 -0.611 1 26.11 42 GLU B N 1
ATOM 3542 C CA . GLU B 1 42 ? -53.125 -15.242 -0.034 1 26.11 42 GLU B CA 1
ATOM 3543 C C . GLU B 1 42 ? -52.062 -15.891 -0.918 1 26.11 42 GLU B C 1
ATOM 3545 O O . GLU B 1 42 ? -50.906 -15.992 -0.53 1 26.11 42 GLU B O 1
ATOM 3550 N N . ASP B 1 43 ? -52.469 -16.578 -2.025 1 28.47 43 ASP B N 1
ATOM 3551 C CA . ASP B 1 43 ? -51.375 -17.422 -2.52 1 28.47 43 ASP B CA 1
ATOM 3552 C C . ASP B 1 43 ? -50.25 -16.594 -3.152 1 28.47 43 ASP B C 1
ATOM 3554 O O . ASP B 1 43 ? -50.312 -16.297 -4.352 1 28.47 43 ASP B O 1
ATOM 3558 N N . GLU B 1 44 ? -49.938 -15.461 -2.873 1 29.89 44 GLU B N 1
ATOM 3559 C CA . GLU B 1 44 ? -48.844 -14.898 -3.645 1 29.89 44 GLU B CA 1
ATOM 3560 C C . GLU B 1 44 ? -47.625 -15.836 -3.643 1 29.89 44 GLU B C 1
ATOM 3562 O O . GLU B 1 44 ? -46.969 -15.984 -2.623 1 29.89 44 GLU B O 1
ATOM 3567 N N . SER B 1 45 ? -47.688 -16.922 -4.402 1 30.61 45 SER B N 1
ATOM 3568 C CA . SER B 1 45 ? -46.5 -17.656 -4.75 1 30.61 45 SER B CA 1
ATOM 3569 C C . SER B 1 45 ? -45.406 -16.719 -5.297 1 30.61 45 SER B C 1
ATOM 3571 O O . SER B 1 45 ? -45.594 -16.109 -6.355 1 30.61 45 SER B O 1
ATOM 3573 N N . THR B 1 46 ? -44.781 -15.961 -4.535 1 30.97 46 THR B N 1
ATOM 3574 C CA . THR B 1 46 ? -43.531 -15.312 -4.969 1 30.97 46 THR B CA 1
ATOM 3575 C C . THR B 1 46 ? -42.719 -16.25 -5.852 1 30.97 46 THR B C 1
ATOM 3577 O O . THR B 1 46 ? -42.219 -17.281 -5.387 1 30.97 46 THR B O 1
ATOM 3580 N N . MET B 1 47 ? -43.125 -16.469 -7.117 1 29.48 47 MET B N 1
ATOM 3581 C CA . MET B 1 47 ? -42.219 -17.047 -8.109 1 29.48 47 MET B CA 1
ATOM 3582 C C . MET B 1 47 ? -40.812 -16.469 -7.969 1 29.48 47 MET B C 1
ATOM 3584 O O . MET B 1 47 ? -40.562 -15.312 -8.336 1 29.48 47 MET B O 1
ATOM 3588 N N . GLU B 1 48 ? -40.125 -16.766 -6.98 1 33.84 48 GLU B N 1
ATOM 3589 C CA . GLU B 1 48 ? -38.656 -16.734 -7.109 1 33.84 48 GLU B CA 1
ATOM 3590 C C . GLU B 1 48 ? -38.219 -17.359 -8.422 1 33.84 48 GLU B C 1
ATOM 3592 O O . GLU B 1 48 ? -38.188 -18.594 -8.547 1 33.84 48 GLU B O 1
ATOM 3597 N N . GLU B 1 49 ? -38.781 -16.938 -9.57 1 33.72 49 GLU B N 1
ATOM 3598 C CA . GLU B 1 49 ? -38.062 -17.375 -10.766 1 33.72 49 GLU B CA 1
ATOM 3599 C C . GLU B 1 49 ? -36.562 -17.406 -10.523 1 33.72 49 GLU B C 1
ATOM 3601 O O . GLU B 1 49 ? -35.969 -16.391 -10.156 1 33.72 49 GLU B O 1
ATOM 3606 N N . ASP B 1 50 ? -36.125 -18.531 -10.234 1 36.22 50 ASP B N 1
ATOM 3607 C CA . ASP B 1 50 ? -34.719 -18.891 -10.367 1 36.22 50 ASP B CA 1
ATOM 3608 C C . ASP B 1 50 ? -34.125 -18.359 -11.672 1 36.22 50 ASP B C 1
ATOM 3610 O O . ASP B 1 50 ? -34.344 -18.922 -12.742 1 36.22 50 ASP B O 1
ATOM 3614 N N . ILE B 1 51 ? -34.375 -17.078 -12.008 1 35.81 51 ILE B N 1
ATOM 3615 C CA . ILE B 1 51 ? -33.5 -16.641 -13.094 1 35.81 51 ILE B CA 1
ATOM 3616 C C . ILE B 1 51 ? -32.156 -17.391 -13.023 1 35.81 51 ILE B C 1
ATOM 3618 O O . ILE B 1 51 ? -31.359 -17.172 -12.117 1 35.81 51 ILE B O 1
ATOM 3622 N N . HIS B 1 52 ? -32.219 -18.656 -13.398 1 37.28 52 HIS B N 1
ATOM 3623 C CA . HIS B 1 52 ? -30.953 -19.297 -13.758 1 37.28 52 HIS B CA 1
ATOM 3624 C C . HIS B 1 52 ? -30.078 -18.344 -14.57 1 37.28 52 HIS B C 1
ATOM 3626 O O . HIS B 1 52 ? -30.219 -18.25 -15.789 1 37.28 52 HIS B O 1
ATOM 3632 N N . ILE B 1 53 ? -30 -17.078 -14.102 1 38.84 53 ILE B N 1
ATOM 3633 C CA . ILE B 1 53 ? -28.906 -16.328 -14.727 1 38.84 53 ILE B CA 1
ATOM 3634 C C . ILE B 1 53 ? -27.766 -17.281 -15.07 1 38.84 53 ILE B C 1
ATOM 3636 O O . ILE B 1 53 ? -27.188 -17.922 -14.18 1 38.84 53 ILE B O 1
ATOM 3640 N N . ASP B 1 54 ? -27.859 -17.891 -16.234 1 42.09 54 ASP B N 1
ATOM 3641 C CA . ASP B 1 54 ? -26.672 -18.547 -16.734 1 42.09 54 ASP B CA 1
ATOM 3642 C C . ASP B 1 54 ? -25.406 -17.766 -16.391 1 42.09 54 ASP B C 1
ATOM 3644 O O . ASP B 1 54 ? -25.172 -16.688 -16.938 1 42.09 54 ASP B O 1
ATOM 3648 N N . LEU B 1 55 ? -25.031 -17.859 -15.281 1 45.16 55 LEU B N 1
ATOM 3649 C CA . LEU B 1 55 ? -23.875 -17.234 -14.641 1 45.16 55 LEU B CA 1
ATOM 3650 C C . LEU B 1 55 ? -22.625 -17.359 -15.516 1 45.16 55 LEU B C 1
ATOM 3652 O O . LEU B 1 55 ? -21.609 -16.734 -15.234 1 45.16 55 LEU B O 1
ATOM 3656 N N . ASN B 1 56 ? -22.766 -18.266 -16.641 1 50.09 56 ASN B N 1
ATOM 3657 C CA . ASN B 1 56 ? -21.578 -18.672 -17.375 1 50.09 56 ASN B CA 1
ATOM 3658 C C . ASN B 1 56 ? -20.859 -17.469 -18 1 50.09 56 ASN B C 1
ATOM 3660 O O . ASN B 1 56 ? -19.656 -17.312 -17.844 1 50.09 56 ASN B O 1
ATOM 3664 N N . PRO B 1 57 ? -21.578 -16.781 -18.75 1 48.53 57 PRO B N 1
ATOM 3665 C CA . PRO B 1 57 ? -20.828 -15.695 -19.375 1 48.53 57 PRO B CA 1
ATOM 3666 C C . PRO B 1 57 ? -20.281 -14.695 -18.359 1 48.53 57 PRO B C 1
ATOM 3668 O O . PRO B 1 57 ? -19.203 -14.133 -18.578 1 48.53 57 PRO B O 1
ATOM 3671 N N . PHE B 1 58 ? -21.062 -14.406 -17.375 1 47.28 58 PHE B N 1
ATOM 3672 C CA . PHE B 1 58 ? -20.781 -13.383 -16.391 1 47.28 58 PHE B CA 1
ATOM 3673 C C . PHE B 1 58 ? -19.609 -13.781 -15.508 1 47.28 58 PHE B C 1
ATOM 3675 O O . PHE B 1 58 ? -18.75 -12.961 -15.195 1 47.28 58 PHE B O 1
ATOM 3682 N N . LEU B 1 59 ? -19.656 -15.055 -15.102 1 53.19 59 LEU B N 1
ATOM 3683 C CA . LEU B 1 59 ? -18.516 -15.586 -14.375 1 53.19 59 LEU B CA 1
ATOM 3684 C C . LEU B 1 59 ? -17.234 -15.43 -15.188 1 53.19 59 LEU B C 1
ATOM 3686 O O . LEU B 1 59 ? -16.156 -15.242 -14.625 1 53.19 59 LEU B O 1
ATOM 3690 N N . GLU B 1 60 ? -17.453 -15.32 -16.453 1 54.72 60 GLU B N 1
ATOM 3691 C CA . GLU B 1 60 ? -16.297 -15.25 -17.344 1 54.72 60 GLU B CA 1
ATOM 3692 C C . GLU B 1 60 ? -15.57 -13.922 -17.203 1 54.72 60 GLU B C 1
ATOM 3694 O O . GLU B 1 60 ? -14.336 -13.875 -17.219 1 54.72 60 GLU B O 1
ATOM 3699 N N . ASN B 1 61 ? -16.406 -12.852 -17.016 1 52.62 61 ASN B N 1
ATOM 3700 C CA . ASN B 1 61 ? -15.742 -11.562 -16.969 1 52.62 61 ASN B CA 1
ATOM 3701 C C . ASN B 1 61 ? -15.008 -11.352 -15.648 1 52.62 61 ASN B C 1
ATOM 3703 O O . ASN B 1 61 ? -13.891 -10.828 -15.633 1 52.62 61 ASN B O 1
ATOM 3707 N N . MET B 1 62 ? -15.695 -11.523 -14.602 1 54.09 62 MET B N 1
ATOM 3708 C CA . MET B 1 62 ? -15.094 -11.359 -13.281 1 54.09 62 MET B CA 1
ATOM 3709 C C . MET B 1 62 ? -13.812 -12.18 -13.164 1 54.09 62 MET B C 1
ATOM 3711 O O . MET B 1 62 ? -12.844 -11.734 -12.539 1 54.09 62 MET B O 1
ATOM 3715 N N . LYS B 1 63 ? -13.836 -13.266 -13.977 1 60.53 63 LYS B N 1
ATOM 3716 C CA . LYS B 1 63 ? -12.734 -14.227 -13.961 1 60.53 63 LYS B CA 1
ATOM 3717 C C . LYS B 1 63 ? -11.508 -13.664 -14.672 1 60.53 63 LYS B C 1
ATOM 3719 O O . LYS B 1 63 ? -10.375 -14.055 -14.359 1 60.53 63 LYS B O 1
ATOM 3724 N N . GLN B 1 64 ? -11.859 -12.508 -15.195 1 62.5 64 GLN B N 1
ATOM 3725 C CA . GLN B 1 64 ? -10.766 -12.172 -16.094 1 62.5 64 GLN B CA 1
ATOM 3726 C C . GLN B 1 64 ? -9.562 -11.633 -15.328 1 62.5 64 GLN B C 1
ATOM 3728 O O . GLN B 1 64 ? -8.422 -12.008 -15.609 1 62.5 64 GLN B O 1
ATOM 3733 N N . GLU B 1 65 ? -9.875 -10.75 -14.281 1 62.12 65 GLU B N 1
ATOM 3734 C CA . GLU B 1 65 ? -8.719 -10.242 -13.547 1 62.12 65 GLU B CA 1
ATOM 3735 C C . GLU B 1 65 ? -8.039 -11.352 -12.75 1 62.12 65 GLU B C 1
ATOM 3737 O O . GLU B 1 65 ? -6.812 -11.414 -12.68 1 62.12 65 GLU B O 1
ATOM 3742 N N . PHE B 1 66 ? -8.93 -12.094 -12.266 1 68.62 66 PHE B N 1
ATOM 3743 C CA . PHE B 1 66 ? -8.391 -13.242 -11.539 1 68.62 66 PHE B CA 1
ATOM 3744 C C . PHE B 1 66 ? -7.578 -14.141 -12.469 1 68.62 66 PHE B C 1
ATOM 3746 O O . PHE B 1 66 ? -6.457 -14.523 -12.133 1 68.62 66 PHE B O 1
ATOM 3753 N N . LEU B 1 67 ? -8.141 -14.219 -13.492 1 72.25 67 LEU B N 1
ATOM 3754 C CA . LEU B 1 67 ? -7.508 -15.102 -14.469 1 72.25 67 LEU B CA 1
ATOM 3755 C C . LEU B 1 67 ? -6.203 -14.508 -14.984 1 72.25 67 LEU B C 1
ATOM 3757 O O . LEU B 1 67 ? -5.211 -15.219 -15.148 1 72.25 67 LEU B O 1
ATOM 3761 N N . ARG B 1 68 ? -6.289 -13.273 -15.078 1 68.81 68 ARG B N 1
ATOM 3762 C CA . ARG B 1 68 ? -5.102 -12.602 -15.602 1 68.81 68 ARG B CA 1
ATOM 3763 C C . ARG B 1 68 ? -3.92 -12.766 -14.648 1 68.81 68 ARG B C 1
ATOM 3765 O O . ARG B 1 68 ? -2.787 -12.977 -15.094 1 68.81 68 ARG B O 1
ATOM 3772 N N . SER B 1 69 ? -4.23 -12.758 -13.398 1 69.06 69 SER B N 1
ATOM 3773 C CA . SER B 1 69 ? -3.146 -12.883 -12.43 1 69.06 69 SER B CA 1
ATOM 3774 C C . SER B 1 69 ? -2.578 -14.297 -12.414 1 69.06 69 SER B C 1
ATOM 3776 O O . SER B 1 69 ? -1.467 -14.523 -11.93 1 69.06 69 SER B O 1
ATOM 3778 N N . LEU B 1 70 ? -3.369 -15.117 -12.898 1 68.62 70 LEU B N 1
ATOM 3779 C CA . LEU B 1 70 ? -2.908 -16.5 -13.031 1 68.62 70 LEU B CA 1
ATOM 3780 C C . LEU B 1 70 ? -2.449 -16.781 -14.453 1 68.62 70 LEU B C 1
ATOM 3782 O O . LEU B 1 70 ? -2.213 -17.938 -14.812 1 68.62 70 LEU B O 1
ATOM 3786 N N . ASN B 1 71 ? -2.34 -15.625 -15.141 1 64.38 71 ASN B N 1
ATOM 3787 C CA . ASN B 1 71 ? -1.933 -15.711 -16.531 1 64.38 71 ASN B CA 1
ATOM 3788 C C . ASN B 1 71 ? -2.92 -16.531 -17.359 1 64.38 71 ASN B C 1
ATOM 3790 O O . ASN B 1 71 ? -2.518 -17.328 -18.219 1 64.38 71 ASN B O 1
ATOM 3794 N N . LEU B 1 72 ? -4.145 -16.375 -16.938 1 70.94 72 LEU B N 1
ATOM 3795 C CA . LEU B 1 72 ? -5.211 -17.031 -17.672 1 70.94 72 LEU B CA 1
ATOM 3796 C C . LEU B 1 72 ? -6.074 -16.016 -18.406 1 70.94 72 LEU B C 1
ATOM 3798 O O . LEU B 1 72 ? -6.355 -14.938 -17.891 1 70.94 72 LEU B O 1
ATOM 3802 N N . SER B 1 73 ? -6.227 -16.297 -19.641 1 67.62 73 SER B N 1
ATOM 3803 C CA . SER B 1 73 ? -7.094 -15.406 -20.406 1 67.62 73 SER B CA 1
ATOM 3804 C C . SER B 1 73 ? -8.547 -15.875 -20.359 1 67.62 73 SER B C 1
ATOM 3806 O O . SER B 1 73 ? -9.469 -15.086 -20.578 1 67.62 73 SER B O 1
ATOM 3808 N N . ARG B 1 74 ? -8.695 -17.188 -20.219 1 69.94 74 ARG B N 1
ATOM 3809 C CA . ARG B 1 74 ? -10.023 -17.797 -20.125 1 69.94 74 ARG B CA 1
ATOM 3810 C C . ARG B 1 74 ? -10.031 -18.953 -19.141 1 69.94 74 ARG B C 1
ATOM 3812 O O . ARG B 1 74 ? -8.977 -19.469 -18.766 1 69.94 74 ARG B O 1
ATOM 3819 N N . VAL B 1 75 ? -11.18 -19.125 -18.609 1 69.69 75 VAL B N 1
ATOM 3820 C CA . VAL B 1 75 ? -11.336 -20.266 -17.719 1 69.69 75 VAL B CA 1
ATOM 3821 C C . VAL B 1 75 ? -10.953 -21.547 -18.469 1 69.69 75 VAL B C 1
ATOM 3823 O O . VAL B 1 75 ? -11.406 -21.781 -19.594 1 69.69 75 VAL B O 1
ATOM 3826 N N . PRO B 1 76 ? -10.023 -22.125 -17.922 1 70.81 76 PRO B N 1
ATOM 3827 C CA . PRO B 1 76 ? -9.656 -23.375 -18.594 1 70.81 76 PRO B CA 1
ATOM 3828 C C . PRO B 1 76 ? -10.836 -24.344 -18.734 1 70.81 76 PRO B C 1
ATOM 3830 O O . PRO B 1 76 ? -11.719 -24.375 -17.859 1 70.81 76 PRO B O 1
ATOM 3833 N N . HIS B 1 77 ? -11.289 -24.656 -19.984 1 59.88 77 HIS B N 1
ATOM 3834 C CA . HIS B 1 77 ? -12.391 -25.562 -20.266 1 59.88 77 HIS B CA 1
ATOM 3835 C C . HIS B 1 77 ? -12.227 -26.875 -19.516 1 59.88 77 HIS B C 1
ATOM 3837 O O . HIS B 1 77 ? -11.102 -27.281 -19.188 1 59.88 77 HIS B O 1
ATOM 3843 N N . GLU B 1 78 ? -13.359 -27.344 -18.891 1 55.22 78 GLU B N 1
ATOM 3844 C CA . GLU B 1 78 ? -13.43 -28.641 -18.219 1 55.22 78 GLU B CA 1
ATOM 3845 C C . GLU B 1 78 ? -12.555 -29.672 -18.922 1 55.22 78 GLU B C 1
ATOM 3847 O O . GLU B 1 78 ? -12.938 -30.219 -19.953 1 55.22 78 GLU B O 1
ATOM 3852 N N . HIS B 1 79 ? -11.414 -29.375 -19.312 1 51.72 79 HIS B N 1
ATOM 3853 C CA . HIS B 1 79 ? -10.75 -30.516 -19.938 1 51.72 79 HIS B CA 1
ATOM 3854 C C . HIS B 1 79 ? -10.852 -31.75 -19.062 1 51.72 79 HIS B C 1
ATOM 3856 O O . HIS B 1 79 ? -11.195 -31.656 -17.875 1 51.72 79 HIS B O 1
ATOM 3862 N N . ASN B 1 80 ? -10.328 -32.906 -19.766 1 50 80 ASN B N 1
ATOM 3863 C CA . ASN B 1 80 ? -10.148 -34.281 -19.312 1 50 80 ASN B CA 1
ATOM 3864 C C . ASN B 1 80 ? -9.5 -34.312 -17.922 1 50 80 ASN B C 1
ATOM 3866 O O . ASN B 1 80 ? -8.453 -33.688 -17.703 1 50 80 ASN B O 1
ATOM 3870 N N . LYS B 1 81 ? -10.352 -34.312 -16.891 1 57.34 81 LYS B N 1
ATOM 3871 C CA . LYS B 1 81 ? -10.164 -34.562 -15.469 1 57.34 81 LYS B CA 1
ATOM 3872 C C . LYS B 1 81 ? -8.914 -35.406 -15.234 1 57.34 81 LYS B C 1
ATOM 3874 O O . LYS B 1 81 ? -8.945 -36.406 -14.5 1 57.34 81 LYS B O 1
ATOM 3879 N N . ALA B 1 82 ? -7.957 -35.344 -16.047 1 63.59 82 ALA B N 1
ATOM 3880 C CA . ALA B 1 82 ? -6.859 -36.188 -15.602 1 63.59 82 ALA B CA 1
ATOM 3881 C C . ALA B 1 82 ? -6.148 -35.594 -14.398 1 63.59 82 ALA B C 1
ATOM 3883 O O . ALA B 1 82 ? -6.105 -34.375 -14.242 1 63.59 82 ALA B O 1
ATOM 3884 N N . ASP B 1 83 ? -5.891 -36.406 -13.445 1 78.19 83 ASP B N 1
ATOM 3885 C CA . ASP B 1 83 ? -5.137 -36.062 -12.25 1 78.19 83 ASP B CA 1
ATOM 3886 C C . ASP B 1 83 ? -3.764 -35.5 -12.625 1 78.19 83 ASP B C 1
ATOM 3888 O O . ASP B 1 83 ? -3.115 -36 -13.547 1 78.19 83 ASP B O 1
ATOM 3892 N N . PRO B 1 84 ? -3.436 -34.344 -12.023 1 86.25 84 PRO B N 1
ATOM 3893 C CA . PRO B 1 84 ? -2.08 -33.844 -12.266 1 86.25 84 PRO B CA 1
ATOM 3894 C C . PRO B 1 84 ? -1.004 -34.875 -11.906 1 86.25 84 PRO B C 1
ATOM 3896 O O . PRO B 1 84 ? -1.263 -35.812 -11.141 1 86.25 84 PRO B O 1
ATOM 3899 N N . PRO B 1 85 ? 0.095 -34.688 -12.57 1 87.25 85 PRO B N 1
ATOM 3900 C CA . PRO B 1 85 ? 1.196 -35.562 -12.188 1 87.25 85 PRO B CA 1
ATOM 3901 C C . PRO B 1 85 ? 1.475 -35.531 -10.688 1 87.25 85 PRO B C 1
ATOM 3903 O O . PRO B 1 85 ? 1.325 -34.5 -10.039 1 87.25 85 PRO B O 1
ATOM 3906 N N . GLN B 1 86 ? 1.84 -36.719 -10.211 1 85.94 86 GLN B N 1
ATOM 3907 C CA . GLN B 1 86 ? 2.064 -36.906 -8.781 1 85.94 86 GLN B CA 1
ATOM 3908 C C . GLN B 1 86 ? 3.096 -35.906 -8.258 1 85.94 86 GLN B C 1
ATOM 3910 O O . GLN B 1 86 ? 2.971 -35.406 -7.141 1 85.94 86 GLN B O 1
ATOM 3915 N N . PHE B 1 87 ? 4.031 -35.656 -9.039 1 88.19 87 PHE B N 1
ATOM 3916 C CA . PHE B 1 87 ? 5.086 -34.75 -8.625 1 88.19 87 PHE B CA 1
ATOM 3917 C C . PHE B 1 87 ? 4.516 -33.375 -8.297 1 88.19 87 PHE B C 1
ATOM 3919 O O . PHE B 1 87 ? 4.941 -32.75 -7.336 1 88.19 87 PHE B O 1
ATOM 3926 N N . MET B 1 88 ? 3.609 -32.938 -9.086 1 92.81 88 MET B N 1
ATOM 3927 C CA . MET B 1 88 ? 3.014 -31.625 -8.875 1 92.81 88 MET B CA 1
ATOM 3928 C C . MET B 1 88 ? 2.242 -31.578 -7.562 1 92.81 88 MET B C 1
ATOM 3930 O O . MET B 1 88 ? 2.277 -30.578 -6.848 1 92.81 88 MET B O 1
ATOM 3934 N N . LEU B 1 89 ? 1.603 -32.656 -7.281 1 92.06 89 LEU B N 1
ATOM 3935 C CA . LEU B 1 89 ? 0.879 -32.75 -6.02 1 92.06 89 LEU B CA 1
ATOM 3936 C C . LEU B 1 89 ? 1.846 -32.75 -4.836 1 92.06 89 LEU B C 1
ATOM 3938 O O . LEU B 1 89 ? 1.576 -32.125 -3.809 1 92.06 89 LEU B O 1
ATOM 3942 N N . GLU B 1 90 ? 2.918 -33.469 -5.074 1 90 90 GLU B N 1
ATOM 3943 C CA . GLU B 1 90 ? 3.941 -33.469 -4.035 1 90 90 GLU B CA 1
ATOM 3944 C C . GLU B 1 90 ? 4.539 -32.094 -3.818 1 90 90 GLU B C 1
ATOM 3946 O O . GLU B 1 90 ? 4.801 -31.688 -2.684 1 90 90 GLU B O 1
ATOM 3951 N N . LEU B 1 91 ? 4.746 -31.5 -4.887 1 89.75 91 LEU B N 1
ATOM 3952 C CA . LEU B 1 91 ? 5.266 -30.141 -4.824 1 89.75 91 LEU B CA 1
ATOM 3953 C C . LEU B 1 91 ? 4.316 -29.219 -4.051 1 89.75 91 LEU B C 1
ATOM 3955 O O . LEU B 1 91 ? 4.746 -28.484 -3.166 1 89.75 91 LEU B O 1
ATOM 3959 N N . TYR B 1 92 ? 3.098 -29.25 -4.336 1 93.19 92 TYR B N 1
ATOM 3960 C CA . TYR B 1 92 ? 2.074 -28.469 -3.652 1 93.19 92 TYR B CA 1
ATOM 3961 C C . TYR B 1 92 ? 2.074 -28.766 -2.156 1 93.19 92 TYR B C 1
ATOM 3963 O O . TYR B 1 92 ? 2.09 -27.844 -1.338 1 93.19 92 TYR B O 1
ATOM 3971 N N . ASN B 1 93 ? 2.07 -30.016 -1.837 1 92 93 ASN B N 1
ATOM 3972 C CA . ASN B 1 93 ? 2.016 -30.422 -0.438 1 92 93 ASN B CA 1
ATOM 3973 C C . ASN B 1 93 ? 3.264 -29.984 0.324 1 92 93 ASN B C 1
ATOM 3975 O O . ASN B 1 93 ? 3.174 -29.562 1.476 1 92 93 ASN B O 1
ATOM 3979 N N . ARG B 1 94 ? 4.332 -30.125 -0.34 1 88.94 94 ARG B N 1
ATOM 3980 C CA . ARG B 1 94 ? 5.602 -29.766 0.283 1 88.94 94 ARG B CA 1
ATOM 3981 C C . ARG B 1 94 ? 5.617 -28.297 0.68 1 88.94 94 ARG B C 1
ATOM 3983 O O . ARG B 1 94 ? 5.977 -27.953 1.81 1 88.94 94 ARG B O 1
ATOM 3990 N N . TYR B 1 95 ? 5.086 -27.484 -0.183 1 88.44 95 TYR B N 1
ATOM 3991 C CA . TYR B 1 95 ? 5.246 -26.047 0.042 1 88.44 95 TYR B CA 1
ATOM 3992 C C . TYR B 1 95 ? 4.035 -25.469 0.771 1 88.44 95 TYR B C 1
ATOM 3994 O O . TYR B 1 95 ? 4.055 -24.312 1.202 1 88.44 95 TYR B O 1
ATOM 4002 N N . THR B 1 96 ? 3.055 -26.109 0.875 1 87.06 96 THR B N 1
ATOM 4003 C CA . THR B 1 96 ? 1.908 -25.656 1.657 1 87.06 96 THR B CA 1
ATOM 4004 C C . THR B 1 96 ? 2.035 -26.109 3.109 1 87.06 96 THR B C 1
ATOM 4006 O O . THR B 1 96 ? 1.548 -25.438 4.02 1 87.06 96 THR B O 1
ATOM 4009 N N . THR B 1 97 ? 2.568 -27.312 3.293 1 79.31 97 THR B N 1
ATOM 4010 C CA . THR B 1 97 ? 2.68 -27.875 4.637 1 79.31 97 THR B CA 1
ATOM 4011 C C . THR B 1 97 ? 3.898 -27.312 5.359 1 79.31 97 THR B C 1
ATOM 4013 O O . THR B 1 97 ? 3.832 -27 6.547 1 79.31 97 THR B O 1
ATOM 4016 N N . ASP B 1 98 ? 5.02 -27.312 4.641 1 70.81 98 ASP B N 1
ATOM 4017 C CA . ASP B 1 98 ? 6.27 -26.859 5.246 1 70.81 98 ASP B CA 1
ATOM 4018 C C . ASP B 1 98 ? 6.484 -25.359 5.004 1 70.81 98 ASP B C 1
ATOM 4020 O O . ASP B 1 98 ? 6.973 -24.969 3.945 1 70.81 98 ASP B O 1
ATOM 4024 N N . LYS B 1 99 ? 6.176 -24.562 5.953 1 68.19 99 LYS B N 1
ATOM 4025 C CA . LYS B 1 99 ? 6.293 -23.125 5.816 1 68.19 99 LYS B CA 1
ATOM 4026 C C . LYS B 1 99 ? 7.758 -22.688 5.801 1 68.19 99 LYS B C 1
ATOM 4028 O O . LYS B 1 99 ? 8.078 -21.578 5.375 1 68.19 99 LYS B O 1
ATOM 4033 N N . SER B 1 100 ? 8.617 -23.609 6.141 1 71.06 100 SER B N 1
ATOM 4034 C CA . SER B 1 100 ? 10.031 -23.25 6.227 1 71.06 100 SER B CA 1
ATOM 4035 C C . SER B 1 100 ? 10.734 -23.453 4.887 1 71.06 100 SER B C 1
ATOM 4037 O O . SER B 1 100 ? 11.812 -22.922 4.66 1 71.06 100 SER B O 1
ATOM 4039 N N . SER B 1 101 ? 10.031 -24.094 3.977 1 72.69 101 SER B N 1
ATOM 4040 C CA . SER B 1 101 ? 10.633 -24.344 2.672 1 72.69 101 SER B CA 1
ATOM 4041 C C . SER B 1 101 ? 10.141 -23.344 1.63 1 72.69 101 SER B C 1
ATOM 4043 O O . SER B 1 101 ? 8.945 -23.031 1.582 1 72.69 101 SER B O 1
ATOM 4045 N N . MET B 1 102 ? 11.031 -22.562 1.106 1 72.31 102 MET B N 1
ATOM 4046 C CA . MET B 1 102 ? 10.68 -21.656 0.021 1 72.31 102 MET B CA 1
ATOM 4047 C C . MET B 1 102 ? 11.195 -22.172 -1.315 1 72.31 102 MET B C 1
ATOM 4049 O O . MET B 1 102 ? 12.344 -22.609 -1.416 1 72.31 102 MET B O 1
ATOM 4053 N N . PRO B 1 103 ? 10.133 -22.203 -2.162 1 79.31 103 PRO B N 1
ATOM 4054 C CA . PRO B 1 103 ? 10.609 -22.641 -3.479 1 79.31 103 PRO B CA 1
ATOM 4055 C C . PRO B 1 103 ? 11.555 -21.641 -4.125 1 79.31 103 PRO B C 1
ATOM 4057 O O . PRO B 1 103 ? 11.555 -20.453 -3.77 1 79.31 103 PRO B O 1
ATOM 4060 N N . GLN B 1 104 ? 12.328 -22.141 -4.965 1 79.81 104 GLN B N 1
ATOM 4061 C CA . GLN B 1 104 ? 13.258 -21.297 -5.703 1 79.81 104 GLN B CA 1
ATOM 4062 C C . GLN B 1 104 ? 12.531 -20.438 -6.73 1 79.81 104 GLN B C 1
ATOM 4064 O O . GLN B 1 104 ? 13.023 -19.375 -7.125 1 79.81 104 GLN B O 1
ATOM 4069 N N . SER B 1 105 ? 11.398 -20.969 -7.109 1 89.56 105 SER B N 1
ATOM 4070 C CA . SER B 1 105 ? 10.562 -20.25 -8.07 1 89.56 105 SER B CA 1
ATOM 4071 C C . SER B 1 105 ? 9.102 -20.219 -7.629 1 89.56 105 SER B C 1
ATOM 4073 O O . SER B 1 105 ? 8.641 -21.125 -6.938 1 89.56 105 SER B O 1
ATOM 4075 N N . ASN B 1 106 ? 8.484 -19.203 -8.102 1 89.75 106 ASN B N 1
ATOM 4076 C CA . ASN B 1 106 ? 7.117 -19.047 -7.617 1 89.75 106 ASN B CA 1
ATOM 4077 C C . ASN B 1 106 ? 6.121 -19.781 -8.516 1 89.75 106 ASN B C 1
ATOM 4079 O O . ASN B 1 106 ? 4.961 -19.969 -8.141 1 89.75 106 ASN B O 1
ATOM 4083 N N . ILE B 1 107 ? 6.582 -20.188 -9.641 1 93.38 107 ILE B N 1
ATOM 4084 C CA . ILE B 1 107 ? 5.695 -20.906 -10.555 1 93.38 107 ILE B CA 1
ATOM 4085 C C . ILE B 1 107 ? 6.359 -22.188 -11.016 1 93.38 107 ILE B C 1
ATOM 4087 O O . ILE B 1 107 ? 7.566 -22.219 -11.281 1 93.38 107 ILE B O 1
ATOM 4091 N N . ALA B 1 108 ? 5.652 -23.25 -11.023 1 94.62 108 ALA B N 1
ATOM 4092 C CA . ALA B 1 108 ? 6.074 -24.531 -11.594 1 94.62 108 ALA B CA 1
ATOM 4093 C C . ALA B 1 108 ? 5.023 -25.078 -12.555 1 94.62 108 ALA B C 1
ATOM 4095 O O . ALA B 1 108 ? 3.838 -25.141 -12.219 1 94.62 108 ALA B O 1
ATOM 4096 N N . ARG B 1 109 ? 5.438 -25.469 -13.711 1 94.88 109 ARG B N 1
ATOM 4097 C CA . ARG B 1 109 ? 4.531 -25.984 -14.727 1 94.88 109 ARG B CA 1
ATOM 4098 C C . ARG B 1 109 ? 4.988 -27.359 -15.211 1 94.88 109 ARG B C 1
ATOM 4100 O O . ARG B 1 109 ? 6.184 -27.594 -15.398 1 94.88 109 ARG B O 1
ATOM 4107 N N . SER B 1 110 ? 3.996 -28.172 -15.359 1 94.94 110 SER B N 1
ATOM 4108 C CA . SER B 1 110 ? 4.289 -29.516 -15.867 1 94.94 110 SER B CA 1
ATOM 4109 C C . SER B 1 110 ? 3.824 -29.672 -17.312 1 94.94 110 SER B C 1
ATOM 4111 O O . SER B 1 110 ? 2.695 -29.297 -17.656 1 94.94 110 SER B O 1
ATOM 4113 N N . PHE B 1 111 ? 4.719 -30.203 -18.156 1 93.31 111 PHE B N 1
ATOM 4114 C CA . PHE B 1 111 ? 4.398 -30.453 -19.562 1 93.31 111 PHE B CA 1
ATOM 4115 C C . PHE B 1 111 ? 4.523 -31.938 -19.875 1 93.31 111 PHE B C 1
ATOM 4117 O O . PHE B 1 111 ? 5.555 -32.562 -19.594 1 93.31 111 PHE B O 1
ATOM 4124 N N . ASN B 1 112 ? 3.488 -32.406 -20.406 1 89.06 112 ASN B N 1
ATOM 4125 C CA . ASN B 1 112 ? 3.539 -33.781 -20.859 1 89.06 112 ASN B CA 1
ATOM 4126 C C . ASN B 1 112 ? 4.168 -33.906 -22.25 1 89.06 112 ASN B C 1
ATOM 4128 O O . ASN B 1 112 ? 4.109 -32.969 -23.047 1 89.06 112 ASN B O 1
ATOM 4132 N N . VAL B 1 113 ? 4.738 -35.094 -22.422 1 90.75 113 VAL B N 1
ATOM 4133 C CA . VAL B 1 113 ? 5.32 -35.375 -23.734 1 90.75 113 VAL B CA 1
ATOM 4134 C C . VAL B 1 113 ? 4.215 -35.438 -24.781 1 90.75 113 VAL B C 1
ATOM 4136 O O . VAL B 1 113 ? 3.148 -36 -24.531 1 90.75 113 VAL B O 1
ATOM 4139 N N . GLU B 1 114 ? 4.41 -34.812 -25.906 1 87.62 114 GLU B N 1
ATOM 4140 C CA . GLU B 1 114 ? 3.416 -34.812 -26.969 1 87.62 114 GLU B CA 1
ATOM 4141 C C . GLU B 1 114 ? 3.527 -36.062 -27.828 1 87.62 114 GLU B C 1
ATOM 4143 O O . GLU B 1 114 ? 2.516 -36.656 -28.219 1 87.62 114 GLU B O 1
ATOM 4148 N N . ASP B 1 115 ? 4.723 -36.312 -28.109 1 86.75 115 ASP B N 1
ATOM 4149 C CA . ASP B 1 115 ? 4.98 -37.469 -28.953 1 86.75 115 ASP B CA 1
ATOM 4150 C C . ASP B 1 115 ? 6.336 -38.094 -28.641 1 86.75 115 ASP B C 1
ATOM 4152 O O . ASP B 1 115 ? 7.23 -37.438 -28.125 1 86.75 115 ASP B O 1
ATOM 4156 N N . THR B 1 116 ? 6.293 -39.406 -28.734 1 82.88 116 THR B N 1
ATOM 4157 C CA . THR B 1 116 ? 7.535 -40.156 -28.516 1 82.88 116 THR B CA 1
ATOM 4158 C C . THR B 1 116 ? 7.875 -41 -29.734 1 82.88 116 THR B C 1
ATOM 4160 O O . THR B 1 116 ? 6.988 -41.625 -30.328 1 82.88 116 THR B O 1
ATOM 4163 N N . ILE B 1 117 ? 9.016 -40.812 -30.172 1 76.56 117 ILE B N 1
ATOM 4164 C CA . ILE B 1 117 ? 9.5 -41.625 -31.266 1 76.56 117 ILE B CA 1
ATOM 4165 C C . ILE B 1 117 ? 10.656 -42.5 -30.797 1 76.56 117 ILE B C 1
ATOM 4167 O O . ILE B 1 117 ? 11.625 -42 -30.219 1 76.56 117 ILE B O 1
ATOM 4171 N N . MET B 1 118 ? 10.242 -43.844 -30.672 1 69.81 118 MET B N 1
ATOM 4172 C CA . MET B 1 118 ? 11.336 -44.75 -30.391 1 69.81 118 MET B CA 1
ATOM 4173 C C . MET B 1 118 ? 12.18 -45 -31.625 1 69.81 118 MET B C 1
ATOM 4175 O O . MET B 1 118 ? 11.648 -45.312 -32.688 1 69.81 118 MET B O 1
ATOM 4179 N N . SER B 1 119 ? 13.289 -44.406 -31.781 1 63.75 119 SER B N 1
ATOM 4180 C CA . SER B 1 119 ? 14.016 -44.5 -33.062 1 63.75 119 SER B CA 1
ATOM 4181 C C . SER B 1 119 ? 14.711 -45.875 -33.156 1 63.75 119 SER B C 1
ATOM 4183 O O . SER B 1 119 ? 14.672 -46.5 -34.219 1 63.75 119 SER B O 1
ATOM 4185 N N . LYS B 1 120 ? 16.031 -46.031 -32.469 1 62.06 120 LYS B N 1
ATOM 4186 C CA . LYS B 1 120 ? 17.031 -47.031 -32.844 1 62.06 120 LYS B CA 1
ATOM 4187 C C . LYS B 1 120 ? 17.625 -47.688 -31.609 1 62.06 120 LYS B C 1
ATOM 4189 O O . LYS B 1 120 ? 17.781 -47.062 -30.562 1 62.06 120 LYS B O 1
ATOM 4194 N N . GLY B 1 121 ? 17.359 -49 -31.266 1 59.91 121 GLY B N 1
ATOM 4195 C CA . GLY B 1 121 ? 18.297 -49.5 -30.25 1 59.91 121 GLY B CA 1
ATOM 4196 C C . GLY B 1 121 ? 18.656 -50.969 -30.422 1 59.91 121 GLY B C 1
ATOM 4197 O O . GLY B 1 121 ? 17.938 -51.719 -31.094 1 59.91 121 GLY B O 1
ATOM 4198 N N . THR B 1 122 ? 19.938 -51.094 -30.5 1 63.91 122 THR B N 1
ATOM 4199 C CA . THR B 1 122 ? 20.406 -52.438 -30.172 1 63.91 122 THR B CA 1
ATOM 4200 C C . THR B 1 122 ? 20.094 -52.812 -28.719 1 63.91 122 THR B C 1
ATOM 4202 O O . THR B 1 122 ? 19.656 -51.938 -27.953 1 63.91 122 THR B O 1
ATOM 4205 N N . ASP B 1 123 ? 20.094 -54.062 -28.453 1 63.38 123 ASP B N 1
ATOM 4206 C CA . ASP B 1 123 ? 19.844 -54.562 -27.094 1 63.38 123 ASP B CA 1
ATOM 4207 C C . ASP B 1 123 ? 20.656 -53.781 -26.078 1 63.38 123 ASP B C 1
ATOM 4209 O O . ASP B 1 123 ? 20.266 -53.656 -24.922 1 63.38 123 ASP B O 1
ATOM 4213 N N . SER B 1 124 ? 21.75 -53.156 -26.516 1 74.5 124 SER B N 1
ATOM 4214 C CA . SER B 1 124 ? 22.641 -52.5 -25.547 1 74.5 124 SER B CA 1
ATOM 4215 C C . SER B 1 124 ? 22.422 -51 -25.516 1 74.5 124 SER B C 1
ATOM 4217 O O . SER B 1 124 ? 22.812 -50.344 -24.562 1 74.5 124 SER B O 1
ATOM 4219 N N . GLU B 1 125 ? 21.828 -50.5 -26.609 1 82.44 125 GLU B N 1
ATOM 4220 C CA . GLU B 1 125 ? 21.625 -49.062 -26.672 1 82.44 125 GLU B CA 1
ATOM 4221 C C . GLU B 1 125 ? 20.203 -48.719 -27.141 1 82.44 125 GLU B C 1
ATOM 4223 O O . GLU B 1 125 ? 19.781 -49.156 -28.219 1 82.44 125 GLU B O 1
ATOM 4228 N N . LYS B 1 126 ? 19.516 -48.094 -26.281 1 86.81 126 LYS B N 1
ATOM 4229 C CA . LYS B 1 126 ? 18.172 -47.656 -26.641 1 86.81 126 LYS B CA 1
ATOM 4230 C C . LYS B 1 126 ? 18.094 -46.125 -26.719 1 86.81 126 LYS B C 1
ATOM 4232 O O . LYS B 1 126 ? 18.781 -45.438 -25.969 1 86.81 126 LYS B O 1
ATOM 4237 N N . GLN B 1 127 ? 17.328 -45.688 -27.703 1 90.38 127 GLN B N 1
ATOM 4238 C CA . GLN B 1 127 ? 17.172 -44.25 -27.891 1 90.38 127 GLN B CA 1
ATOM 4239 C C . GLN B 1 127 ? 15.703 -43.844 -28.031 1 90.38 127 GLN B C 1
ATOM 4241 O O . GLN B 1 127 ? 14.938 -44.531 -28.719 1 90.38 127 GLN B O 1
ATOM 4246 N N . HIS B 1 128 ? 15.328 -42.812 -27.328 1 91.81 128 HIS B N 1
ATOM 4247 C CA . HIS B 1 128 ? 13.984 -42.281 -27.422 1 91.81 128 HIS B CA 1
ATOM 4248 C C . HIS B 1 128 ? 14.008 -40.781 -27.734 1 91.81 128 HIS B C 1
ATOM 4250 O O . HIS B 1 128 ? 14.82 -40.062 -27.172 1 91.81 128 HIS B O 1
ATOM 4256 N N . LEU B 1 129 ? 13.203 -40.375 -28.734 1 93 129 LEU B N 1
ATOM 4257 C CA . LEU B 1 129 ? 13 -38.969 -29 1 93 129 LEU B CA 1
ATOM 4258 C C . LEU B 1 129 ? 11.695 -38.469 -28.359 1 93 129 LEU B C 1
ATOM 4260 O O . LEU B 1 129 ? 10.633 -39.062 -28.594 1 93 129 LEU B O 1
ATOM 4264 N N . LEU B 1 130 ? 11.859 -37.5 -27.578 1 94.06 130 LEU B N 1
ATOM 4265 C CA . LEU B 1 130 ? 10.711 -36.969 -26.875 1 94.06 130 LEU B CA 1
ATOM 4266 C C . LEU B 1 130 ? 10.352 -35.562 -27.406 1 94.06 130 LEU B C 1
ATOM 4268 O O . LEU B 1 130 ? 11.164 -34.656 -27.344 1 94.06 130 LEU B O 1
ATOM 4272 N N . LEU B 1 131 ? 9.148 -35.438 -27.844 1 93.69 131 LEU B N 1
ATOM 4273 C CA . LEU B 1 131 ? 8.672 -34.156 -28.391 1 93.69 131 LEU B CA 1
ATOM 4274 C C . LEU B 1 131 ? 7.82 -33.438 -27.359 1 93.69 131 LEU B C 1
ATOM 4276 O O . LEU B 1 131 ? 6.871 -34 -26.812 1 93.69 131 LEU B O 1
ATOM 4280 N N . PHE B 1 132 ? 8.219 -32.156 -27.125 1 94 132 PHE B N 1
ATOM 4281 C CA . PHE B 1 132 ? 7.477 -31.344 -26.172 1 94 132 PHE B CA 1
ATOM 4282 C C . PHE B 1 132 ? 6.984 -30.062 -26.844 1 94 132 PHE B C 1
ATOM 4284 O O . PHE B 1 132 ? 7.691 -29.469 -27.672 1 94 132 PHE B O 1
ATOM 4291 N N . ASN B 1 133 ? 5.777 -29.688 -26.5 1 92.06 133 ASN B N 1
ATOM 4292 C CA . ASN B 1 133 ? 5.203 -28.391 -26.844 1 92.06 133 ASN B CA 1
ATOM 4293 C C . ASN B 1 133 ? 5.078 -27.484 -25.609 1 92.06 133 ASN B C 1
ATOM 4295 O O . ASN B 1 133 ? 4.211 -27.703 -24.766 1 92.06 133 ASN B O 1
ATOM 4299 N N . ILE B 1 134 ? 5.945 -26.469 -25.578 1 91.81 134 ILE B N 1
ATOM 4300 C CA . ILE B 1 134 ? 5.984 -25.672 -24.359 1 91.81 134 ILE B CA 1
ATOM 4301 C C . ILE B 1 134 ? 5.629 -24.219 -24.688 1 91.81 134 ILE B C 1
ATOM 4303 O O . ILE B 1 134 ? 5.992 -23.719 -25.75 1 91.81 134 ILE B O 1
ATOM 4307 N N . SER B 1 135 ? 4.824 -23.641 -23.844 1 86 135 SER B N 1
ATOM 4308 C CA . SER B 1 135 ? 4.469 -22.234 -23.922 1 86 135 SER B CA 1
ATOM 4309 C C . SER B 1 135 ? 4.602 -21.547 -22.562 1 86 135 SER B C 1
ATOM 4311 O O . SER B 1 135 ? 3.896 -21.906 -21.609 1 86 135 SER B O 1
ATOM 4313 N N . ILE B 1 136 ? 5.52 -20.641 -22.5 1 87.75 136 ILE B N 1
ATOM 4314 C CA . ILE B 1 136 ? 5.754 -19.891 -21.266 1 87.75 136 ILE B CA 1
ATOM 4315 C C . ILE B 1 136 ? 5.543 -18.406 -21.516 1 87.75 136 ILE B C 1
ATOM 4317 O O . ILE B 1 136 ? 6.047 -17.859 -22.5 1 87.75 136 ILE B O 1
ATOM 4321 N N . PRO B 1 137 ? 4.82 -17.797 -20.625 1 85.19 137 PRO B N 1
ATOM 4322 C CA . PRO B 1 137 ? 4.633 -16.359 -20.797 1 85.19 137 PRO B CA 1
ATOM 4323 C C . PRO B 1 137 ? 5.953 -15.594 -20.844 1 85.19 137 PRO B C 1
ATOM 4325 O O . PRO B 1 137 ? 6.895 -15.93 -20.125 1 85.19 137 PRO B O 1
ATOM 4328 N N . SER B 1 138 ? 5.969 -14.547 -21.516 1 83.56 138 SER B N 1
ATOM 4329 C CA . SER B 1 138 ? 7.195 -13.805 -21.797 1 83.56 138 SER B CA 1
ATOM 4330 C C . SER B 1 138 ? 7.691 -13.062 -20.562 1 83.56 138 SER B C 1
ATOM 4332 O O . SER B 1 138 ? 8.883 -12.797 -20.438 1 83.56 138 SER B O 1
ATOM 4334 N N . HIS B 1 139 ? 6.812 -12.695 -19.672 1 84.62 139 HIS B N 1
ATOM 4335 C CA . HIS B 1 139 ? 7.211 -11.906 -18.5 1 84.62 139 HIS B CA 1
ATOM 4336 C C . HIS B 1 139 ? 7.766 -12.805 -17.406 1 84.62 139 HIS B C 1
ATOM 4338 O O . HIS B 1 139 ? 8.172 -12.312 -16.344 1 84.62 139 HIS B O 1
ATOM 4344 N N . GLU B 1 140 ? 7.762 -14.031 -17.641 1 88.94 140 GLU B N 1
ATOM 4345 C CA . GLU B 1 140 ? 8.312 -14.969 -16.656 1 88.94 140 GLU B CA 1
ATOM 4346 C C . GLU B 1 140 ? 9.766 -15.312 -16.984 1 88.94 140 GLU B C 1
ATOM 4348 O O . GLU B 1 140 ? 10.133 -15.414 -18.156 1 88.94 140 GLU B O 1
ATOM 4353 N N . GLU B 1 141 ? 10.477 -15.406 -15.938 1 92.38 141 GLU B N 1
ATOM 4354 C CA . GLU B 1 141 ? 11.867 -15.828 -16.094 1 92.38 141 GLU B CA 1
ATOM 4355 C C . GLU B 1 141 ? 12.062 -17.281 -15.68 1 92.38 141 GLU B C 1
ATOM 4357 O O . GLU B 1 141 ? 11.781 -17.641 -14.539 1 92.38 141 GLU B O 1
ATOM 4362 N N . ILE B 1 142 ? 12.633 -18.062 -16.562 1 94.56 142 ILE B N 1
ATOM 4363 C CA . ILE B 1 142 ? 12.852 -19.469 -16.281 1 94.56 142 ILE B CA 1
ATOM 4364 C C . ILE B 1 142 ? 14.047 -19.641 -15.344 1 94.56 142 ILE B C 1
ATOM 4366 O O . ILE B 1 142 ? 15.133 -19.109 -15.617 1 94.56 142 ILE B O 1
ATOM 4370 N N . THR B 1 143 ? 13.867 -20.312 -14.305 1 95.12 143 THR B N 1
ATOM 4371 C CA . THR B 1 143 ? 14.93 -20.5 -13.32 1 95.12 143 THR B CA 1
ATOM 4372 C C . THR B 1 143 ? 15.516 -21.906 -13.422 1 95.12 143 THR B C 1
ATOM 4374 O O . THR B 1 143 ? 16.734 -22.094 -13.328 1 95.12 143 THR B O 1
ATOM 4377 N N . MET B 1 144 ? 14.688 -22.844 -13.602 1 95.94 144 MET B N 1
ATOM 4378 C CA . MET B 1 144 ? 15.117 -24.234 -13.656 1 95.94 144 MET B CA 1
ATOM 4379 C C . MET B 1 144 ? 14.133 -25.078 -14.445 1 95.94 144 MET B C 1
ATOM 4381 O O . MET B 1 144 ? 12.945 -24.75 -14.523 1 95.94 144 MET B O 1
ATOM 4385 N N . ALA B 1 145 ? 14.648 -26.109 -15.039 1 97.06 145 ALA B N 1
ATOM 4386 C CA . ALA B 1 145 ? 13.82 -27.094 -15.734 1 97.06 145 ALA B CA 1
ATOM 4387 C C . ALA B 1 145 ? 14.336 -28.516 -15.508 1 97.06 145 ALA B C 1
ATOM 4389 O O . ALA B 1 145 ? 15.547 -28.734 -15.5 1 97.06 145 ALA B O 1
ATOM 4390 N N . GLU B 1 146 ? 13.391 -29.391 -15.328 1 96.69 146 GLU B N 1
ATOM 4391 C CA . GLU B 1 146 ? 13.75 -30.781 -15.039 1 96.69 146 GLU B CA 1
ATOM 4392 C C . GLU B 1 146 ? 12.938 -31.75 -15.898 1 96.69 146 GLU B C 1
ATOM 4394 O O . GLU B 1 146 ? 11.734 -31.547 -16.109 1 96.69 146 GLU B O 1
ATOM 4399 N N . LEU B 1 147 ? 13.633 -32.719 -16.422 1 96.81 147 LEU B N 1
ATOM 4400 C CA . LEU B 1 147 ? 12.984 -33.844 -17.094 1 96.81 147 LEU B CA 1
ATOM 4401 C C . LEU B 1 147 ? 12.883 -35.062 -16.172 1 96.81 147 LEU B C 1
ATOM 4403 O O . LEU B 1 147 ? 13.883 -35.469 -15.594 1 96.81 147 LEU B O 1
ATOM 4407 N N . ARG B 1 148 ? 11.711 -35.531 -16.094 1 94 148 ARG B N 1
ATOM 4408 C CA . ARG B 1 148 ? 11.5 -36.719 -15.25 1 94 148 ARG B CA 1
ATOM 4409 C C . ARG B 1 148 ? 11.141 -37.938 -16.094 1 94 148 ARG B C 1
ATOM 4411 O O . ARG B 1 148 ? 10.203 -37.906 -16.891 1 94 148 ARG B O 1
ATOM 4418 N N . LEU B 1 149 ? 11.906 -39.031 -15.805 1 93 149 LEU B N 1
ATOM 4419 C CA . LEU B 1 149 ? 11.727 -40.25 -16.562 1 93 149 LEU B CA 1
ATOM 4420 C C . LEU B 1 149 ? 11.492 -41.438 -15.641 1 93 149 LEU B C 1
ATOM 4422 O O . LEU B 1 149 ? 12.172 -41.594 -14.617 1 93 149 LEU B O 1
ATOM 4426 N N . TYR B 1 150 ? 10.484 -42.188 -16 1 90.38 150 TYR B N 1
ATOM 4427 C CA . TYR B 1 150 ? 10.258 -43.438 -15.281 1 90.38 150 TYR B CA 1
ATOM 4428 C C . TYR B 1 150 ? 11.078 -44.594 -15.883 1 90.38 150 TYR B C 1
ATOM 4430 O O . TYR B 1 150 ? 10.867 -44.969 -17.031 1 90.38 150 TYR B O 1
ATOM 4438 N N . THR B 1 151 ? 12.008 -45.094 -15.094 1 88.75 151 THR B N 1
ATOM 4439 C CA . THR B 1 151 ? 12.875 -46.188 -15.562 1 88.75 151 THR B CA 1
ATOM 4440 C C . THR B 1 151 ? 12.398 -47.531 -15.031 1 88.75 151 THR B C 1
ATOM 4442 O O . THR B 1 151 ? 12 -47.625 -13.875 1 88.75 151 THR B O 1
ATOM 4445 N N . PHE B 1 152 ? 12.375 -48.469 -15.914 1 85.38 152 PHE B N 1
ATOM 4446 C CA . PHE B 1 152 ? 11.945 -49.781 -15.5 1 85.38 152 PHE B CA 1
ATOM 4447 C C . PHE B 1 152 ? 12.836 -50.875 -16.109 1 85.38 152 PHE B C 1
ATOM 4449 O O . PHE B 1 152 ? 13.492 -50.625 -17.141 1 85.38 152 PHE B O 1
ATOM 4456 N N . LEU B 1 153 ? 12.758 -52.031 -15.352 1 80.31 153 LEU B N 1
ATOM 4457 C CA . LEU B 1 153 ? 13.516 -53.188 -15.836 1 80.31 153 LEU B CA 1
ATOM 4458 C C . LEU B 1 153 ? 12.625 -54.094 -16.656 1 80.31 153 LEU B C 1
ATOM 4460 O O . LEU B 1 153 ? 11.508 -54.438 -16.234 1 80.31 153 LEU B O 1
ATOM 4464 N N . GLU B 1 154 ? 12.922 -54.312 -17.844 1 73.81 154 GLU B N 1
ATOM 4465 C CA . GLU B 1 154 ? 12.117 -55.188 -18.688 1 73.81 154 GLU B CA 1
ATOM 4466 C C . GLU B 1 154 ? 12.117 -56.625 -18.156 1 73.81 154 GLU B C 1
ATOM 4468 O O . GLU B 1 154 ? 11.094 -57.312 -18.234 1 73.81 154 GLU B O 1
ATOM 4473 N N . ASN B 1 155 ? 13.234 -57.156 -17.797 1 67.81 155 ASN B N 1
ATOM 4474 C CA . ASN B 1 155 ? 13.297 -58.5 -17.281 1 67.81 155 ASN B CA 1
ATOM 4475 C C . ASN B 1 155 ? 13.859 -58.562 -15.867 1 67.81 155 ASN B C 1
ATOM 4477 O O . ASN B 1 155 ? 14.711 -57.75 -15.508 1 67.81 155 ASN B O 1
ATOM 4481 N N . ASP B 1 156 ? 13 -58.938 -14.852 1 58.56 156 ASP B N 1
ATOM 4482 C CA . ASP B 1 156 ? 13.148 -58.938 -13.398 1 58.56 156 ASP B CA 1
ATOM 4483 C C . ASP B 1 156 ? 14.484 -59.562 -12.977 1 58.56 156 ASP B C 1
ATOM 4485 O O . ASP B 1 156 ? 14.742 -59.719 -11.781 1 58.56 156 ASP B O 1
ATOM 4489 N N . THR B 1 157 ? 15.172 -60.031 -13.859 1 59.09 157 THR B N 1
ATOM 4490 C CA . THR B 1 157 ? 16.031 -61 -13.203 1 59.09 157 THR B CA 1
ATOM 4491 C C . THR B 1 157 ? 17.25 -60.344 -12.578 1 59.09 157 THR B C 1
ATOM 4493 O O . THR B 1 157 ? 17.719 -60.75 -11.523 1 59.09 157 THR B O 1
ATOM 4496 N N . ASN B 1 158 ? 18.125 -59.5 -13.352 1 62 158 ASN B N 1
ATOM 4497 C CA . ASN B 1 158 ? 19.438 -59.156 -12.805 1 62 158 ASN B CA 1
ATOM 4498 C C . ASN B 1 158 ? 19.625 -57.656 -12.711 1 62 158 ASN B C 1
ATOM 4500 O O . ASN B 1 158 ? 18.891 -56.906 -13.352 1 62 158 ASN B O 1
ATOM 4504 N N . ASP B 1 159 ? 20.453 -57.312 -11.789 1 68.12 159 ASP B N 1
ATOM 4505 C CA . ASP B 1 159 ? 20.938 -55.969 -11.609 1 68.12 159 ASP B CA 1
ATOM 4506 C C . ASP B 1 159 ? 21.547 -55.406 -12.906 1 68.12 159 ASP B C 1
ATOM 4508 O O . ASP B 1 159 ? 22.328 -56.094 -13.562 1 68.12 159 ASP B O 1
ATOM 4512 N N . VAL B 1 160 ? 20.844 -54.438 -13.398 1 75.12 160 VAL B N 1
ATOM 4513 C CA . VAL B 1 160 ? 21.375 -53.875 -14.617 1 75.12 160 VAL B CA 1
ATOM 4514 C C . VAL B 1 160 ? 21.938 -52.469 -14.32 1 75.12 160 VAL B C 1
ATOM 4516 O O . VAL B 1 160 ? 21.328 -51.719 -13.57 1 75.12 160 VAL B O 1
ATOM 4519 N N . GLN B 1 161 ? 23.203 -52.312 -14.766 1 81.69 161 GLN B N 1
ATOM 4520 C CA . GLN B 1 161 ? 23.797 -51 -14.727 1 81.69 161 GLN B CA 1
ATOM 4521 C C . GLN B 1 161 ? 23.703 -50.312 -16.078 1 81.69 161 GLN B C 1
ATOM 4523 O O . GLN B 1 161 ? 24.047 -50.875 -17.109 1 81.69 161 GLN B O 1
ATOM 4528 N N . ALA B 1 162 ? 23.078 -49.125 -16 1 86.31 162 ALA B N 1
ATOM 4529 C CA . ALA B 1 162 ? 22.922 -48.406 -17.25 1 86.31 162 ALA B CA 1
ATOM 4530 C C . ALA B 1 162 ? 23.172 -46.906 -17.047 1 86.31 162 ALA B C 1
ATOM 4532 O O . ALA B 1 162 ? 23.141 -46.406 -15.922 1 86.31 162 ALA B O 1
ATOM 4533 N N . ARG B 1 163 ? 23.562 -46.312 -18.141 1 90.81 163 ARG B N 1
ATOM 4534 C CA . ARG B 1 163 ? 23.734 -44.875 -18.172 1 90.81 163 ARG B CA 1
ATOM 4535 C C . ARG B 1 163 ? 22.688 -44.219 -19.062 1 90.81 163 ARG B C 1
ATOM 4537 O O . ARG B 1 163 ? 22.5 -44.625 -20.219 1 90.81 163 ARG B O 1
ATOM 4544 N N . ILE B 1 164 ? 22.047 -43.281 -18.453 1 92.94 164 ILE B N 1
ATOM 4545 C CA . ILE B 1 164 ? 21.031 -42.531 -19.203 1 92.94 164 ILE B CA 1
ATOM 4546 C C . ILE B 1 164 ? 21.578 -41.125 -19.547 1 92.94 164 ILE B C 1
ATOM 4548 O O . ILE B 1 164 ? 22.016 -40.406 -18.656 1 92.94 164 ILE B O 1
ATOM 4552 N N . LYS B 1 165 ? 21.562 -40.812 -20.828 1 96 165 LYS B N 1
ATOM 4553 C CA . LYS B 1 165 ? 22 -39.531 -21.312 1 96 165 LYS B CA 1
ATOM 4554 C C . LYS B 1 165 ? 20.859 -38.75 -21.969 1 96 165 LYS B C 1
ATOM 4556 O O . LYS B 1 165 ? 20.047 -39.344 -22.688 1 96 165 LYS B O 1
ATOM 4561 N N . VAL B 1 166 ? 20.812 -37.469 -21.656 1 97.25 166 VAL B N 1
ATOM 4562 C CA . VAL B 1 166 ? 19.781 -36.625 -22.25 1 97.25 166 VAL B CA 1
ATOM 4563 C C . VAL B 1 166 ? 20.438 -35.531 -23.125 1 97.25 166 VAL B C 1
ATOM 4565 O O . VAL B 1 166 ? 21.391 -34.906 -22.703 1 97.25 166 VAL B O 1
ATOM 4568 N N . TYR B 1 167 ? 19.875 -35.375 -24.344 1 96.81 167 TYR B N 1
ATOM 4569 C CA . TYR B 1 167 ? 20.406 -34.406 -25.297 1 96.81 167 TYR B CA 1
ATOM 4570 C C . TYR B 1 167 ? 19.312 -33.469 -25.781 1 96.81 167 TYR B C 1
ATOM 4572 O O . TYR B 1 167 ? 18.156 -33.875 -25.922 1 96.81 167 TYR B O 1
ATOM 4580 N N . ASP B 1 168 ? 19.688 -32.219 -26.031 1 96.69 168 ASP B N 1
ATOM 4581 C CA . ASP B 1 168 ? 18.844 -31.281 -26.75 1 96.69 168 ASP B CA 1
ATOM 4582 C C . ASP B 1 168 ? 19.047 -31.391 -28.266 1 96.69 168 ASP B C 1
ATOM 4584 O O . ASP B 1 168 ? 20.188 -31.266 -28.75 1 96.69 168 ASP B O 1
ATOM 4588 N N . VAL B 1 169 ? 17.984 -31.625 -28.922 1 94.19 169 VAL B N 1
ATOM 4589 C CA . VAL B 1 169 ? 18.094 -31.781 -30.375 1 94.19 169 VAL B CA 1
ATOM 4590 C C . VAL B 1 169 ? 17.781 -30.453 -31.062 1 94.19 169 VAL B C 1
ATOM 4592 O O . VAL B 1 169 ? 16.656 -29.953 -30.969 1 94.19 169 VAL B O 1
ATOM 4595 N N . GLU B 1 170 ? 18.719 -29.859 -31.656 1 91.38 170 GLU B N 1
ATOM 4596 C CA . GLU B 1 170 ? 18.516 -28.625 -32.438 1 91.38 170 GLU B CA 1
ATOM 4597 C C . GLU B 1 170 ? 18.484 -28.906 -33.938 1 91.38 170 GLU B C 1
ATOM 4599 O O . GLU B 1 170 ? 19.469 -29.391 -34.5 1 91.38 170 GLU B O 1
ATOM 4604 N N . ASN B 1 171 ? 17.359 -28.672 -34.469 1 84.62 171 ASN B N 1
ATOM 4605 C CA . ASN B 1 171 ? 17.234 -28.859 -35.906 1 84.62 171 ASN B CA 1
ATOM 4606 C C . ASN B 1 171 ? 17.609 -27.609 -36.688 1 84.62 171 ASN B C 1
ATOM 4608 O O . ASN B 1 171 ? 17.062 -26.531 -36.469 1 84.62 171 ASN B O 1
ATOM 4612 N N . ASN B 1 172 ? 18.688 -27.75 -37.344 1 78.38 172 ASN B N 1
ATOM 4613 C CA . ASN B 1 172 ? 19.125 -26.672 -38.25 1 78.38 172 ASN B CA 1
ATOM 4614 C C . ASN B 1 172 ? 18.953 -27.047 -39.688 1 78.38 172 ASN B C 1
ATOM 4616 O O . ASN B 1 172 ? 18.516 -28.156 -40 1 78.38 172 ASN B O 1
ATOM 4620 N N . LYS B 1 173 ? 19.172 -26.141 -40.688 1 81.44 173 LYS B N 1
ATOM 4621 C CA . LYS B 1 173 ? 19.062 -26.359 -42.156 1 81.44 173 LYS B CA 1
ATOM 4622 C C . LYS B 1 173 ? 19.953 -27.516 -42.594 1 81.44 173 LYS B C 1
ATOM 4624 O O . LYS B 1 173 ? 19.578 -28.266 -43.5 1 81.44 173 LYS B O 1
ATOM 4629 N N . ASP B 1 174 ? 21.062 -27.703 -41.969 1 78.75 174 ASP B N 1
ATOM 4630 C CA . ASP B 1 174 ? 22.078 -28.672 -42.406 1 78.75 174 ASP B CA 1
ATOM 4631 C C . ASP B 1 174 ? 21.922 -30 -41.656 1 78.75 174 ASP B C 1
ATOM 4633 O O . ASP B 1 174 ? 22.688 -30.938 -41.875 1 78.75 174 ASP B O 1
ATOM 4637 N N . GLY B 1 175 ? 20.922 -30.031 -40.75 1 83.31 175 GLY B N 1
ATOM 4638 C CA . GLY B 1 175 ? 20.734 -31.266 -39.969 1 83.31 175 GLY B CA 1
ATOM 4639 C C . GLY B 1 175 ? 20.438 -31.031 -38.531 1 83.31 175 GLY B C 1
ATOM 4640 O O . GLY B 1 175 ? 20.062 -29.922 -38.125 1 83.31 175 GLY B O 1
ATOM 4641 N N . SER B 1 176 ? 20.469 -32.25 -37.781 1 87.38 176 SER B N 1
ATOM 4642 C CA . SER B 1 176 ? 20.172 -32.188 -36.375 1 87.38 176 SER B CA 1
ATOM 4643 C C . SER B 1 176 ? 21.453 -32.188 -35.531 1 87.38 176 SER B C 1
ATOM 4645 O O . SER B 1 176 ? 22.375 -32.938 -35.812 1 87.38 176 SER B O 1
ATOM 4647 N N . THR B 1 177 ? 21.641 -31.109 -34.688 1 91.12 177 THR B N 1
ATOM 4648 C CA . THR B 1 177 ? 22.75 -31.031 -33.75 1 91.12 177 THR B CA 1
ATOM 4649 C C . THR B 1 177 ? 22.312 -31.422 -32.344 1 91.12 177 THR B C 1
ATOM 4651 O O . THR B 1 177 ? 21.266 -30.969 -31.859 1 91.12 177 THR B O 1
ATOM 4654 N N . LEU B 1 178 ? 23.094 -32.375 -31.75 1 93.38 178 LEU B N 1
ATOM 4655 C CA . LEU B 1 178 ? 22.797 -32.812 -30.391 1 93.38 178 LEU B CA 1
ATOM 4656 C C . LEU B 1 178 ? 23.625 -32.062 -29.359 1 93.38 178 LEU B C 1
ATOM 4658 O O . LEU B 1 178 ? 24.844 -31.969 -29.484 1 93.38 178 LEU B O 1
ATOM 4662 N N . HIS B 1 179 ? 22.984 -31.453 -28.406 1 95.44 179 HIS B N 1
ATOM 4663 C CA . HIS B 1 179 ? 23.641 -30.797 -27.297 1 95.44 179 HIS B CA 1
ATOM 4664 C C . HIS B 1 179 ? 23.469 -31.578 -26 1 95.44 179 HIS B C 1
ATOM 4666 O O . HIS B 1 179 ? 22.344 -31.797 -25.547 1 95.44 179 HIS B O 1
ATOM 4672 N N . PHE B 1 180 ? 24.609 -32 -25.406 1 96.62 180 PHE B N 1
ATOM 4673 C CA . PHE B 1 180 ? 24.562 -32.781 -24.172 1 96.62 180 PHE B CA 1
ATOM 4674 C C . PHE B 1 180 ? 24.016 -31.953 -23.016 1 96.62 180 PHE B C 1
ATOM 4676 O O . PHE B 1 180 ? 24.438 -30.812 -22.812 1 96.62 180 PHE B O 1
ATOM 4683 N N . LEU B 1 181 ? 23.125 -32.531 -22.266 1 97.25 181 LEU B N 1
ATOM 4684 C CA . LEU B 1 181 ? 22.531 -31.781 -21.172 1 97.25 181 LEU B CA 1
ATOM 4685 C C . LEU B 1 181 ? 22.891 -32.406 -19.828 1 97.25 181 LEU B C 1
ATOM 4687 O O . LEU B 1 181 ? 23.422 -31.734 -18.938 1 97.25 181 LEU B O 1
ATOM 4691 N N . ALA B 1 182 ? 22.547 -33.656 -19.656 1 96.56 182 ALA B N 1
ATOM 4692 C CA . ALA B 1 182 ? 22.781 -34.312 -18.375 1 96.56 182 ALA B CA 1
ATOM 4693 C C . ALA B 1 182 ? 22.906 -35.844 -18.578 1 96.56 182 ALA B C 1
ATOM 4695 O O . ALA B 1 182 ? 22.469 -36.375 -19.594 1 96.56 182 ALA B O 1
ATOM 4696 N N . SER B 1 183 ? 23.578 -36.5 -17.609 1 95.12 183 SER B N 1
ATOM 4697 C CA . SER B 1 183 ? 23.734 -37.938 -17.594 1 95.12 183 SER B CA 1
ATOM 4698 C C . SER B 1 183 ? 23.688 -38.5 -16.172 1 95.12 183 SER B C 1
ATOM 4700 O O . SER B 1 183 ? 24.109 -37.812 -15.234 1 95.12 183 SER B O 1
ATOM 4702 N N . LYS B 1 184 ? 23.078 -39.625 -16.047 1 92.88 184 LYS B N 1
ATOM 4703 C CA . LYS B 1 184 ? 23 -40.312 -14.758 1 92.88 184 LYS B CA 1
ATOM 4704 C C . LYS B 1 184 ? 23.234 -41.812 -14.898 1 92.88 184 LYS B C 1
ATOM 4706 O O . LYS B 1 184 ? 22.75 -42.406 -15.859 1 92.88 184 LYS B O 1
ATOM 4711 N N . GLU B 1 185 ? 24.031 -42.281 -13.938 1 88.94 185 GLU B N 1
ATOM 4712 C CA . GLU B 1 185 ? 24.203 -43.719 -13.867 1 88.94 185 GLU B CA 1
ATOM 4713 C C . GLU B 1 185 ? 23.172 -44.344 -12.93 1 88.94 185 GLU B C 1
ATOM 4715 O O . GLU B 1 185 ? 23 -43.906 -11.797 1 88.94 185 GLU B O 1
ATOM 4720 N N . VAL B 1 186 ? 22.438 -45.25 -13.523 1 82.88 186 VAL B N 1
ATOM 4721 C CA . VAL B 1 186 ? 21.375 -45.875 -12.727 1 82.88 186 VAL B CA 1
ATOM 4722 C C . VAL B 1 186 ? 21.703 -47.344 -12.508 1 82.88 186 VAL B C 1
ATOM 4724 O O . VAL B 1 186 ? 22.094 -48.031 -13.438 1 82.88 186 VAL B O 1
ATOM 4727 N N . ASN B 1 187 ? 21.891 -47.688 -11.227 1 74.12 187 ASN B N 1
ATOM 4728 C CA . ASN B 1 187 ? 22.031 -49.094 -10.852 1 74.12 187 ASN B CA 1
ATOM 4729 C C . ASN B 1 187 ? 20.734 -49.625 -10.258 1 74.12 187 ASN B C 1
ATOM 4731 O O . ASN B 1 187 ? 20.312 -49.219 -9.18 1 74.12 187 ASN B O 1
ATOM 4735 N N . LYS B 1 188 ? 19.891 -50.094 -11.164 1 66.12 188 LYS B N 1
ATOM 4736 C CA . LYS B 1 188 ? 18.641 -50.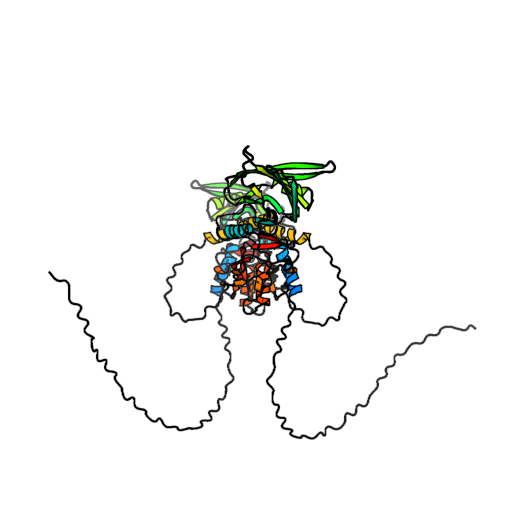156 -10.438 1 66.12 188 LYS B CA 1
ATOM 4737 C C . LYS B 1 188 ? 18.078 -51.594 -10.438 1 66.12 188 LYS B C 1
ATOM 4739 O O . LYS B 1 188 ? 18.156 -52.281 -11.445 1 66.12 188 LYS B O 1
ATOM 4744 N N . LYS B 1 189 ? 17.797 -52.031 -9.281 1 65.19 189 LYS B N 1
ATOM 4745 C CA . LYS B 1 189 ? 17.016 -53.219 -9.016 1 65.19 189 LYS B CA 1
ATOM 4746 C C . LYS B 1 189 ? 15.523 -52.938 -9.094 1 65.19 189 LYS B C 1
ATOM 4748 O O . LYS B 1 189 ? 14.719 -53.875 -9.234 1 65.19 189 LYS B O 1
ATOM 4753 N N . GLN B 1 190 ? 15.195 -51.656 -9.125 1 72 190 GLN B N 1
ATOM 4754 C CA . GLN B 1 190 ? 13.766 -51.375 -9.062 1 72 190 GLN B CA 1
ATOM 4755 C C . GLN B 1 190 ? 13.383 -50.188 -9.945 1 72 190 GLN B C 1
ATOM 4757 O O . GLN B 1 190 ? 14.234 -49.375 -10.312 1 72 190 GLN B O 1
ATOM 4762 N N . ASN B 1 191 ? 12.086 -50.25 -10.312 1 80 191 ASN B N 1
ATOM 4763 C CA . ASN B 1 191 ? 11.484 -49.125 -11.055 1 80 191 ASN B CA 1
ATOM 4764 C C . ASN B 1 191 ? 11.477 -47.844 -10.242 1 80 191 ASN B C 1
ATOM 4766 O O . ASN B 1 191 ? 11.227 -47.875 -9.039 1 80 191 ASN B O 1
ATOM 4770 N N . SER B 1 192 ? 11.992 -46.781 -10.883 1 85.88 192 SER B N 1
ATOM 4771 C CA . SER B 1 192 ? 12.023 -45.5 -10.156 1 85.88 192 SER B CA 1
ATOM 4772 C C . SER B 1 192 ? 11.977 -44.312 -11.117 1 85.88 192 SER B C 1
ATOM 4774 O O . SER B 1 192 ? 12.234 -44.469 -12.312 1 85.88 192 SER B O 1
ATOM 4776 N N . TRP B 1 193 ? 11.617 -43.219 -10.508 1 88.81 193 TRP B N 1
ATOM 4777 C CA . TRP B 1 193 ? 11.68 -41.969 -11.242 1 88.81 193 TRP B CA 1
ATOM 4778 C C . TRP B 1 193 ? 13.07 -41.344 -11.148 1 88.81 193 TRP B C 1
ATOM 4780 O O . TRP B 1 193 ? 13.68 -41.344 -10.078 1 88.81 193 TRP B O 1
ATOM 4790 N N . GLU B 1 194 ? 13.547 -40.969 -12.367 1 92.38 194 GLU B N 1
ATOM 4791 C CA . GLU B 1 194 ? 14.828 -40.25 -12.43 1 92.38 194 GLU B CA 1
ATOM 4792 C C . GLU B 1 194 ? 14.648 -38.844 -12.977 1 92.38 194 GLU B C 1
ATOM 4794 O O . GLU B 1 194 ? 13.883 -38.625 -13.922 1 92.38 194 GLU B O 1
ATOM 4799 N N . THR B 1 195 ? 15.336 -37.906 -12.359 1 94.56 195 THR B N 1
ATOM 4800 C CA . THR B 1 195 ? 15.211 -36.531 -12.75 1 94.56 195 THR B CA 1
ATOM 4801 C C . THR B 1 195 ? 16.5 -36.031 -13.391 1 94.56 195 THR B C 1
ATOM 4803 O O . THR B 1 195 ? 17.594 -36.312 -12.922 1 94.56 195 THR B O 1
ATOM 4806 N N . PHE B 1 196 ? 16.391 -35.281 -14.477 1 96.94 196 PHE B N 1
ATOM 4807 C CA . PHE B 1 196 ? 17.531 -34.719 -15.195 1 96.94 196 PHE B CA 1
ATOM 4808 C C . PHE B 1 196 ? 17.344 -33.219 -15.375 1 96.94 196 PHE B C 1
ATOM 4810 O O . PHE B 1 196 ? 16.266 -32.75 -15.742 1 96.94 196 PHE B O 1
ATOM 4817 N N . GLU B 1 197 ? 18.359 -32.438 -15.148 1 96.94 197 GLU B N 1
ATOM 4818 C CA . GLU B 1 197 ? 18.312 -30.984 -15.344 1 96.94 197 GLU B CA 1
ATOM 4819 C C . GLU B 1 197 ? 18.469 -30.625 -16.828 1 96.94 197 GLU B C 1
ATOM 4821 O O . GLU B 1 197 ? 19.438 -31.016 -17.469 1 96.94 197 GLU B O 1
ATOM 4826 N N . VAL B 1 198 ? 17.516 -29.922 -17.328 1 97.62 198 VAL B N 1
ATOM 4827 C CA . VAL B 1 198 ? 17.531 -29.594 -18.75 1 97.62 198 VAL B CA 1
ATOM 4828 C C . VAL B 1 198 ? 17.281 -28.094 -18.938 1 97.62 198 VAL B C 1
ATOM 4830 O O . VAL B 1 198 ? 16.672 -27.688 -19.922 1 97.62 198 VAL B O 1
ATOM 4833 N N . THR B 1 199 ? 17.672 -27.234 -18.047 1 97 199 THR B N 1
ATOM 4834 C CA . THR B 1 199 ? 17.422 -25.797 -18.031 1 97 199 THR B CA 1
ATOM 4835 C C . THR B 1 199 ? 17.984 -25.141 -19.281 1 97 199 THR B C 1
ATOM 4837 O O . THR B 1 199 ? 17.328 -24.297 -19.891 1 97 199 THR B O 1
ATOM 4840 N N . LYS B 1 200 ? 19.141 -25.531 -19.688 1 96.25 200 LYS B N 1
ATOM 4841 C CA . LYS B 1 200 ? 19.797 -24.922 -20.844 1 96.25 200 LYS B CA 1
ATOM 4842 C C . LYS B 1 200 ? 18.969 -25.125 -22.109 1 96.25 200 LYS B C 1
ATOM 4844 O O . LYS B 1 200 ? 18.844 -24.203 -22.906 1 96.25 200 LYS B O 1
ATOM 4849 N N . ALA B 1 201 ? 18.453 -26.266 -22.219 1 96.31 201 ALA B N 1
ATOM 4850 C CA . ALA B 1 201 ? 17.656 -26.562 -23.406 1 96.31 201 ALA B CA 1
ATOM 4851 C C . ALA B 1 201 ? 16.391 -25.688 -23.438 1 96.31 201 ALA B C 1
ATOM 4853 O O . ALA B 1 201 ? 16.078 -25.109 -24.469 1 96.31 201 ALA B O 1
ATOM 4854 N N . ILE B 1 202 ? 15.75 -25.609 -22.328 1 95.62 202 ILE B N 1
ATOM 4855 C CA . ILE B 1 202 ? 14.484 -24.875 -22.266 1 95.62 202 ILE B CA 1
ATOM 4856 C C . ILE B 1 202 ? 14.734 -23.391 -22.531 1 95.62 202 ILE B C 1
ATOM 4858 O O . ILE B 1 202 ? 13.961 -22.75 -23.25 1 95.62 202 ILE B O 1
ATOM 4862 N N . LYS B 1 203 ? 15.727 -22.844 -22.016 1 94.5 203 LYS B N 1
ATOM 4863 C CA . LYS B 1 203 ? 16.062 -21.453 -22.266 1 94.5 203 LYS B CA 1
ATOM 4864 C C . LYS B 1 203 ? 16.328 -21.203 -23.75 1 94.5 203 LYS B C 1
ATOM 4866 O O . LYS B 1 203 ? 15.906 -20.188 -24.297 1 94.5 203 LYS B O 1
ATOM 4871 N N . ARG B 1 204 ? 17 -22.109 -24.297 1 93.19 204 ARG B N 1
ATOM 4872 C CA . ARG B 1 204 ? 17.234 -21.984 -25.734 1 93.19 204 ARG B CA 1
ATOM 4873 C C . ARG B 1 204 ? 15.93 -22.047 -26.516 1 93.19 204 ARG B C 1
ATOM 4875 O O . ARG B 1 204 ? 15.719 -21.281 -27.453 1 93.19 204 ARG B O 1
ATOM 4882 N N . TRP B 1 205 ? 15.086 -23.016 -26.156 1 93.69 205 TRP B N 1
ATOM 4883 C CA . TRP B 1 205 ? 13.805 -23.203 -26.828 1 93.69 205 TRP B CA 1
ATOM 4884 C C . TRP B 1 205 ? 13 -21.906 -26.812 1 93.69 205 TRP B C 1
ATOM 4886 O O . TRP B 1 205 ? 12.438 -21.5 -27.844 1 93.69 205 TRP B O 1
ATOM 4896 N N . VAL B 1 206 ? 12.906 -21.25 -25.672 1 91.56 206 VAL B N 1
ATOM 4897 C CA . VAL B 1 206 ? 12.102 -20.047 -25.484 1 91.56 206 VAL B CA 1
ATOM 4898 C C . VAL B 1 206 ? 12.695 -18.891 -26.281 1 91.56 206 VAL B C 1
ATOM 4900 O O . VAL B 1 206 ? 11.969 -18.094 -26.875 1 91.56 206 VAL B O 1
ATOM 4903 N N . LYS B 1 207 ? 13.961 -18.812 -26.281 1 88.19 207 LYS B N 1
ATOM 4904 C CA . LYS B 1 207 ? 14.633 -17.766 -27.031 1 88.19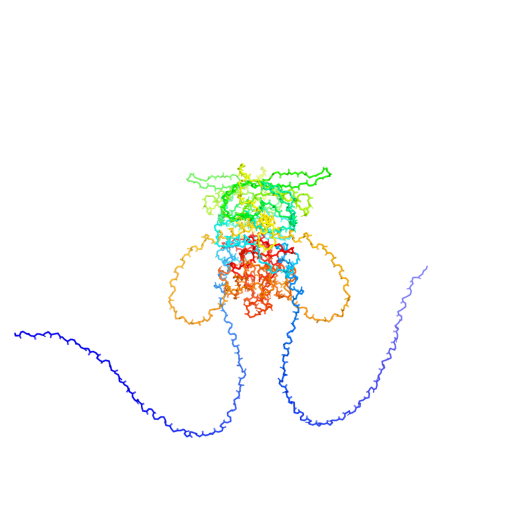 207 LYS B CA 1
ATOM 4905 C C . LYS B 1 207 ? 14.406 -17.922 -28.531 1 88.19 207 LYS B C 1
ATOM 4907 O O . LYS B 1 207 ? 14.297 -16.938 -29.266 1 88.19 207 LYS B O 1
ATOM 4912 N N . SER B 1 208 ? 14.336 -19.125 -28.938 1 85.69 208 SER B N 1
ATOM 4913 C CA . SER B 1 208 ? 14.188 -19.406 -30.359 1 85.69 208 SER B CA 1
ATOM 4914 C C . SER B 1 208 ? 12.742 -19.234 -30.812 1 85.69 208 SER B C 1
ATOM 4916 O O . SER B 1 208 ? 12.445 -19.25 -32 1 85.69 208 SER B O 1
ATOM 4918 N N . SER B 1 209 ? 11.781 -19.062 -29.922 1 79.25 209 SER B N 1
ATOM 4919 C CA . SER B 1 209 ? 10.359 -18.891 -30.156 1 79.25 209 SER B CA 1
ATOM 4920 C C . SER B 1 209 ? 9.742 -20.125 -30.812 1 79.25 209 SER B C 1
ATOM 4922 O O . SER B 1 209 ? 8.664 -20.047 -31.406 1 79.25 209 SER B O 1
ATOM 4924 N N . GLN B 1 210 ? 10.531 -21.188 -30.766 1 78.44 210 GLN B N 1
ATOM 4925 C CA . GLN B 1 210 ? 9.961 -22.438 -31.234 1 78.44 210 GLN B CA 1
ATOM 4926 C C . GLN B 1 210 ? 9.055 -23.062 -30.172 1 78.44 210 GLN B C 1
ATOM 4928 O O . GLN B 1 210 ? 9.445 -23.188 -29.016 1 78.44 210 GLN B O 1
ATOM 4933 N N . THR B 1 211 ? 7.898 -23.531 -30.547 1 76.88 211 THR B N 1
ATOM 4934 C CA . THR B 1 211 ? 6.957 -24.078 -29.578 1 76.88 211 THR B CA 1
ATOM 4935 C C . THR B 1 211 ? 7.203 -25.578 -29.375 1 76.88 211 THR B C 1
ATOM 4937 O O . THR B 1 211 ? 7.051 -26.094 -28.266 1 76.88 211 THR B O 1
ATOM 4940 N N . THR B 1 212 ? 7.598 -26.188 -30.484 1 86.25 212 THR B N 1
ATOM 4941 C CA . THR B 1 212 ? 7.832 -27.625 -30.375 1 86.25 212 THR B CA 1
ATOM 4942 C C . THR B 1 212 ? 9.328 -27.938 -30.438 1 86.25 212 THR B C 1
ATOM 4944 O O . THR B 1 212 ? 10.023 -27.453 -31.344 1 86.25 212 THR B O 1
ATOM 4947 N N . ASN B 1 213 ? 9.766 -28.594 -29.453 1 92.12 213 ASN B N 1
ATOM 4948 C CA . ASN B 1 213 ? 11.172 -28.953 -29.344 1 92.12 213 ASN B CA 1
ATOM 4949 C C . ASN B 1 213 ? 11.352 -30.422 -28.938 1 92.12 213 ASN B C 1
ATOM 4951 O O . ASN B 1 213 ? 10.406 -31.062 -28.516 1 92.12 213 ASN B O 1
ATOM 4955 N N . THR B 1 214 ? 12.531 -30.875 -29.172 1 94 214 THR B N 1
ATOM 4956 C CA . THR B 1 214 ? 12.758 -32.312 -28.984 1 94 214 THR B CA 1
ATOM 4957 C C . THR B 1 214 ? 13.938 -32.562 -28.047 1 94 214 THR B C 1
ATOM 4959 O O . THR B 1 214 ? 14.961 -31.875 -28.141 1 94 214 THR B O 1
ATOM 4962 N N . LEU B 1 215 ? 13.695 -33.469 -27.156 1 95.75 215 LEU B N 1
ATOM 4963 C CA . LEU B 1 215 ? 14.773 -34.031 -26.344 1 95.75 215 LEU B CA 1
ATOM 4964 C C . LEU B 1 215 ? 15.055 -35.469 -26.719 1 95.75 215 LEU B C 1
ATOM 4966 O O . LEU B 1 215 ? 14.125 -36.25 -27.016 1 95.75 215 LEU B O 1
ATOM 4970 N N . GLN B 1 216 ? 16.297 -35.844 -26.719 1 95.31 216 GLN B N 1
ATOM 4971 C CA . GLN B 1 216 ? 16.688 -37.219 -26.969 1 95.31 216 GLN B CA 1
ATOM 4972 C C . GLN B 1 216 ? 17.219 -37.875 -25.703 1 95.31 216 GLN B C 1
ATOM 4974 O O . GLN B 1 216 ? 18.062 -37.312 -25 1 95.31 216 GLN B O 1
ATOM 4979 N N . VAL B 1 217 ? 16.719 -39.031 -25.422 1 94.88 217 VAL B N 1
ATOM 4980 C CA . VAL B 1 217 ? 17.172 -39.844 -24.297 1 94.88 217 VAL B CA 1
ATOM 4981 C C . VAL B 1 217 ? 17.875 -41.094 -24.797 1 94.88 217 VAL B C 1
ATOM 4983 O O . VAL B 1 217 ? 17.312 -41.875 -25.594 1 94.88 217 VAL B O 1
ATOM 4986 N N . GLN B 1 218 ? 19.062 -41.219 -24.312 1 93.06 218 GLN B N 1
ATOM 4987 C CA . GLN B 1 218 ? 19.859 -42.406 -24.672 1 93.06 218 GLN B CA 1
ATOM 4988 C C . GLN B 1 218 ? 20.172 -43.25 -23.453 1 93.06 218 GLN B C 1
ATOM 4990 O O . GLN B 1 218 ? 20.609 -42.719 -22.422 1 93.06 218 GLN B O 1
ATOM 4995 N N . ILE B 1 219 ? 19.922 -44.531 -23.594 1 90.31 219 ILE B N 1
ATOM 4996 C CA . ILE B 1 219 ? 20.219 -45.469 -22.531 1 90.31 219 ILE B CA 1
ATOM 4997 C C . ILE B 1 219 ? 21.328 -46.438 -22.984 1 90.31 219 ILE B C 1
ATOM 4999 O O . ILE B 1 219 ? 21.141 -47.188 -23.922 1 90.31 219 ILE B O 1
ATOM 5003 N N . ASP B 1 220 ? 22.422 -46.344 -22.203 1 87.5 220 ASP B N 1
ATOM 5004 C CA . ASP B 1 220 ? 23.562 -47.219 -22.5 1 87.5 220 ASP B CA 1
ATOM 5005 C C . ASP B 1 220 ? 23.781 -48.219 -21.391 1 87.5 220 ASP B C 1
ATOM 5007 O O . ASP B 1 220 ? 23.969 -47.844 -20.234 1 87.5 220 ASP B O 1
ATOM 5011 N N . ARG B 1 221 ? 23.688 -49.375 -21.688 1 82.62 221 ARG B N 1
ATOM 5012 C CA . ARG B 1 221 ? 23.984 -50.438 -20.719 1 82.62 221 ARG B CA 1
ATOM 5013 C C . ARG B 1 221 ? 25.484 -50.5 -20.422 1 82.62 221 ARG B C 1
ATOM 5015 O O . ARG B 1 221 ? 26.297 -50.406 -21.344 1 82.62 221 ARG B O 1
ATOM 5022 N N . MET B 1 222 ? 25.641 -50.312 -19.031 1 75.88 222 MET B N 1
ATOM 5023 C CA . MET B 1 222 ? 27.047 -50.406 -18.609 1 75.88 222 MET B CA 1
ATOM 5024 C C . MET B 1 222 ? 27.406 -51.844 -18.219 1 75.88 222 MET B C 1
ATOM 5026 O O . MET B 1 222 ? 26.594 -52.562 -17.625 1 75.88 222 MET B O 1
ATOM 5030 N N . GLY B 1 223 ? 28.484 -52.5 -18.844 1 66.12 223 GLY B N 1
ATOM 5031 C CA . GLY B 1 223 ? 29.016 -53.844 -18.516 1 66.12 223 GLY B CA 1
ATOM 5032 C C . GLY B 1 223 ? 28.859 -54.812 -19.656 1 66.12 223 GLY B C 1
ATOM 5033 O O . GLY B 1 223 ? 28.047 -54.625 -20.562 1 66.12 223 GLY B O 1
ATOM 5034 N N . GLY B 1 224 ? 29.891 -55.312 -20.25 1 56.09 224 GLY B N 1
ATOM 5035 C CA . GLY B 1 224 ? 30.328 -56.156 -21.359 1 56.09 224 GLY B CA 1
ATOM 5036 C C . GLY B 1 224 ? 29.375 -57.312 -21.641 1 56.09 224 GLY B C 1
ATOM 5037 O O . GLY B 1 224 ? 29.391 -57.875 -22.734 1 56.09 224 GLY B O 1
ATOM 5038 N N . MET B 1 225 ? 29.062 -58.219 -20.656 1 51.97 225 MET B N 1
ATOM 5039 C CA . MET B 1 225 ? 28.578 -59.5 -21.156 1 51.97 225 MET B CA 1
ATOM 5040 C C . MET B 1 225 ? 27.109 -59.406 -21.594 1 51.97 225 MET B C 1
ATOM 5042 O O . MET B 1 225 ? 26.297 -58.812 -20.891 1 51.97 225 MET B O 1
ATOM 5046 N N . PRO B 1 226 ? 26.875 -59.531 -22.875 1 50.12 226 PRO B N 1
ATOM 5047 C CA . PRO B 1 226 ? 25.5 -59.688 -23.344 1 50.12 226 PRO B CA 1
ATOM 5048 C C . PRO B 1 226 ? 24.625 -60.469 -22.344 1 50.12 226 PRO B C 1
ATOM 5050 O O . PRO B 1 226 ? 24.641 -61.688 -22.328 1 50.12 226 PRO B O 1
ATOM 5053 N N . LEU B 1 227 ? 24.891 -60.344 -21.109 1 48.28 227 LEU B N 1
ATOM 5054 C CA . LEU B 1 227 ? 24.109 -61.281 -20.281 1 48.28 227 LEU B CA 1
ATOM 5055 C C . LEU B 1 227 ? 22.625 -61.188 -20.609 1 48.28 227 LEU B C 1
ATOM 5057 O O . LEU B 1 227 ? 22.156 -60.125 -21.062 1 48.28 227 LEU B O 1
ATOM 5061 N N . GLU B 1 228 ? 21.938 -62.312 -20.828 1 50.31 228 GLU B N 1
ATOM 5062 C CA . GLU B 1 228 ? 20.516 -62.625 -20.891 1 50.31 228 GLU B CA 1
ATOM 5063 C C . GLU B 1 228 ? 19.703 -61.625 -20.078 1 50.31 228 GLU B C 1
ATOM 5065 O O . GLU B 1 228 ? 18.5 -61.812 -19.891 1 50.31 228 GLU B O 1
ATOM 5070 N N . GLY B 1 229 ? 20.375 -60.719 -19.375 1 52.12 229 GLY B N 1
ATOM 5071 C CA . GLY B 1 229 ? 19.609 -60 -18.359 1 52.12 229 GLY B CA 1
ATOM 5072 C C . GLY B 1 229 ? 18.75 -58.875 -18.922 1 52.12 229 GLY B C 1
ATOM 5073 O O . GLY B 1 229 ? 18.781 -58.625 -20.125 1 52.12 229 GLY B O 1
ATOM 5074 N N . GLY B 1 230 ? 17.797 -58.406 -18.094 1 59.88 230 GLY B N 1
ATOM 5075 C CA . GLY B 1 230 ? 16.734 -57.438 -18.328 1 59.88 230 GLY B CA 1
ATOM 5076 C C . GLY B 1 230 ? 17.266 -56.094 -18.734 1 59.88 230 GLY B C 1
ATOM 5077 O O . GLY B 1 230 ? 18.422 -55.75 -18.484 1 59.88 230 GLY B O 1
ATOM 5078 N N . SER B 1 231 ? 16.953 -55.469 -19.906 1 73.62 231 SER B N 1
ATOM 5079 C CA . SER B 1 231 ? 17.312 -54.156 -20.406 1 73.62 231 SER B CA 1
ATOM 5080 C C . SER B 1 231 ? 16.516 -53.062 -19.703 1 73.62 231 SER B C 1
ATOM 5082 O O . SER B 1 231 ? 15.383 -53.281 -19.281 1 73.62 231 SER B O 1
ATOM 5084 N N . LEU B 1 232 ? 17.375 -52.062 -19.219 1 81.69 232 LEU B N 1
ATOM 5085 C CA . LEU B 1 232 ? 16.75 -50.875 -18.672 1 81.69 232 LEU B CA 1
ATOM 5086 C C . LEU B 1 232 ? 16.125 -50.031 -19.766 1 81.69 232 LEU B C 1
ATOM 5088 O O . LEU B 1 232 ? 16.703 -49.844 -20.844 1 81.69 232 LEU B O 1
ATOM 5092 N N . ASP B 1 233 ? 14.898 -49.625 -19.469 1 86.5 233 ASP B N 1
ATOM 5093 C CA . ASP B 1 233 ? 14.227 -48.719 -20.406 1 86.5 233 ASP B CA 1
ATOM 5094 C C . ASP B 1 233 ? 13.438 -47.656 -19.672 1 86.5 233 ASP B C 1
ATOM 5096 O O . ASP B 1 233 ? 13.312 -47.688 -18.453 1 86.5 233 ASP B O 1
ATOM 5100 N N . VAL B 1 234 ? 13.133 -46.688 -20.453 1 87.31 234 VAL B N 1
ATOM 5101 C CA . VAL B 1 234 ? 12.281 -45.625 -19.938 1 87.31 234 VAL B CA 1
ATOM 5102 C C . VAL B 1 234 ? 10.859 -45.781 -20.453 1 87.31 234 VAL B C 1
ATOM 5104 O O . VAL B 1 234 ? 10.656 -46.156 -21.609 1 87.31 234 VAL B O 1
ATOM 5107 N N . SER B 1 235 ? 10.008 -45.5 -19.531 1 85.62 235 SER B N 1
ATOM 5108 C CA . SER B 1 235 ? 8.609 -45.625 -19.922 1 85.62 235 SER B CA 1
ATOM 5109 C C . SER B 1 235 ? 8.18 -44.5 -20.844 1 85.62 235 SER B C 1
ATOM 5111 O O . SER B 1 235 ? 8.305 -43.344 -20.484 1 85.62 235 SER B O 1
ATOM 5113 N N . VAL B 1 236 ? 7.73 -44.875 -22 1 80.56 236 VAL B N 1
ATOM 5114 C CA . VAL B 1 236 ? 7.242 -43.875 -22.953 1 80.56 236 VAL B CA 1
ATOM 5115 C C . VAL B 1 236 ? 5.809 -44.219 -23.359 1 80.56 236 VAL B C 1
ATOM 5117 O O . VAL B 1 236 ? 5.285 -43.656 -24.328 1 80.56 236 VAL B O 1
ATOM 5120 N N . SER B 1 237 ? 5.199 -45.156 -22.562 1 73.62 237 SER B N 1
ATOM 5121 C CA . SER B 1 237 ? 3.844 -45.562 -22.922 1 73.62 237 SER B CA 1
ATOM 5122 C C . SER B 1 237 ? 2.805 -44.719 -22.188 1 73.62 237 SER B C 1
ATOM 5124 O O . SER B 1 237 ? 3.027 -44.312 -21.047 1 73.62 237 SER B O 1
ATOM 5126 N N . PHE B 1 238 ? 1.777 -44.438 -22.891 1 65.25 238 PHE B N 1
ATOM 5127 C CA . PHE B 1 238 ? 0.685 -43.625 -22.375 1 65.25 238 PHE B CA 1
ATOM 5128 C C . PHE B 1 238 ? -0.145 -44.375 -21.359 1 65.25 238 PHE B C 1
ATOM 5130 O O . PHE B 1 238 ? -0.924 -43.781 -20.609 1 65.25 238 PHE B O 1
ATOM 5137 N N . LYS B 1 239 ? 0.055 -45.656 -21.234 1 61.81 239 LYS B N 1
ATOM 5138 C CA . LYS B 1 239 ? -0.862 -46.531 -20.484 1 61.81 239 LYS B CA 1
ATOM 5139 C C . LYS B 1 239 ? -0.683 -46.344 -18.984 1 61.81 239 LYS B C 1
ATOM 5141 O O . LYS B 1 239 ? -1.647 -46.438 -18.219 1 61.81 239 LYS B O 1
ATOM 5146 N N . ASN B 1 240 ? 0.55 -46.125 -18.5 1 61.66 240 ASN B N 1
ATOM 5147 C CA . ASN B 1 240 ? 0.726 -46.25 -17.047 1 61.66 240 ASN B CA 1
ATOM 5148 C C . ASN B 1 240 ? 1.111 -44.938 -16.406 1 61.66 240 ASN B C 1
ATOM 5150 O O . ASN B 1 240 ? 1.735 -44.906 -15.352 1 61.66 240 ASN B O 1
ATOM 5154 N N . ASN B 1 241 ? 0.558 -43.812 -16.812 1 71.94 241 ASN B N 1
ATOM 5155 C CA . ASN B 1 241 ? 0.911 -42.531 -16.219 1 71.94 241 ASN B CA 1
ATOM 5156 C C . ASN B 1 241 ? 2.41 -42.438 -15.945 1 71.94 241 ASN B C 1
ATOM 5158 O O . ASN B 1 241 ? 2.826 -41.906 -14.914 1 71.94 241 ASN B O 1
ATOM 5162 N N . SER B 1 242 ? 3.148 -43.062 -16.578 1 81.5 242 SER B N 1
ATOM 5163 C CA . SER B 1 242 ? 4.598 -43.062 -16.406 1 81.5 242 SER B CA 1
ATOM 5164 C C . SER B 1 242 ? 5.297 -42.375 -17.578 1 81.5 242 SER B C 1
ATOM 5166 O O . SER B 1 242 ? 6.445 -42.719 -17.891 1 81.5 242 SER B O 1
ATOM 5168 N N . LEU B 1 243 ? 4.488 -41.5 -18.156 1 87.12 243 LEU B N 1
ATOM 5169 C CA . LEU B 1 243 ? 5.074 -40.781 -19.281 1 87.12 243 LEU B CA 1
ATOM 5170 C C . LEU B 1 243 ? 6.102 -39.781 -18.781 1 87.12 243 LEU B C 1
ATOM 5172 O O . LEU B 1 243 ? 6.008 -39.281 -17.656 1 87.12 243 LEU B O 1
ATOM 5176 N N . PRO B 1 244 ? 7.082 -39.531 -19.672 1 92.25 244 PRO B N 1
ATOM 5177 C CA . PRO B 1 244 ? 8.039 -38.469 -19.312 1 92.25 244 PRO B CA 1
ATOM 5178 C C . PRO B 1 244 ? 7.379 -37.125 -19.094 1 92.25 244 PRO B C 1
ATOM 5180 O O . PRO B 1 244 ? 6.438 -36.781 -19.812 1 92.25 244 PRO B O 1
ATOM 5183 N N . VAL B 1 245 ? 7.883 -36.469 -18.125 1 92.94 245 VAL B N 1
ATOM 5184 C CA . VAL B 1 245 ? 7.297 -35.188 -17.766 1 92.94 245 VAL B CA 1
ATOM 5185 C C . VAL B 1 245 ? 8.391 -34.125 -17.656 1 92.94 245 VAL B C 1
ATOM 5187 O O . VAL B 1 245 ? 9.469 -34.406 -17.109 1 92.94 245 VAL B O 1
ATOM 5190 N N . LEU B 1 246 ? 8.07 -33.031 -18.297 1 95.81 246 LEU B N 1
ATOM 5191 C CA . LEU B 1 246 ? 8.961 -31.859 -18.188 1 95.81 246 LEU B CA 1
ATOM 5192 C C . LEU B 1 246 ? 8.422 -30.844 -17.203 1 95.81 246 LEU B C 1
ATOM 5194 O O . LEU B 1 246 ? 7.301 -30.359 -17.344 1 95.81 246 LEU B O 1
ATOM 5198 N N . ILE B 1 247 ? 9.203 -30.547 -16.156 1 95.62 247 ILE B N 1
ATOM 5199 C CA . ILE B 1 247 ? 8.812 -29.562 -15.164 1 95.62 247 ILE B CA 1
ATOM 5200 C C . ILE B 1 247 ? 9.641 -28.297 -15.352 1 95.62 247 ILE B C 1
ATOM 5202 O O . ILE B 1 247 ? 10.867 -28.328 -15.32 1 95.62 247 ILE B O 1
ATOM 5206 N N . ILE B 1 248 ? 8.922 -27.203 -15.5 1 96.38 248 ILE B N 1
ATOM 5207 C CA . ILE B 1 248 ? 9.609 -25.938 -15.695 1 96.38 248 ILE B CA 1
ATOM 5208 C C . ILE B 1 248 ? 9.297 -25 -14.523 1 96.38 248 ILE B C 1
ATOM 5210 O O . ILE B 1 248 ? 8.133 -24.781 -14.188 1 96.38 248 ILE B O 1
ATOM 5214 N N . PHE B 1 249 ? 10.367 -24.5 -13.93 1 95.31 249 PHE B N 1
ATOM 5215 C CA . PHE B 1 249 ? 10.273 -23.531 -12.836 1 95.31 249 PHE B CA 1
ATOM 5216 C C . PHE B 1 249 ? 10.578 -22.125 -13.32 1 95.31 249 PHE B C 1
ATOM 5218 O O . PHE B 1 249 ? 11.602 -21.891 -13.969 1 95.31 249 PHE B O 1
ATOM 5225 N N . SER B 1 250 ? 9.633 -21.234 -13.023 1 93.94 250 SER B N 1
ATOM 5226 C CA . SER B 1 250 ? 9.812 -19.859 -13.477 1 93.94 250 SER B CA 1
ATOM 5227 C C . SER B 1 250 ? 9.352 -18.859 -12.422 1 93.94 250 SER B C 1
ATOM 5229 O O . SER B 1 250 ? 8.703 -19.25 -11.445 1 93.94 250 SER B O 1
ATOM 5231 N N . ASP B 1 251 ? 9.789 -17.562 -12.547 1 91.12 251 ASP B N 1
ATOM 5232 C CA . ASP B 1 251 ? 9.383 -16.469 -11.672 1 91.12 251 ASP B CA 1
ATOM 5233 C C . ASP B 1 251 ? 8.672 -15.359 -12.453 1 91.12 251 ASP B C 1
ATOM 5235 O O . ASP B 1 251 ? 9.141 -14.953 -13.516 1 91.12 251 ASP B O 1
ATOM 5239 N N . ASP B 1 252 ? 7.59 -15.125 -11.891 1 82.75 252 ASP B N 1
ATOM 5240 C CA . ASP B 1 252 ? 6.891 -13.977 -12.469 1 82.75 252 ASP B CA 1
ATOM 5241 C C . ASP B 1 252 ? 7.508 -12.664 -12.008 1 82.75 252 ASP B C 1
ATOM 5243 O O . ASP B 1 252 ? 7.445 -12.328 -10.82 1 82.75 252 ASP B O 1
ATOM 5247 N N . LEU B 1 253 ? 8.086 -11.93 -12.742 1 73.69 253 LEU B N 1
ATOM 5248 C CA . LEU B 1 253 ? 8.812 -10.711 -12.414 1 73.69 253 LEU B CA 1
ATOM 5249 C C . LEU B 1 253 ? 7.848 -9.57 -12.086 1 73.69 253 LEU B C 1
ATOM 5251 O O . LEU B 1 253 ? 8.242 -8.578 -11.469 1 73.69 253 LEU B O 1
ATOM 5255 N N . ARG B 1 254 ? 6.699 -9.75 -12.336 1 63.09 254 ARG B N 1
ATOM 5256 C CA . ARG B 1 254 ? 5.73 -8.695 -12.062 1 63.09 254 ARG B CA 1
ATOM 5257 C C . ARG B 1 254 ? 5.391 -8.633 -10.57 1 63.09 254 ARG B C 1
ATOM 5259 O O . ARG B 1 254 ? 5.141 -7.559 -10.031 1 63.09 254 ARG B O 1
ATOM 5266 N N . ASN B 1 255 ? 5.312 -9.797 -9.891 1 58.75 255 ASN B N 1
ATOM 5267 C CA . ASN B 1 255 ? 4.906 -9.938 -8.5 1 58.75 255 ASN B CA 1
ATOM 5268 C C . ASN B 1 255 ? 6.027 -9.547 -7.543 1 58.75 255 ASN B C 1
ATOM 5270 O O . ASN B 1 255 ? 5.77 -9.039 -6.449 1 58.75 255 ASN B O 1
ATOM 5274 N N . GLU B 1 256 ? 7.238 -9.93 -7.711 1 52.5 256 GLU B N 1
ATOM 5275 C CA . GLU B 1 256 ? 8.344 -9.656 -6.797 1 52.5 256 GLU B CA 1
ATOM 5276 C C . GLU B 1 256 ? 8.445 -8.164 -6.496 1 52.5 256 GLU B C 1
ATOM 5278 O O . GLU B 1 256 ? 8.703 -7.773 -5.355 1 52.5 256 GLU B O 1
ATOM 5283 N N . LYS B 1 257 ? 8.211 -7.477 -7.266 1 47.22 257 LYS B N 1
ATOM 5284 C CA . LYS B 1 257 ? 8.305 -6.039 -7.02 1 47.22 257 LYS B CA 1
ATOM 5285 C C . LYS B 1 257 ? 7.172 -5.562 -6.121 1 47.22 257 LYS B C 1
ATOM 5287 O O . LYS B 1 257 ? 7.367 -4.684 -5.277 1 47.22 257 LYS B O 1
ATOM 5292 N N . LYS B 1 258 ? 6.141 -6.34 -6.277 1 51.38 258 LYS B N 1
ATOM 5293 C CA . LYS B 1 258 ? 4.977 -6.008 -5.457 1 51.38 258 LYS B CA 1
ATOM 5294 C C . LYS B 1 258 ? 5.227 -6.336 -3.988 1 51.38 258 LYS B C 1
ATOM 5296 O O . LYS B 1 258 ? 4.871 -5.559 -3.104 1 51.38 258 LYS B O 1
ATOM 5301 N N . ASP B 1 259 ? 5.758 -7.504 -3.658 1 49.97 259 ASP B N 1
ATOM 5302 C CA . ASP B 1 259 ? 6.043 -7.957 -2.301 1 49.97 259 ASP B CA 1
ATOM 5303 C C . ASP B 1 259 ? 7.047 -7.035 -1.613 1 49.97 259 ASP B C 1
ATOM 5305 O O . ASP B 1 259 ? 6.891 -6.707 -0.435 1 49.97 259 ASP B O 1
ATOM 5309 N N . GLU B 1 260 ? 8 -6.82 -2.262 1 43.91 260 GLU B N 1
ATOM 5310 C CA . GLU B 1 260 ? 9.008 -5.941 -1.678 1 43.91 260 GLU B CA 1
ATOM 5311 C C . GLU B 1 260 ? 8.414 -4.582 -1.315 1 43.91 260 GLU B C 1
ATOM 5313 O O . GLU B 1 260 ? 8.734 -4.02 -0.266 1 43.91 260 GLU B O 1
ATOM 5318 N N . LEU B 1 261 ? 7.605 -4.262 -2.104 1 44.62 261 LEU B N 1
ATOM 5319 C CA . LEU B 1 261 ? 6.988 -2.957 -1.885 1 44.62 261 LEU B CA 1
ATOM 5320 C C . LEU B 1 261 ? 5.984 -3.014 -0.741 1 44.62 261 LEU B C 1
ATOM 5322 O O . LEU B 1 261 ? 5.922 -2.098 0.083 1 44.62 261 LEU B O 1
ATOM 5326 N N . LYS B 1 262 ? 5.18 -4.148 -0.748 1 48.09 262 LYS B N 1
ATOM 5327 C CA . LYS B 1 262 ? 4.223 -4.355 0.337 1 48.09 262 LYS B CA 1
ATOM 5328 C C . LYS B 1 262 ? 4.938 -4.523 1.675 1 48.09 262 LYS B C 1
ATOM 5330 O O . LYS B 1 262 ? 4.496 -3.988 2.693 1 48.09 262 LYS B O 1
ATOM 5335 N N . GLU B 1 263 ? 5.902 -5.395 1.72 1 44.69 263 GLU B N 1
ATOM 5336 C CA . GLU B 1 263 ? 6.668 -5.59 2.947 1 44.69 263 GLU B CA 1
ATOM 5337 C C . GLU B 1 263 ? 7.246 -4.273 3.455 1 44.69 263 GLU B C 1
ATOM 5339 O O . GLU B 1 263 ? 7.262 -4.02 4.66 1 44.69 263 GLU B O 1
ATOM 5344 N N . MET B 1 264 ? 7.633 -3.586 2.59 1 41.12 264 MET B N 1
ATOM 5345 C CA . MET B 1 264 ? 8.219 -2.311 2.996 1 41.12 264 MET B CA 1
ATOM 5346 C C . MET B 1 264 ? 7.141 -1.359 3.512 1 41.12 264 MET B C 1
ATOM 5348 O O . MET B 1 264 ? 7.367 -0.616 4.469 1 41.12 264 MET B O 1
ATOM 5352 N N . THR B 1 265 ? 5.965 -1.455 2.973 1 40.84 265 THR B N 1
ATOM 5353 C CA . THR B 1 265 ? 4.867 -0.613 3.432 1 40.84 265 THR B CA 1
ATOM 5354 C C . THR B 1 265 ? 4.316 -1.119 4.762 1 40.84 265 THR B C 1
ATOM 5356 O O . THR B 1 265 ? 3.98 -0.324 5.645 1 40.84 265 THR B O 1
ATOM 5359 N N . LEU B 1 266 ? 4.141 -2.496 4.902 1 41.34 266 LEU B N 1
ATOM 5360 C CA . LEU B 1 266 ? 3.646 -3.092 6.141 1 41.34 266 LEU B CA 1
ATOM 5361 C C . LEU B 1 266 ? 4.609 -2.824 7.293 1 41.34 266 LEU B C 1
ATOM 5363 O O . LEU B 1 266 ? 4.18 -2.529 8.414 1 41.34 266 LEU B O 1
ATOM 5367 N N . HIS B 1 267 ? 5.832 -3.094 7.16 1 40.47 267 HIS B N 1
ATOM 5368 C CA . HIS B 1 267 ? 6.781 -2.871 8.242 1 40.47 267 HIS B CA 1
ATOM 5369 C C . HIS B 1 267 ? 6.773 -1.413 8.695 1 40.47 267 HIS B C 1
ATOM 5371 O O . HIS B 1 267 ? 6.91 -1.125 9.883 1 40.47 267 HIS B O 1
ATOM 5377 N N . GLU B 1 268 ? 6.66 -0.645 7.895 1 38.31 268 GLU B N 1
ATOM 5378 C CA . GLU B 1 268 ? 6.719 0.76 8.289 1 38.31 268 GLU B CA 1
ATOM 5379 C C . GLU B 1 268 ? 5.438 1.19 8.992 1 38.31 268 GLU B C 1
ATOM 5381 O O . GLU B 1 268 ? 5.48 1.991 9.93 1 38.31 268 GLU B O 1
ATOM 5386 N N . GLU B 1 269 ? 4.355 0.608 8.633 1 40.81 269 GLU B N 1
ATOM 5387 C CA . GLU B 1 269 ? 3.133 0.846 9.398 1 40.81 269 GLU B CA 1
ATOM 5388 C C . GLU B 1 269 ? 3.213 0.207 10.781 1 40.81 269 GLU B C 1
ATOM 5390 O O . GLU B 1 269 ? 2.756 0.789 11.766 1 40.81 269 GLU B O 1
ATOM 5395 N N . GLU B 1 270 ? 3.672 -1.009 10.883 1 38.59 270 GLU B N 1
ATOM 5396 C CA . GLU B 1 270 ? 3.793 -1.683 12.172 1 38.59 270 GLU B CA 1
ATOM 5397 C C . GLU B 1 270 ? 4.801 -0.975 13.07 1 38.59 270 GLU B C 1
ATOM 5399 O O . GLU B 1 270 ? 4.629 -0.928 14.289 1 38.59 270 GLU B O 1
ATOM 5404 N N . SER B 1 271 ? 5.902 -0.604 12.656 1 35.53 271 SER B N 1
ATOM 5405 C CA . SER B 1 271 ? 6.906 -0.005 13.523 1 35.53 271 SER B CA 1
ATOM 5406 C C . SER B 1 271 ? 6.383 1.27 14.18 1 35.53 271 SER B C 1
ATOM 5408 O O . SER B 1 271 ? 6.695 1.555 15.336 1 35.53 271 SER B O 1
ATOM 5410 N N . VAL B 1 272 ? 5.574 1.97 13.516 1 35.78 272 VAL B N 1
ATOM 5411 C CA . VAL B 1 272 ? 5.078 3.176 14.172 1 35.78 272 VAL B CA 1
ATOM 5412 C C . VAL B 1 272 ? 4.074 2.795 15.258 1 35.78 272 VAL B C 1
ATOM 5414 O O . VAL B 1 272 ? 3.973 3.473 16.281 1 35.78 272 VAL B O 1
ATOM 5417 N N . PHE B 1 273 ? 3.367 1.636 15.078 1 32.53 273 PHE B N 1
ATOM 5418 C CA . PHE B 1 273 ? 2.408 1.218 16.094 1 32.53 273 PHE B CA 1
ATOM 5419 C C . PHE B 1 273 ? 3.121 0.584 17.281 1 32.53 273 PHE B C 1
ATOM 5421 O O . PHE B 1 273 ? 2.701 0.755 18.422 1 32.53 273 PHE B O 1
ATOM 5428 N N . MET B 1 274 ? 4.18 -0.23 17.094 1 31.56 274 MET B N 1
ATOM 5429 C CA . MET B 1 274 ? 4.695 -1.012 18.219 1 31.56 274 MET B CA 1
ATOM 5430 C C . MET B 1 274 ? 5.297 -0.102 19.281 1 31.56 274 MET B C 1
ATOM 5432 O O . MET B 1 274 ? 5.547 -0.54 20.406 1 31.56 274 MET B O 1
ATOM 5436 N N . GLU B 1 275 ? 5.867 0.987 18.891 1 30.88 275 GLU B N 1
ATOM 5437 C CA . GLU B 1 275 ? 6.625 1.538 20.016 1 30.88 275 GLU B CA 1
ATOM 5438 C C . GLU B 1 275 ? 5.695 2.023 21.125 1 30.88 275 GLU B C 1
ATOM 5440 O O . GLU B 1 275 ? 6.043 1.96 22.297 1 30.88 275 GLU B O 1
ATOM 5445 N N . GLU B 1 276 ? 4.594 2.711 20.875 1 32.28 276 GLU B N 1
ATOM 5446 C CA . GLU B 1 276 ? 4.109 3.488 22.016 1 32.28 276 GLU B CA 1
ATOM 5447 C C . GLU B 1 276 ? 3.145 2.676 22.875 1 32.28 276 GLU B C 1
ATOM 5449 O O . GLU B 1 276 ? 2.545 3.203 23.812 1 32.28 276 GLU B O 1
ATOM 5454 N N . GLY B 1 277 ? 2.721 1.457 22.484 1 29.36 277 GLY B N 1
ATOM 5455 C CA . GLY B 1 277 ? 1.574 0.934 23.203 1 29.36 277 GLY B CA 1
ATOM 5456 C C . GLY B 1 277 ? 1.924 0.439 24.594 1 29.36 277 GLY B C 1
ATOM 5457 O O . GLY B 1 277 ? 1.118 -0.236 25.234 1 29.36 277 GLY B O 1
ATOM 5458 N N . ASN B 1 278 ? 3.158 0.481 25.047 1 27.5 278 ASN B N 1
ATOM 5459 C CA . ASN B 1 278 ? 3.211 -0.323 26.266 1 27.5 278 ASN B CA 1
ATOM 5460 C C . ASN B 1 278 ? 2.547 0.392 27.438 1 27.5 278 ASN B C 1
ATOM 5462 O O . ASN B 1 278 ? 2.863 0.118 28.594 1 27.5 278 ASN B O 1
ATOM 5466 N N . THR B 1 279 ? 1.936 1.578 27.312 1 25.89 279 THR B N 1
ATOM 5467 C CA . THR B 1 279 ? 1.607 1.974 28.688 1 25.89 279 THR B CA 1
ATOM 5468 C C . THR B 1 279 ? 0.47 1.12 29.234 1 25.89 279 THR B C 1
ATOM 5470 O O . THR B 1 279 ? -0.582 0.995 28.609 1 25.89 279 THR B O 1
ATOM 5473 N N . ASP B 1 280 ? 0.693 0.191 30.172 1 27.22 280 ASP B N 1
ATOM 5474 C CA . ASP B 1 280 ? -0.06 -0.699 31.047 1 27.22 280 ASP B CA 1
ATOM 5475 C C . ASP B 1 280 ? -1.068 0.082 31.891 1 27.22 280 ASP B C 1
ATOM 5477 O O . ASP B 1 280 ? -0.703 0.695 32.906 1 27.22 280 ASP B O 1
ATOM 5481 N N . TYR B 1 281 ? -1.987 0.954 31.359 1 25.58 281 TYR B N 1
ATOM 5482 C CA . TYR B 1 281 ? -2.957 1.454 32.344 1 25.58 281 TYR B CA 1
ATOM 5483 C C . TYR B 1 281 ? -3.75 0.309 32.938 1 25.58 281 TYR B C 1
ATOM 5485 O O . TYR B 1 281 ? -4.43 -0.436 32.25 1 25.58 281 TYR B O 1
ATOM 5493 N N . ASN B 1 282 ? -3.262 -0.257 34.062 1 26.25 282 ASN B N 1
ATOM 5494 C CA . ASN B 1 282 ? -3.869 -1.186 35 1 26.25 282 ASN B CA 1
ATOM 5495 C C . ASN B 1 282 ? -5.152 -0.615 35.625 1 26.25 282 ASN B C 1
ATOM 5497 O O . ASN B 1 282 ? -5.109 0.07 36.625 1 26.25 282 ASN B O 1
ATOM 5501 N N . GLU B 1 283 ? -6.051 0.137 34.938 1 28.67 283 GLU B N 1
ATOM 5502 C CA . GLU B 1 283 ? -7.188 0.521 35.781 1 28.67 283 GLU B CA 1
ATOM 5503 C C . GLU B 1 283 ? -7.957 -0.705 36.25 1 28.67 283 GLU B C 1
ATOM 5505 O O . GLU B 1 283 ? -8.352 -1.552 35.469 1 28.67 283 GLU B O 1
ATOM 5510 N N . ASP B 1 284 ? -7.797 -1.045 37.5 1 28.56 284 ASP B N 1
ATOM 5511 C CA . ASP B 1 284 ? -8.57 -1.943 38.344 1 28.56 284 ASP B CA 1
ATOM 5512 C C . ASP B 1 284 ? -10.047 -1.564 38.344 1 28.56 284 ASP B C 1
ATOM 5514 O O . ASP B 1 284 ? -10.477 -0.715 39.125 1 28.56 284 ASP B O 1
ATOM 5518 N N . LYS B 1 285 ? -10.75 -1.293 37.281 1 31.2 285 LYS B N 1
ATOM 5519 C CA . LYS B 1 285 ? -12.172 -1.004 37.5 1 31.2 285 LYS B CA 1
ATOM 5520 C C . LYS B 1 285 ? -12.898 -2.215 38.062 1 31.2 285 LYS B C 1
ATOM 5522 O O . LYS B 1 285 ? -12.617 -3.354 37.688 1 31.2 285 LYS B O 1
ATOM 5527 N N . PRO B 1 286 ? -13.695 -2.051 39.125 1 31.73 286 PRO B N 1
ATOM 5528 C CA . PRO B 1 286 ? -14.438 -3.107 39.812 1 31.73 286 PRO B CA 1
ATOM 5529 C C . PRO B 1 286 ? -15.383 -3.867 38.906 1 31.73 286 PRO B C 1
ATOM 5531 O O . PRO B 1 286 ? -15.797 -3.34 37.844 1 31.73 286 PRO B O 1
ATOM 5534 N N . PRO B 1 287 ? -15.633 -5.211 39.156 1 30.48 287 PRO B N 1
ATOM 5535 C CA . PRO B 1 287 ? -16.391 -6.176 38.344 1 30.48 287 PRO B CA 1
ATOM 5536 C C . PRO B 1 287 ? -17.859 -5.809 38.219 1 30.48 287 PRO B C 1
ATOM 5538 O O . PRO B 1 287 ? -18.609 -5.91 39.188 1 30.48 287 PRO B O 1
ATOM 5541 N N . SER B 1 288 ? -18.344 -4.594 37.844 1 30.39 288 SER B N 1
ATOM 5542 C CA . SER B 1 288 ? -19.797 -4.438 37.938 1 30.39 288 SER B CA 1
ATOM 5543 C C . SER B 1 288 ? -20.5 -5.566 37.188 1 30.39 288 SER B C 1
ATOM 5545 O O . SER B 1 288 ? -19.922 -6.211 36.312 1 30.39 288 SER B O 1
ATOM 5547 N N . ARG B 1 289 ? -21.75 -5.945 37.531 1 32.62 289 ARG B N 1
ATOM 5548 C CA . ARG B 1 289 ? -22.688 -6.984 37.094 1 32.62 289 ARG B CA 1
ATOM 5549 C C . ARG B 1 289 ? -22.828 -6.992 35.562 1 32.62 289 ARG B C 1
ATOM 5551 O O . ARG B 1 289 ? -23.047 -5.941 34.969 1 32.62 289 ARG B O 1
ATOM 5558 N N . ARG B 1 290 ? -22.5 -8.117 34.969 1 32.97 290 ARG B N 1
ATOM 5559 C CA . ARG B 1 290 ? -22.359 -8.492 33.562 1 32.97 290 ARG B CA 1
ATOM 5560 C C . ARG B 1 290 ? -23.703 -8.391 32.812 1 32.97 290 ARG B C 1
ATOM 5562 O O . ARG B 1 290 ? -24.547 -9.281 32.938 1 32.97 290 ARG B O 1
ATOM 5569 N N . LYS B 1 291 ? -24.531 -7.336 33 1 33 291 LYS B N 1
ATOM 5570 C CA . LYS B 1 291 ? -25.688 -7.426 32.125 1 33 291 LYS B CA 1
ATOM 5571 C C . LYS B 1 291 ? -25.281 -7.863 30.719 1 33 291 LYS B C 1
ATOM 5573 O O . LYS B 1 291 ? -24.25 -7.43 30.203 1 33 291 LYS B O 1
ATOM 5578 N N . ARG B 1 292 ? -25.734 -9 30.219 1 36.62 292 ARG B N 1
ATOM 5579 C CA . ARG B 1 292 ? -25.578 -9.68 28.938 1 36.62 292 ARG B CA 1
ATOM 5580 C C . ARG B 1 292 ? -25.766 -8.711 27.781 1 36.62 292 ARG B C 1
ATOM 5582 O O . ARG B 1 292 ? -26.859 -8.617 27.203 1 36.62 292 ARG B O 1
ATOM 5589 N N . SER B 1 293 ? -25.625 -7.426 27.906 1 37.66 293 SER B N 1
ATOM 5590 C CA . SER B 1 293 ? -25.844 -6.492 26.797 1 37.66 293 SER B CA 1
ATOM 5591 C C . SER B 1 293 ? -25.094 -6.941 25.547 1 37.66 293 SER B C 1
ATOM 5593 O O . SER B 1 293 ? -23.953 -7.379 25.609 1 37.66 293 SER B O 1
ATOM 5595 N N . THR B 1 294 ? -25.812 -7.441 24.453 1 43.28 294 THR B N 1
ATOM 5596 C CA . THR B 1 294 ? -25.328 -7.785 23.125 1 43.28 294 THR B CA 1
ATOM 5597 C C . THR B 1 294 ? -24.25 -6.812 22.672 1 43.28 294 THR B C 1
ATOM 5599 O O . THR B 1 294 ? -24.5 -5.613 22.547 1 43.28 294 THR B O 1
ATOM 5602 N N . LYS B 1 295 ? -23.188 -6.848 23.062 1 50.28 295 LYS B N 1
ATOM 5603 C CA . LYS B 1 295 ? -22 -6.102 22.641 1 50.28 295 LYS B CA 1
ATOM 5604 C C . LYS B 1 295 ? -22.031 -5.828 21.141 1 50.28 295 LYS B C 1
ATOM 5606 O O . LYS B 1 295 ? -22.297 -6.73 20.344 1 50.28 295 LYS B O 1
ATOM 5611 N N . PRO B 1 296 ? -22.312 -4.574 20.641 1 62.09 296 PRO B N 1
ATOM 5612 C CA . PRO B 1 296 ? -22.312 -4.316 19.203 1 62.09 296 PRO B CA 1
ATOM 5613 C C . PRO B 1 296 ? -21.188 -5.066 18.469 1 62.09 296 PRO B C 1
ATOM 5615 O O . PRO B 1 296 ? -20.078 -5.184 18.984 1 62.09 296 PRO B O 1
ATOM 5618 N N . ASP B 1 297 ? -21.516 -5.941 17.531 1 81.06 297 ASP B N 1
ATOM 5619 C CA . ASP B 1 297 ? -20.625 -6.719 16.672 1 81.06 297 ASP B CA 1
ATOM 5620 C C . ASP B 1 297 ? -19.703 -5.805 15.859 1 81.06 297 ASP B C 1
ATOM 5622 O O . ASP B 1 297 ? -20.031 -5.438 14.734 1 81.06 297 ASP B O 1
ATOM 5626 N N . PHE B 1 298 ? -18.625 -5.375 16.5 1 88.31 298 PHE B N 1
ATOM 5627 C CA . PHE B 1 298 ? -17.672 -4.488 15.836 1 88.31 298 PHE B CA 1
ATOM 5628 C C . PHE B 1 298 ? -16.922 -5.227 14.734 1 88.31 298 PHE B C 1
ATOM 5630 O O . PHE B 1 298 ? -16.906 -6.461 14.703 1 88.31 298 PHE B O 1
ATOM 5637 N N . CYS B 1 299 ? -16.406 -4.484 13.891 1 93.69 299 CYS B N 1
ATOM 5638 C CA . CYS B 1 299 ? -15.664 -4.984 12.742 1 93.69 299 CYS B CA 1
ATOM 5639 C C . CYS B 1 299 ? -14.602 -5.984 13.172 1 93.69 299 CYS B C 1
ATOM 5641 O O . CYS B 1 299 ? -13.75 -5.668 14.016 1 93.69 299 CYS B O 1
ATOM 5643 N N . GLN B 1 300 ? -14.719 -7.16 12.633 1 93.88 300 GLN B N 1
ATOM 5644 C CA . GLN B 1 300 ? -13.758 -8.195 12.984 1 93.88 300 GLN B CA 1
ATOM 5645 C C . GLN B 1 300 ? -13.664 -9.25 11.891 1 93.88 300 GLN B C 1
ATOM 5647 O O . GLN B 1 300 ? -14.531 -9.328 11.016 1 93.88 300 GLN B O 1
ATOM 5652 N N . ARG B 1 301 ? -12.602 -10.016 11.984 1 95.56 301 ARG B N 1
ATOM 5653 C CA . ARG B 1 301 ? -12.398 -11.125 11.055 1 95.56 301 ARG B CA 1
ATOM 5654 C C . ARG B 1 301 ? -13.227 -12.336 11.453 1 95.56 301 ARG B C 1
ATOM 5656 O O . ARG B 1 301 ? -13.234 -12.734 12.625 1 95.56 301 ARG B O 1
ATOM 5663 N N . ARG B 1 302 ? -13.969 -12.891 10.555 1 96.69 302 ARG B N 1
ATOM 5664 C CA . ARG B 1 302 ? -14.797 -14.078 10.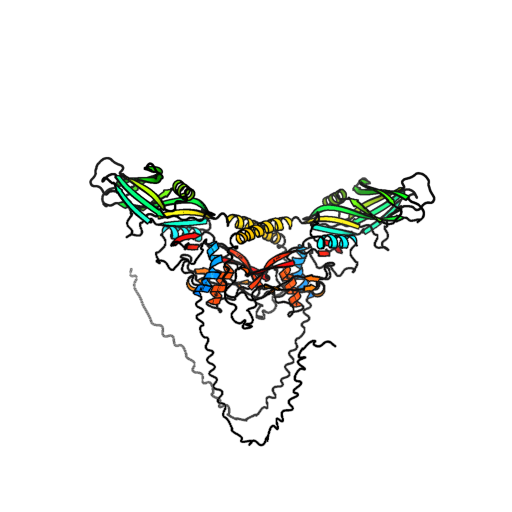766 1 96.69 302 ARG B CA 1
ATOM 5665 C C . ARG B 1 302 ? -14.484 -15.156 9.742 1 96.69 302 ARG B C 1
ATOM 5667 O O . ARG B 1 302 ? -13.891 -14.883 8.695 1 96.69 302 ARG B O 1
ATOM 5674 N N . SER B 1 303 ? -14.922 -16.328 10.055 1 97.25 303 SER B N 1
ATOM 5675 C CA . SER B 1 303 ? -14.648 -17.469 9.188 1 97.25 303 SER B CA 1
ATOM 5676 C C . SER B 1 303 ? -15.523 -17.422 7.934 1 97.25 303 SER B C 1
ATOM 5678 O O . SER B 1 303 ? -16.703 -17.062 8 1 97.25 303 SER B O 1
ATOM 5680 N N . LEU B 1 304 ? -14.898 -17.75 6.816 1 97.75 304 LEU B N 1
ATOM 5681 C CA . LEU B 1 304 ? -15.57 -17.953 5.539 1 97.75 304 LEU B CA 1
ATOM 5682 C C . LEU B 1 304 ? -14.891 -19.062 4.738 1 97.75 304 LEU B C 1
ATOM 5684 O O . LEU B 1 304 ? -13.883 -18.812 4.066 1 97.75 304 LEU B O 1
ATOM 5688 N N . ARG B 1 305 ? -15.445 -20.141 4.801 1 97.31 305 ARG B N 1
ATOM 5689 C CA . ARG B 1 305 ? -14.898 -21.266 4.055 1 97.31 305 ARG B CA 1
ATOM 5690 C C . ARG B 1 305 ? -15.383 -21.25 2.609 1 97.31 305 ARG B C 1
ATOM 5692 O O . ARG B 1 305 ? -16.594 -21.188 2.357 1 97.31 305 ARG B O 1
ATOM 5699 N N . VAL B 1 306 ? -14.43 -21.359 1.687 1 96.44 306 VAL B N 1
ATOM 5700 C CA . VAL B 1 306 ? -14.766 -21.281 0.268 1 96.44 306 VAL B CA 1
ATOM 5701 C C . VAL B 1 306 ? -14.414 -22.594 -0.423 1 96.44 306 VAL B C 1
ATOM 5703 O O . VAL B 1 306 ? -13.305 -23.109 -0.27 1 96.44 306 VAL B O 1
ATOM 5706 N N . ASP B 1 307 ? -15.359 -23.062 -1.124 1 95.06 307 ASP B N 1
ATOM 5707 C CA . ASP B 1 307 ? -15.18 -24.219 -2.002 1 95.06 307 ASP B CA 1
ATOM 5708 C C . ASP B 1 307 ? -15.094 -23.781 -3.463 1 95.06 307 ASP B C 1
ATOM 5710 O O . ASP B 1 307 ? -16.062 -23.25 -4.02 1 95.06 307 ASP B O 1
ATOM 5714 N N . PHE B 1 308 ? -13.992 -24.094 -4.098 1 90.5 308 PHE B N 1
ATOM 5715 C CA . PHE B 1 308 ? -13.773 -23.625 -5.461 1 90.5 308 PHE B CA 1
ATOM 5716 C C . PHE B 1 308 ? -14.781 -24.25 -6.414 1 90.5 308 PHE B C 1
ATOM 5718 O O . PHE B 1 308 ? -15.195 -23.609 -7.387 1 90.5 308 PHE B O 1
ATOM 5725 N N . LYS B 1 309 ? -15.164 -25.375 -6.145 1 87.94 309 LYS B N 1
ATOM 5726 C CA . LYS B 1 309 ? -16.156 -26.031 -6.988 1 87.94 309 LYS B CA 1
ATOM 5727 C C . LYS B 1 309 ? -17.5 -25.312 -6.914 1 87.94 309 LYS B C 1
ATOM 5729 O O . LYS B 1 309 ? -18.188 -25.141 -7.93 1 87.94 309 LYS B O 1
ATOM 5734 N N . GLU B 1 310 ? -17.844 -24.922 -5.75 1 87.56 310 GLU B N 1
ATOM 5735 C CA . GLU B 1 310 ? -19.125 -24.266 -5.531 1 87.56 310 GLU B CA 1
ATOM 5736 C C . GLU B 1 310 ? -19.203 -22.953 -6.289 1 87.56 310 GLU B C 1
ATOM 5738 O O . GLU B 1 310 ? -20.297 -22.516 -6.703 1 87.56 310 GLU B O 1
ATOM 5743 N N . ILE B 1 311 ? -18.078 -22.359 -6.496 1 86 311 ILE B N 1
ATOM 5744 C CA . ILE B 1 311 ? -18.109 -21.062 -7.164 1 86 311 ILE B CA 1
ATOM 5745 C C . ILE B 1 311 ? -17.75 -21.234 -8.641 1 86 311 ILE B C 1
ATOM 5747 O O . ILE B 1 311 ? -17.469 -20.266 -9.336 1 86 311 ILE B O 1
ATOM 5751 N N . GLY B 1 312 ? -17.578 -22.406 -9.039 1 80.81 312 GLY B N 1
ATOM 5752 C CA . GLY B 1 312 ? -17.391 -22.703 -10.445 1 80.81 312 GLY B CA 1
ATOM 5753 C C . GLY B 1 312 ? -15.938 -22.75 -10.867 1 80.81 312 GLY B C 1
ATOM 5754 O O . GLY B 1 312 ? -15.625 -22.656 -12.055 1 80.81 312 GLY B O 1
ATOM 5755 N N . TRP B 1 313 ? -15.07 -22.75 -9.906 1 82.25 313 TRP B N 1
ATOM 5756 C CA . TRP B 1 313 ? -13.648 -22.812 -10.211 1 82.25 313 TRP B CA 1
ATOM 5757 C C . TRP B 1 313 ? -13.125 -24.234 -10.086 1 82.25 313 TRP B C 1
ATOM 5759 O O . TRP B 1 313 ? -12.172 -24.484 -9.344 1 82.25 313 TRP B O 1
ATOM 5769 N N . ASP B 1 314 ? -13.602 -25.031 -10.922 1 83.5 314 ASP B N 1
ATOM 5770 C CA . ASP B 1 314 ? -13.258 -26.453 -10.883 1 83.5 314 ASP B CA 1
ATOM 5771 C C . ASP B 1 314 ? -11.867 -26.688 -11.477 1 83.5 314 ASP B C 1
ATOM 5773 O O . ASP B 1 314 ? -11.297 -27.766 -11.32 1 83.5 314 ASP B O 1
ATOM 5777 N N . TRP B 1 315 ? -11.391 -25.75 -12.062 1 83.44 315 TRP B N 1
ATOM 5778 C CA . TRP B 1 315 ? -10.062 -25.844 -12.664 1 83.44 315 TRP B CA 1
ATOM 5779 C C . TRP B 1 315 ? -8.969 -25.75 -11.609 1 83.44 315 TRP B C 1
ATOM 5781 O O . TRP B 1 315 ? -7.805 -26.016 -11.883 1 83.44 315 TRP B O 1
ATOM 5791 N N . ILE B 1 316 ? -9.297 -25.344 -10.453 1 89.38 316 ILE B N 1
ATOM 5792 C CA . ILE B 1 316 ? -8.359 -25.391 -9.336 1 89.38 316 ILE B CA 1
ATOM 5793 C C . ILE B 1 316 ? -8.289 -26.797 -8.766 1 89.38 316 ILE B C 1
ATOM 5795 O O . ILE B 1 316 ? -9.297 -27.359 -8.336 1 89.38 316 ILE B O 1
ATOM 5799 N N . VAL B 1 317 ? -7.121 -27.375 -8.828 1 92.25 317 VAL B N 1
ATOM 5800 C CA . VAL B 1 317 ? -6.918 -28.75 -8.383 1 92.25 317 VAL B CA 1
ATOM 5801 C C . VAL B 1 317 ? -6.746 -28.781 -6.863 1 92.25 317 VAL B C 1
ATOM 5803 O O . VAL B 1 317 ? -7.355 -29.609 -6.184 1 92.25 317 VAL B O 1
ATOM 5806 N N . ALA B 1 318 ? -5.855 -27.953 -6.422 1 93.12 318 ALA B N 1
ATOM 5807 C CA . ALA B 1 318 ? -5.594 -27.844 -4.988 1 93.12 318 ALA B CA 1
ATOM 5808 C C . ALA B 1 318 ? -5.27 -26.406 -4.59 1 93.12 318 ALA B C 1
ATOM 5810 O O . ALA B 1 318 ? -4.535 -25.719 -5.293 1 93.12 318 ALA B O 1
ATOM 5811 N N . PRO B 1 319 ? -5.785 -25.938 -3.434 1 94.75 319 PRO B N 1
ATOM 5812 C CA . PRO B 1 319 ? -6.707 -26.703 -2.588 1 94.75 319 PRO B CA 1
ATOM 5813 C C . PRO B 1 319 ? -8.125 -26.734 -3.148 1 94.75 319 PRO B C 1
ATOM 5815 O O . PRO B 1 319 ? -8.492 -25.875 -3.963 1 94.75 319 PRO B O 1
ATOM 5818 N N . LYS B 1 320 ? -8.898 -27.75 -2.695 1 94.12 320 LYS B N 1
ATOM 5819 C CA . LYS B 1 320 ? -10.305 -27.812 -3.082 1 94.12 320 LYS B CA 1
ATOM 5820 C C . LYS B 1 320 ? -11.125 -26.766 -2.316 1 94.12 320 LYS B C 1
ATOM 5822 O O . LYS B 1 320 ? -12.039 -26.156 -2.873 1 94.12 320 LYS B O 1
ATOM 5827 N N . GLU B 1 321 ? -10.766 -26.656 -1.086 1 96.25 321 GLU B N 1
ATOM 5828 C CA . GLU B 1 321 ? -11.375 -25.656 -0.21 1 96.25 321 GLU B CA 1
ATOM 5829 C C . GLU B 1 321 ? -10.328 -24.938 0.619 1 96.25 321 GLU B C 1
ATOM 5831 O O . GLU B 1 321 ? -9.234 -25.469 0.855 1 96.25 321 GLU B O 1
ATOM 5836 N N . TYR B 1 322 ? -10.688 -23.719 0.975 1 96.06 322 TYR B N 1
ATOM 5837 C CA . TYR B 1 322 ? -9.766 -22.984 1.828 1 96.06 322 TYR B CA 1
ATOM 5838 C C . TYR B 1 322 ? -10.508 -21.969 2.689 1 96.06 322 TYR B C 1
ATOM 5840 O O . TYR B 1 322 ? -11.688 -21.688 2.449 1 96.06 322 TYR B O 1
ATOM 5848 N N . GLU B 1 323 ? -9.844 -21.609 3.725 1 97.5 323 GLU B N 1
ATOM 5849 C CA . GLU B 1 323 ? -10.398 -20.594 4.609 1 97.5 323 GLU B CA 1
ATOM 5850 C C . GLU B 1 323 ? -10.055 -19.188 4.117 1 97.5 323 GLU B C 1
ATOM 5852 O O . GLU B 1 323 ? -8.93 -18.719 4.32 1 97.5 323 GLU B O 1
ATOM 5857 N N . ALA B 1 324 ? -11 -18.516 3.555 1 97.62 324 ALA B N 1
ATOM 5858 C CA . ALA B 1 324 ? -10.789 -17.172 3.018 1 97.62 324 ALA B CA 1
ATOM 5859 C C . ALA B 1 324 ? -10.977 -16.109 4.102 1 97.62 324 ALA B C 1
ATOM 5861 O O . ALA B 1 324 ? -10.414 -15.016 4.008 1 97.62 324 ALA B O 1
ATOM 5862 N N . TYR B 1 325 ? -11.773 -16.375 5.102 1 98.19 325 TYR B N 1
ATOM 5863 C CA . TYR B 1 325 ? -12.203 -15.438 6.125 1 98.19 325 TYR B CA 1
ATOM 5864 C C . TYR B 1 325 ? -12.945 -14.258 5.504 1 98.19 325 TYR B C 1
ATOM 5866 O O . TYR B 1 325 ? -13.016 -14.141 4.277 1 98.19 325 TYR B O 1
ATOM 5874 N N . GLU B 1 326 ? -13.625 -13.539 6.246 1 97.75 326 GLU B N 1
ATOM 5875 C CA . GLU B 1 326 ? -14.336 -12.336 5.824 1 97.75 326 GLU B CA 1
ATOM 5876 C C . GLU B 1 326 ? -14.352 -11.289 6.934 1 97.75 326 GLU B C 1
ATOM 5878 O O . GLU B 1 326 ? -14.102 -11.602 8.102 1 97.75 326 GLU B O 1
ATOM 5883 N N . CYS B 1 327 ? -14.438 -10.031 6.559 1 96.31 327 CYS B N 1
ATOM 5884 C CA . CYS B 1 327 ? -14.57 -8.938 7.512 1 96.31 327 CYS B CA 1
ATOM 5885 C C . CYS B 1 327 ? -16.031 -8.562 7.699 1 96.31 327 CYS B C 1
ATOM 5887 O O . CYS B 1 327 ? -16.719 -8.203 6.738 1 96.31 327 CYS B O 1
ATOM 5889 N N . LYS B 1 328 ? -16.453 -8.711 8.945 1 93.56 328 LYS B N 1
ATOM 5890 C CA . LYS B 1 328 ? -17.859 -8.438 9.281 1 93.56 328 LYS B CA 1
ATOM 5891 C C . LYS B 1 328 ? -17.969 -7.609 10.555 1 93.56 328 LYS B C 1
ATOM 5893 O O . LYS B 1 328 ? -17.094 -7.688 11.43 1 93.56 328 LYS B O 1
ATOM 5898 N N . GLY B 1 329 ? -19.094 -6.84 10.586 1 92.38 329 GLY B N 1
ATOM 5899 C CA . GLY B 1 329 ? -19.344 -6.02 11.766 1 92.38 329 GLY B CA 1
ATOM 5900 C C . GLY B 1 329 ? -19.562 -4.555 11.438 1 92.38 329 GLY B C 1
ATOM 5901 O O . GLY B 1 329 ? -19.516 -4.164 10.266 1 92.38 329 GLY B O 1
ATOM 5902 N N . VAL B 1 330 ? -19.75 -3.758 12.477 1 90.75 330 VAL B N 1
ATOM 5903 C CA . VAL B 1 330 ? -20.109 -2.357 12.273 1 90.75 330 VAL B CA 1
ATOM 5904 C C . VAL B 1 330 ? -18.922 -1.467 12.625 1 90.75 330 VAL B C 1
ATOM 5906 O O . VAL B 1 330 ? -18.172 -1.76 13.555 1 90.75 330 VAL B O 1
ATOM 5909 N N . CYS B 1 331 ? -18.75 -0.482 11.734 1 90.62 331 CYS B N 1
ATOM 5910 C CA . CYS B 1 331 ? -17.797 0.579 11.992 1 90.62 331 CYS B CA 1
ATOM 5911 C C . CYS B 1 331 ? -18.484 1.828 12.523 1 90.62 331 CYS B C 1
ATOM 5913 O O . CYS B 1 331 ? -18.906 2.688 11.75 1 90.62 331 CYS B O 1
ATOM 5915 N N . SER B 1 332 ? -18.75 1.796 13.734 1 82.69 332 SER B N 1
ATOM 5916 C CA . SER B 1 332 ? -19.453 2.914 14.344 1 82.69 332 SER B CA 1
ATOM 5917 C C . SER B 1 332 ? -18.625 3.564 15.445 1 82.69 332 SER B C 1
ATOM 5919 O O . SER B 1 332 ? -17.703 2.945 15.984 1 82.69 332 SER B O 1
ATOM 5921 N N . TYR B 1 333 ? -19 4.719 15.633 1 76 333 TYR B N 1
ATOM 5922 C CA . TYR B 1 333 ? -18.328 5.484 16.672 1 76 333 TYR B CA 1
ATOM 5923 C C . TYR B 1 333 ? -18.594 4.883 18.047 1 76 333 TYR B C 1
ATOM 5925 O O . TYR B 1 333 ? -19.734 4.496 18.359 1 76 333 TYR B O 1
ATOM 5933 N N . PRO B 1 334 ? -17.5 4.672 18.859 1 73.31 334 PRO B N 1
ATOM 5934 C CA . PRO B 1 334 ? -16.094 5.008 18.656 1 73.31 334 PRO B CA 1
ATOM 5935 C C . PRO B 1 334 ? -15.312 3.887 17.969 1 73.31 334 PRO B C 1
ATOM 5937 O O . PRO B 1 334 ? -15.523 2.709 18.281 1 73.31 334 PRO B O 1
ATOM 5940 N N . LEU B 1 335 ? -14.57 4.398 17.031 1 74.19 335 LEU B N 1
ATOM 5941 C CA . LEU B 1 335 ? -13.719 3.412 16.375 1 74.19 335 LEU B CA 1
ATOM 5942 C C . LEU B 1 335 ? -12.484 3.105 17.219 1 74.19 335 LEU B C 1
ATOM 5944 O O . LEU B 1 335 ? -11.703 4.008 17.531 1 74.19 335 LEU B O 1
ATOM 5948 N N . GLY B 1 336 ? -12.406 1.936 17.781 1 65.75 336 GLY B N 1
ATOM 5949 C CA . GLY B 1 336 ? -11.219 1.564 18.531 1 65.75 336 GLY B CA 1
ATOM 5950 C C . GLY B 1 336 ? -9.984 1.425 17.656 1 65.75 336 GLY B C 1
ATOM 5951 O O . GLY B 1 336 ? -10.094 1.288 16.438 1 65.75 336 GLY B O 1
ATOM 5952 N N . ASP B 1 337 ? -8.797 1.546 18.312 1 66.56 337 ASP B N 1
ATOM 5953 C CA . ASP B 1 337 ? -7.508 1.463 17.641 1 66.56 337 ASP B CA 1
ATOM 5954 C C . ASP B 1 337 ? -7.344 0.121 16.938 1 66.56 337 ASP B C 1
ATOM 5956 O O . ASP B 1 337 ? -6.652 0.032 15.914 1 66.56 337 ASP B O 1
ATOM 5960 N N . ASN B 1 338 ? -8.047 -0.781 17.406 1 73.19 338 ASN B N 1
ATOM 5961 C CA . ASN B 1 338 ? -7.91 -2.111 16.812 1 73.19 338 ASN B CA 1
ATOM 5962 C C . ASN B 1 338 ? -8.516 -2.174 15.414 1 73.19 338 ASN B C 1
ATOM 5964 O O . ASN B 1 338 ? -8.219 -3.088 14.648 1 73.19 338 ASN B O 1
ATOM 5968 N N . LEU B 1 339 ? -9.281 -1.092 15.133 1 81.75 339 LEU B N 1
ATOM 5969 C CA . LEU B 1 339 ? -9.953 -1.074 13.836 1 81.75 339 LEU B CA 1
ATOM 5970 C C . LEU B 1 339 ? -9.133 -0.304 12.805 1 81.75 339 LEU B C 1
ATOM 5972 O O . LEU B 1 339 ? -9.492 -0.263 11.625 1 81.75 339 LEU B O 1
ATOM 5976 N N . THR B 1 340 ? -8.062 0.237 13.219 1 78.81 340 THR B N 1
ATOM 5977 C CA . THR B 1 340 ? -7.102 0.939 12.375 1 78.81 340 THR B CA 1
ATOM 5978 C C . THR B 1 340 ? -7.82 1.753 11.297 1 78.81 340 THR B C 1
ATOM 5980 O O . THR B 1 340 ? -7.566 1.576 10.102 1 78.81 340 THR B O 1
ATOM 5983 N N . PRO B 1 341 ? -8.664 2.631 11.703 1 86.56 341 PRO B N 1
ATOM 5984 C CA . PRO B 1 341 ? -9.391 3.426 10.703 1 86.56 341 PRO B CA 1
ATOM 5985 C C . PRO B 1 341 ? -8.477 4.387 9.945 1 86.56 341 PRO B C 1
ATOM 5987 O O . PRO B 1 341 ? -7.516 4.914 10.516 1 86.56 341 PRO B O 1
ATOM 5990 N N . SER B 1 342 ? -8.75 4.504 8.641 1 86.94 342 SER B N 1
ATOM 5991 C CA . SER B 1 342 ? -8.086 5.578 7.91 1 86.94 342 SER B CA 1
ATOM 5992 C C . SER B 1 342 ? -8.523 6.945 8.422 1 86.94 342 SER B C 1
ATOM 5994 O O . SER B 1 342 ? -9.539 7.062 9.109 1 86.94 342 SER B O 1
ATOM 5996 N N . LYS B 1 343 ? -7.742 7.953 8.141 1 86.25 343 LYS B N 1
ATOM 5997 C CA . LYS B 1 343 ? -8.117 9.312 8.516 1 86.25 343 LYS B CA 1
ATOM 5998 C C . LYS B 1 343 ? -9.469 9.695 7.914 1 86.25 343 LYS B C 1
ATOM 6000 O O . LYS B 1 343 ? -10.305 10.297 8.586 1 86.25 343 LYS B O 1
ATOM 6005 N N . HIS B 1 344 ? -9.633 9.328 6.68 1 93.31 344 HIS B N 1
ATOM 6006 C CA . HIS B 1 344 ? -10.906 9.586 6.031 1 93.31 344 HIS B CA 1
ATOM 6007 C C . HIS B 1 344 ? -12.047 8.875 6.758 1 93.31 344 HIS B C 1
ATOM 6009 O O . HIS B 1 344 ? -13.125 9.445 6.938 1 93.31 344 HIS B O 1
ATOM 6015 N N . ALA B 1 345 ? -11.781 7.621 7.133 1 92.31 345 ALA B N 1
ATOM 6016 C CA . ALA B 1 345 ? -12.805 6.852 7.836 1 92.31 345 ALA B CA 1
ATOM 6017 C C . ALA B 1 345 ? -13.172 7.504 9.164 1 92.31 345 ALA B C 1
ATOM 6019 O O . ALA B 1 345 ? -14.336 7.484 9.578 1 92.31 345 ALA B O 1
ATOM 6020 N N . LEU B 1 346 ? -12.234 8.016 9.82 1 87.94 346 LEU B N 1
ATOM 6021 C CA . LEU B 1 346 ? -12.477 8.719 11.078 1 87.94 346 LEU B CA 1
ATOM 6022 C C . LEU B 1 346 ? -13.383 9.93 10.859 1 87.94 346 LEU B C 1
ATOM 6024 O O . LEU B 1 346 ? -14.359 10.117 11.594 1 87.94 346 LEU B O 1
ATOM 6028 N N . VAL B 1 347 ? -13.055 10.719 9.852 1 90.56 347 VAL B N 1
ATOM 6029 C CA . VAL B 1 347 ? -13.844 11.898 9.531 1 90.56 347 VAL B CA 1
ATOM 6030 C C . VAL B 1 347 ? -15.266 11.492 9.156 1 90.56 347 VAL B C 1
ATOM 6032 O O . VAL B 1 347 ? -16.234 12.086 9.625 1 90.56 347 VAL B O 1
ATOM 6035 N N . GLN B 1 348 ? -15.32 10.492 8.344 1 93.06 348 GLN B N 1
ATOM 6036 C CA . GLN B 1 348 ? -16.625 10 7.91 1 93.06 348 GLN B CA 1
ATOM 6037 C C . GLN B 1 348 ? -17.469 9.547 9.102 1 93.06 348 GLN B C 1
ATOM 6039 O O . GLN B 1 348 ? -18.672 9.773 9.133 1 93.06 348 GLN B O 1
ATOM 6044 N N . THR B 1 349 ? -16.828 8.852 9.992 1 90.38 349 THR B N 1
ATOM 6045 C CA . THR B 1 349 ? -17.516 8.391 11.188 1 90.38 349 THR B CA 1
ATOM 6046 C C . THR B 1 349 ? -18.062 9.578 11.984 1 90.38 349 THR B C 1
ATOM 6048 O O . THR B 1 349 ? -19.203 9.531 12.469 1 90.38 349 THR B O 1
ATOM 6051 N N . LEU B 1 350 ? -17.281 10.609 12.109 1 88.06 350 LEU B N 1
ATOM 6052 C CA . LEU B 1 350 ? -17.688 11.789 12.859 1 88.06 350 LEU B CA 1
ATOM 6053 C C . LEU B 1 350 ? -18.844 12.5 12.164 1 88.06 350 LEU B C 1
ATOM 6055 O O . LEU B 1 350 ? -19.781 12.961 12.82 1 88.06 350 LEU B O 1
ATOM 6059 N N . VAL B 1 351 ? -18.734 12.586 10.898 1 92.5 351 VAL B N 1
ATOM 6060 C CA . VAL B 1 351 ? -19.797 13.211 10.125 1 92.5 351 VAL B CA 1
ATOM 6061 C C . VAL B 1 351 ? -21.094 12.422 10.297 1 92.5 351 VAL B C 1
ATOM 6063 O O . VAL B 1 351 ? -22.156 13.008 10.531 1 92.5 351 VAL B O 1
ATOM 6066 N N . HIS B 1 352 ? -20.984 11.117 10.148 1 92.25 352 HIS B N 1
ATOM 6067 C CA . HIS B 1 352 ? -22.156 10.266 10.312 1 92.25 352 HIS B CA 1
ATOM 6068 C C . HIS B 1 352 ? -22.75 10.406 11.719 1 92.25 352 HIS B C 1
ATOM 6070 O O . HIS B 1 352 ? -23.969 10.406 11.883 1 92.25 352 HIS B O 1
ATOM 6076 N N . PHE B 1 353 ? -21.922 10.461 12.648 1 87.31 353 PHE B N 1
ATOM 6077 C CA . PHE B 1 353 ? -22.359 10.594 14.031 1 87.31 353 PHE B CA 1
ATOM 6078 C C . PHE B 1 353 ? -23.172 11.867 14.234 1 87.31 353 PHE B C 1
ATOM 6080 O O . PHE B 1 353 ? -24.188 11.859 14.922 1 87.31 353 PHE B O 1
ATOM 6087 N N . LYS B 1 354 ? -22.734 12.945 13.641 1 86.5 354 LYS B N 1
ATOM 6088 C CA . LYS B 1 354 ? -23.406 14.234 13.75 1 86.5 354 LYS B CA 1
ATOM 6089 C C . LYS B 1 354 ? -24.672 14.266 12.883 1 86.5 354 LYS B C 1
ATOM 6091 O O . LYS B 1 354 ? -25.688 14.828 13.289 1 86.5 354 LYS B O 1
ATOM 6096 N N . ASN B 1 355 ? -24.531 13.703 11.711 1 90.94 355 ASN B N 1
ATOM 6097 C CA . ASN B 1 355 ? -25.625 13.68 10.758 1 90.94 3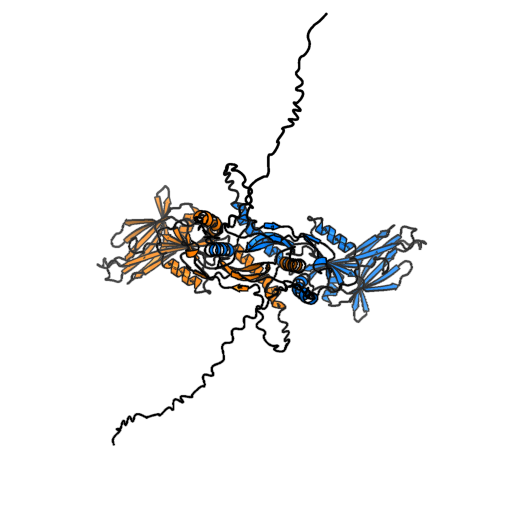55 ASN B CA 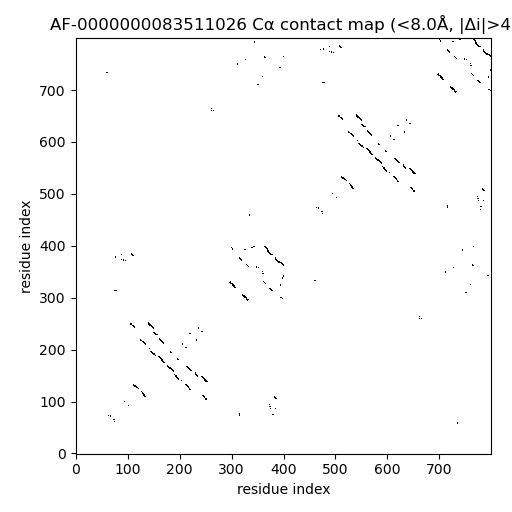1
ATOM 6098 C C . ASN B 1 355 ? -25.656 12.375 9.961 1 90.94 355 ASN B C 1
ATOM 6100 O O . ASN B 1 355 ? -25.078 12.297 8.875 1 90.94 355 ASN B O 1
ATOM 6104 N N . PRO B 1 356 ? -26.453 11.453 10.398 1 92 356 PRO B N 1
ATOM 6105 C CA . PRO B 1 356 ? -26.484 10.133 9.766 1 92 356 PRO B CA 1
ATOM 6106 C C . PRO B 1 356 ? -27.031 10.18 8.336 1 92 356 PRO B C 1
ATOM 6108 O O . PRO B 1 356 ? -26.812 9.25 7.559 1 92 356 PRO B O 1
ATOM 6111 N N . LYS B 1 357 ? -27.703 11.211 7.957 1 93.19 357 LYS B N 1
ATOM 6112 C CA . LYS B 1 357 ? -28.281 11.312 6.621 1 93.19 357 LYS B CA 1
ATOM 6113 C C . LYS B 1 357 ? -27.25 11.828 5.613 1 93.19 357 LYS B C 1
ATOM 6115 O O . LYS B 1 357 ? -27.438 11.672 4.406 1 93.19 357 LYS B O 1
ATOM 6120 N N . LYS B 1 358 ? -26.25 12.344 6.164 1 93.19 358 LYS B N 1
ATOM 6121 C CA . LYS B 1 358 ? -25.25 12.977 5.305 1 93.19 358 LYS B CA 1
ATOM 6122 C C . LYS B 1 358 ? -24.328 11.945 4.676 1 93.19 358 LYS B C 1
ATOM 6124 O O . LYS B 1 358 ? -23.891 12.102 3.533 1 93.19 358 LYS B O 1
ATOM 6129 N N . THR B 1 359 ? -23.984 10.953 5.473 1 94.19 359 THR B N 1
ATOM 6130 C CA . THR B 1 359 ? -23.094 9.914 4.969 1 94.19 359 THR B CA 1
ATOM 6131 C C . THR B 1 359 ? -23.297 8.609 5.73 1 94.19 359 THR B C 1
ATOM 6133 O O . THR B 1 359 ? -23.766 8.617 6.867 1 94.19 359 THR B O 1
ATOM 6136 N N . ALA B 1 360 ? -22.969 7.543 5.047 1 92.56 360 ALA B N 1
ATOM 6137 C CA . ALA B 1 360 ? -23.031 6.238 5.703 1 92.56 360 ALA B CA 1
ATOM 6138 C C . ALA B 1 360 ? -21.797 6.008 6.574 1 92.56 360 ALA B C 1
ATOM 6140 O O . ALA B 1 360 ? -20.828 6.758 6.488 1 92.56 360 ALA B O 1
ATOM 6141 N N . LYS B 1 361 ? -21.891 5.02 7.418 1 92.69 361 LYS B N 1
ATOM 6142 C CA . LYS B 1 361 ? -20.734 4.594 8.211 1 92.69 361 LYS B CA 1
ATOM 6143 C C . LYS B 1 361 ? -19.656 3.963 7.332 1 92.69 361 LYS B C 1
ATOM 6145 O O . LYS B 1 361 ? -19.969 3.416 6.27 1 92.69 361 LYS B O 1
ATOM 6150 N N . PRO B 1 362 ? -18.438 4.148 7.82 1 94.31 362 PRO B N 1
ATOM 6151 C CA . PRO B 1 362 ? -17.406 3.385 7.121 1 94.31 362 PRO B CA 1
ATOM 6152 C C . PRO B 1 362 ? -17.672 1.882 7.129 1 94.31 362 PRO B C 1
ATOM 6154 O O . PRO B 1 362 ? -18.453 1.396 7.938 1 94.31 362 PRO B O 1
ATOM 6157 N N . CYS B 1 363 ? -17 1.214 6.277 1 95 363 CYS B N 1
ATOM 6158 C CA . CYS B 1 363 ? -17.266 -0.212 6.109 1 95 363 CYS B CA 1
ATOM 6159 C C . CYS B 1 363 ? -16.125 -1.046 6.691 1 95 363 CYS B C 1
ATOM 6161 O O . CYS B 1 363 ? -14.969 -0.621 6.684 1 95 363 CYS B O 1
ATOM 6163 N N . CYS B 1 364 ? -16.516 -2.139 7.133 1 95.56 364 CYS B N 1
ATOM 6164 C CA . CYS B 1 364 ? -15.555 -3.121 7.609 1 95.56 364 CYS B CA 1
ATOM 6165 C C . CYS B 1 364 ? -14.977 -3.92 6.445 1 95.56 364 CYS B C 1
ATOM 6167 O O . CYS B 1 364 ? -15.688 -4.68 5.793 1 95.56 364 CYS B O 1
ATOM 6169 N N . VAL B 1 365 ? -13.688 -3.754 6.199 1 96.38 365 VAL B N 1
ATOM 6170 C CA . VAL B 1 365 ? -13.102 -4.375 5.016 1 96.38 365 VAL B CA 1
ATOM 6171 C C . VAL B 1 365 ? -11.719 -4.922 5.352 1 96.38 365 VAL B C 1
ATOM 6173 O O . VAL B 1 365 ? -11.125 -4.555 6.367 1 96.38 365 VAL B O 1
ATOM 6176 N N . PRO B 1 366 ? -11.195 -5.836 4.48 1 95.31 366 PRO B N 1
ATOM 6177 C CA . PRO B 1 366 ? -9.82 -6.293 4.688 1 95.31 366 PRO B CA 1
ATOM 6178 C C . PRO B 1 366 ? -8.789 -5.18 4.5 1 95.31 366 PRO B C 1
ATOM 6180 O O . PRO B 1 366 ? -8.852 -4.438 3.516 1 95.31 366 PRO B O 1
ATOM 6183 N N . THR B 1 367 ? -7.922 -5.062 5.473 1 91.75 367 THR B N 1
ATOM 6184 C CA . THR B 1 367 ? -6.844 -4.09 5.344 1 91.75 367 THR B CA 1
ATOM 6185 C C . THR B 1 367 ? -5.531 -4.785 4.988 1 91.75 367 THR B C 1
ATOM 6187 O O . THR B 1 367 ? -4.594 -4.145 4.508 1 91.75 367 THR B O 1
ATOM 6190 N N . LYS B 1 368 ? -5.477 -6.039 5.262 1 92.19 368 LYS B N 1
ATOM 6191 C CA . LYS B 1 368 ? -4.348 -6.891 4.895 1 92.19 368 LYS B CA 1
ATOM 6192 C C . LYS B 1 368 ? -4.828 -8.258 4.41 1 92.19 368 LYS B C 1
ATOM 6194 O O . LYS B 1 368 ? -5.742 -8.844 4.992 1 92.19 368 LYS B O 1
ATOM 6199 N N . LEU B 1 369 ? -4.184 -8.695 3.328 1 93.62 369 LEU B N 1
ATOM 6200 C CA . LEU B 1 369 ? -4.562 -9.984 2.758 1 93.62 369 LEU B CA 1
ATOM 6201 C C . LEU B 1 369 ? -3.365 -10.93 2.703 1 93.62 369 LEU B C 1
ATOM 6203 O O . LEU B 1 369 ? -2.232 -10.492 2.492 1 93.62 369 LEU B O 1
ATOM 6207 N N . ASP B 1 370 ? -3.686 -12.203 2.857 1 93.75 370 ASP B N 1
ATOM 6208 C CA . ASP B 1 370 ? -2.654 -13.234 2.787 1 93.75 370 ASP B CA 1
ATOM 6209 C C . ASP B 1 370 ? -2.768 -14.031 1.492 1 93.75 370 ASP B C 1
ATOM 6211 O O . ASP B 1 370 ? -3.773 -13.945 0.786 1 93.75 370 ASP B O 1
ATOM 6215 N N . SER B 1 371 ? -1.661 -14.719 1.268 1 91.94 371 SER B N 1
ATOM 6216 C CA . SER B 1 371 ? -1.583 -15.523 0.051 1 91.94 371 SER B CA 1
ATOM 6217 C C . SER B 1 371 ? -1.922 -16.984 0.33 1 91.94 371 SER B C 1
ATOM 6219 O O . SER B 1 371 ? -1.963 -17.406 1.487 1 91.94 371 SER B O 1
ATOM 6221 N N . ILE B 1 372 ? -2.258 -17.672 -0.712 1 92.19 372 ILE B N 1
ATOM 6222 C CA . ILE B 1 372 ? -2.346 -19.125 -0.686 1 92.19 372 ILE B CA 1
ATOM 6223 C C . ILE B 1 372 ? -1.69 -19.703 -1.938 1 92.19 372 ILE B C 1
ATOM 6225 O O . ILE B 1 372 ? -1.564 -19.016 -2.955 1 92.19 372 ILE B O 1
ATOM 6229 N N . SER B 1 373 ? -1.176 -20.906 -1.75 1 92.56 373 SER B N 1
ATOM 6230 C CA . SER B 1 373 ? -0.648 -21.594 -2.922 1 92.56 373 SER B CA 1
ATOM 6231 C C . SER B 1 373 ? -1.743 -22.375 -3.643 1 92.56 373 SER B C 1
ATOM 6233 O O . SER B 1 373 ? -2.613 -22.969 -3.002 1 92.56 373 SER B O 1
ATOM 6235 N N . ILE B 1 374 ? -1.625 -22.375 -5 1 92.94 374 ILE B N 1
ATOM 6236 C CA . ILE B 1 374 ? -2.693 -23 -5.766 1 92.94 374 ILE B CA 1
ATOM 6237 C C . ILE B 1 374 ? -2.094 -23.875 -6.863 1 92.94 374 ILE B C 1
ATOM 6239 O O . ILE B 1 374 ? -1.099 -23.5 -7.488 1 92.94 374 ILE B O 1
ATOM 6243 N N . LEU B 1 375 ? -2.609 -25.031 -6.961 1 94 375 LEU B N 1
ATOM 6244 C CA . LEU B 1 375 ? -2.359 -25.922 -8.086 1 94 375 LEU B CA 1
ATOM 6245 C C . LEU B 1 375 ? -3.555 -25.953 -9.039 1 94 375 LEU B C 1
ATOM 6247 O O . LEU B 1 375 ? -4.684 -26.203 -8.609 1 94 375 LEU B O 1
ATOM 6251 N N . TYR B 1 376 ? -3.338 -25.578 -10.32 1 91.06 376 TYR B N 1
ATOM 6252 C CA . TYR B 1 376 ? -4.453 -25.453 -11.25 1 91.06 376 TYR B CA 1
ATOM 6253 C C . TYR B 1 376 ? -4.039 -25.859 -12.656 1 91.06 376 TYR B C 1
ATOM 6255 O O . TYR B 1 376 ? -2.855 -26.078 -12.922 1 91.06 376 TYR B O 1
ATOM 6263 N N . TYR B 1 377 ? -5.027 -26.078 -13.477 1 88.38 377 TYR B N 1
ATOM 6264 C CA . TYR B 1 377 ? -4.777 -26.266 -14.898 1 88.38 377 TYR B CA 1
ATOM 6265 C C . TYR B 1 377 ? -4.875 -24.953 -15.656 1 88.38 377 TYR B C 1
ATOM 6267 O O . TYR B 1 377 ? -5.863 -24.234 -15.531 1 88.38 377 TYR B O 1
ATOM 6275 N N . ASP B 1 378 ? -3.883 -24.688 -16.406 1 83.88 378 ASP B N 1
ATOM 6276 C CA . ASP B 1 378 ? -3.908 -23.438 -17.156 1 83.88 378 ASP B CA 1
ATOM 6277 C C . ASP B 1 378 ? -4.746 -23.578 -18.422 1 83.88 378 ASP B C 1
ATOM 6279 O O . ASP B 1 378 ? -5.418 -24.594 -18.625 1 83.88 378 ASP B O 1
ATOM 6283 N N . GLU B 1 379 ? -4.773 -22.516 -19.219 1 77.44 379 GLU B N 1
ATOM 6284 C CA . GLU B 1 379 ? -5.625 -22.438 -20.406 1 77.44 379 GLU B CA 1
ATOM 6285 C C . GLU B 1 379 ? -5.254 -23.531 -21.406 1 77.44 379 GLU B C 1
ATOM 6287 O O . GLU B 1 379 ? -6.109 -24 -22.156 1 77.44 379 GLU B O 1
ATOM 6292 N N . LYS B 1 380 ? -4.059 -23.891 -21.359 1 79.06 380 LYS B N 1
ATOM 6293 C CA . LYS B 1 380 ? -3.588 -24.906 -22.312 1 79.06 380 LYS B CA 1
ATOM 6294 C C . LYS B 1 380 ? -3.697 -26.312 -21.703 1 79.06 380 LYS B C 1
ATOM 6296 O O . LYS B 1 380 ? -3.266 -27.281 -22.328 1 79.06 380 LYS B O 1
ATOM 6301 N N . GLY B 1 381 ? -4.148 -26.359 -20.516 1 82.62 381 GLY B N 1
ATOM 6302 C CA . GLY B 1 381 ? -4.363 -27.641 -19.859 1 82.62 381 GLY B CA 1
ATOM 6303 C C . GLY B 1 381 ? -3.139 -28.156 -19.141 1 82.62 381 GLY B C 1
ATOM 6304 O O . GLY B 1 381 ? -3.047 -29.344 -18.828 1 82.62 381 GLY B O 1
ATOM 6305 N N . GLN B 1 382 ? -2.244 -27.328 -18.953 1 88.62 382 GLN B N 1
ATOM 6306 C CA . GLN B 1 382 ? -1.039 -27.734 -18.234 1 88.62 382 GLN B CA 1
ATOM 6307 C C . GLN B 1 382 ? -1.203 -27.516 -16.734 1 88.62 382 GLN B C 1
ATOM 6309 O O . GLN B 1 382 ? -1.636 -26.453 -16.281 1 88.62 382 GLN B O 1
ATOM 6314 N N . PRO B 1 383 ? -0.86 -28.609 -15.977 1 92.12 383 PRO B N 1
ATOM 6315 C CA . PRO B 1 383 ? -0.847 -28.391 -14.523 1 92.12 383 PRO B CA 1
ATOM 6316 C C . PRO B 1 383 ? 0.173 -27.344 -14.102 1 92.12 383 PRO B C 1
ATOM 6318 O O . PRO B 1 383 ? 1.353 -27.438 -14.445 1 92.12 383 PRO B O 1
ATOM 6321 N N . THR B 1 384 ? -0.331 -26.359 -13.359 1 92.81 384 THR B N 1
ATOM 6322 C CA . THR B 1 384 ? 0.51 -25.25 -12.961 1 92.81 384 THR B CA 1
ATOM 6323 C C . THR B 1 384 ? 0.382 -24.984 -11.461 1 92.81 384 THR B C 1
ATOM 6325 O O . THR B 1 384 ? -0.729 -24.922 -10.93 1 92.81 384 THR B O 1
ATOM 6328 N N . PHE B 1 385 ? 1.545 -24.938 -10.867 1 93.5 385 PHE B N 1
ATOM 6329 C CA . PHE B 1 385 ? 1.609 -24.609 -9.445 1 93.5 385 PHE B CA 1
ATOM 6330 C C . PHE B 1 385 ? 2.041 -23.172 -9.234 1 93.5 385 PHE B C 1
ATOM 6332 O O . PHE B 1 385 ? 3.064 -22.734 -9.766 1 93.5 385 PHE B O 1
ATOM 6339 N N . GLN B 1 386 ? 1.211 -22.438 -8.492 1 91.94 386 GLN B N 1
ATOM 6340 C CA . GLN B 1 386 ? 1.53 -21.062 -8.117 1 91.94 386 GLN B CA 1
ATOM 6341 C C . GLN B 1 386 ? 1.731 -20.938 -6.613 1 91.94 386 GLN B C 1
ATOM 6343 O O . GLN B 1 386 ? 0.796 -21.141 -5.836 1 91.94 386 GLN B O 1
ATOM 6348 N N . TYR B 1 387 ? 2.963 -20.547 -6.332 1 91.12 387 TYR B N 1
ATOM 6349 C CA . TYR B 1 387 ? 3.309 -20.391 -4.926 1 91.12 387 TYR B CA 1
ATOM 6350 C C . TYR B 1 387 ? 2.9 -19 -4.426 1 91.12 387 TYR B C 1
ATOM 6352 O O . TYR B 1 387 ? 3.176 -18 -5.078 1 91.12 387 TYR B O 1
ATOM 6360 N N . LYS B 1 388 ? 2.213 -19.016 -3.354 1 88.94 388 LYS B N 1
ATOM 6361 C CA . LYS B 1 388 ? 1.819 -17.797 -2.646 1 88.94 388 LYS B CA 1
ATOM 6362 C C . LYS B 1 388 ? 1.086 -16.828 -3.576 1 88.94 388 LYS B C 1
ATOM 6364 O O . LYS B 1 388 ? 1.553 -15.711 -3.816 1 88.94 388 LYS B O 1
ATOM 6369 N N . TYR B 1 389 ? -0.008 -17.281 -4.02 1 88.75 389 TYR B N 1
ATOM 6370 C CA . TYR B 1 389 ? -0.924 -16.422 -4.77 1 88.75 389 TYR B CA 1
ATOM 6371 C C . TYR B 1 389 ? -1.595 -15.406 -3.859 1 88.75 389 TYR B C 1
ATOM 6373 O O . TYR B 1 389 ? -2.445 -15.758 -3.039 1 88.75 389 TYR B O 1
ATOM 6381 N N . GLU B 1 390 ? -1.327 -14.164 -4.094 1 87.94 390 GLU B N 1
ATOM 6382 C CA . GLU B 1 390 ? -1.631 -13.125 -3.109 1 87.94 390 GLU B CA 1
ATOM 6383 C C . GLU B 1 390 ? -3.105 -12.742 -3.154 1 87.94 390 GLU B C 1
ATOM 6385 O O . GLU B 1 390 ? -3.783 -12.969 -4.16 1 87.94 390 GLU B O 1
ATOM 6390 N N . GLY B 1 391 ? -3.527 -12.227 -1.978 1 91.31 391 GLY B N 1
ATOM 6391 C CA . GLY B 1 391 ? -4.809 -11.547 -1.922 1 91.31 391 GLY B CA 1
ATOM 6392 C C . GLY B 1 391 ? -5.984 -12.492 -1.78 1 91.31 391 GLY B C 1
ATOM 6393 O O . GLY B 1 391 ? -7.105 -12.164 -2.18 1 91.31 391 GLY B O 1
ATOM 6394 N N . MET B 1 392 ? -5.734 -13.664 -1.188 1 92.69 392 MET B N 1
ATOM 6395 C CA . MET B 1 392 ? -6.785 -14.68 -1.229 1 92.69 392 MET B CA 1
ATOM 6396 C C . MET B 1 392 ? -7.449 -14.828 0.135 1 92.69 392 MET B C 1
ATOM 6398 O O . MET B 1 392 ? -8.594 -15.273 0.227 1 92.69 392 MET B O 1
ATOM 6402 N N . GLN B 1 393 ? -6.738 -14.43 1.122 1 96.38 393 GLN B N 1
ATOM 6403 C CA . GLN B 1 393 ? -7.207 -14.664 2.484 1 96.38 393 GLN B CA 1
ATOM 6404 C C . GLN B 1 393 ? -7.121 -13.391 3.318 1 96.38 393 GLN B C 1
ATOM 6406 O O . GLN B 1 393 ? -6.137 -12.648 3.23 1 96.38 393 GLN B O 1
ATOM 6411 N N . VAL B 1 394 ? -8.164 -13.203 4.16 1 97.44 394 VAL B N 1
ATOM 6412 C CA . VAL B 1 394 ? -8.148 -12.023 5.016 1 97.44 394 VAL B CA 1
ATOM 6413 C C . VAL B 1 394 ? -7.188 -12.25 6.18 1 97.44 394 VAL B C 1
ATOM 6415 O O . VAL B 1 394 ? -7.301 -13.234 6.91 1 97.44 394 VAL B O 1
ATOM 6418 N N . ALA B 1 395 ? -6.262 -11.281 6.293 1 95.88 395 ALA B N 1
ATOM 6419 C CA . ALA B 1 395 ? -5.348 -11.32 7.434 1 95.88 395 ALA B CA 1
ATOM 6420 C C . ALA B 1 395 ? -5.812 -10.375 8.539 1 95.88 395 ALA B C 1
ATOM 6422 O O . ALA B 1 395 ? -5.789 -10.742 9.719 1 95.88 395 ALA B O 1
ATOM 6423 N N . LYS B 1 396 ? -6.164 -9.188 8.164 1 95.06 396 LYS B N 1
ATOM 6424 C CA . LYS B 1 396 ? -6.605 -8.164 9.109 1 95.06 396 LYS B CA 1
ATOM 6425 C C . LYS B 1 396 ? -7.785 -7.375 8.547 1 95.06 396 LYS B C 1
ATOM 6427 O O . LYS B 1 396 ? -7.887 -7.18 7.332 1 95.06 396 LYS B O 1
ATOM 6432 N N . CYS B 1 397 ? -8.656 -7.039 9.469 1 94.25 397 CYS B N 1
ATOM 6433 C CA . CYS B 1 397 ? -9.805 -6.215 9.094 1 94.25 397 CYS B CA 1
ATOM 6434 C C . CYS B 1 397 ? -9.672 -4.809 9.672 1 94.25 397 CYS B C 1
ATOM 6436 O O . CYS B 1 397 ? -8.961 -4.602 10.656 1 94.25 397 CYS B O 1
ATOM 6438 N N . GLY B 1 398 ? -10.297 -3.865 9.062 1 93.62 398 GLY B N 1
ATOM 6439 C CA . GLY B 1 398 ? -10.336 -2.486 9.523 1 93.62 398 GLY B CA 1
ATOM 6440 C C . GLY B 1 398 ? -11.461 -1.682 8.898 1 93.62 398 GLY B C 1
ATOM 6441 O O . GLY B 1 398 ? -12.172 -2.174 8.016 1 93.62 398 GLY B O 1
ATOM 6442 N N . CYS B 1 399 ? -11.617 -0.432 9.367 1 92.5 399 CYS B N 1
ATOM 6443 C CA . CYS B 1 399 ? -12.711 0.418 8.898 1 92.5 399 CYS B CA 1
ATOM 6444 C C . CYS B 1 399 ? -12.211 1.411 7.852 1 92.5 399 CYS B C 1
ATOM 6446 O O . CYS B 1 399 ? -11.188 2.061 8.047 1 92.5 399 CYS B O 1
ATOM 6448 N N . ARG B 1 400 ? -12.961 1.369 6.715 1 93.44 400 ARG B N 1
ATOM 6449 C CA . ARG B 1 400 ? -12.609 2.252 5.605 1 93.44 400 ARG B CA 1
ATOM 6450 C C . ARG B 1 400 ? -13.852 2.918 5.02 1 93.44 400 ARG B C 1
ATOM 6452 O O . ARG B 1 400 ? -14.945 2.357 5.074 1 93.44 400 ARG B O 1
#

Radius of gyration: 42.72 Å; Cα contacts (8 Å, |Δi|>4): 1359; chains: 2; bounding box: 109×141×121 Å

Nearest PDB structures (foldseek):
  5hzw-assembly1_B-2  TM=9.511E-01  e=2.765E-13  Homo sapiens
  4fao-assembly3_M  TM=9.697E-01  e=1.711E-12  Homo sapiens
  7zjf-assembly1_A  TM=9.701E-01  e=2.171E-11  Homo sapiens
  1m4u-assembly1_L-2  TM=9.230E-01  e=2.708E-11  Homo sapiens
  2r52-assembly1_B  TM=9.349E-01  e=4.704E-11  Homo sapiens

Solvent-accessible surface area (backbone atoms only — not comparable to full-atom values): 46499 Å² total; per-residue (Å²): 142,91,91,78,92,78,92,76,88,83,85,78,87,79,83,84,80,82,79,82,78,86,77,79,79,76,82,80,78,84,72,80,74,80,75,74,78,76,74,75,77,73,75,73,73,75,74,73,67,73,70,71,63,72,50,64,68,54,54,49,56,55,36,32,63,58,24,45,77,69,73,18,86,51,80,40,67,89,59,84,82,63,75,67,58,66,65,59,52,50,51,52,49,50,53,68,70,36,80,84,55,74,70,94,43,42,28,38,36,45,40,62,60,71,44,71,43,76,74,57,58,57,94,55,34,42,38,38,38,37,30,35,70,58,86,73,66,82,70,42,44,78,74,42,26,35,38,35,38,30,35,37,62,73,35,88,77,47,81,36,40,31,33,41,38,36,29,34,52,44,79,50,99,91,42,77,46,77,41,84,58,40,72,48,78,45,75,40,86,61,68,42,79,43,77,38,59,40,39,70,50,52,55,50,37,60,73,67,70,48,43,68,47,40,39,34,40,35,35,36,57,54,77,82,71,85,56,94,52,28,46,77,45,68,40,75,49,81,84,68,83,31,47,40,33,37,38,40,26,23,32,57,61,73,54,57,57,48,49,56,38,46,53,55,47,50,52,54,54,47,58,68,54,65,65,72,64,71,71,76,78,77,74,82,70,77,87,69,82,78,70,84,65,80,65,80,59,50,53,34,74,41,90,35,78,44,46,34,59,79,60,66,40,65,50,43,66,34,60,55,57,47,75,25,36,41,44,42,48,48,42,49,83,75,62,53,78,83,30,59,54,41,59,37,26,51,53,38,30,43,44,17,71,74,35,62,85,78,37,67,60,30,41,34,24,64,72,35,59,32,55,44,56,38,32,26,43,39,64,86,63,34,42,31,36,36,54,57,41,68,36,47,22,58,68,38,40,22,29,56,136,90,86,77,84,91,84,89,75,87,77,80,80,80,73,79,76,77,75,81,72,84,73,81,78,83,79,75,77,83,78,78,76,78,76,74,75,75,72,76,77,75,73,72,72,75,74,73,68,72,70,70,64,71,50,63,69,56,54,50,55,55,37,34,63,58,24,44,76,68,72,19,86,52,80,39,67,89,57,85,81,65,76,67,57,66,65,60,54,49,50,50,49,51,54,68,70,36,80,85,53,73,71,94,42,42,28,39,35,44,39,62,60,72,43,70,43,75,74,55,59,57,95,56,34,41,36,37,36,38,29,35,69,58,86,74,66,83,68,42,44,79,74,41,27,35,37,35,38,30,35,37,60,74,34,89,74,46,79,36,40,32,34,39,36,36,27,34,51,43,79,50,97,92,42,76,46,78,42,84,59,40,73,48,78,42,75,42,87,60,68,43,79,45,77,40,60,40,37,70,51,53,54,50,38,61,73,66,69,48,45,69,48,41,38,36,40,36,36,36,58,56,77,81,70,84,56,93,53,26,48,77,42,67,40,75,47,83,84,68,82,33,47,38,35,37,37,40,27,23,32,58,61,73,55,59,59,48,50,57,39,46,52,54,48,51,51,55,56,47,57,68,55,65,67,71,64,71,73,76,79,76,74,82,70,78,86,69,83,78,71,82,65,81,67,79,59,49,54,34,76,42,89,34,77,44,47,35,58,78,60,67,40,64,48,43,65,33,60,55,57,44,75,24,38,42,45,43,48,47,43,50,83,75,62,52,79,83,29,59,54,40,58,38,25,50,52,38,31,43,45,18,70,75,36,59,87,76,37,68,61,30,40,34,25,64,73,35,60,31,54,42,58,38,32,27,43,39,64,86,63,33,43,32,37,36,55,57,41,67,36,46,22,58,68,37,38,22,28,57

InterPro domains:
  IPR001111 TGF-beta, propeptide [PF00688] (59-219)
  IPR001839 Transforming growth factor-beta, C-terminal [PF00019] (299-399)
  IPR001839 Transforming growth factor-beta, C-terminal [PS51362] (289-400)
  IPR001839 Transforming growth factor-beta, C-terminal [SM00204] (299-400)
  IPR015615 Transforming growth factor-beta-like [PTHR11848] (11-400)
  IPR017948 Transforming growth factor beta, conserved site [PS00250] (316-331)
  IPR029034 Cystine-knot cytokine [G3DSA:2.10.90.10] (291-400)
  IPR029034 Cystine-knot cytokine [SSF57501] (292-399)

pLDDT: mean 71.13, std 25.9, range [18.62, 98.19]

Foldseek 3Di:
DDDDDDDDDDDDDDDDPDPDDDDPDDPDDDPPPPPPPPPVPPPPPPPPVPPVVVCVVVLFVVCCVVQVLVVFRTQAPPPDPDDPDPVVVVVQCCCFVDVPDDDPFQKKWKWFFPDKDFDDDDLFKTKIKTKTFDDDDPQKAWDWKKKKWKKAWQALPDFWKKKKWKWWWDQDPVGTDTHTFDMDIDGDSGIDMDMGTRSVNVVVCVVVVPRMTMMMMMMGTDDPDPPPGTGMDTDCDPPPSRHMMMMIGIYRPVCVVVVVVVVVVVVVVVVVVPPPPPPPPPPPDDPPDCPVPPDFFAKWWAWDKDACVVSPNPQWPPPRIDTAIFIDGFQEPPHDVLQVDDPVLNVQRVVCVVPVVVHDHFDKGAPAWWFGWTWGQHNVRITMTGHGHIDRHRDGIHTD/DDDDDDDDDPPPDDPPPPPDDCVDDDDDDDPDPPPPPPPVPPPPPPPPVPPVVVCVVVLFVVCCVVQVLVVFRGQAPPPDPDDADPVLVVVQCCCQVDVPDDDPFQKKWKWFFPDKDFDDDDLFKTKIKTKTFDDDDPQKAWDWKKKKWKKAWQALPDFWKKKKWKWWWDQDPVGTDTHTFFMDIDRDSGIDMDMGTRSVNVVVCVVVVPRMTMMMMMMGTDDPDPPPGTGMDTDCDPPPSRHMMMMIGIYRPVCVVVVVVVVVVVVVVVVVVPPPPPPPPPPPDDPPDCPVPPDFFAKWKAWDKDACVVSPNPQWPPPRIDTAIFIDGFQAPPHDVLQVDDPVLNVQRVVCVVPVVVHDHFDKGAPAWWFDWTWGQHNVRITMTGHGHIDRHRDGIHTD